Protein 3WQL (pdb70)

Structure (mmCIF, N/CA/C/O backbone):
data_3WQL
#
_entry.id   3WQL
#
_cell.length_a   208.420
_cell.length_b   56.525
_cell.length_c   114.435
_cell.angle_alpha   90.00
_cell.angle_beta   90.28
_cell.angle_gamma   90.00
#
_symmetry.space_group_name_H-M   'C 1 2 1'
#
loop_
_entity.id
_entity.type
_entity.pdbx_description
1 polymer 'Diterpene synthase'
2 non-polymer 'MAGNESIUM ION'
3 water water
#
loop_
_atom_site.group_PDB
_atom_site.id
_atom_site.type_symbol
_atom_site.label_atom_id
_atom_site.label_alt_id
_atom_site.label_comp_id
_atom_site.label_asym_id
_atom_site.label_entity_id
_atom_site.label_seq_id
_atom_site.pdbx_PDB_ins_code
_atom_site.Cartn_x
_atom_site.Cartn_y
_atom_site.Cartn_z
_atom_site.occupancy
_atom_site.B_iso_or_equiv
_atom_site.auth_seq_id
_atom_site.auth_comp_id
_atom_site.auth_asym_id
_atom_site.auth_atom_id
_atom_site.pdbx_PDB_model_num
ATOM 1 N N . ASN A 1 2 ? 141.990 27.572 50.245 1.00 57.47 2 ASN A N 1
ATOM 2 C CA . ASN A 1 2 ? 141.399 27.509 48.878 1.00 57.07 2 ASN A CA 1
ATOM 3 C C . ASN A 1 2 ? 140.969 26.103 48.483 1.00 56.66 2 ASN A C 1
ATOM 4 O O . ASN A 1 2 ? 140.718 25.817 47.310 1.00 57.53 2 ASN A O 1
ATOM 9 N N . LEU A 1 3 ? 140.906 25.228 49.482 1.00 54.80 3 LEU A N 1
ATOM 10 C CA . LEU A 1 3 ? 140.460 23.852 49.311 1.00 51.53 3 LEU A CA 1
ATOM 11 C C . LEU A 1 3 ? 139.416 23.680 50.395 1.00 48.67 3 LEU A C 1
ATOM 12 O O . LEU A 1 3 ? 139.734 23.329 51.532 1.00 48.76 3 LEU A O 1
ATOM 17 N N . VAL A 1 4 ? 138.169 23.953 50.040 1.00 44.96 4 VAL A N 1
ATOM 18 C CA . VAL A 1 4 ? 137.075 23.850 50.988 1.00 40.49 4 VAL A CA 1
ATOM 19 C C . VAL A 1 4 ? 135.994 22.915 50.472 1.00 36.55 4 VAL A C 1
ATOM 20 O O . VAL A 1 4 ? 135.568 23.023 49.327 1.00 36.31 4 VAL A O 1
ATOM 24 N N . SER A 1 5 ? 135.566 21.985 51.315 1.00 33.24 5 SER A N 1
ATOM 25 C CA . SER A 1 5 ? 134.504 21.063 50.937 1.00 31.03 5 SER A CA 1
ATOM 26 C C . SER A 1 5 ? 133.207 21.857 51.042 1.00 29.51 5 SER A C 1
ATOM 27 O O . SER A 1 5 ? 133.202 22.975 51.563 1.00 27.29 5 SER A O 1
ATOM 30 N N . GLU A 1 6 ? 132.108 21.292 50.559 1.00 28.44 6 GLU A N 1
ATOM 31 C CA . GLU A 1 6 ? 130.840 22.001 50.637 1.00 28.92 6 GLU A CA 1
ATOM 32 C C . GLU A 1 6 ? 130.400 22.178 52.089 1.00 27.77 6 GLU A C 1
ATOM 33 O O . GLU A 1 6 ? 129.909 23.241 52.467 1.00 28.51 6 GLU A O 1
ATOM 39 N N . LYS A 1 7 ? 130.577 21.132 52.894 1.00 27.83 7 LYS A N 1
ATOM 40 C CA . LYS A 1 7 ? 130.202 21.160 54.310 1.00 28.01 7 LYS A CA 1
ATOM 41 C C . LYS A 1 7 ? 130.936 22.281 55.053 1.00 26.13 7 LYS A C 1
ATOM 42 O O . LYS A 1 7 ? 130.364 22.946 55.911 1.00 26.20 7 LYS A O 1
ATOM 48 N N . GLU A 1 8 ? 132.209 22.477 54.722 1.00 25.61 8 GLU A N 1
ATOM 49 C CA . GLU A 1 8 ? 133.005 23.522 55.353 1.00 24.53 8 GLU A CA 1
ATOM 50 C C . GLU A 1 8 ? 132.489 24.889 54.932 1.00 22.82 8 GLU A C 1
ATOM 51 O O . GLU A 1 8 ? 132.274 25.766 55.768 1.00 22.30 8 GLU A O 1
ATOM 57 N N . PHE A 1 9 ? 132.284 25.060 53.631 1.00 20.73 9 PHE A N 1
ATOM 58 C CA . PHE A 1 9 ? 131.781 26.315 53.102 1.00 19.10 9 PHE A CA 1
ATOM 59 C C . PHE A 1 9 ? 130.487 26.693 53.820 1.00 17.33 9 PHE A C 1
ATOM 60 O O . PHE A 1 9 ? 130.315 27.834 54.219 1.00 14.84 9 PHE A O 1
ATOM 68 N N . LEU A 1 10 ? 129.588 25.725 53.984 1.00 19.98 10 LEU A N 1
ATOM 69 C CA . LEU A 1 10 ? 128.306 25.955 54.650 1.00 23.61 10 LEU A CA 1
ATOM 70 C C . LEU A 1 10 ? 128.456 26.371 56.109 1.00 25.78 10 LEU A C 1
ATOM 71 O O . LEU A 1 10 ? 127.552 26.984 56.682 1.00 27.69 10 LEU A O 1
ATOM 76 N N . ASP A 1 11 ? 129.592 26.038 56.712 1.00 26.19 11 ASP A N 1
ATOM 77 C CA . ASP A 1 11 ? 129.825 26.385 58.104 1.00 25.54 11 ASP A CA 1
ATOM 78 C C . ASP A 1 11 ? 130.632 27.653 58.330 1.00 24.54 11 ASP A C 1
ATOM 79 O O . ASP A 1 11 ? 130.803 28.082 59.471 1.00 24.08 11 ASP A O 1
ATOM 84 N N . LEU A 1 12 ? 131.134 28.254 57.256 1.00 22.94 12 LEU A N 1
ATOM 85 C CA . LEU A 1 12 ? 131.917 29.478 57.385 1.00 22.80 12 LEU A CA 1
ATOM 86 C C . LEU A 1 12 ? 131.082 30.652 57.886 1.00 23.20 12 LEU A C 1
ATOM 87 O O . LEU A 1 12 ? 129.871 30.708 57.672 1.00 22.26 12 LEU A O 1
ATOM 92 N N . PRO A 1 13 ? 131.721 31.602 58.582 1.00 23.85 13 PRO A N 1
ATOM 93 C CA . PRO A 1 13 ? 130.974 32.761 59.075 1.00 23.60 13 PRO A CA 1
ATOM 94 C C . PRO A 1 13 ? 130.631 33.576 57.834 1.00 24.00 13 PRO A C 1
ATOM 95 O O . PRO A 1 13 ? 131.393 33.575 56.868 1.00 24.54 13 PRO A O 1
ATOM 99 N N . LEU A 1 14 ? 129.501 34.270 57.847 1.00 23.32 14 LEU A N 1
ATOM 100 C CA . LEU A 1 14 ? 129.120 35.051 56.685 1.00 22.90 14 LEU A CA 1
ATOM 101 C C . LEU A 1 14 ? 130.248 35.945 56.177 1.00 22.53 14 LEU A C 1
ATOM 102 O O . LEU A 1 14 ? 130.485 36.015 54.970 1.00 20.49 14 LEU A O 1
ATOM 107 N N . VAL A 1 15 ? 130.943 36.625 57.087 1.00 20.54 15 VAL A N 1
ATOM 108 C CA . VAL A 1 15 ? 132.025 37.520 56.681 1.00 21.29 15 VAL A CA 1
ATOM 109 C C . VAL A 1 15 ? 133.085 36.816 55.841 1.00 21.60 15 VAL A C 1
ATOM 110 O O . VAL A 1 15 ? 133.607 37.394 54.889 1.00 20.50 15 VAL A O 1
ATOM 114 N N . SER A 1 16 ? 133.393 35.569 56.182 1.00 21.45 16 SER A N 1
ATOM 115 C CA . SER A 1 16 ? 134.380 34.799 55.431 1.00 22.58 16 SER A CA 1
ATOM 116 C C . SER A 1 16 ? 133.849 34.452 54.033 1.00 23.07 16 SER A C 1
ATOM 117 O O . SER A 1 16 ? 134.606 34.441 53.061 1.00 20.10 16 SER A O 1
ATOM 120 N N . VAL A 1 17 ? 132.548 34.176 53.937 1.00 22.88 17 VAL A N 1
ATOM 121 C CA . VAL A 1 17 ? 131.932 33.840 52.655 1.00 22.39 17 VAL A CA 1
ATOM 122 C C . VAL A 1 17 ? 131.935 35.056 51.746 1.00 22.08 17 VAL A C 1
ATOM 123 O O . VAL A 1 17 ? 132.272 34.962 50.567 1.00 21.78 17 VAL A O 1
ATOM 127 N N . ALA A 1 18 ? 131.559 36.201 52.296 1.00 22.76 18 ALA A N 1
ATOM 128 C CA . ALA A 1 18 ? 131.528 37.431 51.516 1.00 24.22 18 ALA A CA 1
ATOM 129 C C . ALA A 1 18 ? 132.929 37.784 50.992 1.00 25.61 18 ALA A C 1
ATOM 130 O O . ALA A 1 18 ? 133.063 38.384 49.923 1.00 25.69 18 ALA A O 1
ATOM 132 N N . GLU A 1 19 ? 133.970 37.417 51.735 1.00 25.33 19 GLU A N 1
ATOM 133 C CA . GLU A 1 19 ? 135.330 37.710 51.290 1.00 27.48 19 GLU A CA 1
ATOM 134 C C . GLU A 1 19 ? 135.748 36.779 50.149 1.00 24.10 19 GLU A C 1
ATOM 135 O O . GLU A 1 19 ? 136.556 37.143 49.306 1.00 22.73 19 GLU A O 1
ATOM 141 N N . ILE A 1 20 ? 135.193 35.577 50.120 1.00 22.77 20 ILE A N 1
ATOM 142 C CA . ILE A 1 20 ? 135.522 34.639 49.059 1.00 21.14 20 ILE A CA 1
ATOM 143 C C . ILE A 1 20 ? 134.807 35.049 47.776 1.00 22.10 20 ILE A C 1
ATOM 144 O O . ILE A 1 20 ? 135.387 35.004 46.690 1.00 22.30 20 ILE A O 1
ATOM 149 N N . VAL A 1 21 ? 133.549 35.458 47.914 1.00 20.53 21 VAL A N 1
ATOM 150 C CA . VAL A 1 21 ? 132.747 35.881 46.777 1.00 18.44 21 VAL A CA 1
ATOM 151 C C . VAL A 1 21 ? 133.344 37.117 46.114 1.00 19.68 21 VAL A C 1
ATOM 152 O O . VAL A 1 21 ? 133.432 37.191 44.888 1.00 18.91 21 VAL A O 1
ATOM 156 N N . ARG A 1 22 ? 133.755 38.091 46.918 1.00 21.80 22 ARG A N 1
ATOM 157 C CA . ARG A 1 22 ? 134.328 39.312 46.362 1.00 23.18 22 ARG A CA 1
ATOM 158 C C . ARG A 1 22 ? 135.629 39.046 45.608 1.00 23.70 22 ARG A C 1
ATOM 159 O O . ARG A 1 22 ? 136.032 39.829 44.747 1.00 23.17 22 ARG A O 1
ATOM 167 N N . CYS A 1 23 ? 136.261 37.920 45.918 1.00 24.00 23 CYS A N 1
ATOM 168 C CA . CYS A 1 23 ? 137.511 37.528 45.282 1.00 25.14 23 CYS A CA 1
ATOM 169 C C . CYS A 1 23 ? 137.329 36.598 44.079 1.00 24.60 23 CYS A C 1
ATOM 170 O O . CYS A 1 23 ? 138.020 36.739 43.079 1.00 24.08 23 CYS A O 1
ATOM 173 N N . ARG A 1 24 ? 136.393 35.657 44.167 1.00 24.95 24 ARG A N 1
ATOM 174 C CA . ARG A 1 24 ? 136.194 34.701 43.084 1.00 24.92 24 ARG A CA 1
ATOM 175 C C . ARG A 1 24 ? 134.863 34.762 42.348 1.00 23.06 24 ARG A C 1
ATOM 176 O O . ARG A 1 24 ? 134.595 33.936 41.478 1.00 25.27 24 ARG A O 1
ATOM 184 N N . GLY A 1 25 ? 134.033 35.739 42.682 1.00 22.34 25 GLY A N 1
ATOM 185 C CA . GLY A 1 25 ? 132.745 35.862 42.026 1.00 18.44 25 GLY A CA 1
ATOM 186 C C . GLY A 1 25 ? 131.714 35.016 42.740 1.00 18.58 25 GLY A C 1
ATOM 187 O O . GLY A 1 25 ? 132.053 34.322 43.696 1.00 19.22 25 GLY A O 1
ATOM 188 N N . PRO A 1 26 ? 130.449 35.033 42.294 1.00 17.25 26 PRO A N 1
ATOM 189 C CA . PRO A 1 26 ? 129.969 35.812 41.147 1.00 17.09 26 PRO A CA 1
ATOM 190 C C . PRO A 1 26 ? 129.949 37.311 41.414 1.00 18.92 26 PRO A C 1
ATOM 191 O O . PRO A 1 26 ? 129.650 37.749 42.525 1.00 21.40 26 PRO A O 1
ATOM 195 N N . LYS A 1 27 ? 130.278 38.102 40.402 1.00 19.47 27 LYS A N 1
ATOM 196 C CA . LYS A 1 27 ? 130.249 39.550 40.564 1.00 19.76 27 LYS A CA 1
ATOM 197 C C . LYS A 1 27 ? 128.902 40.040 40.033 1.00 18.99 27 LYS A C 1
ATOM 198 O O . LYS A 1 27 ? 128.315 40.988 40.558 1.00 20.89 27 LYS A O 1
ATOM 204 N N . VAL A 1 28 ? 128.426 39.388 38.979 1.00 15.87 28 VAL A N 1
ATOM 205 C CA . VAL A 1 28 ? 127.146 39.731 38.378 1.00 15.22 28 VAL A CA 1
ATOM 206 C C . VAL A 1 28 ? 126.232 38.504 38.460 1.00 16.00 28 VAL A C 1
ATOM 207 O O . VAL A 1 28 ? 126.535 37.452 37.900 1.00 14.65 28 VAL A O 1
ATOM 211 N N . SER A 1 29 ? 125.122 38.641 39.174 1.00 14.51 29 SER A N 1
ATOM 212 C CA . SER A 1 29 ? 124.179 37.543 39.318 1.00 15.50 29 SER A CA 1
ATOM 213 C C . SER A 1 29 ? 122.810 37.966 38.819 1.00 13.84 29 SER A C 1
ATOM 214 O O . SER A 1 29 ? 122.364 39.077 39.100 1.00 16.94 29 SER A O 1
ATOM 217 N N . VAL A 1 30 ? 122.145 37.089 38.078 1.00 12.08 30 VAL A N 1
ATOM 218 C CA . VAL A 1 30 ? 120.809 37.382 37.570 1.00 10.82 30 VAL A CA 1
ATOM 219 C C . VAL A 1 30 ? 119.856 36.519 38.389 1.00 11.03 30 VAL A C 1
ATOM 220 O O . VAL A 1 30 ? 120.045 35.312 38.493 1.00 10.43 30 VAL A O 1
ATOM 224 N N . PHE A 1 31 ? 118.837 37.123 38.980 1.00 12.08 31 PHE A N 1
ATOM 225 C CA . PHE A 1 31 ? 117.914 36.341 39.801 1.00 13.78 31 PHE A CA 1
ATOM 226 C C . PHE A 1 31 ? 116.485 36.866 39.714 1.00 13.79 31 PHE A C 1
ATOM 227 O O . PHE A 1 31 ? 116.094 37.798 40.417 1.00 14.98 31 PHE A O 1
ATOM 235 N N . PRO A 1 32 ? 115.693 36.291 38.811 1.00 14.37 32 PRO A N 1
ATOM 236 C CA . PRO A 1 32 ? 114.306 36.742 38.690 1.00 15.27 32 PRO A CA 1
ATOM 237 C C . PRO A 1 32 ? 113.541 36.033 39.793 1.00 14.14 32 PRO A C 1
ATOM 238 O O . PRO A 1 32 ? 113.783 34.860 40.040 1.00 13.24 32 PRO A O 1
ATOM 242 N N . PHE A 1 33 ? 112.659 36.741 40.484 1.00 15.14 33 PHE A N 1
ATOM 243 C CA . PHE A 1 33 ? 111.882 36.102 41.542 1.00 16.60 33 PHE A CA 1
ATOM 244 C C . PHE A 1 33 ? 110.665 35.483 40.879 1.00 17.07 33 PHE A C 1
ATOM 245 O O . PHE A 1 33 ? 109.700 36.168 40.535 1.00 18.58 33 PHE A O 1
ATOM 253 N N . ASP A 1 34 ? 110.739 34.172 40.700 1.00 17.20 34 ASP A N 1
ATOM 254 C CA . ASP A 1 34 ? 109.712 33.416 40.008 1.00 20.15 34 ASP A CA 1
ATOM 255 C C . ASP A 1 34 ? 108.810 32.562 40.901 1.00 20.55 34 ASP A C 1
ATOM 256 O O . ASP A 1 34 ? 109.153 32.252 42.040 1.00 20.70 34 ASP A O 1
ATOM 261 N N . GLY A 1 35 ? 107.662 32.173 40.350 1.00 21.26 35 GLY A N 1
ATOM 262 C CA . GLY A 1 35 ? 106.711 31.341 41.065 1.00 20.62 35 GLY A CA 1
ATOM 263 C C . GLY A 1 35 ? 106.123 31.963 42.314 1.00 20.91 35 GLY A C 1
ATOM 264 O O . GLY A 1 35 ? 105.695 31.240 43.208 1.00 21.12 35 GLY A O 1
ATOM 265 N N . THR A 1 36 ? 106.081 33.293 42.375 1.00 20.95 36 THR A N 1
ATOM 266 C CA . THR A 1 36 ? 105.553 33.979 43.546 1.00 23.01 36 THR A CA 1
ATOM 267 C C . THR A 1 36 ? 104.048 33.777 43.757 1.00 23.87 36 THR A C 1
ATOM 268 O O . THR A 1 36 ? 103.587 33.728 44.898 1.00 23.28 36 THR A O 1
ATOM 272 N N . ARG A 1 37 ? 103.277 33.659 42.680 1.00 23.32 37 ARG A N 1
ATOM 273 C CA . ARG A 1 37 ? 101.843 33.439 42.840 1.00 26.21 37 ARG A CA 1
ATOM 274 C C . ARG A 1 37 ? 101.585 32.052 43.456 1.00 25.79 37 ARG A C 1
ATOM 275 O O . ARG A 1 37 ? 100.646 31.867 44.238 1.00 23.56 37 ARG A O 1
ATOM 283 N N . ARG A 1 38 ? 102.420 31.080 43.100 1.00 22.92 38 ARG A N 1
ATOM 284 C CA . ARG A 1 38 ? 102.290 29.741 43.658 1.00 22.85 38 ARG A CA 1
ATOM 285 C C . ARG A 1 38 ? 102.724 29.835 45.122 1.00 21.65 38 ARG A C 1
ATOM 286 O O . ARG A 1 38 ? 102.123 29.232 46.010 1.00 20.92 38 ARG A O 1
ATOM 294 N N . TRP A 1 39 ? 103.779 30.600 45.361 1.00 19.26 39 TRP A N 1
ATOM 295 C CA . TRP A 1 39 ? 104.284 30.787 46.710 1.00 19.89 39 TRP A CA 1
ATOM 296 C C . TRP A 1 39 ? 103.217 31.474 47.573 1.00 19.83 39 TRP A C 1
ATOM 297 O O . TRP A 1 39 ? 102.958 31.056 48.694 1.00 19.96 39 TRP A O 1
ATOM 308 N N . PHE A 1 40 ? 102.610 32.531 47.047 1.00 20.58 40 PHE A N 1
ATOM 309 C CA . PHE A 1 40 ? 101.580 33.264 47.786 1.00 22.89 40 PHE A CA 1
ATOM 310 C C . PHE A 1 40 ? 100.428 32.352 48.219 1.00 23.91 40 PHE A C 1
ATOM 311 O O . PHE A 1 40 ? 99.992 32.395 49.373 1.00 23.83 40 PHE A O 1
ATOM 319 N N . HIS A 1 41 ? 99.947 31.528 47.290 1.00 23.67 41 HIS A N 1
ATOM 320 C CA . HIS A 1 41 ? 98.846 30.607 47.554 1.00 25.26 41 HIS A CA 1
ATOM 321 C C . HIS A 1 41 ? 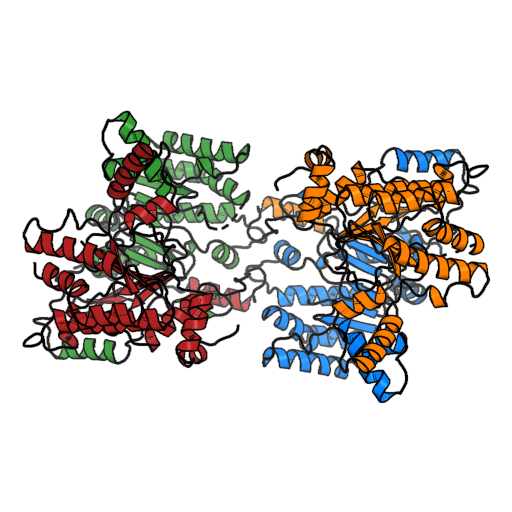99.191 29.571 48.625 1.00 25.94 41 HIS A C 1
ATOM 322 O O . HIS A 1 41 ? 98.313 29.120 49.365 1.00 26.31 41 HIS A O 1
ATOM 329 N N . LEU A 1 42 ? 100.463 29.194 48.713 1.00 23.80 42 LEU A N 1
ATOM 330 C CA . LEU A 1 42 ? 100.882 28.192 49.689 1.00 24.94 42 LEU A CA 1
ATOM 331 C C . LEU A 1 42 ? 101.314 28.728 51.048 1.00 24.19 42 LEU A C 1
ATOM 332 O O . LEU A 1 42 ? 101.048 28.099 52.067 1.00 25.41 42 LEU A O 1
ATOM 337 N N . GLU A 1 43 ? 101.968 29.883 51.072 1.00 23.31 43 GLU A N 1
ATOM 338 C CA . GLU A 1 43 ? 102.459 30.430 52.328 1.00 23.56 43 GLU A CA 1
ATOM 339 C C . GLU A 1 43 ? 101.684 31.585 52.936 1.00 24.75 43 GLU A C 1
ATOM 340 O O . GLU A 1 43 ? 101.998 32.007 54.040 1.00 25.81 43 GLU A O 1
ATOM 346 N N . CYS A 1 44 ? 100.686 32.105 52.235 1.00 26.32 44 CYS A N 1
ATOM 347 C CA . CYS A 1 44 ? 99.915 33.224 52.773 1.00 28.85 44 CYS A CA 1
ATOM 348 C C . CYS A 1 44 ? 98.417 32.945 52.757 1.00 29.88 44 CYS A C 1
ATOM 349 O O . CYS A 1 44 ? 97.963 31.979 52.154 1.00 30.74 44 CYS A O 1
ATOM 352 N N . ASN A 1 45 ? 97.659 33.805 53.426 1.00 31.53 45 ASN A N 1
ATOM 353 C CA . ASN A 1 45 ? 96.205 33.688 53.482 1.00 34.85 45 ASN A CA 1
ATOM 354 C C . ASN A 1 45 ? 95.669 34.630 52.401 1.00 37.12 45 ASN A C 1
ATOM 355 O O . ASN A 1 45 ? 95.404 35.801 52.668 1.00 36.41 45 ASN A O 1
ATOM 360 N N . PRO A 1 46 ? 95.502 34.122 51.165 1.00 39.61 46 PRO A N 1
ATOM 361 C CA . PRO A 1 46 ? 95.007 34.907 50.027 1.00 40.87 46 PRO A CA 1
ATOM 362 C C . PRO A 1 46 ? 93.791 35.752 50.371 1.00 41.09 46 PRO A C 1
ATOM 363 O O . PRO A 1 46 ? 93.507 36.756 49.722 1.00 40.51 46 PRO A O 1
ATOM 367 N N . GLN A 1 47 ? 93.086 35.334 51.411 1.00 42.19 47 GLN A N 1
ATOM 368 C CA . GLN A 1 47 ? 91.883 36.017 51.849 1.00 42.99 47 GLN A CA 1
ATOM 369 C C . GLN A 1 47 ? 92.135 37.389 52.466 1.00 42.69 47 GLN A C 1
ATOM 370 O O . GLN A 1 47 ? 91.361 38.320 52.243 1.00 43.13 47 GLN A O 1
ATOM 376 N N . TYR A 1 48 ? 93.214 37.517 53.231 1.00 43.44 48 TYR A N 1
ATOM 377 C CA . TYR A 1 48 ? 93.509 38.778 53.906 1.00 44.97 48 TYR A CA 1
ATOM 378 C C . TYR A 1 48 ? 94.903 39.393 53.754 1.00 45.09 48 TYR A C 1
ATOM 379 O O . TYR A 1 48 ? 95.073 40.588 54.001 1.00 45.71 48 TYR A O 1
ATOM 388 N N . ASP A 1 49 ? 95.901 38.599 53.375 1.00 44.21 49 ASP A N 1
ATOM 389 C CA . ASP A 1 49 ? 97.250 39.133 53.200 1.00 42.19 49 ASP A CA 1
ATOM 390 C C . ASP A 1 49 ? 97.366 39.802 51.839 1.00 42.20 49 ASP A C 1
ATOM 391 O O . ASP A 1 49 ? 96.792 39.328 50.858 1.00 43.21 49 ASP A O 1
ATOM 396 N N . ASP A 1 50 ? 98.109 40.901 51.773 1.00 40.83 50 ASP A N 1
ATOM 397 C CA . ASP A 1 50 ? 98.275 41.604 50.510 1.00 39.24 50 ASP A CA 1
ATOM 398 C C . ASP A 1 50 ? 99.395 40.977 49.684 1.00 38.04 50 ASP A C 1
ATOM 399 O O . ASP A 1 50 ? 100.505 40.768 50.174 1.00 36.76 50 ASP A O 1
ATOM 404 N N . TYR A 1 51 ? 99.091 40.688 48.424 1.00 35.97 51 TYR A N 1
ATOM 405 C CA . TYR A 1 51 ? 100.041 40.068 47.517 1.00 34.25 51 TYR A CA 1
ATOM 406 C C . TYR A 1 51 ? 101.285 40.931 47.300 1.00 33.31 51 TYR A C 1
ATOM 407 O O . TYR A 1 51 ? 102.416 40.467 47.453 1.00 31.63 51 TYR A O 1
ATOM 416 N N . GLN A 1 52 ? 101.062 42.189 46.941 1.00 32.02 52 GLN A N 1
ATOM 417 C CA . GLN A 1 52 ? 102.142 43.132 46.692 1.00 31.70 52 GLN A CA 1
ATOM 418 C C . GLN A 1 52 ? 103.128 43.235 47.853 1.00 29.92 52 GLN A C 1
ATOM 419 O O . GLN A 1 52 ? 104.333 43.053 47.671 1.00 28.30 52 GLN A O 1
ATOM 425 N N . GLN A 1 53 ? 102.606 43.546 49.037 1.00 27.98 53 GLN A N 1
ATOM 426 C CA . GLN A 1 53 ? 103.421 43.693 50.241 1.00 27.93 53 GLN A CA 1
ATOM 427 C C . GLN A 1 53 ? 104.163 42.421 50.610 1.00 26.24 53 GLN A C 1
ATOM 428 O O . GLN A 1 53 ? 105.371 42.439 50.854 1.00 26.21 53 GLN A O 1
ATOM 434 N N . ALA A 1 54 ? 103.425 41.319 50.660 1.00 23.93 54 ALA A N 1
ATOM 435 C CA . ALA A 1 54 ? 103.997 40.028 50.996 1.00 21.23 54 ALA A CA 1
ATOM 436 C C . ALA A 1 54 ? 105.190 39.756 50.088 1.00 20.46 54 ALA A C 1
ATOM 437 O O . ALA A 1 54 ? 106.251 39.353 50.550 1.00 20.42 54 ALA A O 1
ATOM 439 N N . ALA A 1 55 ? 105.007 39.998 48.794 1.00 19.14 55 ALA A N 1
ATOM 440 C CA . ALA A 1 55 ? 106.057 39.768 47.814 1.00 20.74 55 ALA A CA 1
ATOM 441 C C . ALA A 1 55 ? 107.240 40.733 47.985 1.00 21.29 55 ALA A C 1
ATOM 442 O O . ALA A 1 55 ? 108.396 40.316 47.930 1.00 20.69 55 ALA A O 1
ATOM 444 N N . LEU A 1 56 ? 106.948 42.011 48.200 1.00 21.11 56 LEU A N 1
ATOM 445 C CA . LEU A 1 56 ? 107.996 43.013 48.370 1.00 22.25 56 LEU A CA 1
ATOM 446 C C . LEU A 1 56 ? 108.912 42.676 49.544 1.00 23.37 56 LEU A C 1
ATOM 447 O O . LEU A 1 56 ? 110.136 42.827 49.457 1.00 23.12 56 LEU A O 1
ATOM 452 N N . ARG A 1 57 ? 108.315 42.232 50.644 1.00 23.23 57 ARG A N 1
ATOM 453 C CA . ARG A 1 57 ? 109.079 41.865 51.830 1.00 23.70 57 ARG A CA 1
ATOM 454 C C . ARG A 1 57 ? 110.068 40.761 51.489 1.00 21.83 57 ARG A C 1
ATOM 455 O O . ARG A 1 57 ? 111.231 40.830 51.869 1.00 22.25 57 ARG A O 1
ATOM 463 N N . GLN A 1 58 ? 109.597 39.736 50.785 1.00 20.36 58 GLN A N 1
ATOM 464 C CA . GLN A 1 58 ? 110.452 38.622 50.402 1.00 19.81 58 GLN A CA 1
ATOM 465 C C . GLN A 1 58 ? 111.540 39.086 49.436 1.00 20.20 58 GLN A C 1
ATOM 466 O O . GLN A 1 58 ? 112.683 38.659 49.536 1.00 20.13 58 GLN A O 1
ATOM 472 N N . SER A 1 59 ? 111.182 39.959 48.501 1.00 20.36 59 SER A N 1
ATOM 473 C CA . SER A 1 59 ? 112.153 40.472 47.541 1.00 22.85 59 SER A CA 1
ATOM 474 C C . SER A 1 59 ? 113.276 41.186 48.274 1.00 22.57 59 SER A C 1
ATOM 475 O O . SER A 1 59 ? 114.454 40.987 47.968 1.00 22.81 59 SER A O 1
ATOM 478 N N . ILE A 1 60 ? 112.905 42.025 49.237 1.00 22.30 60 ILE A N 1
ATOM 479 C CA . ILE A 1 60 ? 113.895 42.756 50.007 1.00 22.36 60 ILE A CA 1
ATOM 480 C C . ILE A 1 60 ? 114.767 41.753 50.737 1.00 21.82 60 ILE A C 1
ATOM 481 O O . ILE A 1 60 ? 115.992 41.854 50.710 1.00 23.05 60 ILE A O 1
ATOM 486 N N . ARG A 1 61 ? 114.131 40.772 51.368 1.00 21.10 61 ARG A N 1
ATOM 487 C CA . ARG A 1 61 ? 114.842 39.733 52.113 1.00 21.68 61 ARG A CA 1
ATOM 488 C C . ARG A 1 61 ? 115.916 39.020 51.279 1.00 21.61 61 ARG A C 1
ATOM 489 O O . ARG A 1 61 ? 117.025 38.772 51.759 1.00 20.46 61 ARG A O 1
ATOM 497 N N . ILE A 1 62 ? 115.584 38.682 50.036 1.00 20.58 62 ILE A N 1
ATOM 498 C CA . ILE A 1 62 ? 116.533 37.985 49.177 1.00 20.84 62 ILE A CA 1
ATOM 499 C C . ILE A 1 62 ? 117.649 38.908 48.688 1.00 20.48 62 ILE A C 1
ATOM 500 O O . ILE A 1 62 ? 118.824 38.552 48.779 1.00 20.72 62 ILE A O 1
ATOM 505 N N . LEU A 1 63 ? 117.293 40.086 48.179 1.00 18.83 63 LEU A N 1
ATOM 506 C CA . LEU A 1 63 ? 118.308 41.031 47.717 1.00 20.10 63 LEU A CA 1
ATOM 507 C C . LEU A 1 63 ? 119.336 41.267 48.836 1.00 21.22 63 LEU A C 1
ATOM 508 O O . LEU A 1 63 ? 120.542 41.343 48.586 1.00 19.80 63 LEU A O 1
ATOM 513 N N . LYS A 1 64 ? 118.844 41.372 50.067 1.00 20.04 64 LYS A N 1
ATOM 514 C CA . LYS A 1 64 ? 119.692 41.591 51.227 1.00 20.63 64 LYS A CA 1
ATOM 515 C C . LYS A 1 64 ? 120.687 40.452 51.369 1.00 20.21 64 LYS A C 1
ATOM 516 O O . LYS A 1 64 ? 121.874 40.664 51.608 1.00 18.34 64 LYS A O 1
ATOM 522 N N . MET A 1 65 ? 120.183 39.238 51.213 1.00 20.30 65 MET A N 1
ATOM 523 C CA . MET A 1 65 ? 120.999 38.038 51.311 1.00 21.70 65 MET A CA 1
ATOM 524 C C . MET A 1 65 ? 122.082 38.030 50.226 1.00 21.02 65 MET A C 1
ATOM 525 O O . MET A 1 65 ? 123.252 37.765 50.506 1.00 21.45 65 MET A O 1
ATOM 530 N N . LEU A 1 66 ? 121.684 38.325 48.992 1.00 18.37 66 LEU A N 1
ATOM 531 C CA . LEU A 1 66 ? 122.607 38.346 47.862 1.00 17.55 66 LEU A CA 1
ATOM 532 C C . LEU A 1 66 ? 123.743 39.349 48.068 1.00 17.94 66 LEU A C 1
ATOM 533 O O . LEU A 1 66 ? 124.924 39.009 47.925 1.00 15.92 66 LEU A O 1
ATOM 538 N N . PHE A 1 67 ? 123.375 40.579 48.413 1.00 16.36 67 PHE A N 1
ATOM 539 C CA . PHE A 1 67 ? 124.344 41.639 48.633 1.00 17.25 67 PHE A CA 1
ATOM 540 C C . PHE A 1 67 ? 125.243 41.465 49.864 1.00 19.97 67 PHE A C 1
ATOM 541 O O . PHE A 1 67 ? 126.377 41.942 49.869 1.00 20.70 67 PHE A O 1
ATOM 549 N N . GLU A 1 68 ? 124.741 40.814 50.908 1.00 18.72 68 GLU A N 1
ATOM 550 C CA . GLU A 1 68 ? 125.547 40.613 52.105 1.00 20.87 68 GLU A CA 1
ATOM 551 C C . GLU A 1 68 ? 126.517 39.469 51.903 1.00 20.56 68 GLU A C 1
ATOM 552 O O . GLU A 1 68 ? 127.511 39.363 52.618 1.00 20.48 68 GLU A O 1
ATOM 558 N N . HIS A 1 69 ? 126.222 38.607 50.932 1.00 20.35 69 HIS A N 1
ATOM 559 C CA . HIS A 1 69 ? 127.094 37.476 50.642 1.00 18.60 69 HIS A CA 1
ATOM 560 C C . HIS A 1 69 ? 128.272 37.836 49.739 1.00 18.17 69 HIS A C 1
ATOM 561 O O . HIS A 1 69 ? 129.062 36.974 49.366 1.00 18.94 69 HIS A O 1
ATOM 568 N N . GLY A 1 70 ? 128.383 39.113 49.394 1.00 18.38 70 GLY A N 1
ATOM 569 C CA . GLY A 1 70 ? 129.493 39.557 48.573 1.00 20.55 70 GLY A CA 1
ATOM 570 C C . GLY A 1 70 ? 129.197 39.901 47.128 1.00 20.62 70 GLY A C 1
ATOM 571 O O . GLY A 1 70 ? 130.047 40.490 46.460 1.00 19.89 70 GLY A O 1
ATOM 572 N N . ILE A 1 71 ? 128.008 39.552 46.644 1.00 19.53 71 ILE A N 1
ATOM 573 C CA . ILE A 1 71 ? 127.645 39.824 45.255 1.00 19.48 71 ILE A CA 1
ATOM 574 C C . ILE A 1 71 ? 127.491 41.312 44.968 1.00 19.74 71 ILE A C 1
ATOM 575 O O . ILE A 1 71 ? 126.642 41.988 45.544 1.00 20.27 71 ILE A O 1
ATOM 580 N N . GLU A 1 72 ? 128.318 41.814 44.058 1.00 21.31 72 GLU A N 1
ATOM 581 C CA . GLU A 1 72 ? 128.293 43.225 43.704 1.00 21.53 72 GLU A CA 1
ATOM 582 C C . GLU A 1 72 ? 127.068 43.641 42.893 1.00 20.70 72 GLU A C 1
ATOM 583 O O . GLU A 1 72 ? 126.344 44.556 43.288 1.00 19.21 72 GLU A O 1
ATOM 589 N N . THR A 1 73 ? 126.837 42.983 41.759 1.00 19.46 73 THR A N 1
ATOM 590 C CA . THR A 1 73 ? 125.693 43.335 40.928 1.00 17.65 73 THR A CA 1
ATOM 591 C C . THR A 1 73 ? 124.650 42.241 40.849 1.00 17.79 73 THR A C 1
ATOM 592 O O . THR A 1 73 ? 124.974 41.073 40.655 1.00 16.31 73 THR A O 1
ATOM 596 N N . VAL A 1 74 ? 123.391 42.631 41.002 1.00 18.00 74 VAL A N 1
ATOM 597 C CA . VAL A 1 74 ? 122.285 41.692 40.880 1.00 15.69 74 VAL A CA 1
ATOM 598 C C . VAL A 1 74 ? 121.358 42.236 39.804 1.00 15.16 74 VAL A C 1
ATOM 599 O O . VAL A 1 74 ? 120.980 43.398 39.846 1.00 15.58 74 VAL A O 1
ATOM 603 N N . ILE A 1 75 ? 121.025 41.399 38.826 1.00 16.38 75 ILE A N 1
ATOM 604 C CA . ILE A 1 75 ? 120.129 41.790 37.746 1.00 16.22 75 ILE A CA 1
ATOM 605 C C . ILE A 1 75 ? 118.821 41.070 38.049 1.00 17.86 75 ILE A C 1
ATOM 606 O O . ILE A 1 75 ? 118.806 39.843 38.178 1.00 18.19 75 ILE A O 1
ATOM 611 N N . SER A 1 76 ? 117.723 41.808 38.172 1.00 17.01 76 SER A N 1
ATOM 612 C CA . SER A 1 76 ? 116.467 41.141 38.479 1.00 16.87 76 SER A CA 1
ATOM 613 C C . SER A 1 76 ? 115.316 41.540 37.583 1.00 15.23 76 SER A C 1
ATOM 614 O O . SER A 1 76 ? 114.754 42.622 37.718 1.00 12.97 76 SER A O 1
ATOM 617 N N . PRO A 1 77 ? 114.970 40.667 36.632 1.00 16.07 77 PRO A N 1
ATOM 618 C CA . PRO A 1 77 ? 113.871 40.919 35.703 1.00 17.83 77 PRO A CA 1
ATOM 619 C C . PRO A 1 77 ? 112.612 40.945 36.558 1.00 20.61 77 PRO A C 1
ATOM 620 O O . PRO A 1 77 ? 112.365 40.006 37.314 1.00 21.06 77 PRO A O 1
ATOM 624 N N . ILE A 1 78 ? 111.833 42.015 36.476 1.00 23.25 78 ILE A N 1
ATOM 625 C CA . ILE A 1 78 ? 110.613 42.078 37.272 1.00 27.83 78 ILE A CA 1
ATOM 626 C C . ILE A 1 78 ? 109.362 41.994 36.406 1.00 28.88 78 ILE A C 1
ATOM 627 O O . ILE A 1 78 ? 108.314 41.566 36.876 1.00 30.33 78 ILE A O 1
ATOM 632 N N . PHE A 1 79 ? 109.465 42.396 35.143 1.00 31.61 79 PHE A N 1
ATOM 633 C CA . PHE A 1 79 ? 108.314 42.320 34.256 1.00 35.67 79 PHE A CA 1
ATOM 634 C C . PHE A 1 79 ? 108.673 42.186 32.783 1.00 37.22 79 PHE A C 1
ATOM 635 O O . PHE A 1 79 ? 109.693 42.699 32.327 1.00 37.24 79 PHE A O 1
ATOM 643 N N . SER A 1 80 ? 107.802 41.493 32.053 1.00 39.04 80 SER A N 1
ATOM 644 C CA . SER A 1 80 ? 107.940 41.258 30.619 1.00 41.49 80 SER A CA 1
ATOM 645 C C . SER A 1 80 ? 106.666 40.598 30.118 1.00 41.37 80 SER A C 1
ATOM 646 O O . SER A 1 80 ? 105.949 39.971 30.898 1.00 42.23 80 SER A O 1
ATOM 649 N N . ILE A 1 91 ? 97.663 44.103 34.982 1.00 72.81 91 ILE A N 1
ATOM 650 C CA . ILE A 1 91 ? 98.694 44.995 34.465 1.00 72.69 91 ILE A CA 1
ATOM 651 C C . ILE A 1 91 ? 98.802 46.225 35.355 1.00 72.34 91 ILE A C 1
ATOM 652 O O . ILE A 1 91 ? 99.886 46.783 35.533 1.00 72.92 91 ILE A O 1
ATOM 657 N N . VAL A 1 92 ? 97.670 46.648 35.908 1.00 71.25 92 VAL A N 1
ATOM 658 C CA . VAL A 1 92 ? 97.649 47.805 36.791 1.00 69.81 92 VAL A CA 1
ATOM 659 C C . VAL A 1 92 ? 98.384 47.433 38.071 1.00 68.52 92 VAL A C 1
ATOM 660 O O . VAL A 1 92 ? 99.100 48.253 38.645 1.00 68.39 92 VAL A O 1
ATOM 664 N N . GLN A 1 93 ? 98.209 46.186 38.505 1.00 67.71 93 GLN A N 1
ATOM 665 C CA . GLN A 1 93 ? 98.862 45.699 39.714 1.00 66.80 93 GLN A CA 1
ATOM 666 C C . GLN A 1 93 ? 100.340 45.504 39.424 1.00 65.54 93 GLN A C 1
ATOM 667 O O . GLN A 1 93 ? 101.171 45.513 40.333 1.00 64.97 93 GLN A O 1
ATOM 673 N N . ALA A 1 94 ? 100.660 45.313 38.149 1.00 64.03 94 ALA A N 1
ATOM 674 C CA . ALA A 1 94 ? 102.043 45.145 37.741 1.00 62.33 94 ALA A CA 1
ATOM 675 C C . ALA A 1 94 ? 102.736 46.473 38.020 1.00 61.58 94 ALA A C 1
ATOM 676 O O . ALA A 1 94 ? 103.897 46.508 38.430 1.00 61.42 94 ALA A O 1
ATOM 678 N N . LEU A 1 95 ? 102.006 47.565 37.805 1.00 60.13 95 LEU A N 1
ATOM 679 C CA . LEU A 1 95 ? 102.539 48.899 38.041 1.00 59.49 95 LEU A CA 1
ATOM 680 C C . LEU A 1 95 ? 102.631 49.183 39.534 1.00 58.95 95 LEU A C 1
ATOM 681 O O . LEU A 1 95 ? 103.559 49.847 39.990 1.00 58.86 95 LEU A O 1
ATOM 686 N N . GLU A 1 96 ? 101.663 48.678 40.294 1.00 58.63 96 GLU A N 1
ATOM 687 C CA . GLU A 1 96 ? 101.661 48.873 41.740 1.00 58.14 96 GLU A CA 1
ATOM 688 C C . GLU A 1 96 ? 102.919 48.253 42.338 1.00 56.36 96 GLU A C 1
ATOM 689 O O . GLU A 1 96 ? 103.485 48.777 43.297 1.00 56.26 96 GLU A O 1
ATOM 695 N N . GLY A 1 97 ? 103.347 47.132 41.763 1.00 54.51 97 GLY A N 1
ATOM 696 C CA . GLY A 1 97 ? 104.539 46.454 42.238 1.00 51.26 97 GLY A CA 1
ATOM 697 C C . GLY A 1 97 ? 105.781 47.235 41.861 1.00 49.81 97 GLY A C 1
ATOM 698 O O . GLY A 1 97 ? 106.734 47.319 42.637 1.00 49.78 97 GLY A O 1
ATOM 699 N N . MET A 1 98 ? 105.770 47.806 40.661 1.00 47.84 98 MET A N 1
ATOM 700 C CA . MET A 1 98 ? 106.893 48.600 40.176 1.00 46.17 98 MET A CA 1
ATOM 701 C C . MET A 1 98 ? 107.012 49.834 41.041 1.00 45.34 98 MET A C 1
ATOM 702 O O . MET A 1 98 ? 108.102 50.214 41.469 1.00 46.53 98 MET A O 1
ATOM 707 N N . ALA A 1 99 ? 105.867 50.460 41.278 1.00 43.85 99 ALA A N 1
ATOM 708 C CA . ALA A 1 99 ? 105.785 51.666 42.079 1.00 42.38 99 ALA A CA 1
ATOM 709 C C . ALA A 1 99 ? 106.477 51.494 43.422 1.00 40.70 99 ALA A C 1
ATOM 710 O O . ALA A 1 99 ? 107.229 52.364 43.857 1.00 40.26 99 ALA A O 1
ATOM 712 N N . LEU A 1 100 ? 106.220 50.365 44.073 1.00 39.54 100 LEU A N 1
ATOM 713 C CA . LEU A 1 100 ? 106.805 50.084 45.377 1.00 39.08 100 LEU A CA 1
ATOM 714 C C . LEU A 1 100 ? 108.330 50.047 45.340 1.00 39.11 100 LEU A C 1
ATOM 715 O O . LEU A 1 100 ? 108.986 50.382 46.325 1.00 37.69 100 LEU A O 1
ATOM 720 N N . LEU A 1 101 ? 108.892 49.645 44.204 1.00 39.51 101 LEU A N 1
ATOM 721 C CA . LEU A 1 101 ? 110.342 49.561 44.062 1.00 40.17 101 LEU A CA 1
ATOM 722 C C . LEU A 1 101 ? 111.031 50.909 44.205 1.00 40.47 101 LEU A C 1
ATOM 723 O O . LEU A 1 101 ? 112.175 50.982 44.648 1.00 40.05 101 LEU A O 1
ATOM 728 N N . ALA A 1 102 ? 110.334 51.974 43.829 1.00 41.33 102 ALA A N 1
ATOM 729 C CA . ALA A 1 102 ? 110.903 53.312 43.903 1.00 42.68 102 ALA A CA 1
ATOM 730 C C . ALA A 1 102 ? 110.124 54.239 44.826 1.00 42.86 102 ALA A C 1
ATOM 731 O O . ALA A 1 102 ? 110.305 55.455 44.778 1.00 43.44 102 ALA A O 1
ATOM 733 N N . ASN A 1 103 ? 109.270 53.674 45.672 1.00 43.20 103 ASN A N 1
ATOM 734 C CA . ASN A 1 103 ? 108.466 54.492 46.573 1.00 43.52 103 ASN A CA 1
ATOM 735 C C . ASN A 1 103 ? 108.308 53.928 47.973 1.00 42.37 103 ASN A C 1
ATOM 736 O O . ASN A 1 103 ? 108.238 54.676 48.942 1.00 42.41 103 ASN A O 1
ATOM 741 N N . ASP A 1 104 ? 108.241 52.609 48.086 1.00 42.38 104 ASP A N 1
ATOM 742 C CA . ASP A 1 104 ? 108.061 52.008 49.393 1.00 41.24 104 ASP A CA 1
ATOM 743 C C . ASP A 1 104 ? 109.158 52.366 50.384 1.00 41.43 104 ASP A C 1
ATOM 744 O O . ASP A 1 104 ? 110.350 52.184 50.133 1.00 42.13 104 ASP A O 1
ATOM 749 N N . GLU A 1 105 ? 108.714 52.885 51.519 1.00 41.67 105 GLU A N 1
ATOM 750 C CA . GLU A 1 105 ? 109.563 53.323 52.617 1.00 41.60 105 GLU A CA 1
ATOM 751 C C . GLU A 1 105 ? 110.647 52.341 53.052 1.00 40.42 105 GLU A C 1
ATOM 752 O O . GLU A 1 105 ? 111.784 52.740 53.304 1.00 39.51 105 GLU A O 1
ATOM 758 N N . GLU A 1 106 ? 110.310 51.061 53.144 1.00 39.41 106 GLU A N 1
ATOM 759 C CA . GLU A 1 106 ? 111.297 50.084 53.577 1.00 40.11 106 GLU A CA 1
ATOM 760 C C . GLU A 1 106 ? 112.325 49.695 52.515 1.00 38.22 106 GLU A C 1
ATOM 761 O O . GLU A 1 106 ? 113.489 49.475 52.839 1.00 37.44 106 GLU A O 1
ATOM 767 N N . ILE A 1 107 ? 111.924 49.624 51.250 1.00 36.47 107 ILE A N 1
ATOM 768 C CA . ILE A 1 107 ? 112.898 49.265 50.229 1.00 36.41 107 ILE A CA 1
ATOM 769 C C . ILE A 1 107 ? 113.863 50.430 50.000 1.00 35.38 107 ILE A C 1
ATOM 770 O O . ILE A 1 107 ? 115.042 50.216 49.719 1.00 36.33 107 ILE A O 1
ATOM 775 N N . LEU A 1 108 ? 113.364 51.658 50.130 1.00 33.58 108 LEU A N 1
ATOM 776 C CA . LEU A 1 108 ? 114.195 52.847 49.958 1.00 32.37 108 LEU A CA 1
ATOM 777 C C . LEU A 1 108 ? 115.261 52.873 51.045 1.00 31.84 108 LEU A C 1
ATOM 778 O O . LEU A 1 108 ? 116.417 53.221 50.799 1.00 31.31 108 LEU A O 1
ATOM 783 N N . SER A 1 109 ? 114.853 52.503 52.253 1.00 29.92 109 SER A N 1
ATOM 784 C CA . SER A 1 109 ? 115.765 52.447 53.383 1.00 29.27 109 SER A CA 1
ATOM 785 C C . SER A 1 109 ? 116.792 51.361 53.082 1.00 28.71 109 SER A C 1
ATOM 786 O O . SER A 1 109 ? 117.945 51.437 53.501 1.00 30.16 109 SER A O 1
ATOM 789 N N . PHE A 1 110 ? 116.358 50.342 52.350 1.00 27.44 110 PHE A N 1
ATOM 790 C CA . PHE A 1 110 ? 117.232 49.246 51.974 1.00 26.79 110 PHE A CA 1
ATOM 791 C C . PHE A 1 110 ? 118.344 49.739 51.045 1.00 26.08 110 PHE A C 1
ATOM 792 O O . PHE A 1 110 ? 119.523 49.524 51.319 1.00 26.59 110 PHE A O 1
ATOM 800 N N . TYR A 1 111 ? 117.967 50.405 49.957 1.00 25.86 111 TYR A N 1
ATOM 801 C CA . TYR A 1 111 ? 118.944 50.915 48.998 1.00 26.64 111 TYR A CA 1
ATOM 802 C C . TYR A 1 111 ? 119.983 51.776 49.695 1.00 29.00 111 TYR A C 1
ATOM 803 O O . TYR A 1 111 ? 121.162 51.759 49.333 1.00 29.51 111 TYR A O 1
ATOM 812 N N . LYS A 1 112 ? 119.537 52.540 50.687 1.00 29.95 112 LYS A N 1
ATOM 813 C CA . LYS A 1 112 ? 120.425 53.425 51.430 1.00 31.27 112 LYS A CA 1
ATOM 814 C C . LYS A 1 112 ? 121.291 52.643 52.413 1.00 30.61 112 LYS A C 1
ATOM 815 O O . LYS A 1 112 ? 122.512 52.780 52.425 1.00 28.98 112 LYS A O 1
ATOM 821 N N . GLU A 1 113 ? 120.654 51.812 53.224 1.00 31.24 113 GLU A N 1
ATOM 822 C CA . GLU A 1 113 ? 121.359 51.009 54.215 1.00 34.14 113 GLU A CA 1
ATOM 823 C C . GLU A 1 113 ? 122.494 50.171 53.613 1.00 34.33 113 GLU A C 1
ATOM 824 O O . GLU A 1 113 ? 123.605 50.143 54.146 1.00 34.33 113 GLU A O 1
ATOM 830 N N . HIS A 1 114 ? 122.212 49.489 52.505 1.00 32.11 114 HIS A N 1
ATOM 831 C CA . HIS A 1 114 ? 123.204 48.638 51.860 1.00 32.34 114 HIS A CA 1
ATOM 832 C C . HIS A 1 114 ? 123.934 49.314 50.698 1.00 31.64 114 HIS A C 1
ATOM 833 O O . HIS A 1 114 ? 124.685 48.674 49.964 1.00 32.02 114 HIS A O 1
ATOM 840 N N . GLU A 1 115 ? 123.713 50.614 50.554 1.00 31.24 115 GLU A N 1
ATOM 841 C CA . GLU A 1 115 ? 124.334 51.415 49.504 1.00 30.85 115 GLU A CA 1
ATOM 842 C C . GLU A 1 115 ? 124.225 50.819 48.109 1.00 29.53 115 GLU A C 1
ATOM 843 O O . GLU A 1 115 ? 125.228 50.515 47.447 1.00 26.62 115 GLU A O 1
ATOM 849 N N . VAL A 1 116 ? 122.980 50.687 47.669 1.00 27.49 116 VAL A N 1
ATOM 850 C CA . VAL A 1 116 ? 122.661 50.141 46.367 1.00 25.97 116 VAL A CA 1
ATOM 851 C C . VAL A 1 116 ? 122.337 51.244 45.372 1.00 25.36 116 VAL A C 1
ATOM 852 O O . VAL A 1 116 ? 121.595 52.175 45.678 1.00 26.21 116 VAL A O 1
ATOM 856 N N . HIS A 1 117 ? 122.916 51.147 44.183 1.00 25.51 117 HIS A N 1
ATOM 857 C CA . HIS A 1 117 ? 122.634 52.103 43.124 1.00 23.54 117 HIS A CA 1
ATOM 858 C C . HIS A 1 117 ? 121.637 51.330 42.259 1.00 21.67 117 HIS A C 1
ATOM 859 O O . HIS A 1 117 ? 121.943 50.243 41.777 1.00 19.00 1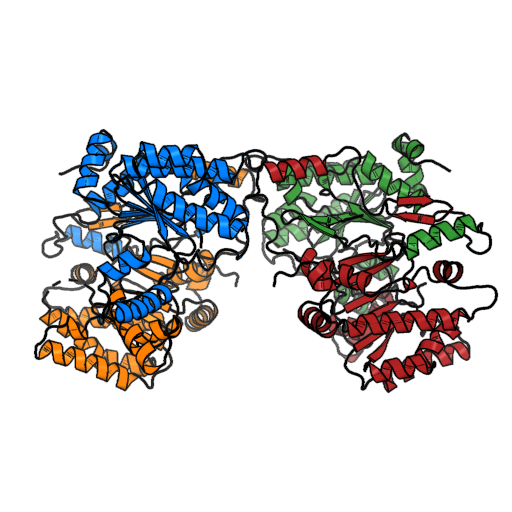17 HIS A O 1
ATOM 866 N N . VAL A 1 118 ? 120.442 51.879 42.082 1.00 21.16 118 VAL A N 1
ATOM 867 C CA . VAL A 1 118 ? 119.411 51.212 41.303 1.00 19.53 118 VAL A CA 1
ATOM 868 C C . VAL A 1 118 ? 119.274 51.766 39.890 1.00 20.25 118 VAL A C 1
ATOM 869 O O . VAL A 1 118 ? 119.190 52.982 39.691 1.00 20.66 118 VAL A O 1
ATOM 873 N N . LEU A 1 119 ? 119.264 50.858 38.918 1.00 16.74 119 LEU A N 1
ATOM 874 C CA . LEU A 1 119 ? 119.121 51.203 37.507 1.00 16.48 119 LEU A CA 1
ATOM 875 C C . LEU A 1 119 ? 118.008 50.327 36.917 1.00 16.04 119 LEU A C 1
ATOM 876 O O . LEU A 1 119 ? 117.704 49.253 37.434 1.00 14.79 119 LEU A O 1
ATOM 881 N N . PHE A 1 120 ? 117.410 50.793 35.832 1.00 14.58 120 PHE A N 1
ATOM 882 C CA . PHE A 1 120 ? 116.338 50.064 35.180 1.00 17.03 120 PHE A CA 1
ATOM 883 C C . PHE A 1 120 ? 116.724 49.866 33.724 1.00 18.01 120 PHE A C 1
ATOM 884 O O . PHE A 1 120 ? 117.342 50.742 33.114 1.00 20.03 120 PHE A O 1
ATOM 892 N N . TYR A 1 121 ? 116.389 48.712 33.168 1.00 15.27 121 TYR A N 1
ATOM 893 C CA . TYR A 1 121 ? 116.698 48.465 31.770 1.00 15.05 121 TYR A CA 1
ATOM 894 C C . TYR A 1 121 ? 115.482 47.868 31.078 1.00 15.44 121 TYR A C 1
ATOM 895 O O . TYR A 1 121 ? 114.542 47.418 31.732 1.00 14.02 121 TYR A O 1
ATOM 904 N N . GLY A 1 122 ? 115.503 47.872 29.751 1.00 16.79 122 GLY A N 1
ATOM 905 C CA . GLY A 1 122 ? 114.390 47.325 29.004 1.00 21.28 122 GLY A CA 1
ATOM 906 C C . GLY A 1 122 ? 113.680 48.419 28.239 1.00 23.90 122 GLY A C 1
ATOM 907 O O . GLY A 1 122 ? 114.104 49.577 28.276 1.00 25.50 122 GLY A O 1
ATOM 908 N N . ASP A 1 123 ? 112.595 48.067 27.558 1.00 24.87 123 ASP A N 1
ATOM 909 C CA . ASP A 1 123 ? 111.850 49.044 26.775 1.00 27.10 123 ASP A CA 1
ATOM 910 C C . ASP A 1 123 ? 110.586 49.549 27.448 1.00 26.75 123 ASP A C 1
ATOM 911 O O . ASP A 1 123 ? 109.563 49.766 26.791 1.00 25.17 123 ASP A O 1
ATOM 916 N N . TYR A 1 124 ? 110.662 49.754 28.757 1.00 27.41 124 TYR A N 1
ATOM 917 C CA . TYR A 1 124 ? 109.512 50.233 29.515 1.00 29.17 124 TYR A CA 1
ATOM 918 C C . TYR A 1 124 ? 109.089 51.650 29.123 1.00 31.12 124 TYR A C 1
ATOM 919 O O . TYR A 1 124 ? 107.897 51.948 29.070 1.00 30.14 124 TYR A O 1
ATOM 928 N N . LYS A 1 125 ? 110.068 52.513 28.855 1.00 34.24 125 LYS A N 1
ATOM 929 C CA . LYS A 1 125 ? 109.797 53.905 28.472 1.00 38.85 125 LYS A CA 1
ATOM 930 C C . LYS A 1 125 ? 108.933 54.016 27.222 1.00 40.11 125 LYS A C 1
ATOM 931 O O . LYS A 1 125 ? 108.398 55.081 26.920 1.00 40.90 125 LYS A O 1
ATOM 937 N N . LYS A 1 126 ? 108.791 52.911 26.502 1.00 41.51 126 LYS A N 1
ATOM 938 C CA . LYS A 1 126 ? 107.993 52.902 25.287 1.00 42.75 126 LYS A CA 1
ATOM 939 C C . LYS A 1 126 ? 106.894 51.841 25.300 1.00 43.78 126 LYS A C 1
ATOM 940 O O . LYS A 1 126 ? 106.028 51.831 24.427 1.00 44.36 126 LYS A O 1
ATOM 946 N N . ARG A 1 127 ? 106.923 50.959 26.293 1.00 44.17 127 ARG A N 1
ATOM 947 C CA . ARG A 1 127 ? 105.932 49.895 26.390 1.00 45.64 127 ARG A CA 1
ATOM 948 C C . ARG A 1 127 ? 104.890 50.112 27.473 1.00 46.48 127 ARG A C 1
ATOM 949 O O . ARG A 1 127 ? 103.753 49.655 27.343 1.00 46.36 127 ARG A O 1
ATOM 957 N N . LEU A 1 128 ? 105.270 50.798 28.546 1.00 47.90 128 LEU A N 1
ATOM 958 C CA . LEU A 1 128 ? 104.329 51.056 29.629 1.00 49.27 128 LEU A CA 1
ATOM 959 C C . LEU A 1 128 ? 103.132 51.821 29.085 1.00 51.02 128 LEU A C 1
ATOM 960 O O . LEU A 1 128 ? 103.234 52.509 28.068 1.00 51.07 128 LEU A O 1
ATOM 965 N N . PRO A 1 129 ? 101.974 51.703 29.752 1.00 53.15 129 PRO A N 1
ATOM 966 C CA . PRO A 1 129 ? 100.767 52.403 29.301 1.00 54.49 129 PRO A CA 1
ATOM 967 C C . PRO A 1 129 ? 100.983 53.908 29.201 1.00 55.42 129 PRO A C 1
ATOM 968 O O . PRO A 1 129 ? 101.503 54.539 30.124 1.00 56.03 129 PRO A O 1
ATOM 972 N N . SER A 1 130 ? 100.583 54.475 28.070 1.00 56.48 130 SER A N 1
ATOM 973 C CA . SER A 1 130 ? 100.729 55.905 27.835 1.00 57.87 130 SER A CA 1
ATOM 974 C C . SER A 1 130 ? 99.721 56.699 28.668 1.00 58.93 130 SER A C 1
ATOM 975 O O . SER A 1 130 ? 99.012 57.558 28.143 1.00 58.90 130 SER A O 1
ATOM 978 N N . THR A 1 131 ? 99.664 56.408 29.966 1.00 59.67 131 THR A N 1
ATOM 979 C CA . THR A 1 131 ? 98.741 57.092 30.865 1.00 60.56 131 THR A CA 1
ATOM 980 C C . THR A 1 131 ? 99.485 57.892 31.927 1.00 61.24 131 THR A C 1
ATOM 981 O O . THR A 1 131 ? 100.681 58.162 31.796 1.00 60.96 131 THR A O 1
ATOM 985 N N . ALA A 1 132 ? 98.763 58.273 32.978 1.00 61.87 132 ALA A N 1
ATOM 986 C CA . ALA A 1 132 ? 99.345 59.033 34.078 1.00 62.44 132 ALA A CA 1
ATOM 987 C C . ALA A 1 132 ? 100.116 58.072 34.974 1.00 62.86 132 ALA A C 1
ATOM 988 O O . ALA A 1 132 ? 101.325 58.211 35.158 1.00 62.94 132 ALA A O 1
ATOM 990 N N . GLN A 1 133 ? 99.398 57.095 35.524 1.00 62.94 133 GLN A N 1
ATOM 991 C CA . GLN A 1 133 ? 99.990 56.086 36.393 1.00 62.47 133 GLN A CA 1
ATOM 992 C C . GLN A 1 133 ? 101.245 55.517 35.742 1.00 62.13 133 GLN A C 1
ATOM 993 O O . GLN A 1 133 ? 102.245 55.248 36.415 1.00 61.38 133 GLN A O 1
ATOM 999 N N . GLY A 1 134 ? 101.179 55.339 34.425 1.00 61.04 134 GLY A N 1
ATOM 1000 C CA . GLY A 1 134 ? 102.309 54.808 33.688 1.00 59.65 134 GLY A CA 1
ATOM 1001 C C . GLY A 1 134 ? 103.431 55.819 33.584 1.00 58.37 134 GLY A C 1
ATOM 1002 O O . GLY A 1 134 ? 104.600 55.485 33.777 1.00 59.14 134 GLY A O 1
ATOM 1003 N N . ALA A 1 135 ? 103.076 57.062 33.275 1.00 56.63 135 ALA A N 1
ATOM 1004 C CA . ALA A 1 135 ? 104.061 58.127 33.152 1.00 53.40 135 ALA A CA 1
ATOM 1005 C C . ALA A 1 135 ? 104.714 58.348 34.510 1.00 51.73 135 ALA A C 1
ATOM 1006 O O . ALA A 1 135 ? 105.878 58.742 34.603 1.00 50.42 135 ALA A O 1
ATOM 1008 N N . ALA A 1 136 ? 103.952 58.087 35.565 1.00 49.62 136 ALA A N 1
ATOM 1009 C CA . ALA A 1 136 ? 104.449 58.245 36.923 1.00 47.99 136 ALA A CA 1
ATOM 1010 C C . ALA A 1 136 ? 105.575 57.247 37.170 1.00 46.54 136 ALA A C 1
ATOM 1011 O O . ALA A 1 136 ? 106.662 57.620 37.614 1.00 47.40 136 ALA A O 1
ATOM 1013 N N . VAL A 1 137 ? 105.307 55.977 36.875 1.00 44.11 137 VAL A N 1
ATOM 1014 C CA . VAL A 1 137 ? 106.293 54.917 37.061 1.00 40.59 137 VAL A CA 1
ATOM 1015 C C . VAL A 1 137 ? 107.623 55.290 36.422 1.00 39.46 137 VAL A C 1
ATOM 1016 O O . VAL A 1 137 ? 108.675 55.194 37.059 1.00 36.88 137 VAL A O 1
ATOM 1020 N N . VAL A 1 138 ? 107.565 55.721 35.165 1.00 38.86 138 VAL A N 1
ATOM 1021 C CA . VAL A 1 138 ? 108.757 56.116 34.422 1.00 39.91 138 VAL A CA 1
ATOM 1022 C C . VAL A 1 138 ? 109.553 57.179 35.172 1.00 39.89 138 VAL A C 1
ATOM 1023 O O . VAL A 1 138 ? 110.774 57.079 35.311 1.00 40.00 138 VAL A O 1
ATOM 1027 N N . LYS A 1 139 ? 108.854 58.203 35.648 1.00 39.87 139 LYS A N 1
ATOM 1028 C CA . LYS A 1 139 ? 109.490 59.290 36.378 1.00 38.79 139 LYS A CA 1
ATOM 1029 C C . LYS A 1 139 ? 110.087 58.762 37.682 1.00 37.35 139 LYS A C 1
ATOM 1030 O O . LYS A 1 139 ? 111.170 59.184 38.092 1.00 36.49 139 LYS A O 1
ATOM 1036 N N . SER A 1 140 ? 109.376 57.838 38.325 1.00 35.68 140 SER A N 1
ATOM 1037 C CA . SER A 1 140 ? 109.841 57.235 39.573 1.00 35.87 140 SER A CA 1
ATOM 1038 C C . SER A 1 140 ? 111.156 56.494 39.338 1.00 34.56 140 SER A C 1
ATOM 1039 O O . SER A 1 140 ? 112.097 56.590 40.130 1.00 35.29 140 SER A O 1
ATOM 1042 N N . PHE A 1 141 ? 111.213 55.748 38.243 1.00 32.96 141 PHE A N 1
ATOM 1043 C CA . PHE A 1 141 ? 112.412 55.001 37.903 1.00 32.99 141 PHE A CA 1
ATOM 1044 C C . PHE A 1 141 ? 113.579 55.956 37.708 1.00 32.86 141 PHE A C 1
ATOM 1045 O O . PHE A 1 141 ? 114.654 55.763 38.276 1.00 30.79 141 PHE A O 1
ATOM 1053 N N . ASP A 1 142 ? 113.361 56.992 36.906 1.00 34.19 142 ASP A N 1
ATOM 1054 C CA . ASP A 1 142 ? 114.405 57.973 36.638 1.00 36.05 142 ASP A CA 1
ATOM 1055 C C . ASP A 1 142 ? 114.857 58.664 37.919 1.00 35.53 142 ASP A C 1
ATOM 1056 O O . ASP A 1 142 ? 116.050 58.896 38.121 1.00 36.10 142 ASP A O 1
ATOM 1061 N N . ASP A 1 143 ? 113.909 58.985 38.791 1.00 34.06 143 ASP A N 1
ATOM 1062 C CA . ASP A 1 143 ? 114.256 59.643 40.040 1.00 33.29 143 ASP A CA 1
ATOM 1063 C C . ASP A 1 143 ? 114.998 58.721 41.012 1.00 31.04 143 ASP A C 1
ATOM 1064 O O . ASP A 1 143 ? 115.913 59.166 41.709 1.00 29.34 143 ASP A O 1
ATOM 1069 N N . LEU A 1 144 ? 114.617 57.445 41.062 1.00 28.54 144 LEU A N 1
ATOM 1070 C CA . LEU A 1 144 ? 115.275 56.498 41.968 1.00 26.94 144 LEU A CA 1
ATOM 1071 C C . LEU A 1 144 ? 116.735 56.262 41.591 1.00 26.63 144 LEU A C 1
ATOM 1072 O O . LEU A 1 144 ? 117.583 56.056 42.458 1.00 26.66 144 LEU A O 1
ATOM 1077 N N . THR A 1 145 ? 117.016 56.270 40.293 1.00 26.39 145 THR A N 1
ATOM 1078 C CA . THR A 1 145 ? 118.371 56.075 39.804 1.00 27.19 145 THR A CA 1
ATOM 1079 C C . THR A 1 145 ? 119.216 57.277 40.198 1.00 28.41 145 THR A C 1
ATOM 1080 O O . THR A 1 145 ? 120.397 57.143 40.517 1.00 28.55 145 THR A O 1
ATOM 1084 N N . ILE A 1 146 ? 118.596 58.451 40.171 1.00 29.15 146 ILE A N 1
ATOM 1085 C CA . ILE A 1 146 ? 119.271 59.689 40.537 1.00 30.27 146 ILE A CA 1
ATOM 1086 C C . ILE A 1 146 ? 119.500 59.752 42.041 1.00 30.46 146 ILE A C 1
ATOM 1087 O O . ILE A 1 146 ? 120.604 60.040 42.494 1.00 31.72 146 ILE A O 1
ATOM 1092 N N . SER A 1 147 ? 118.457 59.462 42.812 1.00 31.22 147 SER A N 1
ATOM 1093 C CA . SER A 1 147 ? 118.548 59.506 44.268 1.00 31.40 147 SER A CA 1
ATOM 1094 C C . SER A 1 147 ? 119.499 58.490 44.907 1.00 30.78 147 SER A C 1
ATOM 1095 O O . SER A 1 147 ? 119.887 58.661 46.062 1.00 31.01 147 SER A O 1
ATOM 1098 N N . THR A 1 148 ? 119.883 57.441 44.181 1.00 28.89 148 THR A N 1
ATOM 1099 C CA . THR A 1 148 ? 120.812 56.457 44.745 1.00 28.03 148 THR A CA 1
ATOM 1100 C C . THR A 1 148 ? 122.155 56.444 44.012 1.00 29.26 148 THR A C 1
ATOM 1101 O O . THR A 1 148 ? 122.966 55.539 44.208 1.00 29.11 148 THR A O 1
ATOM 1105 N N . SER A 1 149 ? 122.396 57.460 43.187 1.00 30.28 149 SER A N 1
ATOM 1106 C CA . SER A 1 149 ? 123.629 57.536 42.406 1.00 31.89 149 SER A CA 1
ATOM 1107 C C . SER A 1 149 ? 124.906 57.763 43.201 1.00 32.51 149 SER A C 1
ATOM 1108 O O . SER A 1 149 ? 126.002 57.688 42.641 1.00 31.53 149 SER A O 1
ATOM 1111 N N . SER A 1 150 ? 124.777 58.043 44.496 1.00 34.08 150 SER A N 1
ATOM 1112 C CA . SER A 1 150 ? 125.955 58.259 45.339 1.00 34.05 150 SER A CA 1
ATOM 1113 C C . SER A 1 150 ? 126.380 56.935 45.969 1.00 32.98 150 SER A C 1
ATOM 1114 O O . SER A 1 150 ? 127.517 56.782 46.415 1.00 33.66 150 SER A O 1
ATOM 1117 N N . ASN A 1 151 ? 125.459 55.978 45.998 1.00 31.94 151 ASN A N 1
ATOM 1118 C CA . ASN A 1 151 ? 125.749 54.664 46.552 1.00 31.38 151 ASN A CA 1
ATOM 1119 C C . ASN A 1 151 ? 126.606 53.932 45.538 1.00 30.82 151 ASN A C 1
ATOM 1120 O O . ASN A 1 151 ? 126.321 53.966 44.344 1.00 31.56 151 ASN A O 1
ATOM 1125 N N . THR A 1 152 ? 127.655 53.270 46.011 1.00 30.47 152 THR A N 1
ATOM 1126 C CA . THR A 1 152 ? 128.565 52.580 45.110 1.00 31.62 152 THR A CA 1
ATOM 1127 C C . THR A 1 152 ? 129.071 51.242 45.629 1.00 31.34 152 THR A C 1
ATOM 1128 O O . THR A 1 152 ? 130.116 50.760 45.191 1.00 31.39 152 THR A O 1
ATOM 1132 N N . GLU A 1 153 ? 128.335 50.636 46.550 1.00 29.84 153 GLU A N 1
ATOM 1133 C CA . GLU A 1 153 ? 128.743 49.358 47.116 1.00 27.98 153 GLU A CA 1
ATOM 1134 C C . GLU A 1 153 ? 128.134 48.204 46.317 1.00 26.58 153 GLU A C 1
ATOM 1135 O O . GLU A 1 153 ? 128.768 47.170 46.108 1.00 26.21 153 GLU A O 1
ATOM 1141 N N . HIS A 1 154 ? 126.899 48.390 45.865 1.00 24.09 154 HIS A N 1
ATOM 1142 C CA . HIS A 1 154 ? 126.210 47.360 45.107 1.00 22.24 154 HIS A CA 1
ATOM 1143 C C . HIS A 1 154 ? 125.400 47.955 43.972 1.00 21.48 154 HIS A C 1
ATOM 1144 O O . HIS A 1 154 ? 125.074 49.146 43.983 1.00 23.14 154 HIS A O 1
ATOM 1151 N N . ARG A 1 155 ? 125.084 47.124 42.988 1.00 19.00 155 ARG A N 1
ATOM 1152 C CA . ARG A 1 155 ? 124.279 47.561 41.859 1.00 19.04 155 ARG A CA 1
ATOM 1153 C C . ARG A 1 155 ? 123.068 46.643 41.737 1.00 17.42 155 ARG A C 1
ATOM 1154 O O . ARG A 1 155 ? 123.175 45.431 41.903 1.00 17.74 155 ARG A O 1
ATOM 1162 N N . LEU A 1 156 ? 121.916 47.237 41.458 1.00 18.33 156 LEU A N 1
ATOM 1163 C CA . LEU A 1 156 ? 120.674 46.495 41.302 1.00 16.92 156 LEU A CA 1
ATOM 1164 C C . LEU A 1 156 ? 120.031 46.950 39.998 1.00 15.96 156 LEU A C 1
ATOM 1165 O O . LEU A 1 156 ? 119.612 48.094 39.876 1.00 16.48 156 LEU A O 1
ATOM 1170 N N . CYS A 1 157 ? 119.980 46.062 39.011 1.00 15.82 157 CYS A N 1
ATOM 1171 C CA . CYS A 1 157 ? 119.384 46.411 37.727 1.00 14.79 157 CYS A CA 1
ATOM 1172 C C . CYS A 1 157 ? 118.038 45.718 37.583 1.00 14.97 157 CYS A C 1
ATOM 1173 O O . CYS A 1 157 ? 117.968 44.487 37.545 1.00 14.74 157 CYS A O 1
ATOM 1176 N N . PHE A 1 158 ? 116.971 46.509 37.519 1.00 12.94 158 PHE A N 1
ATOM 1177 C CA . PHE A 1 158 ? 115.625 45.958 37.375 1.00 14.54 158 PHE A CA 1
ATOM 1178 C C . PHE A 1 158 ? 115.207 45.926 35.918 1.00 12.32 158 PHE A C 1
ATOM 1179 O O . PHE A 1 158 ? 115.189 46.953 35.251 1.00 13.32 158 PHE A O 1
ATOM 1187 N N . GLY A 1 159 ? 114.855 44.745 35.434 1.00 12.74 159 GLY A N 1
ATOM 1188 C CA . GLY A 1 159 ? 114.437 44.615 34.054 1.00 14.16 159 GLY A CA 1
ATOM 1189 C C . GLY A 1 159 ? 112.939 44.731 33.874 1.00 13.51 159 GLY A C 1
ATOM 1190 O O . GLY A 1 159 ? 112.169 43.975 34.469 1.00 12.66 159 GLY A O 1
ATOM 1191 N N . VAL A 1 160 ? 112.526 45.691 33.054 1.00 13.94 160 VAL A N 1
ATOM 1192 C CA . VAL A 1 160 ? 111.112 45.909 32.767 1.00 14.55 160 VAL A CA 1
ATOM 1193 C C . VAL A 1 160 ? 111.027 45.940 31.246 1.00 14.52 160 VAL A C 1
ATOM 1194 O O . VAL A 1 160 ? 111.492 46.884 30.612 1.00 16.38 160 VAL A O 1
ATOM 1198 N N . PHE A 1 161 ? 110.434 44.908 30.662 1.00 17.22 161 PHE A N 1
ATOM 1199 C CA . PHE A 1 161 ? 110.362 44.802 29.212 1.00 18.78 161 PHE A CA 1
ATOM 1200 C C . PHE A 1 161 ? 111.804 44.688 28.712 1.00 18.93 161 PHE A C 1
ATOM 1201 O O . PHE A 1 161 ? 112.142 45.182 27.645 1.00 20.70 161 PHE A O 1
ATOM 1209 N N . GLY A 1 162 ? 112.658 44.041 29.500 1.00 19.90 162 GLY A N 1
ATOM 1210 C CA . GLY A 1 162 ? 114.044 43.880 29.098 1.00 22.08 162 GLY A CA 1
ATOM 1211 C C . GLY A 1 162 ? 114.352 42.513 28.518 1.00 22.81 162 GLY A C 1
ATOM 1212 O O . GLY A 1 162 ? 115.356 41.908 28.880 1.00 23.49 162 GLY A O 1
ATOM 1213 N N . ASN A 1 163 ? 113.513 42.038 27.598 1.00 23.71 163 ASN A N 1
ATOM 1214 C CA . ASN A 1 163 ? 113.695 40.715 26.998 1.00 24.55 163 ASN A CA 1
ATOM 1215 C C . ASN A 1 163 ? 114.563 40.629 25.749 1.00 26.65 163 ASN A C 1
ATOM 1216 O O . ASN A 1 163 ? 115.435 39.765 25.679 1.00 29.95 163 ASN A O 1
ATOM 1221 N N . ASP A 1 164 ? 114.337 41.503 24.769 1.00 28.15 164 ASP A N 1
ATOM 1222 C CA . ASP A 1 164 ? 115.123 41.468 23.533 1.00 28.68 164 ASP A CA 1
ATOM 1223 C C . ASP A 1 164 ? 115.669 42.831 23.106 1.00 27.45 164 ASP A C 1
ATOM 1224 O O . ASP A 1 164 ? 114.931 43.691 22.620 1.00 28.02 164 ASP A O 1
ATOM 1229 N N . ALA A 1 165 ? 116.979 43.000 23.243 1.00 24.17 165 ALA A N 1
ATOM 1230 C CA . ALA A 1 165 ? 117.634 44.258 22.912 1.00 22.69 165 ALA A CA 1
ATOM 1231 C C . ALA A 1 165 ? 118.010 44.496 21.444 1.00 20.65 165 ALA A C 1
ATOM 1232 O O . ALA A 1 165 ? 118.659 45.495 21.142 1.00 22.09 165 ALA A O 1
ATOM 1234 N N . ALA A 1 166 ? 117.596 43.622 20.533 1.00 17.43 166 ALA A N 1
ATOM 1235 C CA . ALA A 1 166 ? 117.977 43.774 19.125 1.00 16.72 166 ALA A CA 1
ATOM 1236 C C . ALA A 1 166 ? 117.760 45.159 18.509 1.00 17.70 166 ALA A C 1
ATOM 1237 O O . ALA A 1 166 ? 118.715 45.788 18.044 1.00 16.29 166 ALA A O 1
ATOM 1239 N N . GLU A 1 167 ? 116.521 45.639 18.503 1.00 16.18 167 GLU A N 1
ATOM 1240 C CA . GLU A 1 167 ? 116.241 46.943 17.923 1.00 19.96 167 GLU A CA 1
ATOM 1241 C C . GLU A 1 167 ? 116.801 48.090 18.764 1.00 19.54 167 GLU A C 1
ATOM 1242 O O . GLU A 1 167 ? 117.164 49.137 18.236 1.00 19.77 167 GLU A O 1
ATOM 1248 N N . SER A 1 168 ? 116.874 47.895 20.071 1.00 17.36 168 SER A N 1
ATOM 1249 C CA . SER A 1 168 ? 117.415 48.928 20.943 1.00 18.18 168 SER A CA 1
ATOM 1250 C C . SER A 1 168 ? 118.879 49.200 20.548 1.00 17.42 168 SER A C 1
ATOM 1251 O O . SER A 1 168 ? 119.292 50.357 20.380 1.00 16.14 168 SER A O 1
ATOM 1254 N N . VAL A 1 169 ? 119.647 48.121 20.383 1.00 14.18 169 VAL A N 1
ATOM 1255 C CA . VAL A 1 169 ? 121.051 48.203 19.996 1.00 14.20 169 VAL A CA 1
ATOM 1256 C C . VAL A 1 169 ? 121.216 48.816 18.605 1.00 15.12 169 VAL A C 1
ATOM 1257 O O . VAL A 1 169 ? 122.132 49.619 18.378 1.00 14.78 169 VAL A O 1
ATOM 1261 N N . ALA A 1 170 ? 120.338 48.445 17.674 1.00 13.40 170 ALA A N 1
ATOM 1262 C CA . ALA A 1 170 ? 120.428 48.984 16.319 1.00 16.01 170 ALA A CA 1
ATOM 1263 C C . ALA A 1 170 ? 120.271 50.511 16.330 1.00 17.94 170 ALA A C 1
ATOM 1264 O O . ALA A 1 170 ? 121.137 51.244 15.826 1.00 15.34 170 ALA A O 1
ATOM 1266 N N . GLN A 1 171 ? 119.180 50.987 16.926 1.00 17.93 171 GLN A N 1
ATOM 1267 C CA . GLN A 1 171 ? 118.921 52.422 16.979 1.00 22.47 171 GLN A CA 1
ATOM 1268 C C . GLN A 1 171 ? 119.985 53.180 17.776 1.00 21.58 171 GLN A C 1
ATOM 1269 O O . GLN A 1 171 ? 120.348 54.306 17.431 1.00 22.35 171 GLN A O 1
ATOM 1275 N N . PHE A 1 172 ? 120.495 52.553 18.831 1.00 20.12 172 PHE A N 1
ATOM 1276 C CA . PHE A 1 172 ? 121.537 53.158 19.655 1.00 17.52 172 PHE A CA 1
ATOM 1277 C C . PHE A 1 172 ? 122.827 53.292 18.847 1.00 17.45 172 PHE A C 1
ATOM 1278 O O . PHE A 1 172 ? 123.553 54.275 18.966 1.00 17.78 172 PHE A O 1
ATOM 1286 N N . SER A 1 173 ? 123.115 52.279 18.038 1.00 17.54 173 SER A N 1
ATOM 1287 C CA . SER A 1 173 ? 124.325 52.270 17.232 1.00 16.58 173 SER A CA 1
ATOM 1288 C C . SER A 1 173 ? 124.274 53.294 16.103 1.00 17.17 173 SER A C 1
ATOM 1289 O O . SER A 1 173 ? 125.268 53.955 15.811 1.00 15.91 173 SER A O 1
ATOM 1292 N N . ILE A 1 174 ? 123.110 53.421 15.480 1.00 17.53 174 ILE A N 1
ATOM 1293 C CA . ILE A 1 174 ? 122.922 54.367 14.392 1.00 18.31 174 ILE A CA 1
ATOM 1294 C C . ILE A 1 174 ? 123.050 55.798 14.916 1.00 19.69 174 ILE A C 1
ATOM 1295 O O . ILE A 1 174 ? 123.657 56.653 14.266 1.00 19.22 174 ILE A O 1
ATOM 1300 N N . SER A 1 175 ? 122.483 56.058 16.094 1.00 19.61 175 SER A N 1
ATOM 1301 C CA . SER A 1 175 ? 122.565 57.393 16.675 1.00 18.67 175 SER A CA 1
ATOM 1302 C C . SER A 1 175 ? 124.006 57.640 17.078 1.00 18.79 175 SER A C 1
ATOM 1303 O O . SER A 1 175 ? 124.566 58.705 16.818 1.00 19.31 175 SER A O 1
ATOM 1306 N N . TRP A 1 176 ? 124.614 56.640 17.704 1.00 17.81 176 TRP A N 1
ATOM 1307 C CA . TRP A 1 176 ? 125.993 56.766 18.144 1.00 17.41 176 TRP A CA 1
ATOM 1308 C C . TRP A 1 176 ? 126.945 57.088 16.997 1.00 19.26 176 TRP A C 1
ATOM 1309 O O . TRP A 1 176 ? 127.861 57.898 17.156 1.00 19.95 176 TRP A O 1
ATOM 1320 N N . ASN A 1 177 ? 126.744 56.450 15.847 1.00 19.74 177 ASN A N 1
ATOM 1321 C CA . ASN A 1 177 ? 127.614 56.699 14.707 1.00 20.86 177 ASN A CA 1
ATOM 1322 C C . ASN A 1 177 ? 127.452 58.138 14.232 1.00 21.53 177 ASN A C 1
ATOM 1323 O O . ASN A 1 177 ? 128.392 58.742 13.730 1.00 21.78 177 ASN A O 1
ATOM 1328 N N . GLU A 1 178 ? 126.254 58.686 14.403 1.00 22.53 178 GLU A N 1
ATOM 1329 C CA . GLU A 1 178 ? 125.984 60.054 13.996 1.00 23.13 178 GLU A CA 1
ATOM 1330 C C . GLU A 1 178 ? 126.649 61.049 14.947 1.00 21.18 178 GLU A C 1
ATOM 1331 O O . GLU A 1 178 ? 127.153 62.079 14.521 1.00 20.14 178 GLU A O 1
ATOM 1337 N N . THR A 1 179 ? 126.665 60.728 16.235 1.00 20.59 179 THR A N 1
ATOM 1338 C CA . THR A 1 179 ? 127.257 61.618 17.223 1.00 18.31 179 THR A CA 1
ATOM 1339 C C . THR A 1 179 ? 128.750 61.393 17.417 1.00 18.83 179 THR A C 1
ATOM 1340 O O . THR A 1 179 ? 129.391 62.126 18.170 1.00 19.65 179 THR A O 1
ATOM 1344 N N . HIS A 1 180 ? 129.308 60.392 16.741 1.00 17.43 180 HIS A N 1
ATOM 1345 C CA . HIS A 1 180 ? 130.738 60.092 16.873 1.00 19.06 180 HIS A CA 1
ATOM 1346 C C . HIS A 1 180 ? 131.491 59.871 15.562 1.00 20.46 180 HIS A C 1
ATOM 1347 O O . HIS A 1 180 ? 132.706 60.046 15.510 1.00 22.16 180 HIS A O 1
ATOM 1354 N N . GLY A 1 181 ? 130.781 59.468 14.514 1.00 21.09 181 GLY A N 1
ATOM 1355 C CA . GLY A 1 181 ? 131.439 59.203 13.247 1.00 21.81 181 GLY A CA 1
ATOM 1356 C C . GLY A 1 181 ? 132.058 57.811 13.263 1.00 24.12 181 GLY A C 1
ATOM 1357 O O . GLY A 1 181 ? 132.776 57.418 12.338 1.00 22.17 181 GLY A O 1
ATOM 1358 N N . LYS A 1 182 ? 131.778 57.061 14.326 1.00 24.23 182 LYS A N 1
ATOM 1359 C CA . LYS A 1 182 ? 132.290 55.699 14.481 1.00 24.01 182 LYS A CA 1
ATOM 1360 C C . LYS A 1 182 ? 131.219 54.818 15.105 1.00 22.40 182 LYS A C 1
ATOM 1361 O O . LYS A 1 182 ? 130.298 55.313 15.752 1.00 21.11 182 LYS A O 1
ATOM 1367 N N . PRO A 1 183 ? 131.322 53.495 14.908 1.00 21.55 183 PRO A N 1
ATOM 1368 C CA . PRO A 1 183 ? 130.322 52.615 15.512 1.00 19.28 183 PRO A CA 1
ATOM 1369 C C . PRO A 1 183 ? 130.760 52.442 16.967 1.00 17.66 183 PRO A C 1
ATOM 1370 O O . PRO A 1 183 ? 131.948 52.558 17.277 1.00 16.98 183 PRO A O 1
ATOM 1374 N N . PRO A 1 184 ? 129.809 52.210 17.886 1.00 16.90 184 PRO A N 1
ATOM 1375 C CA . PRO A 1 184 ? 130.161 52.030 19.300 1.00 15.41 184 PRO A CA 1
ATOM 1376 C C . PRO A 1 184 ? 130.780 50.652 19.584 1.00 15.89 184 PRO A C 1
ATOM 1377 O O . PRO A 1 184 ? 130.511 49.687 18.864 1.00 14.94 184 PRO A O 1
ATOM 1381 N N . THR A 1 185 ? 131.609 50.569 20.626 1.00 14.66 185 THR A N 1
ATOM 1382 C CA . THR A 1 185 ? 132.250 49.310 21.018 1.00 15.37 185 THR A CA 1
ATOM 1383 C C . THR A 1 185 ? 131.250 48.493 21.832 1.00 16.33 185 THR A C 1
ATOM 1384 O O . THR A 1 185 ? 130.173 48.985 22.182 1.00 16.27 185 THR A O 1
ATOM 1388 N N . ARG A 1 186 ? 131.591 47.250 22.144 1.00 16.28 186 ARG A N 1
ATOM 1389 C CA . ARG A 1 186 ? 130.664 46.446 22.926 1.00 16.77 186 ARG A CA 1
ATOM 1390 C C . ARG A 1 186 ? 130.422 47.126 24.268 1.00 15.24 186 ARG A C 1
ATOM 1391 O O . ARG A 1 186 ? 129.287 47.227 24.721 1.00 13.63 186 ARG A O 1
ATOM 1399 N N . ARG A 1 187 ? 131.498 47.597 24.890 1.00 13.56 187 ARG A N 1
ATOM 1400 C CA . ARG A 1 187 ? 131.412 48.272 26.171 1.00 14.50 187 ARG A CA 1
ATOM 1401 C C . ARG A 1 187 ? 130.442 49.464 26.102 1.00 13.62 187 ARG A C 1
ATOM 1402 O O . ARG A 1 187 ? 129.625 49.657 27.001 1.00 12.96 187 ARG A O 1
ATOM 1410 N N . GLU A 1 188 ? 130.519 50.244 25.026 1.00 11.47 188 GLU A N 1
ATOM 1411 C CA . GLU A 1 188 ? 129.647 51.402 24.862 1.00 13.09 188 GLU A CA 1
ATOM 1412 C C . GLU A 1 188 ? 128.185 50.999 24.674 1.00 13.28 188 GLU A C 1
ATOM 1413 O O . GLU A 1 188 ? 127.275 51.708 25.096 1.00 11.53 188 GLU A O 1
ATOM 1419 N N . ILE A 1 189 ? 127.968 49.848 24.044 1.00 14.94 189 ILE A N 1
ATOM 1420 C CA . ILE A 1 189 ? 126.621 49.338 23.807 1.00 11.52 189 ILE A CA 1
ATOM 1421 C C . ILE A 1 189 ? 126.033 48.863 25.140 1.00 11.68 189 ILE A C 1
ATOM 1422 O O . ILE A 1 189 ? 124.886 49.151 25.455 1.00 11.29 189 ILE A O 1
ATOM 1427 N N . ILE A 1 190 ? 126.835 48.166 25.938 1.00 12.45 190 ILE A N 1
ATOM 1428 C CA . ILE A 1 190 ? 126.373 47.695 27.242 1.00 13.91 190 ILE A CA 1
ATOM 1429 C C . ILE A 1 190 ? 126.004 48.899 28.115 1.00 15.71 190 ILE A C 1
ATOM 1430 O O . ILE A 1 190 ? 124.924 48.941 28.716 1.00 15.26 190 ILE A O 1
ATOM 1435 N N . GLU A 1 191 ? 126.909 49.871 28.189 1.00 13.89 191 GLU A N 1
ATOM 1436 C CA . GLU A 1 191 ? 126.662 51.066 28.985 1.00 16.27 191 GLU A CA 1
ATOM 1437 C C . GLU A 1 191 ? 125.362 51.713 28.529 1.00 16.41 191 GLU A C 1
ATOM 1438 O O . GLU A 1 191 ? 124.566 52.167 29.346 1.00 15.89 191 GLU A O 1
ATOM 1444 N N . GLY A 1 192 ? 125.148 51.726 27.216 1.00 15.70 192 GLY A N 1
ATOM 1445 C CA . GLY A 1 192 ? 123.950 52.323 26.665 1.00 16.51 192 GLY A CA 1
ATOM 1446 C C . GLY A 1 192 ? 122.663 51.611 27.029 1.00 17.76 192 GLY A C 1
ATOM 1447 O O . GLY A 1 192 ? 121.673 52.263 27.334 1.00 18.82 192 GLY A O 1
ATOM 1448 N N . TYR A 1 193 ? 122.663 50.280 27.001 1.00 18.02 193 TYR A N 1
ATOM 1449 C CA . TYR A 1 193 ? 121.455 49.524 27.323 1.00 16.43 193 TYR A CA 1
ATOM 1450 C C . TYR A 1 193 ? 121.135 49.473 28.817 1.00 15.66 193 TYR A C 1
ATOM 1451 O O . TYR A 1 193 ? 119.974 49.640 29.205 1.00 13.59 193 TYR A O 1
ATOM 1460 N N . TYR A 1 194 ? 122.155 49.244 29.644 1.00 14.11 194 TYR A N 1
ATOM 1461 C CA . TYR A 1 194 ? 121.975 49.159 31.094 1.00 16.63 194 TYR A CA 1
ATOM 1462 C C . TYR A 1 194 ? 122.205 50.466 31.848 1.00 20.25 194 TYR A C 1
ATOM 1463 O O . TYR A 1 194 ? 121.931 50.544 33.048 1.00 22.24 194 TYR A O 1
ATOM 1472 N N . GLY A 1 195 ? 122.710 51.487 31.162 1.00 20.79 195 GLY A N 1
ATOM 1473 C CA . GLY A 1 195 ? 122.937 52.759 31.829 1.00 22.34 195 GLY A CA 1
ATOM 1474 C C . GLY A 1 195 ? 124.364 52.917 32.303 1.00 23.77 195 GLY A C 1
ATOM 1475 O O . GLY A 1 195 ? 124.910 54.017 32.267 1.00 27.71 195 GLY A O 1
ATOM 1476 N N . GLU A 1 196 ? 124.953 51.817 32.770 1.00 23.31 196 GLU A N 1
ATOM 1477 C CA . GLU A 1 196 ? 126.344 51.781 33.234 1.00 20.84 196 GLU A CA 1
ATOM 1478 C C . GLU A 1 196 ? 126.914 50.477 32.697 1.00 18.28 196 GLU A C 1
ATOM 1479 O O . GLU A 1 196 ? 126.163 49.546 32.438 1.00 17.72 196 GLU A O 1
ATOM 1485 N N . TYR A 1 197 ? 128.229 50.396 32.539 1.00 17.26 197 TYR A N 1
ATOM 1486 C CA . TYR A 1 197 ? 128.819 49.166 32.042 1.00 17.66 197 TYR A CA 1
ATOM 1487 C C . TYR A 1 197 ? 128.645 48.095 33.092 1.00 18.04 197 TYR A C 1
ATOM 1488 O O . TYR A 1 197 ? 128.863 48.347 34.275 1.00 21.58 197 TYR A O 1
ATOM 1497 N N . VAL A 1 198 ? 128.260 46.901 32.655 1.00 15.82 198 VAL A N 1
ATOM 1498 C CA . VAL A 1 198 ? 128.072 45.762 33.547 1.00 13.85 198 VAL A CA 1
ATOM 1499 C C . VAL A 1 198 ? 128.777 44.564 32.913 1.00 14.73 198 VAL A C 1
ATOM 1500 O O . VAL A 1 198 ? 128.653 44.341 31.707 1.00 13.93 198 VAL A O 1
ATOM 1504 N N . ASP A 1 199 ? 129.514 43.794 33.710 1.00 13.36 199 ASP A N 1
ATOM 1505 C CA . ASP A 1 199 ? 130.197 42.614 33.177 1.00 16.87 199 ASP A CA 1
ATOM 1506 C C . ASP A 1 199 ? 129.190 41.503 32.869 1.00 16.87 199 ASP A C 1
ATOM 1507 O O . ASP A 1 199 ? 128.031 41.593 33.263 1.00 15.17 199 ASP A O 1
ATOM 1512 N N . LYS A 1 200 ? 129.628 40.465 32.158 1.00 17.55 200 LYS A N 1
ATOM 1513 C CA . LYS A 1 200 ? 128.742 39.355 31.817 1.00 17.37 200 LYS A CA 1
ATOM 1514 C C . LYS A 1 200 ? 128.295 38.639 33.077 1.00 16.47 200 LYS A C 1
ATOM 1515 O O . LYS A 1 200 ? 129.025 38.589 34.064 1.00 14.70 200 LYS A O 1
ATOM 1521 N N . ALA A 1 201 ? 127.083 38.100 33.049 1.00 15.75 201 ALA A N 1
ATOM 1522 C CA . ALA A 1 201 ? 126.554 37.390 34.207 1.00 15.52 201 ALA A CA 1
ATOM 1523 C C . ALA A 1 201 ? 127.379 36.147 34.511 1.00 15.54 201 ALA A C 1
ATOM 1524 O O . ALA A 1 201 ? 127.763 35.408 33.603 1.00 15.12 201 ALA A O 1
ATOM 1526 N N . ASP A 1 202 ? 127.648 35.918 35.791 1.00 15.30 202 ASP A N 1
ATOM 1527 C CA . ASP A 1 202 ? 128.402 34.744 36.203 1.00 14.76 202 ASP A CA 1
ATOM 1528 C C . ASP A 1 202 ? 127.470 33.607 36.560 1.00 13.90 202 ASP A C 1
ATOM 1529 O O . ASP A 1 202 ? 127.861 32.441 36.525 1.00 11.30 202 ASP A O 1
ATOM 1534 N N . MET A 1 203 ? 126.237 33.950 36.915 1.00 13.43 203 MET A N 1
ATOM 1535 C CA . MET A 1 203 ? 125.248 32.939 37.234 1.00 14.88 203 MET A CA 1
ATOM 1536 C C . MET A 1 203 ? 123.830 33.435 37.052 1.00 13.97 203 MET A C 1
ATOM 1537 O O . MET A 1 203 ? 123.535 34.624 37.163 1.00 15.01 203 MET A O 1
ATOM 1542 N N . PHE A 1 204 ? 122.951 32.500 36.748 1.00 12.38 204 PHE A N 1
ATOM 1543 C CA . PHE A 1 204 ? 121.549 32.808 36.587 1.00 10.66 204 PHE A CA 1
ATOM 1544 C C . PHE A 1 204 ? 120.811 31.803 37.461 1.00 9.89 204 PHE A C 1
ATOM 1545 O O . PHE A 1 204 ? 120.985 30.587 37.316 1.00 7.98 204 PHE A O 1
ATOM 1553 N N . ILE A 1 205 ? 120.010 32.307 38.384 1.00 8.54 205 ILE A N 1
ATOM 1554 C CA . ILE A 1 205 ? 119.267 31.421 39.264 1.00 11.11 205 ILE A CA 1
ATOM 1555 C C . ILE A 1 205 ? 117.834 31.353 38.786 1.00 10.04 205 ILE A C 1
ATOM 1556 O O . ILE A 1 205 ? 117.091 32.319 38.932 1.00 9.39 205 ILE A O 1
ATOM 1561 N N . GLY A 1 206 ? 117.455 30.209 38.219 1.00 12.06 206 GLY A N 1
ATOM 1562 C CA . GLY A 1 206 ? 116.100 30.038 37.710 1.00 13.11 206 GLY A CA 1
ATOM 1563 C C . GLY A 1 206 ? 115.136 29.288 38.618 1.00 13.77 206 GLY A C 1
ATOM 1564 O O . GLY A 1 206 ? 115.427 29.047 39.794 1.00 11.54 206 GLY A O 1
ATOM 1565 N N . PHE A 1 207 ? 113.991 28.903 38.054 1.00 12.40 207 PHE A N 1
ATOM 1566 C CA . PHE A 1 207 ? 112.943 28.203 38.790 1.00 15.17 207 PHE A CA 1
ATOM 1567 C C . PHE A 1 207 ? 112.144 27.248 37.902 1.00 14.88 207 PHE A C 1
ATOM 1568 O O . PHE A 1 207 ? 111.811 27.587 36.773 1.00 16.61 207 PHE A O 1
ATOM 1576 N N . GLY A 1 208 ? 111.828 26.066 38.429 1.00 15.02 208 GLY A N 1
ATOM 1577 C CA . GLY A 1 208 ? 111.047 25.088 37.686 1.00 12.41 208 GLY A CA 1
ATOM 1578 C C . GLY A 1 208 ? 111.584 24.698 36.320 1.00 14.13 208 GLY A C 1
ATOM 1579 O O . GLY A 1 208 ? 112.747 24.312 36.183 1.00 14.16 208 GLY A O 1
ATOM 1580 N N . ARG A 1 209 ? 110.723 24.775 35.307 1.00 13.14 209 ARG A N 1
ATOM 1581 C CA . ARG A 1 209 ? 111.100 24.432 33.941 1.00 13.93 209 ARG A CA 1
ATOM 1582 C C . ARG A 1 209 ? 112.367 25.191 33.562 1.00 12.25 209 ARG A C 1
ATOM 1583 O O . ARG A 1 209 ? 112.407 26.410 33.636 1.00 9.28 209 ARG A O 1
ATOM 1591 N N . PHE A 1 210 ? 113.403 24.464 33.158 1.00 13.30 210 PHE A N 1
ATOM 1592 C CA . PHE A 1 210 ? 114.673 25.092 32.815 1.00 11.12 210 PHE A CA 1
ATOM 1593 C C . PHE A 1 210 ? 114.550 26.107 31.687 1.00 10.36 210 PHE A C 1
ATOM 1594 O O . PHE A 1 210 ? 114.286 25.751 30.547 1.00 11.48 210 PHE A O 1
ATOM 1602 N N . SER A 1 211 ? 114.742 27.378 32.022 1.00 10.68 211 SER A N 1
ATOM 1603 C CA . SER A 1 211 ? 114.683 28.447 31.038 1.00 11.83 211 SER A CA 1
ATOM 1604 C C . SER A 1 211 ? 115.355 29.665 31.643 1.00 12.13 211 SER A C 1
ATOM 1605 O O . SER A 1 211 ? 115.499 29.772 32.865 1.00 11.08 211 SER A O 1
ATOM 1608 N N . THR A 1 212 ? 115.769 30.585 30.786 1.00 11.05 212 THR A N 1
ATOM 1609 C CA . THR A 1 212 ? 116.428 31.788 31.244 1.00 9.52 212 THR A CA 1
ATOM 1610 C C . THR A 1 212 ? 115.891 32.936 30.420 1.00 11.88 212 THR A C 1
ATOM 1611 O O . THR A 1 212 ? 115.321 32.726 29.333 1.00 11.03 212 THR A O 1
ATOM 1615 N N . PHE A 1 213 ? 116.070 34.150 30.923 1.00 9.75 213 PHE A N 1
ATOM 1616 C CA . PHE A 1 213 ? 115.534 35.291 30.214 1.00 10.92 213 PHE A CA 1
ATOM 1617 C C . PHE A 1 213 ? 115.878 36.630 30.823 1.00 11.50 213 PHE A C 1
ATOM 1618 O O . PHE A 1 213 ? 116.335 36.727 31.960 1.00 11.37 213 PHE A O 1
ATOM 1626 N N . ASP A 1 214 ? 115.643 37.662 30.022 1.00 13.69 214 ASP A N 1
ATOM 1627 C CA . ASP A 1 214 ? 115.815 39.053 30.406 1.00 13.24 214 ASP A CA 1
ATOM 1628 C C . ASP A 1 214 ? 117.133 39.612 30.923 1.00 12.24 214 ASP A C 1
ATOM 1629 O O . ASP A 1 214 ? 117.142 40.341 31.909 1.00 12.79 214 ASP A O 1
ATOM 1634 N N . PHE A 1 215 ? 118.245 39.253 30.291 1.00 12.87 215 PHE A N 1
ATOM 1635 C CA . PHE A 1 215 ? 119.531 39.853 30.647 1.00 14.72 215 PHE A CA 1
ATOM 1636 C C . PHE A 1 215 ? 120.343 39.876 29.371 1.00 15.69 215 PHE A C 1
ATOM 1637 O O . PHE A 1 215 ? 121.420 39.282 29.263 1.00 14.44 215 PHE A O 1
ATOM 1645 N N . PRO A 1 216 ? 119.822 40.617 28.377 1.00 16.18 216 PRO A N 1
ATOM 1646 C CA . PRO A 1 216 ? 120.403 40.792 27.049 1.00 14.55 216 PRO A CA 1
ATOM 1647 C C . PRO A 1 216 ? 121.854 41.231 27.086 1.00 13.51 216 PRO A C 1
ATOM 1648 O O . PRO A 1 216 ? 122.246 42.045 27.935 1.00 10.32 216 PRO A O 1
ATOM 1652 N N . LEU A 1 217 ? 122.636 40.663 26.168 1.00 11.73 217 LEU A N 1
ATOM 1653 C CA . LEU A 1 217 ? 124.042 41.001 25.996 1.00 13.62 217 LEU A CA 1
ATOM 1654 C C . LEU A 1 217 ? 124.994 40.545 27.090 1.00 14.32 217 LEU A C 1
ATOM 1655 O O . LEU A 1 217 ? 126.212 40.660 26.941 1.00 15.79 217 LEU A O 1
ATOM 1660 N N . LEU A 1 218 ? 124.462 40.023 28.184 1.00 13.43 218 LEU A N 1
ATOM 1661 C CA . LEU A 1 218 ? 125.329 39.630 29.276 1.00 11.95 218 LEU A CA 1
ATOM 1662 C C . LEU A 1 218 ? 125.460 38.131 29.521 1.00 13.70 218 LEU A C 1
ATOM 1663 O O . LEU A 1 218 ? 126.119 37.716 30.469 1.00 15.05 218 LEU A O 1
ATOM 1668 N N . SER A 1 219 ? 124.850 37.316 28.670 1.00 13.17 219 SER A N 1
ATOM 1669 C CA . SER A 1 219 ? 124.962 35.870 28.837 1.00 15.52 219 SER A CA 1
ATOM 1670 C C . SER A 1 219 ? 126.227 35.360 28.177 1.00 14.21 219 SER A C 1
ATOM 1671 O O . SER A 1 219 ? 126.675 35.889 27.169 1.00 18.04 219 SER A O 1
ATOM 1674 N N . SER A 1 220 ? 126.789 34.312 28.749 1.00 15.02 220 SER A N 1
ATOM 1675 C CA . SER A 1 220 ? 128.007 33.722 28.231 1.00 14.74 220 SER A CA 1
ATOM 1676 C C . SER A 1 220 ? 128.039 32.241 28.577 1.00 14.27 220 SER A C 1
ATOM 1677 O O . SER A 1 220 ? 127.265 31.772 29.410 1.00 11.65 220 SER A O 1
ATOM 1680 N N . GLY A 1 221 ? 128.938 31.512 27.928 1.00 14.19 221 GLY A N 1
ATOM 1681 C CA . GLY A 1 221 ? 129.065 30.097 28.204 1.00 17.87 221 GLY A CA 1
ATOM 1682 C C . GLY A 1 221 ? 129.592 29.899 29.615 1.00 17.72 221 GLY A C 1
ATOM 1683 O O . GLY A 1 221 ? 129.513 28.802 30.156 1.00 17.68 221 GLY A O 1
ATOM 1684 N N . LYS A 1 222 ? 130.123 30.967 30.209 1.00 16.71 222 LYS A N 1
ATOM 1685 C CA . LYS A 1 222 ? 130.650 30.907 31.566 1.00 17.22 222 LYS A CA 1
ATOM 1686 C C . LYS A 1 222 ? 129.609 31.323 32.607 1.00 16.69 222 LYS A C 1
ATOM 1687 O O . LYS A 1 222 ? 129.917 31.442 33.790 1.00 18.27 222 LYS A O 1
ATOM 1693 N N . THR A 1 223 ? 128.376 31.557 32.169 1.00 13.93 223 THR A N 1
ATOM 1694 C CA . THR A 1 223 ? 127.305 31.911 33.103 1.00 12.37 223 THR A CA 1
ATOM 1695 C C . THR A 1 223 ? 126.751 30.611 33.712 1.00 13.10 223 THR A C 1
ATOM 1696 O O . THR A 1 223 ? 126.136 29.807 33.010 1.00 14.61 223 THR A O 1
ATOM 1700 N N . SER A 1 224 ? 126.997 30.399 35.001 1.00 11.63 224 SER A N 1
ATOM 1701 C CA . SER A 1 224 ? 126.507 29.217 35.708 1.00 11.33 224 SER A CA 1
ATOM 1702 C C . SER A 1 224 ? 124.982 29.258 35.813 1.00 10.82 224 SER A C 1
ATOM 1703 O O . SER A 1 224 ? 124.420 30.207 36.344 1.00 12.77 224 SER A O 1
ATOM 1706 N N . LEU A 1 225 ? 124.313 28.223 35.319 1.00 12.23 225 LEU A N 1
ATOM 1707 C CA . LEU A 1 225 ? 122.859 28.174 35.376 1.00 11.59 225 LEU A CA 1
ATOM 1708 C C . LEU A 1 225 ? 122.359 27.245 36.480 1.00 11.37 225 LEU A C 1
ATOM 1709 O O . LEU A 1 225 ? 122.875 26.136 36.658 1.00 14.18 225 LEU A O 1
ATOM 1714 N N . TYR A 1 226 ? 121.353 27.709 37.218 1.00 11.38 226 TYR A N 1
ATOM 1715 C CA . TYR A 1 226 ? 120.741 26.936 38.306 1.00 10.66 226 TYR A CA 1
ATOM 1716 C C . TYR A 1 226 ? 119.221 27.056 38.189 1.00 11.93 226 TYR A C 1
ATOM 1717 O O . TYR A 1 226 ? 118.699 28.055 37.673 1.00 11.92 226 TYR A O 1
ATOM 1726 N N . PHE A 1 227 ? 118.511 26.052 38.688 1.00 10.77 227 PHE A N 1
ATOM 1727 C CA . PHE A 1 227 ? 117.053 26.056 38.626 1.00 12.80 227 PHE A CA 1
ATOM 1728 C C . PHE A 1 227 ? 116.478 25.442 39.901 1.00 12.32 227 PHE A C 1
ATOM 1729 O O . PHE A 1 227 ? 116.553 24.233 40.095 1.00 12.81 227 PHE A O 1
ATOM 1737 N N . THR A 1 228 ? 115.912 26.272 40.769 1.00 13.23 228 THR A N 1
ATOM 1738 C CA . THR A 1 228 ? 115.348 25.760 42.010 1.00 16.25 228 THR A CA 1
ATOM 1739 C C . THR A 1 228 ? 114.026 25.067 41.732 1.00 17.80 228 THR A C 1
ATOM 1740 O O . THR A 1 228 ? 113.336 25.387 40.757 1.00 19.01 228 THR A O 1
ATOM 1744 N N . VAL A 1 229 ? 113.682 24.115 42.592 1.00 17.24 229 VAL A N 1
ATOM 1745 C CA . VAL A 1 229 ? 112.435 23.375 42.460 1.00 16.62 229 VAL A CA 1
ATOM 1746 C C . VAL A 1 229 ? 111.288 24.231 42.979 1.00 15.09 229 VAL A C 1
ATOM 1747 O O . VAL A 1 229 ? 110.264 24.397 42.324 1.00 15.65 229 VAL A O 1
ATOM 1751 N N . ALA A 1 230 ? 111.483 24.787 44.163 1.00 15.25 230 ALA A N 1
ATOM 1752 C CA . ALA A 1 230 ? 110.468 25.607 44.809 1.00 14.46 230 ALA A CA 1
ATOM 1753 C C . ALA A 1 230 ? 110.569 27.069 44.410 1.00 15.03 230 ALA A C 1
ATOM 1754 O O . ALA A 1 230 ? 111.645 27.545 44.047 1.00 15.06 230 ALA A O 1
ATOM 1756 N N . PRO A 1 231 ? 109.439 27.795 44.462 1.00 12.74 231 PRO A N 1
ATOM 1757 C CA . PRO A 1 231 ? 109.394 29.216 44.123 1.00 11.90 231 PRO A CA 1
ATOM 1758 C C . PRO A 1 231 ? 110.563 29.957 44.773 1.00 12.97 231 PRO A C 1
ATOM 1759 O O . PRO A 1 231 ? 111.031 29.581 45.848 1.00 12.92 231 PRO A O 1
ATOM 1763 N N . SER A 1 232 ? 111.019 31.013 44.112 1.00 13.67 232 SER A N 1
ATOM 1764 C CA . SER A 1 232 ? 112.137 31.828 44.581 1.00 16.33 232 SER A CA 1
ATOM 1765 C C . SER A 1 232 ? 112.105 32.192 46.067 1.00 17.26 232 SER A C 1
ATOM 1766 O O . SER A 1 232 ? 113.126 32.108 46.751 1.00 16.64 232 SER A O 1
ATOM 1769 N N . TYR A 1 233 ? 110.934 32.591 46.560 1.00 16.75 233 TYR A N 1
ATOM 1770 C CA . TYR A 1 233 ? 110.792 33.021 47.947 1.00 18.24 233 TYR A CA 1
ATOM 1771 C C . TYR A 1 233 ? 110.976 31.982 49.043 1.00 19.39 233 TYR A C 1
ATOM 1772 O O . TYR A 1 233 ? 110.863 32.297 50.224 1.00 20.57 233 TYR A O 1
ATOM 1781 N N . TYR A 1 234 ? 111.261 30.749 48.658 1.00 20.37 234 TYR A N 1
ATOM 1782 C CA . TYR A 1 234 ? 111.501 29.695 49.635 1.00 20.84 234 TYR A CA 1
ATOM 1783 C C . TYR A 1 234 ? 113.001 29.597 49.846 1.00 20.46 234 TYR A C 1
ATOM 1784 O O . TYR A 1 234 ? 113.466 28.833 50.687 1.00 22.39 234 TYR A O 1
ATOM 1793 N N . MET A 1 235 ? 113.759 30.371 49.078 1.00 20.64 235 MET A N 1
ATOM 1794 C CA . MET A 1 235 ? 115.211 30.323 49.181 1.00 23.59 235 MET A CA 1
ATOM 1795 C C . MET A 1 235 ? 115.736 30.564 50.589 1.00 21.73 235 MET A C 1
ATOM 1796 O O . MET A 1 235 ? 115.294 31.475 51.286 1.00 21.28 235 MET A O 1
ATOM 1801 N N . THR A 1 236 ? 116.683 29.734 51.002 1.00 19.60 236 THR A N 1
ATOM 1802 C CA . THR A 1 236 ? 117.273 29.884 52.322 1.00 20.42 236 THR A CA 1
ATOM 1803 C C . THR A 1 236 ? 118.764 30.163 52.177 1.00 21.03 236 THR A C 1
ATOM 1804 O O . THR A 1 236 ? 119.338 30.005 51.099 1.00 18.75 236 THR A O 1
ATOM 1808 N N . GLU A 1 237 ? 119.384 30.571 53.274 1.00 20.88 237 GLU A N 1
ATOM 1809 C CA . GLU A 1 237 ? 120.800 30.874 53.273 1.00 23.56 237 GLU A CA 1
ATOM 1810 C C . GLU A 1 237 ? 121.572 29.649 52.792 1.00 24.14 237 GLU A C 1
ATOM 1811 O O . GLU A 1 237 ? 122.538 29.775 52.036 1.00 24.90 237 GLU A O 1
ATOM 1817 N N . THR A 1 238 ? 121.128 28.466 53.216 1.00 22.99 238 THR A N 1
ATOM 1818 C CA . THR A 1 238 ? 121.771 27.217 52.827 1.00 23.98 238 THR A CA 1
ATOM 1819 C C . THR A 1 238 ? 121.675 27.000 51.317 1.00 23.71 238 THR A C 1
ATOM 1820 O O . THR A 1 238 ? 122.645 26.598 50.668 1.00 23.82 238 THR A O 1
ATOM 1824 N N . THR A 1 239 ? 120.500 27.262 50.760 1.00 22.25 239 THR A N 1
ATOM 1825 C CA . THR A 1 239 ? 120.294 27.090 49.331 1.00 20.77 239 THR A CA 1
ATOM 1826 C C . THR A 1 239 ? 121.251 27.985 48.556 1.00 19.62 239 THR A C 1
ATOM 1827 O O . THR A 1 239 ? 121.917 27.537 47.620 1.00 18.12 239 THR A O 1
ATOM 1831 N N . LEU A 1 240 ? 121.311 29.254 48.950 1.00 17.41 240 LEU A N 1
ATOM 1832 C CA . LEU A 1 240 ? 122.185 30.210 48.298 1.00 17.32 240 LEU A CA 1
ATOM 1833 C C . LEU A 1 240 ? 123.647 29.786 48.396 1.00 17.36 240 LEU A C 1
ATOM 1834 O O . LEU A 1 240 ? 124.382 29.863 47.414 1.00 18.13 240 LEU A O 1
ATOM 1839 N N . ARG A 1 241 ? 124.079 29.344 49.572 1.00 16.58 241 ARG A N 1
ATOM 1840 C CA . ARG A 1 241 ? 125.468 28.926 49.717 1.00 17.34 241 ARG A CA 1
ATOM 1841 C C . ARG A 1 241 ? 125.801 27.720 48.857 1.00 17.29 241 ARG A C 1
ATOM 1842 O O . ARG A 1 241 ? 126.930 27.592 48.380 1.00 17.90 241 ARG A O 1
ATOM 1850 N N . ARG A 1 242 ? 124.833 26.831 48.654 1.00 15.85 242 ARG A N 1
ATOM 1851 C CA . ARG A 1 242 ? 125.100 25.654 47.833 1.00 15.67 242 ARG A CA 1
ATOM 1852 C C . ARG A 1 242 ? 125.292 26.058 46.378 1.00 14.09 242 ARG A C 1
ATOM 1853 O O . ARG A 1 242 ? 126.051 25.423 45.648 1.00 16.10 242 ARG A O 1
ATOM 1861 N N . ILE A 1 243 ? 124.616 27.120 45.961 1.00 12.67 243 ILE A N 1
ATOM 1862 C CA . ILE A 1 243 ? 124.748 27.599 44.590 1.00 14.57 243 ILE A CA 1
ATOM 1863 C C . ILE A 1 243 ? 126.121 28.246 44.409 1.00 15.38 243 ILE A C 1
ATOM 1864 O O . ILE A 1 243 ? 126.829 27.965 43.442 1.00 16.32 243 ILE A O 1
ATOM 1869 N N . LEU A 1 244 ? 126.489 29.102 45.356 1.00 16.05 244 LEU A N 1
ATOM 1870 C CA . LEU A 1 244 ? 127.770 29.790 45.335 1.00 16.26 244 LEU A CA 1
ATOM 1871 C C . LEU A 1 244 ? 128.911 28.787 45.370 1.00 16.60 244 LEU A C 1
ATOM 1872 O O . LEU A 1 244 ? 129.865 28.904 44.605 1.00 17.71 244 LEU A O 1
ATOM 1877 N N . TYR A 1 245 ? 128.812 27.799 46.256 1.00 18.24 245 TYR A N 1
ATOM 1878 C CA . TYR A 1 245 ? 129.857 26.786 46.365 1.00 16.58 245 TYR A CA 1
ATOM 1879 C C . TYR A 1 245 ? 130.093 26.089 45.032 1.00 17.76 245 TYR A C 1
ATOM 1880 O O . TYR A 1 245 ? 131.234 25.976 44.560 1.00 17.73 245 TYR A O 1
ATOM 1889 N N . ASP A 1 246 ? 129.010 25.605 44.439 1.00 14.90 246 ASP A N 1
ATOM 1890 C CA . ASP A 1 246 ? 129.095 24.932 43.154 1.00 13.09 246 ASP A CA 1
ATOM 1891 C C . ASP A 1 246 ? 129.763 25.856 42.136 1.00 11.55 246 ASP A C 1
ATOM 1892 O O . ASP A 1 246 ? 130.674 25.460 41.424 1.00 11.05 246 ASP A O 1
ATOM 1897 N N . HIS A 1 247 ? 129.295 27.093 42.074 1.00 12.47 247 HIS A N 1
ATOM 1898 C CA . HIS A 1 247 ? 129.833 28.047 41.120 1.00 14.57 247 HIS A CA 1
ATOM 1899 C C . HIS A 1 247 ? 131.326 28.326 41.273 1.00 15.70 247 HIS A C 1
ATOM 1900 O O . HIS A 1 247 ? 132.089 28.254 40.308 1.00 12.76 247 HIS A O 1
ATOM 1907 N N . ILE A 1 248 ? 131.717 28.641 42.503 1.00 16.02 248 ILE A N 1
ATOM 1908 C CA . ILE A 1 248 ? 133.081 28.986 42.845 1.00 17.48 248 ILE A CA 1
ATOM 1909 C C . ILE A 1 248 ? 134.079 27.850 42.807 1.00 17.39 248 ILE A C 1
ATOM 1910 O O . ILE A 1 248 ? 135.145 27.996 42.235 1.00 18.18 248 ILE A O 1
ATOM 1915 N N . TYR A 1 249 ? 133.724 26.715 43.393 1.00 18.73 249 TYR A N 1
ATOM 1916 C CA . TYR A 1 249 ? 134.634 25.580 43.477 1.00 18.74 249 TYR A CA 1
ATOM 1917 C C . TYR A 1 249 ? 134.456 24.416 42.502 1.00 18.79 249 TYR A C 1
ATOM 1918 O O . TYR A 1 249 ? 135.427 23.734 42.158 1.00 18.11 249 TYR A O 1
ATOM 1927 N N . LEU A 1 250 ? 133.231 24.181 42.054 1.00 19.31 250 LEU A N 1
ATOM 1928 C CA . LEU A 1 250 ? 132.978 23.051 41.166 1.00 19.11 250 LEU A CA 1
ATOM 1929 C C . LEU A 1 250 ? 132.840 23.332 39.671 1.00 20.00 250 LEU A C 1
ATOM 1930 O O . LEU A 1 250 ? 133.303 22.538 38.857 1.00 21.29 250 LEU A O 1
ATOM 1935 N N . ARG A 1 251 ? 132.211 24.443 39.297 1.00 19.93 251 ARG A N 1
ATOM 1936 C CA . ARG A 1 251 ? 132.028 24.748 37.880 1.00 23.49 251 ARG A CA 1
ATOM 1937 C C . ARG A 1 251 ? 133.325 24.921 37.092 1.00 27.21 251 ARG A C 1
ATOM 1938 O O . ARG A 1 251 ? 133.341 24.765 35.871 1.00 28.67 251 ARG A O 1
ATOM 1946 N N . HIS A 1 252 ? 134.412 25.241 37.782 1.00 31.03 252 HIS A N 1
ATOM 1947 C CA . HIS A 1 252 ? 135.693 25.422 37.111 1.00 36.26 252 HIS A CA 1
ATOM 1948 C C . HIS A 1 252 ? 136.781 24.709 37.896 1.00 37.88 252 HIS A C 1
ATOM 1949 O O . HIS A 1 252 ? 137.898 25.201 38.053 1.00 38.38 252 HIS A O 1
ATOM 1956 N N . PHE A 1 253 ? 136.422 23.530 38.383 1.00 40.14 253 PHE A N 1
ATOM 1957 C CA . PHE A 1 253 ? 137.313 22.696 39.164 1.00 44.18 253 PHE A CA 1
ATOM 1958 C C . PHE A 1 253 ? 138.595 22.354 38.408 1.00 47.22 253 PHE A C 1
ATOM 1959 O O . PHE A 1 253 ? 138.610 22.268 37.176 1.00 47.48 253 PHE A O 1
ATOM 1967 N N . ARG A 1 254 ? 139.673 22.178 39.162 1.00 50.10 254 ARG A N 1
ATOM 1968 C CA . ARG A 1 254 ? 140.968 21.819 38.601 1.00 53.34 254 ARG A CA 1
ATOM 1969 C C . ARG A 1 254 ? 141.742 20.997 39.625 1.00 54.05 254 ARG A C 1
ATOM 1970 O O . ARG A 1 254 ? 141.549 21.155 40.833 1.00 54.14 254 ARG A O 1
ATOM 1978 N N . PRO A 1 255 ? 142.631 20.105 39.157 1.00 54.70 255 PRO A N 1
ATOM 1979 C CA . PRO A 1 255 ? 142.943 19.839 37.747 1.00 54.60 255 PRO A CA 1
ATOM 1980 C C . PRO A 1 255 ? 141.776 19.378 36.870 1.00 54.96 255 PRO A C 1
ATOM 1981 O O . PRO A 1 255 ? 140.873 18.668 37.323 1.00 53.19 255 PRO A O 1
ATOM 1985 N N . LYS A 1 256 ? 141.818 19.802 35.609 1.00 55.97 256 LYS A N 1
ATOM 1986 C CA . LYS A 1 256 ? 140.812 19.454 34.612 1.00 56.67 256 LYS A CA 1
ATOM 1987 C C . LYS A 1 256 ? 140.991 17.962 34.312 1.00 57.48 256 LYS A C 1
ATOM 1988 O O . LYS A 1 256 ? 142.104 17.438 34.391 1.00 57.70 256 LYS A O 1
ATOM 1994 N N . PRO A 1 257 ? 139.899 17.256 33.973 1.00 58.13 257 PRO A N 1
ATOM 1995 C CA . PRO A 1 257 ? 139.962 15.821 33.670 1.00 58.28 257 PRO A CA 1
ATOM 1996 C C . PRO A 1 257 ? 141.095 15.384 32.738 1.00 57.97 257 PRO A C 1
ATOM 1997 O O . PRO A 1 257 ? 141.408 16.054 31.754 1.00 57.36 257 PRO A O 1
ATOM 2001 N N . ASP A 1 258 ? 141.706 14.252 33.070 1.00 58.45 258 ASP A N 1
ATOM 2002 C CA . ASP A 1 258 ? 142.785 13.687 32.270 1.00 59.69 258 ASP A CA 1
ATOM 2003 C C . ASP A 1 258 ? 142.456 12.225 32.008 1.00 59.53 258 ASP A C 1
ATOM 2004 O O . ASP A 1 258 ? 142.982 11.326 32.667 1.00 58.85 258 ASP A O 1
ATOM 2009 N N . TYR A 1 259 ? 141.567 11.996 31.049 1.00 59.35 259 TYR A N 1
ATOM 2010 C CA . TYR A 1 259 ? 141.169 10.644 30.699 1.00 58.65 259 TYR A CA 1
ATOM 2011 C C . TYR A 1 259 ? 142.420 9.974 30.158 1.00 60.39 259 TYR A C 1
ATOM 2012 O O . TYR A 1 259 ? 142.649 8.781 30.366 1.00 59.44 259 TYR A O 1
ATOM 2021 N N . SER A 1 260 ? 143.231 10.780 29.477 1.00 62.97 260 SER A N 1
ATOM 2022 C CA . SER A 1 260 ? 144.476 10.335 28.864 1.00 65.54 260 SER A CA 1
ATOM 2023 C C . SER A 1 260 ? 145.377 9.581 29.836 1.00 66.65 260 SER A C 1
ATOM 2024 O O . SER A 1 260 ? 146.330 8.920 29.421 1.00 67.46 260 SER A O 1
ATOM 2027 N N . ALA A 1 261 ? 145.075 9.676 31.126 1.00 67.62 261 ALA A N 1
ATOM 2028 C CA . ALA A 1 261 ? 145.877 9.000 32.137 1.00 68.00 261 ALA A CA 1
ATOM 2029 C C . ALA A 1 261 ? 145.034 8.390 33.251 1.00 68.10 261 ALA A C 1
ATOM 2030 O O . ALA A 1 261 ? 145.551 8.080 34.322 1.00 68.53 261 ALA A O 1
ATOM 2032 N N . MET A 1 262 ? 143.737 8.221 33.005 1.00 68.19 262 MET A N 1
ATOM 2033 C CA . MET A 1 262 ? 142.854 7.635 34.011 1.00 67.25 262 MET A CA 1
ATOM 2034 C C . MET A 1 262 ? 143.018 6.121 34.076 1.00 66.76 262 MET A C 1
ATOM 2035 O O . MET A 1 262 ? 143.564 5.504 33.161 1.00 66.06 262 MET A O 1
ATOM 2040 N N . SER A 1 263 ? 142.546 5.530 35.168 1.00 66.82 263 SER A N 1
ATOM 2041 C CA . SER A 1 263 ? 142.633 4.088 35.363 1.00 66.86 263 SER A CA 1
ATOM 2042 C C . SER A 1 263 ? 141.630 3.353 34.484 1.00 67.25 263 SER A C 1
ATOM 2043 O O . SER A 1 263 ? 140.524 3.841 34.247 1.00 67.87 263 SER A O 1
ATOM 2046 N N . ALA A 1 264 ? 142.020 2.176 34.008 1.00 66.97 264 ALA A N 1
ATOM 2047 C CA . ALA A 1 264 ? 141.154 1.370 33.156 1.00 67.33 264 ALA A CA 1
ATOM 2048 C C . ALA A 1 264 ? 139.850 1.038 33.870 1.00 67.46 264 ALA A C 1
ATOM 2049 O O . ALA A 1 264 ? 138.800 0.906 33.240 1.00 67.81 264 ALA A O 1
ATOM 2051 N N . ASP A 1 265 ? 139.926 0.900 35.190 1.00 67.10 265 ASP A N 1
ATOM 2052 C CA . ASP A 1 265 ? 138.755 0.585 35.995 1.00 66.30 265 ASP A CA 1
ATOM 2053 C C . ASP A 1 265 ? 137.794 1.768 35.982 1.00 64.73 265 ASP A C 1
ATOM 2054 O O . ASP A 1 265 ? 136.579 1.599 35.852 1.00 64.47 265 ASP A O 1
ATOM 2059 N N . GLN A 1 266 ? 138.351 2.967 36.117 1.00 62.43 266 GLN A N 1
ATOM 2060 C CA . GLN A 1 266 ? 137.553 4.183 36.127 1.00 60.26 266 GLN A CA 1
ATOM 2061 C C . GLN A 1 266 ? 136.880 4.415 34.778 1.00 58.02 266 GLN A C 1
ATOM 2062 O O . GLN A 1 266 ? 135.748 4.896 34.716 1.00 57.65 266 GLN A O 1
ATOM 2068 N N . LEU A 1 267 ? 137.580 4.068 33.702 1.00 55.32 267 LEU A N 1
ATOM 2069 C CA . LEU A 1 267 ? 137.039 4.243 32.361 1.00 52.58 267 LEU A CA 1
ATOM 2070 C C . LEU A 1 267 ? 135.796 3.384 32.160 1.00 50.81 267 LEU A C 1
ATOM 2071 O O . LEU A 1 267 ? 134.832 3.818 31.528 1.00 49.89 267 LEU A O 1
ATOM 2076 N N . ASN A 1 268 ? 135.815 2.170 32.700 1.00 48.76 268 ASN A N 1
ATOM 2077 C CA . ASN A 1 268 ? 134.670 1.277 32.575 1.00 47.52 268 ASN A CA 1
ATOM 2078 C C . ASN A 1 268 ? 133.511 1.771 33.438 1.00 45.57 268 ASN A C 1
ATOM 2079 O O . ASN A 1 268 ? 132.360 1.393 33.224 1.00 46.57 268 ASN A O 1
ATOM 2084 N N . VAL A 1 269 ? 133.826 2.618 34.411 1.00 43.40 269 VAL A N 1
ATOM 2085 C CA . VAL A 1 269 ? 132.821 3.185 35.297 1.00 40.91 269 VAL A CA 1
ATOM 2086 C C . VAL A 1 269 ? 132.039 4.267 34.559 1.00 38.54 269 VAL A C 1
ATOM 2087 O O . VAL A 1 269 ? 130.810 4.203 34.465 1.00 36.01 269 VAL A O 1
ATOM 2091 N N . LEU A 1 270 ? 132.761 5.261 34.044 1.00 35.79 270 LEU A N 1
ATOM 2092 C CA . LEU A 1 270 ? 132.145 6.349 33.285 1.00 34.00 270 LEU A CA 1
ATOM 2093 C C . LEU A 1 270 ? 131.426 5.732 32.100 1.00 31.61 270 LEU A C 1
ATOM 2094 O O . LEU A 1 270 ? 130.302 6.098 31.764 1.00 30.48 270 LEU A O 1
ATOM 2099 N N . ARG A 1 271 ? 132.103 4.779 31.479 1.00 30.66 271 ARG A N 1
ATOM 2100 C CA . ARG A 1 271 ? 131.589 4.068 30.326 1.00 30.40 271 ARG A CA 1
ATOM 2101 C C . ARG A 1 271 ? 130.223 3.433 30.608 1.00 30.50 271 ARG A C 1
ATOM 2102 O O . ARG A 1 271 ? 129.258 3.673 29.883 1.00 28.68 271 ARG A O 1
ATOM 2110 N N . ASN A 1 272 ? 130.135 2.627 31.662 1.00 30.61 272 ASN A N 1
ATOM 2111 C CA . ASN A 1 272 ? 128.870 1.975 31.977 1.00 30.91 272 ASN A CA 1
ATOM 2112 C C . ASN A 1 272 ? 127.805 2.985 32.367 1.00 30.18 272 ASN A C 1
ATOM 2113 O O . ASN A 1 272 ? 126.641 2.832 31.998 1.00 28.77 272 ASN A O 1
ATOM 2118 N N . ARG A 1 273 ? 128.203 4.009 33.115 1.00 28.54 273 ARG A N 1
ATOM 2119 C CA . ARG A 1 273 ? 127.270 5.052 33.520 1.00 29.46 273 ARG A CA 1
ATOM 2120 C C . ARG A 1 273 ? 126.600 5.620 32.270 1.00 27.97 273 ARG A C 1
ATOM 2121 O O . ARG A 1 273 ? 125.375 5.635 32.167 1.00 29.75 273 ARG A O 1
ATOM 2129 N N . TYR A 1 274 ? 127.408 6.063 31.311 1.00 26.92 274 TYR A N 1
ATOM 2130 C CA . TYR A 1 274 ? 126.880 6.643 30.079 1.00 27.19 274 TYR A CA 1
ATOM 2131 C C . TYR A 1 274 ? 126.172 5.657 29.145 1.00 28.95 274 TYR A C 1
ATOM 2132 O O . TYR A 1 274 ? 125.265 6.044 28.405 1.00 27.56 274 TYR A O 1
ATOM 2141 N N . ARG A 1 275 ? 126.586 4.393 29.161 1.00 30.81 275 ARG A N 1
ATOM 2142 C CA . ARG A 1 275 ? 125.972 3.406 28.275 1.00 32.85 275 ARG A CA 1
ATOM 2143 C C . ARG A 1 275 ? 124.720 2.777 28.873 1.00 34.85 275 ARG A C 1
ATOM 2144 O O . ARG A 1 275 ? 123.774 2.472 28.146 1.00 33.08 275 ARG A O 1
ATOM 2152 N N . ALA A 1 276 ? 124.709 2.614 30.195 1.00 38.00 276 ALA A N 1
ATOM 2153 C CA . ALA A 1 276 ? 123.566 2.032 30.895 1.00 42.11 276 ALA A CA 1
ATOM 2154 C C . ALA A 1 276 ? 122.414 3.027 30.909 1.00 44.44 276 ALA A C 1
ATOM 2155 O O . ALA A 1 276 ? 121.278 2.681 30.590 1.00 45.89 276 ALA A O 1
ATOM 2157 N N . GLN A 1 277 ? 122.707 4.264 31.294 1.00 46.15 277 GLN A N 1
ATOM 2158 C CA . GLN A 1 277 ? 121.689 5.310 31.310 1.00 48.28 277 GLN A CA 1
ATOM 2159 C C . GLN A 1 277 ? 121.951 6.211 30.109 1.00 48.16 277 GLN A C 1
ATOM 2160 O O . GLN A 1 277 ? 122.480 7.312 30.249 1.00 48.50 277 GLN A O 1
ATOM 2166 N N . PRO A 1 278 ? 121.585 5.750 28.906 1.00 47.83 278 PRO A N 1
ATOM 2167 C CA . PRO A 1 278 ? 121.819 6.572 27.719 1.00 47.35 278 PRO A CA 1
ATOM 2168 C C . PRO A 1 278 ? 120.958 7.827 27.682 1.00 46.11 278 PRO A C 1
ATOM 2169 O O . PRO A 1 278 ? 121.392 8.860 27.170 1.00 48.72 278 PRO A O 1
ATOM 2173 N N . ASP A 1 279 ? 119.750 7.746 28.237 1.00 42.31 279 ASP A N 1
ATOM 2174 C CA . ASP A 1 279 ? 118.842 8.887 28.199 1.00 38.91 279 ASP A CA 1
ATOM 2175 C C . ASP A 1 279 ? 118.550 9.665 29.477 1.00 34.36 279 ASP A C 1
ATOM 2176 O O . ASP A 1 279 ? 117.403 10.024 29.735 1.00 34.79 279 ASP A O 1
ATOM 2181 N N . ARG A 1 280 ? 119.578 9.934 30.272 1.00 28.95 280 ARG A N 1
ATOM 2182 C CA . ARG A 1 280 ? 119.389 10.726 31.482 1.00 24.88 280 ARG A CA 1
ATOM 2183 C C . ARG A 1 280 ? 119.602 12.184 31.033 1.00 21.92 280 ARG A C 1
ATOM 2184 O O . ARG A 1 280 ? 120.714 12.574 30.653 1.00 19.37 280 ARG A O 1
ATOM 2192 N N . VAL A 1 281 ? 118.534 12.977 31.066 1.00 17.01 281 VAL A N 1
ATOM 2193 C CA . VAL A 1 281 ? 118.600 14.364 30.632 1.00 15.07 281 VAL A CA 1
ATOM 2194 C C . VAL A 1 281 ? 117.945 15.303 31.634 1.00 15.14 281 VAL A C 1
ATOM 2195 O O . VAL A 1 281 ? 116.724 15.285 31.802 1.00 14.83 281 VAL A O 1
ATOM 2199 N N . PHE A 1 282 ? 118.748 16.122 32.303 1.00 12.65 282 PHE A N 1
ATOM 2200 C CA . PHE A 1 282 ? 118.195 17.072 33.256 1.00 15.37 282 PHE A CA 1
ATOM 2201 C C . PHE A 1 282 ? 117.479 18.116 32.413 1.00 15.91 282 PHE A C 1
ATOM 2202 O O . PHE A 1 282 ? 118.081 18.704 31.504 1.00 13.87 282 PHE A O 1
ATOM 2210 N N . GLY A 1 283 ? 116.196 18.322 32.712 1.00 14.54 283 GLY A N 1
ATOM 2211 C CA . GLY A 1 283 ? 115.381 19.253 31.954 1.00 13.02 283 GLY A CA 1
ATOM 2212 C C . GLY A 1 283 ? 114.164 18.493 31.448 1.00 15.07 283 GLY A C 1
ATOM 2213 O O . GLY A 1 283 ? 113.122 19.079 31.130 1.00 13.71 283 GLY A O 1
ATOM 2214 N N . VAL A 1 284 ? 114.302 17.174 31.335 1.00 13.52 284 VAL A N 1
ATOM 2215 C CA . VAL A 1 284 ? 113.177 16.356 30.910 1.00 15.08 284 VAL A CA 1
ATOM 2216 C C . VAL A 1 284 ? 112.452 16.038 32.209 1.00 16.38 284 VAL A C 1
ATOM 2217 O O . VAL A 1 284 ? 112.999 15.355 33.070 1.00 15.43 284 VAL A O 1
ATOM 2221 N N . GLY A 1 285 ? 111.233 16.535 32.366 1.00 16.22 285 GLY A N 1
ATOM 2222 C CA . GLY A 1 285 ? 110.529 16.266 33.608 1.00 20.59 285 GLY A CA 1
ATOM 2223 C C . GLY A 1 285 ? 109.230 15.498 33.492 1.00 21.47 285 GLY A C 1
ATOM 2224 O O . GLY A 1 285 ? 109.035 14.700 32.576 1.00 20.21 285 GLY A O 1
ATOM 2225 N N . CYS A 1 286 ? 108.349 15.736 34.457 1.00 25.46 286 CYS A N 1
ATOM 2226 C CA . CYS A 1 286 ? 107.032 15.114 34.494 1.00 29.20 286 CYS A CA 1
ATOM 2227 C C . CYS A 1 286 ? 106.063 16.101 35.132 1.00 29.09 286 CYS A C 1
ATOM 2228 O O . CYS A 1 286 ? 106.456 16.940 35.954 1.00 27.12 286 CYS A O 1
ATOM 2231 N N . VAL A 1 287 ? 104.797 16.012 34.742 1.00 29.68 287 VAL A N 1
ATOM 2232 C CA . VAL A 1 287 ? 103.784 16.906 35.281 1.00 31.04 287 VAL A CA 1
ATOM 2233 C C . VAL A 1 287 ? 102.871 16.153 36.229 1.00 33.18 287 VAL A C 1
ATOM 2234 O O . VAL A 1 287 ? 102.205 15.201 35.835 1.00 35.17 287 VAL A O 1
ATOM 2238 N N . HIS A 1 288 ? 102.857 16.573 37.486 1.00 33.76 288 HIS A N 1
ATOM 2239 C CA . HIS A 1 288 ? 102.004 15.946 38.478 1.00 35.09 288 HIS A CA 1
ATOM 2240 C C . HIS A 1 288 ? 100.956 16.954 38.924 1.00 35.03 288 HIS A C 1
ATOM 2241 O O . HIS A 1 288 ? 101.285 18.012 39.466 1.00 34.91 288 HIS A O 1
ATOM 2248 N N . ASP A 1 289 ? 99.693 16.628 38.675 1.00 34.35 289 ASP A N 1
ATOM 2249 C CA . ASP A 1 289 ? 98.593 17.506 39.038 1.00 34.38 289 ASP A CA 1
ATOM 2250 C C . ASP A 1 289 ? 98.807 18.889 38.430 1.00 32.84 289 ASP A C 1
ATOM 2251 O O . ASP A 1 289 ? 98.716 19.908 39.117 1.00 32.24 289 ASP A O 1
ATOM 2256 N N . GLY A 1 290 ? 99.106 18.915 37.136 1.00 31.13 290 GLY A N 1
ATOM 2257 C CA . GLY A 1 290 ? 99.320 20.174 36.446 1.00 29.88 290 GLY A CA 1
ATOM 2258 C C . GLY A 1 290 ? 100.605 20.923 36.768 1.00 29.28 290 GLY A C 1
ATOM 2259 O O . GLY A 1 290 ? 100.839 21.999 36.223 1.00 29.74 290 GLY A O 1
ATOM 2260 N N . ILE A 1 291 ? 101.444 20.371 37.641 1.00 28.35 291 ILE A N 1
ATOM 2261 C CA . ILE A 1 291 ? 102.694 21.032 37.999 1.00 26.44 291 ILE A CA 1
ATOM 2262 C C . ILE A 1 291 ? 103.892 20.290 37.420 1.00 24.91 291 ILE A C 1
ATOM 2263 O O . ILE A 1 291 ? 104.033 19.091 37.618 1.00 22.46 291 ILE A O 1
ATOM 2268 N N . TRP A 1 292 ? 104.756 21.015 36.715 1.00 24.35 292 TRP A N 1
ATOM 2269 C CA . TRP A 1 292 ? 105.948 20.424 36.112 1.00 22.05 292 TRP A CA 1
ATOM 2270 C C . TRP A 1 292 ? 107.069 20.287 37.139 1.00 20.82 292 TRP A C 1
ATOM 2271 O O . TRP A 1 292 ? 107.393 21.250 37.828 1.00 22.99 292 TRP A O 1
ATOM 2282 N N . PHE A 1 293 ? 107.642 19.088 37.246 1.00 20.71 293 PHE A N 1
ATOM 2283 C CA . PHE A 1 293 ? 108.753 18.820 38.162 1.00 21.46 293 PHE A CA 1
ATOM 2284 C C . PHE A 1 293 ? 109.913 18.242 37.367 1.00 22.64 293 PHE A C 1
ATOM 2285 O O . PHE A 1 293 ? 109.710 17.388 36.502 1.00 21.38 293 PHE A O 1
ATOM 2293 N N . ALA A 1 294 ? 111.125 18.685 37.680 1.00 22.12 294 ALA A N 1
ATOM 2294 C CA . ALA A 1 294 ? 112.308 18.184 37.001 1.00 23.92 294 ALA A CA 1
ATOM 2295 C C . ALA A 1 294 ? 112.688 16.832 37.594 1.00 24.94 294 ALA A C 1
ATOM 2296 O O . ALA A 1 294 ? 112.356 16.587 38.772 1.00 24.82 294 ALA A O 1
ATOM 2298 N N . ASN B 1 2 ? 96.168 16.830 21.853 1.00 65.01 2 ASN B N 1
ATOM 2299 C CA . ASN B 1 2 ? 96.967 15.659 21.393 1.00 64.90 2 ASN B CA 1
ATOM 2300 C C . ASN B 1 2 ? 97.353 14.791 22.590 1.00 64.20 2 ASN B C 1
ATOM 2301 O O . ASN B 1 2 ? 98.531 14.559 22.858 1.00 64.99 2 ASN B O 1
ATOM 2306 N N . LEU B 1 3 ? 96.341 14.319 23.309 1.00 62.86 3 LEU B N 1
ATOM 2307 C CA . LEU B 1 3 ? 96.538 13.472 24.480 1.00 60.75 3 LEU B CA 1
ATOM 2308 C C . LEU B 1 3 ? 97.431 12.279 24.138 1.00 58.92 3 LEU B C 1
ATOM 2309 O O . LEU B 1 3 ? 96.970 11.297 23.553 1.00 58.96 3 LEU B O 1
ATOM 2314 N N . VAL B 1 4 ? 98.710 12.373 24.499 1.00 55.89 4 VAL B N 1
ATOM 2315 C CA . VAL B 1 4 ? 99.669 11.305 24.226 1.00 52.67 4 VAL B CA 1
ATOM 2316 C C . VAL B 1 4 ? 100.637 11.082 25.385 1.00 50.23 4 VAL B C 1
ATOM 2317 O O . VAL B 1 4 ? 101.125 12.034 25.994 1.00 49.84 4 VAL B O 1
ATOM 2321 N N . SER B 1 5 ? 100.916 9.814 25.675 1.00 46.48 5 SER B N 1
ATOM 2322 C CA . SER B 1 5 ? 101.823 9.453 26.756 1.00 43.70 5 SER B CA 1
ATOM 2323 C C . SER B 1 5 ? 103.242 9.312 26.216 1.00 41.42 5 SER B C 1
ATOM 2324 O O . SER B 1 5 ? 103.437 9.007 25.044 1.00 41.55 5 SER B O 1
ATOM 2327 N N . GLU B 1 6 ? 104.231 9.529 27.073 1.00 39.84 6 GLU B N 1
ATOM 2328 C CA . GLU B 1 6 ? 105.621 9.423 26.653 1.00 39.65 6 GLU B CA 1
ATOM 2329 C C . GLU B 1 6 ? 105.864 8.125 25.885 1.00 38.38 6 GLU B C 1
ATOM 2330 O O . GLU B 1 6 ? 106.299 8.151 24.733 1.00 36.80 6 GLU B O 1
ATOM 2336 N N . LYS B 1 7 ? 105.577 6.994 26.526 1.00 38.77 7 LYS B N 1
ATOM 2337 C CA . LYS B 1 7 ? 105.765 5.687 25.904 1.00 38.05 7 LYS B CA 1
ATOM 2338 C C . LYS B 1 7 ? 105.128 5.623 24.524 1.00 37.09 7 LYS B C 1
ATOM 2339 O O . LYS B 1 7 ? 105.723 5.099 23.581 1.00 37.17 7 LYS B O 1
ATOM 2345 N N . GLU B 1 8 ? 103.917 6.154 24.405 1.00 35.80 8 GLU B N 1
ATOM 2346 C CA . GLU B 1 8 ? 103.222 6.155 23.125 1.00 36.38 8 GLU B CA 1
ATOM 2347 C C . GLU B 1 8 ? 103.980 7.008 22.111 1.00 34.85 8 GLU B C 1
ATOM 2348 O O . GLU B 1 8 ? 104.197 6.593 20.971 1.00 35.16 8 GLU B O 1
ATOM 2354 N N . PHE B 1 9 ? 104.376 8.206 22.530 1.00 33.37 9 PHE B N 1
ATOM 2355 C CA . PHE B 1 9 ? 105.125 9.108 21.662 1.00 31.22 9 PHE B CA 1
ATOM 2356 C C . PHE B 1 9 ? 106.368 8.375 21.158 1.00 30.28 9 PHE B C 1
ATOM 2357 O O . PHE B 1 9 ? 106.704 8.442 19.982 1.00 29.62 9 PHE B O 1
ATOM 2365 N N . LEU B 1 10 ? 107.039 7.665 22.061 1.00 32.24 10 LEU B N 1
ATOM 2366 C CA . LEU B 1 10 ? 108.248 6.918 21.722 1.00 33.58 10 LEU B CA 1
ATOM 2367 C C . LEU B 1 10 ? 108.004 5.767 20.747 1.00 33.85 10 LEU B C 1
ATOM 2368 O O . LEU B 1 10 ? 108.877 5.437 19.946 1.00 33.45 10 LEU B O 1
ATOM 2373 N N . ASP B 1 11 ? 106.825 5.156 20.817 1.00 35.03 11 ASP B N 1
ATOM 2374 C CA . ASP B 1 11 ? 106.499 4.040 19.937 1.00 36.98 11 ASP B CA 1
ATOM 2375 C C . ASP B 1 11 ? 105.974 4.480 18.575 1.00 36.68 11 ASP B C 1
ATOM 2376 O O . ASP B 1 11 ? 105.905 3.680 17.641 1.00 36.09 11 ASP B O 1
ATOM 2381 N N . LEU B 1 12 ? 105.606 5.751 18.461 1.00 35.56 12 LEU B N 1
ATOM 2382 C CA . LEU B 1 12 ? 105.106 6.284 17.199 1.00 34.19 12 LEU B CA 1
ATOM 2383 C C . LEU B 1 12 ? 106.146 6.212 16.088 1.00 33.90 12 LEU B C 1
ATOM 2384 O O . LEU B 1 12 ? 107.343 6.347 16.331 1.00 33.30 12 LEU B O 1
ATOM 2389 N N . PRO B 1 13 ? 105.698 5.978 14.845 1.00 34.86 13 PRO B N 1
ATOM 2390 C CA . PRO B 1 13 ? 106.623 5.904 13.710 1.00 34.46 13 PRO B CA 1
ATOM 2391 C C . PRO B 1 13 ? 107.244 7.283 13.429 1.00 33.24 13 PRO B C 1
ATOM 2392 O O . PRO B 1 13 ? 106.601 8.312 13.617 1.00 34.18 13 PRO B O 1
ATOM 2396 N N . LEU B 1 14 ? 108.495 7.283 12.985 1.00 33.23 14 LEU B N 1
ATOM 2397 C CA . LEU B 1 14 ? 109.253 8.497 12.693 1.00 34.27 14 LEU B CA 1
ATOM 2398 C C . LEU B 1 14 ? 108.497 9.584 11.943 1.00 34.93 14 LEU B C 1
ATOM 2399 O O . LEU B 1 14 ? 108.515 10.753 12.343 1.00 36.45 14 LEU B O 1
ATOM 2404 N N . VAL B 1 15 ? 107.838 9.199 10.855 1.00 34.09 15 VAL B N 1
ATOM 2405 C CA . VAL B 1 15 ? 107.094 10.141 10.034 1.00 31.85 15 VAL B CA 1
ATOM 2406 C C . VAL B 1 15 ? 105.919 10.783 10.773 1.00 32.50 15 VAL B C 1
ATOM 2407 O O . VAL B 1 15 ? 105.452 11.861 10.392 1.00 33.13 15 VAL B O 1
ATOM 2411 N N . SER B 1 16 ? 105.442 10.126 11.826 1.00 31.35 16 SER B N 1
ATOM 2412 C CA . SER B 1 16 ? 104.338 10.662 12.615 1.00 31.35 16 SER B CA 1
ATOM 2413 C C . SER B 1 16 ? 104.873 11.688 13.602 1.00 30.21 16 SER B C 1
ATOM 2414 O O . SER B 1 16 ? 104.182 12.643 13.947 1.00 28.23 16 SER B O 1
ATOM 2417 N N . VAL B 1 17 ? 106.103 11.475 14.066 1.00 30.26 17 VAL B N 1
ATOM 2418 C CA . VAL B 1 17 ? 106.739 12.401 15.001 1.00 27.38 17 VAL B CA 1
ATOM 2419 C C . VAL B 1 17 ? 107.070 13.687 14.253 1.00 26.54 17 VAL B C 1
ATOM 2420 O O . VAL B 1 17 ? 106.801 14.785 14.735 1.00 25.50 17 VAL B O 1
ATOM 2424 N N . ALA B 1 18 ? 107.651 13.537 13.068 1.00 26.30 18 ALA B N 1
ATOM 2425 C CA . ALA B 1 18 ? 108.023 14.681 12.241 1.00 27.23 18 ALA B CA 1
ATOM 2426 C C . ALA B 1 18 ? 106.806 15.567 12.027 1.00 27.93 18 ALA B C 1
ATOM 2427 O O . ALA B 1 18 ? 106.888 16.793 12.087 1.00 26.77 18 ALA B O 1
ATOM 2429 N N . GLU B 1 19 ? 105.675 14.919 11.783 1.00 29.33 19 GLU B N 1
ATOM 2430 C CA . GLU B 1 19 ? 104.409 15.596 11.545 1.00 30.16 19 GLU B CA 1
ATOM 2431 C C . GLU B 1 19 ? 103.976 16.406 12.758 1.00 28.82 19 GLU B C 1
ATOM 2432 O O . GLU B 1 19 ? 103.560 17.554 12.632 1.00 26.14 19 GLU B O 1
ATOM 2438 N N . ILE B 1 20 ? 104.055 15.796 13.934 1.00 27.72 20 ILE B N 1
ATOM 2439 C CA . ILE B 1 20 ? 103.687 16.498 15.152 1.00 28.85 20 ILE B CA 1
ATOM 2440 C C . ILE B 1 20 ? 104.647 17.673 15.349 1.00 28.24 20 ILE B C 1
ATOM 2441 O O . ILE B 1 20 ? 104.225 18.799 15.611 1.00 28.49 20 ILE B O 1
ATOM 2446 N N . VAL B 1 21 ? 105.941 17.390 15.212 1.00 28.01 21 VAL B N 1
ATOM 2447 C CA . VAL B 1 21 ? 106.991 18.389 15.371 1.00 28.11 21 VAL B CA 1
ATOM 2448 C C . VAL B 1 21 ? 106.811 19.588 14.445 1.00 28.60 21 VAL B C 1
ATOM 2449 O O . VAL B 1 21 ? 107.038 20.727 14.850 1.00 27.13 21 VAL B O 1
ATOM 2453 N N . ARG B 1 22 ? 106.405 19.333 13.203 1.00 29.13 22 ARG B N 1
ATOM 2454 C CA . ARG B 1 22 ? 106.203 20.414 12.246 1.00 31.17 22 ARG B CA 1
ATOM 2455 C C . ARG B 1 22 ? 104.963 21.224 12.602 1.00 31.57 22 ARG B C 1
ATOM 2456 O O . ARG B 1 22 ? 104.769 22.333 12.104 1.00 31.33 22 ARG B O 1
ATOM 2464 N N . CYS B 1 23 ? 104.129 20.676 13.475 1.00 31.19 23 CYS B N 1
ATOM 2465 C CA . CYS B 1 23 ? 102.926 21.380 13.880 1.00 32.89 23 CYS B CA 1
ATOM 2466 C C . CYS B 1 23 ? 103.086 22.065 15.239 1.00 32.62 23 CYS B C 1
ATOM 2467 O O . CYS B 1 23 ? 102.624 23.188 15.433 1.00 33.67 23 CYS B O 1
ATOM 2470 N N . ARG B 1 24 ? 103.763 21.404 16.169 1.00 30.92 24 ARG B N 1
ATOM 2471 C CA . ARG B 1 24 ? 103.925 21.955 17.510 1.00 31.51 24 ARG B CA 1
ATOM 2472 C C . ARG B 1 24 ? 105.347 22.424 17.833 1.00 30.26 24 ARG B C 1
ATOM 2473 O O . ARG B 1 24 ? 105.595 22.955 18.915 1.00 29.46 24 ARG B O 1
ATOM 2481 N N . GLY B 1 25 ? 106.277 22.231 16.905 1.00 27.75 25 GLY B N 1
ATOM 2482 C CA . GLY B 1 25 ? 107.652 22.619 17.165 1.00 25.42 25 GLY B CA 1
ATOM 2483 C C . GLY B 1 25 ? 108.344 21.475 17.886 1.00 25.35 25 GLY B C 1
ATOM 2484 O O . GLY B 1 25 ? 107.706 20.454 18.154 1.00 23.47 25 GLY B O 1
ATOM 2485 N N . PRO B 1 26 ? 109.638 21.597 18.222 1.00 25.63 26 PRO B N 1
ATOM 2486 C CA . PRO B 1 26 ? 110.505 22.750 17.967 1.00 24.64 26 PRO B CA 1
ATOM 2487 C C . PRO B 1 26 ? 110.817 23.009 16.493 1.00 25.04 26 PRO B C 1
ATOM 2488 O O . PRO B 1 26 ? 111.101 22.091 15.716 1.00 26.67 26 PRO B O 1
ATOM 2492 N N . LYS B 1 27 ? 110.750 24.281 16.129 1.00 21.97 27 LYS B N 1
ATOM 2493 C CA . LYS B 1 27 ? 111.019 24.750 14.779 1.00 20.30 27 LYS B CA 1
ATOM 2494 C C . LYS B 1 27 ? 112.518 25.049 14.661 1.00 18.59 27 LYS B C 1
ATOM 2495 O O . LYS B 1 27 ? 113.122 24.859 13.603 1.00 19.55 27 LYS B O 1
ATOM 2501 N N . VAL B 1 28 ? 113.099 25.514 15.765 1.00 15.85 28 VAL B N 1
ATOM 2502 C CA . VAL B 1 28 ? 114.509 25.873 15.838 1.00 13.68 28 VAL B CA 1
ATOM 2503 C C . VAL B 1 28 ? 115.162 25.257 17.077 1.00 14.30 28 VAL B C 1
ATOM 2504 O O . VAL B 1 28 ? 114.770 25.555 18.205 1.00 15.51 28 VAL B O 1
ATOM 2508 N N . SER B 1 29 ? 116.155 24.397 16.871 1.00 12.38 29 SER B N 1
ATOM 2509 C CA . SER B 1 29 ? 116.843 23.752 17.982 1.00 13.14 29 SER B CA 1
ATOM 2510 C C . SER B 1 29 ? 118.349 24.037 17.959 1.00 12.44 29 SER B C 1
ATOM 2511 O O . SER B 1 29 ? 119.006 23.902 16.926 1.00 11.08 29 SER B O 1
ATOM 2514 N N . VAL B 1 30 ? 118.894 24.422 19.105 1.00 11.08 30 VAL B N 1
ATOM 2515 C CA . VAL B 1 30 ? 120.321 24.697 19.208 1.00 8.88 30 VAL B CA 1
ATOM 2516 C C . VAL B 1 30 ? 120.907 23.450 19.841 1.00 10.47 30 VAL B C 1
ATOM 2517 O O . VAL B 1 30 ? 120.425 22.987 20.880 1.00 12.02 30 VAL B O 1
ATOM 2521 N N . PHE B 1 31 ? 121.937 22.889 19.223 1.00 10.39 31 PHE B N 1
ATOM 2522 C CA . PHE B 1 31 ? 122.514 21.667 19.754 1.00 9.60 31 PHE B CA 1
ATOM 2523 C C . PHE B 1 31 ? 124.014 21.569 19.521 1.00 11.91 31 PHE B C 1
ATOM 2524 O O . PHE B 1 31 ? 124.464 21.050 18.499 1.00 11.56 31 PHE B O 1
ATOM 2532 N N . PRO B 1 32 ? 124.812 22.092 20.467 1.00 13.33 32 PRO B N 1
ATOM 2533 C CA . PRO B 1 32 ? 126.270 22.025 20.334 1.00 13.70 32 PRO B CA 1
ATOM 2534 C C . PRO B 1 32 ? 126.718 20.607 20.686 1.00 13.85 32 PRO B C 1
ATOM 2535 O O . PRO B 1 32 ? 126.293 20.052 21.701 1.00 15.83 32 PRO B O 1
ATOM 2539 N N . PHE B 1 33 ? 127.545 20.009 19.838 1.00 13.20 33 PHE B N 1
ATOM 2540 C CA . PHE B 1 33 ? 128.040 18.665 20.102 1.00 13.35 33 PHE B CA 1
ATOM 2541 C C . PHE B 1 33 ? 129.183 18.860 21.071 1.00 13.89 33 PHE B C 1
ATOM 2542 O O . PHE B 1 33 ? 130.267 19.294 20.700 1.00 14.80 33 PHE B O 1
ATOM 2550 N N . ASP B 1 34 ? 128.919 18.517 22.323 1.00 13.47 34 ASP B N 1
ATOM 2551 C CA . ASP B 1 34 ? 129.857 18.730 23.408 1.00 14.43 34 ASP B CA 1
ATOM 2552 C C . ASP B 1 34 ? 130.342 17.447 24.082 1.00 13.50 34 ASP B C 1
ATOM 2553 O O . ASP B 1 34 ? 129.731 16.389 23.954 1.00 13.65 34 ASP B O 1
ATOM 2558 N N . GLY B 1 35 ? 131.451 17.572 24.808 1.00 14.07 35 GLY B N 1
ATOM 2559 C CA . GLY B 1 35 ? 132.040 16.452 25.511 1.00 12.68 35 GLY B CA 1
ATOM 2560 C C . GLY B 1 35 ? 132.670 15.434 24.590 1.00 14.10 35 GLY B C 1
ATOM 2561 O O . GLY B 1 35 ? 132.937 14.311 25.010 1.00 12.38 35 GLY B O 1
ATOM 2562 N N . THR B 1 36 ? 132.917 15.821 23.340 1.00 15.40 36 THR B N 1
ATOM 2563 C CA . THR B 1 36 ? 133.506 14.906 22.363 1.00 17.38 36 THR B CA 1
ATOM 2564 C C . THR B 1 36 ? 134.843 14.299 22.800 1.00 17.14 36 THR B C 1
ATOM 2565 O O . THR B 1 36 ? 135.136 13.151 22.473 1.00 15.87 36 THR B O 1
ATOM 2569 N N . ARG B 1 37 ? 135.651 15.061 23.532 1.00 17.88 37 ARG B N 1
ATOM 2570 C CA . ARG B 1 37 ? 136.944 14.556 24.012 1.00 21.52 37 ARG B CA 1
ATOM 2571 C C . ARG B 1 37 ? 136.777 13.373 24.967 1.00 20.45 37 ARG B C 1
ATOM 2572 O O . ARG B 1 37 ? 137.491 12.372 24.862 1.00 19.48 37 ARG B O 1
ATOM 2580 N N . ARG B 1 38 ? 135.843 13.501 25.906 1.00 18.34 38 ARG B N 1
ATOM 2581 C CA . ARG B 1 38 ? 135.574 12.438 26.869 1.00 17.13 38 ARG B CA 1
ATOM 2582 C C . ARG B 1 38 ? 135.014 11.253 26.086 1.00 16.27 38 ARG B C 1
ATOM 2583 O O . ARG B 1 38 ? 135.442 10.113 26.268 1.00 16.01 38 ARG B O 1
ATOM 2591 N N . TRP B 1 39 ? 134.064 11.539 25.200 1.00 16.17 39 TRP B N 1
ATOM 2592 C CA . TRP B 1 39 ? 133.440 10.512 24.366 1.00 14.33 39 TRP B CA 1
ATOM 2593 C C . TRP B 1 39 ? 134.477 9.677 23.599 1.00 14.93 39 TRP B C 1
ATOM 2594 O O . TRP B 1 39 ? 134.412 8.442 23.578 1.00 13.07 39 TRP B O 1
ATOM 2605 N N . PHE B 1 40 ? 135.424 10.358 22.960 1.00 14.68 40 PHE B N 1
ATOM 2606 C CA . PHE B 1 40 ? 136.462 9.695 22.173 1.00 16.49 40 PHE B CA 1
ATOM 2607 C C . PHE B 1 40 ? 137.272 8.689 22.994 1.00 17.80 40 PHE B C 1
ATOM 2608 O O . PHE B 1 40 ? 137.519 7.564 22.555 1.00 18.55 40 PHE B O 1
ATOM 2616 N N . HIS B 1 41 ? 137.680 9.103 24.186 1.00 16.82 41 HIS B N 1
ATOM 2617 C CA . HIS B 1 41 ? 138.471 8.260 25.071 1.00 19.62 41 HIS B CA 1
ATOM 2618 C C . HIS B 1 41 ? 137.727 7.055 25.626 1.00 20.05 41 HIS B C 1
ATOM 2619 O O . HIS B 1 41 ? 138.345 6.040 25.951 1.00 21.81 41 HIS B O 1
ATOM 2626 N N . LEU B 1 42 ? 136.403 7.163 25.728 1.00 20.10 42 LEU B N 1
ATOM 2627 C CA . LEU B 1 42 ? 135.584 6.081 26.265 1.00 18.14 42 LEU B CA 1
ATOM 2628 C C . LEU B 1 42 ? 135.008 5.164 25.204 1.00 18.47 42 LEU B C 1
ATOM 2629 O O . LEU B 1 42 ? 134.969 3.952 25.389 1.00 16.93 42 LEU B O 1
ATOM 2634 N N . GLU B 1 43 ? 134.555 5.737 24.093 1.00 19.11 43 GLU B N 1
ATOM 2635 C CA . GLU B 1 43 ? 133.939 4.933 23.049 1.00 19.34 43 GLU B CA 1
ATOM 2636 C C . GLU B 1 43 ? 134.802 4.628 21.838 1.00 21.00 43 GLU B C 1
ATOM 2637 O O . GLU B 1 43 ? 134.386 3.880 20.959 1.00 21.08 43 GLU B O 1
ATOM 2643 N N . CYS B 1 44 ? 135.999 5.199 21.783 1.00 23.62 44 CYS B N 1
ATOM 2644 C CA . CYS B 1 44 ? 136.897 4.950 20.660 1.00 26.32 44 CYS B CA 1
ATOM 2645 C C . CYS B 1 44 ? 138.257 4.527 21.170 1.00 28.48 44 CYS B C 1
ATOM 2646 O O . CYS B 1 44 ? 138.507 4.521 22.372 1.00 28.71 44 CYS B O 1
ATOM 2649 N N . ASN B 1 45 ? 139.139 4.187 20.241 1.00 32.36 45 ASN B N 1
ATOM 2650 C CA . ASN B 1 45 ? 140.491 3.793 20.591 1.00 36.54 45 ASN B CA 1
ATOM 2651 C C . ASN B 1 45 ? 141.413 4.946 20.206 1.00 37.43 45 ASN B C 1
ATOM 2652 O O . ASN B 1 45 ? 141.878 5.028 19.073 1.00 36.57 45 ASN B O 1
ATOM 2657 N N . PRO B 1 46 ? 141.678 5.864 21.145 1.00 40.31 46 PRO B N 1
ATOM 2658 C CA . PRO B 1 46 ? 142.552 7.001 20.847 1.00 42.37 46 PRO B CA 1
ATOM 2659 C C . PRO B 1 46 ? 143.962 6.633 20.375 1.00 44.76 46 PRO B C 1
ATOM 2660 O O . PRO B 1 46 ? 144.729 7.503 19.970 1.00 44.06 46 PRO B O 1
ATOM 2664 N N . GLN B 1 47 ? 144.304 5.348 20.416 1.00 46.50 47 GLN B N 1
ATOM 2665 C CA . GLN B 1 47 ? 145.626 4.931 19.968 1.00 48.93 47 GLN B CA 1
ATOM 2666 C C . GLN B 1 47 ? 145.695 4.927 18.442 1.00 49.13 47 GLN B C 1
ATOM 2667 O O . GLN B 1 47 ? 146.676 5.395 17.858 1.00 49.94 47 GLN B O 1
ATOM 2673 N N . TYR B 1 48 ? 144.649 4.416 17.797 1.00 48.29 48 TYR B N 1
ATOM 2674 C CA . TYR B 1 48 ? 144.640 4.331 16.341 1.00 48.19 48 TYR B CA 1
ATOM 2675 C C . TYR B 1 48 ? 143.568 5.146 15.631 1.00 46.25 48 TYR B C 1
ATOM 2676 O O . TYR B 1 48 ? 143.825 5.736 14.584 1.00 47.66 48 TYR B O 1
ATOM 2685 N N . ASP B 1 49 ? 142.368 5.169 16.199 1.00 43.62 49 ASP B N 1
ATOM 2686 C CA . ASP B 1 49 ? 141.235 5.869 15.606 1.00 40.51 49 ASP B CA 1
ATOM 2687 C C . ASP B 1 49 ? 141.446 7.319 15.179 1.00 38.50 49 ASP B C 1
ATOM 2688 O O . ASP B 1 49 ? 142.213 8.067 15.783 1.00 37.71 49 ASP B O 1
ATOM 2693 N N . ASP B 1 50 ? 140.736 7.699 14.121 1.00 36.27 50 ASP B N 1
ATOM 2694 C CA . ASP B 1 50 ? 140.792 9.042 13.569 1.00 33.63 50 ASP B CA 1
ATOM 2695 C C . ASP B 1 50 ? 139.741 9.901 14.266 1.00 31.58 50 ASP B C 1
ATOM 2696 O O . ASP B 1 50 ? 138.545 9.792 13.982 1.00 29.25 50 ASP B O 1
ATOM 2701 N N . TYR B 1 51 ? 140.202 10.747 15.181 1.00 30.08 51 TYR B N 1
ATOM 2702 C CA . TYR B 1 51 ? 139.344 11.645 15.947 1.00 28.21 51 TYR B CA 1
ATOM 2703 C C . TYR B 1 51 ? 138.392 12.429 15.040 1.00 27.14 51 TYR B C 1
ATOM 2704 O O . TYR B 1 51 ? 137.177 12.429 15.246 1.00 21.96 51 TYR B O 1
ATOM 2713 N N . GLN B 1 52 ? 138.967 13.090 14.036 1.00 27.51 52 GLN B N 1
ATOM 2714 C CA . GLN B 1 52 ? 138.222 13.905 13.079 1.00 27.60 52 GLN B CA 1
ATOM 2715 C C . GLN B 1 52 ? 137.063 13.148 12.446 1.00 26.87 52 GLN B C 1
ATOM 2716 O O . GLN B 1 52 ? 135.910 13.587 12.494 1.00 25.83 52 GLN B O 1
ATOM 2722 N N . GLN B 1 53 ? 137.381 12.015 11.832 1.00 24.52 53 GLN B N 1
ATOM 2723 C CA . GLN B 1 53 ? 136.370 11.201 11.181 1.00 24.28 53 GLN B CA 1
ATOM 2724 C C . GLN B 1 53 ? 135.384 10.592 12.179 1.00 22.16 53 GLN B C 1
ATOM 2725 O O . GLN B 1 53 ? 134.183 10.524 11.905 1.00 21.28 53 GLN B O 1
ATOM 2731 N N . ALA B 1 54 ? 135.888 10.159 13.333 1.00 18.98 54 ALA B N 1
ATOM 2732 C CA . ALA B 1 54 ? 135.032 9.568 14.355 1.00 17.92 54 ALA B CA 1
ATOM 2733 C C . ALA B 1 54 ? 133.964 10.584 14.720 1.00 16.88 54 ALA B C 1
ATOM 2734 O O . ALA B 1 54 ? 132.775 10.273 14.751 1.00 16.36 54 ALA B O 1
ATOM 2736 N N . ALA B 1 55 ? 134.406 11.811 14.975 1.00 17.85 55 ALA B N 1
ATOM 2737 C CA . ALA B 1 55 ? 133.509 12.895 15.336 1.00 16.47 55 ALA B CA 1
ATOM 2738 C C . ALA B 1 55 ? 132.552 13.212 14.196 1.00 16.21 55 ALA B C 1
ATOM 2739 O O . ALA B 1 55 ? 131.347 13.316 14.399 1.00 17.57 55 ALA B O 1
ATOM 2741 N N . LEU B 1 56 ? 133.095 13.362 12.992 1.00 17.18 56 LEU B N 1
ATOM 2742 C CA . LEU B 1 56 ? 132.284 13.694 11.830 1.00 15.58 56 LEU B CA 1
ATOM 2743 C C . LEU B 1 56 ? 131.116 12.737 11.654 1.00 16.76 56 LEU B C 1
ATOM 2744 O O . LEU B 1 56 ? 129.976 13.162 11.418 1.00 16.87 56 LEU B O 1
ATOM 2749 N N . ARG B 1 57 ? 131.405 11.445 11.778 1.00 16.22 57 ARG B N 1
ATOM 2750 C CA . ARG B 1 57 ? 130.390 10.423 11.626 1.00 15.98 57 ARG B CA 1
ATOM 2751 C C . ARG B 1 57 ? 129.242 10.639 12.599 1.00 14.57 57 ARG B C 1
ATOM 2752 O O . ARG B 1 57 ? 128.079 10.600 12.201 1.00 12.92 57 ARG B O 1
ATOM 2760 N N . GLN B 1 58 ? 129.562 10.873 13.870 1.00 12.44 58 GLN B N 1
ATOM 2761 C CA . GLN B 1 58 ? 128.516 11.086 14.868 1.00 13.93 58 GLN B CA 1
ATOM 2762 C C . GLN B 1 58 ? 127.733 12.369 14.610 1.00 13.57 58 GLN B C 1
ATOM 2763 O O . GLN B 1 58 ? 126.523 12.407 14.808 1.00 10.74 58 GLN B O 1
ATOM 2769 N N . SER B 1 59 ? 128.430 13.410 14.156 1.00 13.83 59 SER B N 1
ATOM 2770 C CA . SER B 1 59 ? 127.783 14.683 13.848 1.00 14.29 59 SER B CA 1
ATOM 2771 C C . SER B 1 59 ? 126.719 14.476 12.782 1.00 12.75 59 SER B C 1
ATOM 2772 O O . SER B 1 59 ? 125.620 15.014 12.875 1.00 14.16 59 SER B O 1
ATOM 2775 N N . ILE B 1 60 ? 127.058 13.705 11.756 1.00 13.57 60 ILE B N 1
ATOM 2776 C CA . ILE B 1 60 ? 126.122 13.442 10.665 1.00 14.65 60 ILE B CA 1
ATOM 2777 C C . ILE B 1 60 ? 124.934 12.643 11.177 1.00 13.75 60 ILE B C 1
ATOM 2778 O O . ILE B 1 60 ? 123.784 13.000 10.923 1.00 14.69 60 ILE B O 1
ATOM 2783 N N . ARG B 1 61 ? 125.216 11.578 11.920 1.00 13.93 61 ARG B N 1
ATOM 2784 C CA . ARG B 1 61 ? 124.157 10.743 12.482 1.00 14.00 61 ARG B CA 1
ATOM 2785 C C . ARG B 1 61 ? 123.141 11.567 13.267 1.00 13.74 61 ARG B C 1
ATOM 2786 O O . ARG B 1 61 ? 121.928 11.439 13.076 1.00 13.55 61 ARG B O 1
ATOM 2794 N N . ILE B 1 62 ? 123.639 12.417 14.157 1.00 14.84 62 ILE B N 1
ATOM 2795 C CA . ILE B 1 62 ? 122.757 13.238 14.979 1.00 14.23 62 ILE B CA 1
ATOM 2796 C C . ILE B 1 62 ? 122.024 14.318 14.190 1.00 14.53 62 ILE B C 1
ATOM 2797 O O . ILE B 1 62 ? 120.828 14.535 14.392 1.00 13.59 62 ILE B O 1
ATOM 2802 N N . LEU B 1 63 ? 122.728 14.986 13.282 1.00 13.99 63 LEU B N 1
ATOM 2803 C CA . LEU B 1 63 ? 122.085 16.019 12.479 1.00 16.06 63 LEU B CA 1
ATOM 2804 C C . LEU B 1 63 ? 120.976 15.392 11.647 1.00 16.99 63 LEU B C 1
ATOM 2805 O O . LEU B 1 63 ? 119.931 16.005 11.431 1.00 19.03 63 LEU B O 1
ATOM 2810 N N . LYS B 1 64 ? 121.208 14.167 11.177 1.00 17.78 64 LYS B N 1
ATOM 2811 C CA . LYS B 1 64 ? 120.217 13.472 10.372 1.00 17.26 64 LYS B CA 1
ATOM 2812 C C . LYS B 1 64 ? 118.994 13.202 11.234 1.00 17.85 64 LYS B C 1
ATOM 2813 O O . LYS B 1 64 ? 117.860 13.479 10.834 1.00 16.92 64 LYS B O 1
ATOM 2819 N N . MET B 1 65 ? 119.236 12.670 12.429 1.00 19.67 65 MET B N 1
ATOM 2820 C CA . MET B 1 65 ? 118.167 12.353 13.374 1.00 19.72 65 MET B CA 1
ATOM 2821 C C . MET B 1 65 ? 117.279 13.551 13.706 1.00 18.59 65 MET B C 1
ATOM 2822 O O . MET B 1 65 ? 116.052 13.430 13.747 1.00 17.09 65 MET B O 1
ATOM 2827 N N . LEU B 1 66 ? 117.893 14.705 13.952 1.00 16.43 66 LEU B N 1
ATOM 2828 C CA . LEU B 1 66 ? 117.126 15.899 14.288 1.00 14.95 66 LEU B CA 1
ATOM 2829 C C . LEU B 1 66 ? 116.212 16.274 13.131 1.00 16.14 66 LEU B C 1
ATOM 2830 O O . LEU B 1 66 ? 115.017 16.531 13.324 1.00 14.82 66 LEU B O 1
ATOM 2835 N N . PHE B 1 67 ? 116.773 16.286 11.924 1.00 15.32 67 PHE B N 1
ATOM 2836 C CA . PHE B 1 67 ? 116.003 16.645 10.736 1.00 16.63 67 PHE B CA 1
ATOM 2837 C C . PHE B 1 67 ? 114.894 15.654 10.371 1.00 17.20 67 PHE B C 1
ATOM 2838 O O . PHE B 1 67 ? 113.807 16.063 9.958 1.00 17.37 67 PHE B O 1
ATOM 2846 N N . GLU B 1 68 ? 115.154 14.360 10.524 1.00 16.75 68 GLU B N 1
ATOM 2847 C CA . GLU B 1 68 ? 114.131 13.370 10.212 1.00 19.37 68 GLU B CA 1
ATOM 2848 C C . GLU B 1 68 ? 113.003 13.413 11.240 1.00 19.11 68 GLU B C 1
ATOM 2849 O O . GLU B 1 68 ? 111.928 12.861 11.015 1.00 20.97 68 GLU B O 1
ATOM 2855 N N . HIS B 1 69 ? 113.245 14.061 12.375 1.00 18.08 69 HIS B N 1
ATOM 2856 C CA . HIS B 1 69 ? 112.205 14.166 13.387 1.00 17.77 69 HIS B CA 1
ATOM 2857 C C . HIS B 1 69 ? 111.348 15.411 13.185 1.00 17.54 69 HIS B C 1
ATOM 2858 O O . HIS B 1 69 ? 110.520 15.745 14.027 1.00 15.21 69 HIS B O 1
ATOM 2865 N N . GLY B 1 70 ? 111.549 16.092 12.056 1.00 18.09 70 GLY B N 1
ATOM 2866 C CA . GLY B 1 70 ? 110.755 17.271 11.748 1.00 18.86 70 GLY B CA 1
ATOM 2867 C C . GLY B 1 70 ? 111.339 18.638 12.069 1.00 19.31 70 GLY B C 1
ATOM 2868 O O . GLY B 1 70 ? 110.749 19.652 11.706 1.00 20.39 70 GLY B O 1
ATOM 2869 N N . ILE B 1 71 ? 112.483 18.683 12.746 1.00 19.35 71 ILE B N 1
ATOM 2870 C CA . ILE B 1 71 ? 113.105 19.963 13.094 1.00 17.14 71 ILE B CA 1
ATOM 2871 C C . ILE B 1 71 ? 113.626 20.691 11.850 1.00 17.82 71 ILE B C 1
ATOM 2872 O O . ILE B 1 71 ? 114.520 20.205 11.151 1.00 18.15 71 ILE B O 1
ATOM 2877 N N . GLU B 1 72 ? 113.047 21.856 11.582 1.00 16.22 72 GLU B N 1
ATOM 2878 C CA . GLU B 1 72 ? 113.407 22.679 10.429 1.00 18.32 72 GLU B CA 1
ATOM 2879 C C . GLU B 1 72 ? 114.811 23.275 10.490 1.00 16.83 72 GLU B C 1
ATOM 2880 O O . GLU B 1 72 ? 115.611 23.089 9.576 1.00 15.32 72 GLU B O 1
ATOM 2886 N N . THR B 1 73 ? 115.107 24.010 11.558 1.00 16.46 73 THR B N 1
ATOM 2887 C CA . THR B 1 73 ? 116.427 24.622 11.688 1.00 13.90 73 THR B CA 1
ATOM 2888 C C . THR B 1 73 ? 117.209 24.114 12.888 1.00 14.53 73 THR B C 1
ATOM 2889 O O . THR B 1 73 ? 116.707 24.106 14.011 1.00 13.55 73 THR B O 1
ATOM 2893 N N . VAL B 1 74 ? 118.436 23.670 12.642 1.00 11.92 74 VAL B N 1
ATOM 2894 C CA . VAL B 1 74 ? 119.299 23.233 13.724 1.00 11.61 74 VAL B CA 1
ATOM 2895 C C . VAL B 1 74 ? 120.461 24.227 13.797 1.00 10.89 74 VAL B C 1
ATOM 2896 O O . VAL B 1 74 ? 121.080 24.545 12.784 1.00 9.13 74 VAL B O 1
ATOM 2900 N N . ILE B 1 75 ? 120.729 24.739 14.989 1.00 10.29 75 ILE B N 1
ATOM 2901 C CA . ILE B 1 75 ? 121.825 25.673 15.181 1.00 11.24 75 ILE B CA 1
ATOM 2902 C C . ILE B 1 75 ? 122.896 24.908 15.925 1.00 13.62 75 ILE B C 1
ATOM 2903 O O . ILE B 1 75 ? 122.630 24.322 16.980 1.00 13.61 75 ILE B O 1
ATOM 2908 N N . SER B 1 76 ? 124.107 24.903 15.387 1.00 11.39 76 SER B N 1
ATOM 2909 C CA . SER B 1 76 ? 125.155 24.151 16.038 1.00 12.87 76 SER B CA 1
ATOM 2910 C C . SER B 1 76 ? 126.488 24.877 16.158 1.00 13.71 76 SER B C 1
ATOM 2911 O O . SER B 1 76 ? 127.221 25.006 15.186 1.00 15.39 76 SER B O 1
ATOM 2914 N N . PRO B 1 77 ? 126.804 25.382 17.358 1.00 13.52 77 PRO B N 1
ATOM 2915 C CA . PRO B 1 77 ? 128.072 26.086 17.582 1.00 15.14 77 PRO B CA 1
ATOM 2916 C C . PRO B 1 77 ? 129.196 25.062 17.423 1.00 15.17 77 PRO B C 1
ATOM 2917 O O . PRO B 1 77 ? 129.202 24.061 18.130 1.00 16.70 77 PRO B O 1
ATOM 2921 N N . ILE B 1 78 ? 130.134 25.279 16.506 1.00 17.45 78 ILE B N 1
ATOM 2922 C CA . ILE B 1 78 ? 131.211 24.302 16.353 1.00 20.93 78 ILE B CA 1
ATOM 2923 C C . ILE B 1 78 ? 132.534 24.780 16.924 1.00 20.14 78 ILE B C 1
ATOM 2924 O O . ILE B 1 78 ? 133.399 23.975 17.255 1.00 22.60 78 ILE B O 1
ATOM 2929 N N . PHE B 1 79 ? 132.714 26.089 17.023 1.00 23.44 79 PHE B N 1
ATOM 2930 C CA . PHE B 1 79 ? 133.932 26.609 17.628 1.00 23.06 79 PHE B CA 1
ATOM 2931 C C . PHE B 1 79 ? 133.635 27.861 18.418 1.00 22.36 79 PHE B C 1
ATOM 2932 O O . PHE B 1 79 ? 133.247 28.884 17.858 1.00 22.49 79 PHE B O 1
ATOM 2940 N N . SER B 1 80 ? 133.829 27.768 19.729 1.00 25.41 80 SER B N 1
ATOM 2941 C CA . SER B 1 80 ? 133.578 28.884 20.629 1.00 28.59 80 SER B CA 1
ATOM 2942 C C . SER B 1 80 ? 134.877 29.411 21.236 1.00 30.16 80 SER B C 1
ATOM 2943 O O . SER B 1 80 ? 134.984 30.596 21.569 1.00 33.25 80 SER B O 1
ATOM 2946 N N . TYR B 1 90 ? 146.762 22.306 17.516 1.00 61.08 90 TYR B N 1
ATOM 2947 C CA . TYR B 1 90 ? 145.516 22.679 18.176 1.00 60.96 90 TYR B CA 1
ATOM 2948 C C . TYR B 1 90 ? 144.494 23.256 17.194 1.00 59.91 90 TYR B C 1
ATOM 2949 O O . TYR B 1 90 ? 143.509 22.594 16.859 1.00 59.74 90 TYR B O 1
ATOM 2958 N N . ILE B 1 91 ? 144.726 24.481 16.727 1.00 57.99 91 ILE B N 1
ATOM 2959 C CA . ILE B 1 91 ? 143.793 25.107 15.798 1.00 55.73 91 ILE B CA 1
ATOM 2960 C C . ILE B 1 91 ? 143.906 24.519 14.400 1.00 54.17 91 ILE B C 1
ATOM 2961 O O . ILE B 1 91 ? 142.933 24.517 13.652 1.00 54.09 91 ILE B O 1
ATOM 2966 N N . VAL B 1 92 ? 145.092 24.033 14.043 1.00 52.66 92 VAL B N 1
ATOM 2967 C CA . VAL B 1 92 ? 145.282 23.410 12.734 1.00 51.68 92 VAL B CA 1
ATOM 2968 C C . VAL B 1 92 ? 144.227 22.309 12.646 1.00 50.79 92 VAL B C 1
ATOM 2969 O O . VAL B 1 92 ? 143.513 22.188 11.650 1.00 49.87 92 VAL B O 1
ATOM 2973 N N . GLN B 1 93 ? 144.135 21.520 13.714 1.00 49.76 93 GLN B N 1
ATOM 2974 C CA . GLN B 1 93 ? 143.168 20.434 13.802 1.00 47.84 93 GLN B CA 1
ATOM 2975 C C . GLN B 1 93 ? 141.759 20.973 14.050 1.00 45.23 93 GLN B C 1
ATOM 2976 O O . GLN B 1 93 ? 140.768 20.262 13.842 1.00 45.80 93 GLN B O 1
ATOM 2982 N N . ALA B 1 94 ? 141.670 22.220 14.509 1.00 40.44 94 ALA B N 1
ATOM 2983 C CA . ALA B 1 94 ? 140.372 22.843 14.749 1.00 36.98 94 ALA B CA 1
ATOM 2984 C C . ALA B 1 94 ? 139.859 23.317 13.395 1.00 33.86 94 ALA B C 1
ATOM 2985 O O . ALA B 1 94 ? 138.660 23.281 13.119 1.00 33.93 94 ALA B O 1
ATOM 2987 N N . LEU B 1 95 ? 140.793 23.752 12.555 1.00 30.00 95 LEU B N 1
ATOM 2988 C CA . LEU B 1 95 ? 140.488 24.225 11.211 1.00 27.31 95 LEU B CA 1
ATOM 2989 C C . LEU B 1 95 ? 140.213 23.042 10.272 1.00 26.62 95 LEU B C 1
ATOM 2990 O O . LEU B 1 95 ? 139.388 23.142 9.357 1.00 23.88 95 LEU B O 1
ATOM 2995 N N . GLU B 1 96 ? 140.898 21.923 10.500 1.00 24.80 96 GLU B N 1
ATOM 2996 C CA . GLU B 1 96 ? 140.690 20.745 9.660 1.00 26.13 96 GLU B CA 1
ATOM 2997 C C . GLU B 1 96 ? 139.298 20.178 9.891 1.00 22.69 96 GLU B C 1
ATOM 2998 O O . GLU B 1 96 ? 138.678 19.652 8.973 1.00 21.98 96 GLU B O 1
ATOM 3004 N N . GLY B 1 97 ? 138.816 20.291 11.125 1.00 20.90 97 GLY B N 1
ATOM 3005 C CA . GLY B 1 97 ? 137.488 19.813 11.453 1.00 19.98 97 GLY B CA 1
ATOM 3006 C C . GLY B 1 97 ? 136.427 20.665 10.775 1.00 19.84 97 GLY B C 1
ATOM 3007 O O . GLY B 1 97 ? 135.431 20.142 10.277 1.00 20.65 97 GLY B O 1
ATOM 3008 N N . MET B 1 98 ? 136.638 21.980 10.757 1.00 19.73 98 MET B N 1
ATOM 3009 C CA . MET B 1 98 ? 135.697 22.905 10.125 1.00 19.76 98 MET B CA 1
ATOM 3010 C C . MET B 1 98 ? 135.637 22.627 8.634 1.00 18.66 98 MET B C 1
ATOM 3011 O O . MET B 1 98 ? 134.552 22.553 8.046 1.00 19.20 98 MET B O 1
ATOM 3016 N N . ALA B 1 99 ? 136.811 22.480 8.028 1.00 17.33 99 ALA B N 1
ATOM 3017 C CA . ALA B 1 99 ? 136.906 22.210 6.596 1.00 19.12 99 ALA B CA 1
ATOM 3018 C C . ALA B 1 99 ? 136.144 20.949 6.212 1.00 19.37 99 ALA B C 1
ATOM 3019 O O . ALA B 1 99 ? 135.516 20.901 5.158 1.00 20.11 99 ALA B O 1
ATOM 3021 N N . LEU B 1 100 ? 136.204 19.922 7.056 1.00 20.40 100 LEU B N 1
ATOM 3022 C CA . LEU B 1 100 ? 135.486 18.685 6.770 1.00 21.14 100 LEU B CA 1
ATOM 3023 C C . LEU B 1 100 ? 133.986 18.948 6.619 1.00 21.62 100 LEU B C 1
ATOM 3024 O O . LEU B 1 100 ? 133.298 18.253 5.870 1.00 20.64 100 LEU B O 1
ATOM 3029 N N . LEU B 1 101 ? 133.477 19.954 7.324 1.00 21.77 101 LEU B N 1
ATOM 3030 C CA . LEU B 1 101 ? 132.048 20.258 7.259 1.00 23.18 101 LEU B CA 1
ATOM 3031 C C . LEU B 1 101 ? 131.623 20.804 5.905 1.00 22.62 101 LEU B C 1
ATOM 3032 O O . LEU B 1 101 ? 130.432 20.855 5.589 1.00 20.78 101 LEU B O 1
ATOM 3037 N N . ALA B 1 102 ? 132.595 21.197 5.094 1.00 23.34 102 ALA B N 1
ATOM 3038 C CA . ALA B 1 102 ? 132.276 21.736 3.780 1.00 26.30 102 ALA B CA 1
ATOM 3039 C C . ALA B 1 102 ? 132.913 20.949 2.643 1.00 27.28 102 ALA B C 1
ATOM 3040 O O . ALA B 1 102 ? 132.616 21.197 1.474 1.00 28.81 102 ALA B O 1
ATOM 3042 N N . ASN B 1 103 ? 133.771 19.992 2.980 1.00 27.50 103 ASN B N 1
ATOM 3043 C CA . ASN B 1 103 ? 134.471 19.219 1.962 1.00 28.44 103 ASN B CA 1
ATOM 3044 C C . ASN B 1 103 ? 134.294 17.707 2.026 1.00 28.92 103 ASN B C 1
ATOM 3045 O O . ASN B 1 103 ? 134.508 17.012 1.033 1.00 30.05 103 ASN B O 1
ATOM 3050 N N . ASP B 1 104 ? 133.913 17.188 3.186 1.00 28.66 104 ASP B N 1
ATOM 3051 C CA . ASP B 1 104 ? 133.728 15.752 3.308 1.00 28.54 104 ASP B CA 1
ATOM 3052 C C . ASP B 1 104 ? 132.606 15.291 2.373 1.00 27.89 104 ASP B C 1
ATOM 3053 O O . ASP B 1 104 ? 131.522 15.875 2.344 1.00 26.71 104 ASP B O 1
ATOM 3058 N N . GLU B 1 105 ? 132.879 14.240 1.604 1.00 28.26 105 GLU B N 1
ATOM 3059 C CA . GLU B 1 105 ? 131.912 13.727 0.642 1.00 28.98 105 GLU B CA 1
ATOM 3060 C C . GLU B 1 105 ? 130.669 13.126 1.282 1.00 27.98 105 GLU B C 1
ATOM 3061 O O . GLU B 1 105 ? 129.572 13.262 0.744 1.00 27.36 105 GLU B O 1
ATOM 3067 N N . GLU B 1 106 ? 130.828 12.472 2.431 1.00 27.87 106 GLU B N 1
ATOM 3068 C CA . GLU B 1 106 ? 129.683 11.874 3.105 1.00 28.17 106 GLU B CA 1
ATOM 3069 C C . GLU B 1 106 ? 128.728 12.961 3.616 1.00 26.95 106 GLU B C 1
ATOM 3070 O O . GLU B 1 106 ? 127.514 12.863 3.435 1.00 25.56 106 GLU B O 1
ATOM 3076 N N . ILE B 1 107 ? 129.265 14.018 4.221 1.00 24.84 107 ILE B N 1
ATOM 3077 C CA . ILE B 1 107 ? 128.399 15.082 4.725 1.00 22.37 107 ILE B CA 1
ATOM 3078 C C . ILE B 1 107 ? 127.763 15.870 3.571 1.00 21.18 107 ILE B C 1
ATOM 3079 O O . ILE B 1 107 ? 126.588 16.227 3.624 1.00 19.08 107 ILE B O 1
ATOM 3084 N N . LEU B 1 108 ? 128.529 16.126 2.516 1.00 22.09 108 LEU B N 1
ATOM 3085 C CA . LEU B 1 108 ? 127.983 16.830 1.359 1.00 22.12 108 LEU B CA 1
ATOM 3086 C C . LEU B 1 108 ? 126.814 16.024 0.767 1.00 23.60 108 LEU B C 1
ATOM 3087 O O . LEU B 1 108 ? 125.819 16.594 0.304 1.00 22.80 108 LEU B O 1
ATOM 3092 N N . SER B 1 109 ? 126.933 14.696 0.781 1.00 24.28 109 SER B N 1
ATOM 3093 C CA . SER B 1 109 ? 125.863 13.839 0.264 1.00 25.15 109 SER B CA 1
ATOM 3094 C C . SER B 1 109 ? 124.662 14.005 1.187 1.00 24.15 109 SER B C 1
ATOM 3095 O O . SER B 1 109 ? 123.514 14.073 0.739 1.00 24.20 109 SER B O 1
ATOM 3098 N N . PHE B 1 110 ? 124.942 14.066 2.485 1.00 22.09 110 PHE B N 1
ATOM 3099 C CA . PHE B 1 110 ? 123.907 14.258 3.483 1.00 21.49 110 PHE B CA 1
ATOM 3100 C C . PHE B 1 110 ? 123.171 15.578 3.236 1.00 20.78 110 PHE B C 1
ATOM 3101 O O . PHE B 1 110 ? 121.943 15.607 3.265 1.00 21.21 110 PHE B O 1
ATOM 3109 N N . TYR B 1 111 ? 123.903 16.667 2.992 1.00 19.49 111 TYR B N 1
ATOM 3110 C CA . TYR B 1 111 ? 123.238 17.951 2.740 1.00 21.95 111 TYR B CA 1
ATOM 3111 C C . TYR B 1 111 ? 122.292 17.833 1.544 1.00 22.64 111 TYR B C 1
ATOM 3112 O O . TYR B 1 111 ? 121.152 18.294 1.593 1.00 22.48 111 TYR B O 1
ATOM 3121 N N . LYS B 1 112 ? 122.782 17.220 0.471 1.00 25.31 112 LYS B N 1
ATOM 3122 C CA . LYS B 1 112 ? 122.005 17.028 -0.753 1.00 26.74 112 LYS B CA 1
ATOM 3123 C C . LYS B 1 112 ? 120.779 16.143 -0.536 1.00 27.63 112 LYS B C 1
ATOM 3124 O O . LYS B 1 112 ? 119.657 16.534 -0.865 1.00 27.86 112 LYS B O 1
ATOM 3130 N N . GLU B 1 113 ? 120.999 14.952 0.017 1.00 29.05 113 GLU B N 1
ATOM 3131 C CA . GLU B 1 113 ? 119.924 13.999 0.280 1.00 30.72 113 GLU B CA 1
ATOM 3132 C C . GLU B 1 113 ? 118.795 14.576 1.144 1.00 30.95 113 GLU B C 1
ATOM 3133 O O . GLU B 1 113 ? 117.611 14.389 0.839 1.00 30.85 113 GLU B O 1
ATOM 3139 N N . HIS B 1 114 ? 119.156 15.277 2.216 1.00 29.29 114 HIS B N 1
ATOM 3140 C CA . HIS B 1 114 ? 118.155 15.857 3.107 1.00 28.26 114 HIS B CA 1
ATOM 3141 C C . HIS B 1 114 ? 117.765 17.284 2.755 1.00 28.14 114 HIS B C 1
ATOM 3142 O O . HIS B 1 114 ? 116.968 17.904 3.458 1.00 28.61 114 HIS B O 1
ATOM 3149 N N . GLU B 1 115 ? 118.320 17.791 1.656 1.00 27.22 115 GLU B N 1
ATOM 3150 C CA . GLU B 1 115 ? 118.029 19.142 1.181 1.00 26.95 115 GLU B CA 1
ATOM 3151 C C . GLU B 1 115 ? 118.184 20.152 2.308 1.00 24.78 115 GLU B C 1
ATOM 3152 O O . GLU B 1 115 ? 117.221 20.797 2.738 1.00 22.36 115 GLU B O 1
ATOM 3158 N N . VAL B 1 116 ? 119.430 20.281 2.754 1.00 22.10 116 VAL B N 1
ATOM 3159 C CA . VAL B 1 116 ? 119.814 21.166 3.840 1.00 20.42 116 VAL B CA 1
ATOM 3160 C C . VAL B 1 116 ? 120.580 22.389 3.339 1.00 19.25 116 VAL B C 1
ATOM 3161 O O . VAL B 1 116 ? 121.568 22.261 2.612 1.00 17.39 116 VAL B O 1
ATOM 3165 N N . HIS B 1 117 ? 120.129 23.575 3.732 1.00 17.55 117 HIS B N 1
ATOM 3166 C CA . HIS B 1 117 ? 120.829 24.793 3.347 1.00 15.61 117 HIS B CA 1
ATOM 3167 C C . HIS B 1 117 ? 121.752 25.118 4.519 1.00 14.54 117 HIS B C 1
ATOM 3168 O O . HIS B 1 117 ? 121.288 25.381 5.623 1.00 14.67 117 HIS B O 1
ATOM 3175 N N . VAL B 1 118 ? 123.056 25.083 4.270 1.00 13.20 118 VAL B N 1
ATOM 3176 C CA . VAL B 1 118 ? 124.054 25.335 5.293 1.00 13.16 118 VAL B CA 1
ATOM 3177 C C . VAL B 1 118 ? 124.572 26.779 5.336 1.00 15.27 118 VAL B C 1
ATOM 3178 O O . VAL B 1 118 ? 125.087 27.302 4.346 1.00 14.78 118 VAL B O 1
ATOM 3182 N N . LEU B 1 119 ? 124.426 27.408 6.501 1.00 14.20 119 LEU B N 1
ATOM 3183 C CA . LEU B 1 119 ? 124.864 28.781 6.727 1.00 14.26 119 LEU B CA 1
ATOM 3184 C C . LEU B 1 119 ? 125.867 28.801 7.881 1.00 16.15 119 LEU B C 1
ATOM 3185 O O . LEU B 1 119 ? 125.906 27.877 8.699 1.00 15.88 119 LEU B O 1
ATOM 3190 N N . PHE B 1 120 ? 126.671 29.858 7.948 1.00 15.02 120 PHE B N 1
ATOM 3191 C CA . PHE B 1 120 ? 127.654 30.014 9.012 1.00 16.01 120 PHE B CA 1
ATOM 3192 C C . PHE B 1 120 ? 127.420 31.372 9.663 1.00 15.12 120 PHE B C 1
ATOM 3193 O O . PHE B 1 120 ? 127.008 32.311 8.996 1.00 17.24 120 PHE B O 1
ATOM 3201 N N . TYR B 1 121 ? 127.650 31.471 10.967 1.00 13.80 121 TYR B N 1
ATOM 3202 C CA . TYR B 1 121 ? 127.463 32.736 11.663 1.00 10.44 121 TYR B CA 1
ATOM 3203 C C . TYR B 1 121 ? 128.595 32.895 12.646 1.00 11.03 121 TYR B C 1
ATOM 3204 O O . TYR B 1 121 ? 129.217 31.918 13.048 1.00 10.09 121 TYR B O 1
ATOM 3213 N N . GLY B 1 122 ? 128.876 34.129 13.032 1.00 11.94 122 GLY B N 1
ATOM 3214 C CA . GLY B 1 122 ? 129.957 34.344 13.971 1.00 15.72 122 GLY B CA 1
ATOM 3215 C C . GLY B 1 122 ? 130.995 35.303 13.427 1.00 18.57 122 GLY B C 1
ATOM 3216 O O . GLY B 1 122 ? 130.897 35.761 12.288 1.00 22.32 122 GLY B O 1
ATOM 3217 N N . ASP B 1 123 ? 132.001 35.589 14.245 1.00 18.22 123 ASP B N 1
ATOM 3218 C CA . ASP B 1 123 ? 133.068 36.516 13.890 1.00 18.79 123 ASP B CA 1
ATOM 3219 C C . ASP B 1 123 ? 134.266 35.795 13.277 1.00 19.21 123 ASP B C 1
ATOM 3220 O O . ASP B 1 123 ? 135.408 36.231 13.451 1.00 18.47 123 ASP B O 1
ATOM 3225 N N . TYR B 1 124 ? 134.009 34.702 12.560 1.00 17.26 124 TYR B N 1
ATOM 3226 C CA . TYR B 1 124 ? 135.082 33.914 11.959 1.00 17.39 124 TYR B CA 1
ATOM 3227 C C . TYR B 1 124 ? 135.892 34.570 10.832 1.00 18.14 124 TYR B C 1
ATOM 3228 O O . TYR B 1 124 ? 137.079 34.277 10.679 1.00 17.38 124 TYR B O 1
ATOM 3237 N N . LYS B 1 125 ? 135.273 35.438 10.037 1.00 19.27 125 LYS B N 1
ATOM 3238 C CA . LYS B 1 125 ? 136.018 36.073 8.955 1.00 22.76 125 LYS B CA 1
ATOM 3239 C C . LYS B 1 125 ? 137.194 36.863 9.511 1.00 24.22 125 LYS B C 1
ATOM 3240 O O . LYS B 1 125 ? 138.248 36.953 8.879 1.00 23.82 125 LYS B O 1
ATOM 3246 N N . LYS B 1 126 ? 137.016 37.408 10.711 1.00 25.97 126 LYS B N 1
ATOM 3247 C CA . LYS B 1 126 ? 138.065 38.178 11.361 1.00 28.22 126 LYS B CA 1
ATOM 3248 C C . LYS B 1 126 ? 138.941 37.347 12.289 1.00 29.19 126 LYS B C 1
ATOM 3249 O O . LYS B 1 126 ? 140.173 37.426 12.229 1.00 30.73 126 LYS B O 1
ATOM 3255 N N . ARG B 1 127 ? 138.304 36.547 13.143 1.00 28.30 127 ARG B N 1
ATOM 3256 C CA . ARG B 1 127 ? 139.016 35.739 14.125 1.00 26.37 127 ARG B CA 1
ATOM 3257 C C . ARG B 1 127 ? 139.804 34.535 13.612 1.00 25.84 127 ARG B C 1
ATOM 3258 O O . ARG B 1 127 ? 140.759 34.112 14.267 1.00 24.20 127 ARG B O 1
ATOM 3266 N N . LEU B 1 128 ? 139.423 33.964 12.470 1.00 22.99 128 LEU B N 1
ATOM 3267 C CA . LEU B 1 128 ? 140.182 32.818 11.975 1.00 22.39 128 LEU B CA 1
ATOM 3268 C C . LEU B 1 128 ? 141.589 33.297 11.607 1.00 22.85 128 LEU B C 1
ATOM 3269 O O . LEU B 1 128 ? 141.778 34.452 11.222 1.00 22.47 128 LEU B O 1
ATOM 3274 N N . PRO B 1 129 ? 142.601 32.419 11.736 1.00 23.33 129 PRO B N 1
ATOM 3275 C CA . PRO B 1 129 ? 143.977 32.813 11.411 1.00 23.16 129 PRO B CA 1
ATOM 3276 C C . PRO B 1 129 ? 144.130 33.358 9.996 1.00 24.92 129 PRO B C 1
ATOM 3277 O O . PRO B 1 129 ? 143.541 32.840 9.047 1.00 23.00 129 PRO B O 1
ATOM 3281 N N . SER B 1 130 ? 144.915 34.418 9.858 1.00 27.12 130 SER B N 1
ATOM 3282 C CA . SER B 1 130 ? 145.157 34.984 8.543 1.00 29.85 130 SER B CA 1
ATOM 3283 C C . SER B 1 130 ? 146.298 34.176 7.931 1.00 29.95 130 SER B C 1
ATOM 3284 O O . SER B 1 130 ? 147.432 34.640 7.849 1.00 31.45 130 SER B O 1
ATOM 3287 N N . THR B 1 131 ? 145.981 32.948 7.531 1.00 29.00 131 THR B N 1
ATOM 3288 C CA . THR B 1 131 ? 146.942 32.039 6.917 1.00 27.66 131 THR B CA 1
ATOM 3289 C C . THR B 1 131 ? 146.275 31.339 5.733 1.00 28.09 131 THR B C 1
ATOM 3290 O O . THR B 1 131 ? 145.092 31.557 5.449 1.00 26.01 131 THR B O 1
ATOM 3294 N N . ALA B 1 132 ? 147.034 30.491 5.048 1.00 27.91 132 ALA B N 1
ATOM 3295 C CA . ALA B 1 132 ? 146.497 29.767 3.907 1.00 28.56 132 ALA B CA 1
ATOM 3296 C C . ALA B 1 132 ? 145.368 28.852 4.368 1.00 28.40 132 ALA B C 1
ATOM 3297 O O . ALA B 1 132 ? 144.336 28.747 3.709 1.00 29.85 132 ALA B O 1
ATOM 3299 N N . GLN B 1 133 ? 145.573 28.194 5.505 1.00 28.52 133 GLN B N 1
ATOM 3300 C CA . GLN B 1 133 ? 144.581 27.279 6.062 1.00 28.49 133 GLN B CA 1
ATOM 3301 C C . GLN B 1 133 ? 143.333 28.045 6.503 1.00 26.46 133 GLN B C 1
ATOM 3302 O O . GLN B 1 133 ? 142.207 27.628 6.239 1.00 26.66 133 GLN B O 1
ATOM 3308 N N . GLY B 1 134 ? 143.545 29.164 7.183 1.00 24.96 134 GLY B N 1
ATOM 3309 C CA . GLY B 1 134 ? 142.430 29.961 7.656 1.00 23.10 134 GLY B CA 1
ATOM 3310 C C . GLY B 1 134 ? 141.608 30.520 6.515 1.00 22.66 134 GLY B C 1
ATOM 3311 O O . GLY B 1 134 ? 140.376 30.470 6.540 1.00 21.91 134 GLY B O 1
ATOM 3312 N N . ALA B 1 135 ? 142.294 31.048 5.506 1.00 22.58 135 ALA B N 1
ATOM 3313 C CA . ALA B 1 135 ? 141.632 31.633 4.343 1.00 21.66 135 ALA B CA 1
ATOM 3314 C C . ALA B 1 135 ? 140.818 30.612 3.554 1.00 20.99 135 ALA B C 1
ATOM 3315 O O . ALA B 1 135 ? 139.762 30.936 3.007 1.00 20.66 135 ALA B O 1
ATOM 3317 N N . ALA B 1 136 ? 141.310 29.381 3.489 1.00 21.02 136 ALA B N 1
ATOM 3318 C CA . ALA B 1 136 ? 140.608 28.335 2.758 1.00 21.52 136 ALA B CA 1
ATOM 3319 C C . ALA B 1 136 ? 139.301 27.982 3.460 1.00 22.67 136 ALA B C 1
ATOM 3320 O O . ALA B 1 136 ? 138.270 27.812 2.808 1.00 23.06 136 ALA B O 1
ATOM 3322 N N . VAL B 1 137 ? 139.345 27.879 4.789 1.00 22.34 137 VAL B N 1
ATOM 3323 C CA . VAL B 1 137 ? 138.149 27.552 5.567 1.00 21.60 137 VAL B CA 1
ATOM 3324 C C . VAL B 1 137 ? 137.062 28.593 5.334 1.00 20.74 137 VAL B C 1
ATOM 3325 O O . VAL B 1 137 ? 135.911 28.256 5.058 1.00 23.21 137 VAL B O 1
ATOM 3329 N N . VAL B 1 138 ? 137.436 29.861 5.442 1.00 22.26 138 VAL B N 1
ATOM 3330 C CA . VAL B 1 138 ? 136.498 30.955 5.228 1.00 21.22 138 VAL B CA 1
ATOM 3331 C C . VAL B 1 138 ? 135.889 30.856 3.836 1.00 21.45 138 VAL B C 1
ATOM 3332 O O . VAL B 1 138 ? 134.676 31.004 3.669 1.00 21.06 138 VAL B O 1
ATOM 3336 N N . LYS B 1 139 ? 136.735 30.600 2.840 1.00 21.71 139 LYS B N 1
ATOM 3337 C CA . LYS B 1 139 ? 136.278 30.467 1.455 1.00 22.18 139 LYS B CA 1
ATOM 3338 C C . LYS B 1 139 ? 135.387 29.228 1.292 1.00 20.35 139 LYS B C 1
ATOM 3339 O O . LYS B 1 139 ? 134.431 29.232 0.517 1.00 17.59 139 LYS B O 1
ATOM 3345 N N . SER B 1 140 ? 135.718 28.164 2.014 1.00 20.15 140 SER B N 1
ATOM 3346 C CA . SER B 1 140 ? 134.932 26.941 1.951 1.00 19.24 140 SER B CA 1
ATOM 3347 C C . SER B 1 140 ? 133.527 27.223 2.481 1.00 19.10 140 SER B C 1
ATOM 3348 O O . SER B 1 140 ? 132.538 26.784 1.891 1.00 17.63 140 SER B O 1
ATOM 3351 N N . PHE B 1 141 ? 133.446 27.964 3.586 1.00 17.52 141 PHE B N 1
ATOM 3352 C CA . PHE B 1 141 ? 132.157 28.300 4.185 1.00 17.92 141 PHE B CA 1
ATOM 3353 C C . PHE B 1 141 ? 131.261 29.001 3.170 1.00 19.60 141 PHE B C 1
ATOM 3354 O O . PHE B 1 141 ? 130.140 28.559 2.910 1.00 19.86 141 PHE B O 1
ATOM 3362 N N . ASP B 1 142 ? 131.759 30.100 2.603 1.00 20.87 142 ASP B N 1
ATOM 3363 C CA . ASP B 1 142 ? 131.006 30.860 1.611 1.00 23.93 142 ASP B CA 1
ATOM 3364 C C . ASP B 1 142 ? 130.557 29.997 0.438 1.00 21.88 142 ASP B C 1
ATOM 3365 O O . ASP B 1 142 ? 129.417 30.104 -0.007 1.00 20.78 142 ASP B O 1
ATOM 3370 N N . ASP B 1 143 ? 131.447 29.146 -0.068 1.00 20.98 143 ASP B N 1
ATOM 3371 C CA . ASP B 1 143 ? 131.092 28.294 -1.198 1.00 22.92 143 ASP B CA 1
ATOM 3372 C C . ASP B 1 143 ? 130.010 27.262 -0.860 1.00 22.23 143 ASP B C 1
ATOM 3373 O O . ASP B 1 143 ? 129.177 26.931 -1.706 1.00 22.62 143 ASP B O 1
ATOM 3378 N N . LEU B 1 144 ? 130.013 26.766 0.374 1.00 21.11 144 LEU B N 1
ATOM 3379 C CA . LEU B 1 144 ? 129.031 25.768 0.787 1.00 19.68 144 LEU B CA 1
ATOM 3380 C C . LEU B 1 144 ? 127.649 26.392 0.898 1.00 18.65 144 LEU B C 1
ATOM 3381 O O . LEU B 1 144 ? 126.657 25.793 0.495 1.00 17.87 144 LEU B O 1
ATOM 3386 N N . THR B 1 145 ? 127.585 27.596 1.456 1.00 18.04 145 THR B N 1
ATOM 3387 C CA . THR B 1 145 ? 126.311 28.290 1.604 1.00 19.18 145 THR B CA 1
ATOM 3388 C C . THR B 1 145 ? 125.739 28.523 0.213 1.00 19.57 145 THR B C 1
ATOM 3389 O O . THR B 1 145 ? 124.537 28.402 -0.007 1.00 19.07 145 THR B O 1
ATOM 3393 N N . ILE B 1 146 ? 126.617 28.847 -0.728 1.00 19.96 146 ILE B N 1
ATOM 3394 C CA . ILE B 1 146 ? 126.202 29.083 -2.098 1.00 21.39 146 ILE B CA 1
ATOM 3395 C C . ILE B 1 146 ? 125.754 27.803 -2.800 1.00 21.92 146 ILE B C 1
ATOM 3396 O O . ILE B 1 146 ? 124.694 27.778 -3.420 1.00 22.41 146 ILE B O 1
ATOM 3401 N N . SER B 1 147 ? 126.542 26.737 -2.691 1.00 21.91 147 SER B N 1
ATOM 3402 C CA . SER B 1 147 ? 126.194 25.479 -3.355 1.00 22.56 147 SER B CA 1
ATOM 3403 C C . SER B 1 147 ? 124.986 24.743 -2.771 1.00 22.60 147 SER B C 1
ATOM 3404 O O . SER B 1 147 ? 124.358 23.931 -3.453 1.00 22.03 147 SER B O 1
ATOM 3407 N N . THR B 1 148 ? 124.655 25.012 -1.515 1.00 21.27 148 THR B N 1
ATOM 3408 C CA . THR B 1 148 ? 123.512 24.348 -0.899 1.00 21.80 148 THR B CA 1
ATOM 3409 C C . THR B 1 148 ? 122.302 25.281 -0.847 1.00 22.20 148 THR B C 1
ATOM 3410 O O . THR B 1 148 ? 121.258 24.926 -0.302 1.00 21.50 148 THR B O 1
ATOM 3414 N N . SER B 1 149 ? 122.451 26.471 -1.428 1.00 23.71 149 SER B N 1
ATOM 3415 C CA . SER B 1 149 ? 121.390 27.482 -1.435 1.00 26.27 149 SER B CA 1
ATOM 3416 C C . SER B 1 149 ? 120.105 27.042 -2.126 1.00 26.74 149 SER B C 1
ATOM 3417 O O . SER B 1 149 ? 119.044 27.604 -1.882 1.00 28.48 149 SER B O 1
ATOM 3420 N N . SER B 1 150 ? 120.197 26.046 -2.994 1.00 28.15 150 SER B N 1
ATOM 3421 C CA . SER B 1 150 ? 119.012 25.560 -3.681 1.00 30.60 150 SER B CA 1
ATOM 3422 C C . SER B 1 150 ? 118.190 24.642 -2.767 1.00 29.90 150 SER B C 1
ATOM 3423 O O . SER B 1 150 ? 117.027 24.352 -3.058 1.00 30.28 150 SER B O 1
ATOM 3426 N N . ASN B 1 151 ? 118.792 24.192 -1.666 1.00 27.85 151 ASN B N 1
ATOM 3427 C CA . ASN B 1 151 ? 118.097 23.317 -0.721 1.00 27.70 151 ASN B CA 1
ATOM 3428 C C . ASN B 1 151 ? 117.117 24.112 0.142 1.00 28.26 151 ASN B C 1
ATOM 3429 O O . ASN B 1 151 ? 117.447 25.179 0.660 1.00 29.90 151 ASN B O 1
ATOM 3434 N N . THR B 1 152 ? 115.908 23.590 0.304 1.00 26.91 152 THR B N 1
ATOM 3435 C CA . THR B 1 152 ? 114.903 24.306 1.070 1.00 27.78 152 THR B CA 1
ATOM 3436 C C . THR B 1 152 ? 114.162 23.486 2.123 1.00 26.27 152 THR B C 1
ATOM 3437 O O . THR B 1 152 ? 113.250 23.995 2.767 1.00 25.75 152 THR B O 1
ATOM 3441 N N . GLU B 1 153 ? 114.541 22.227 2.304 1.00 25.97 153 GLU B N 1
ATOM 3442 C CA . GLU B 1 153 ? 113.863 21.404 3.300 1.00 28.15 153 GLU B CA 1
ATOM 3443 C C . GLU B 1 153 ? 114.285 21.748 4.725 1.00 25.46 153 GLU B C 1
ATOM 3444 O O . GLU B 1 153 ? 113.444 21.905 5.598 1.00 26.12 153 GLU B O 1
ATOM 3450 N N . HIS B 1 154 ? 115.585 21.880 4.957 1.00 23.74 154 HIS B N 1
ATOM 3451 C CA . HIS B 1 154 ? 116.077 22.199 6.293 1.00 21.79 154 HIS B CA 1
ATOM 3452 C C . HIS B 1 154 ? 117.145 23.277 6.295 1.00 19.90 154 HIS B C 1
ATOM 3453 O O . HIS B 1 154 ? 117.718 23.604 5.258 1.00 21.18 154 HIS B O 1
ATOM 3460 N N . ARG B 1 155 ? 117.401 23.837 7.471 1.00 18.55 155 ARG B N 1
ATOM 3461 C CA . ARG B 1 155 ? 118.422 24.865 7.607 1.00 16.32 155 ARG B CA 1
ATOM 3462 C C . ARG B 1 155 ? 119.415 24.425 8.677 1.00 15.77 155 ARG B C 1
ATOM 3463 O O . ARG B 1 155 ? 119.030 23.910 9.724 1.00 16.09 155 ARG B O 1
ATOM 3471 N N . LEU B 1 156 ? 120.697 24.610 8.399 1.00 14.87 156 LEU B N 1
ATOM 3472 C CA . LEU B 1 156 ? 121.731 24.248 9.353 1.00 14.49 156 LEU B CA 1
ATOM 3473 C C . LEU B 1 156 ? 122.689 25.431 9.538 1.00 14.06 156 LEU B C 1
ATOM 3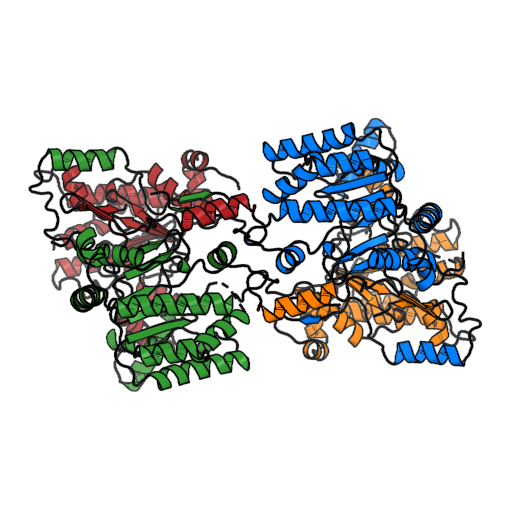474 O O . LEU B 1 156 ? 123.340 25.861 8.587 1.00 14.70 156 LEU B O 1
ATOM 3479 N N . CYS B 1 157 ? 122.761 25.960 10.756 1.00 12.48 157 CYS B N 1
ATOM 3480 C CA . CYS B 1 157 ? 123.638 27.090 11.043 1.00 14.39 157 CYS B CA 1
ATOM 3481 C C . CYS B 1 157 ? 124.772 26.689 11.966 1.00 13.90 157 CYS B C 1
ATOM 3482 O O . CYS B 1 157 ? 124.531 26.327 13.118 1.00 17.11 157 CYS B O 1
ATOM 3485 N N . PHE B 1 158 ? 126.003 26.764 11.461 1.00 10.63 158 PHE B N 1
ATOM 3486 C CA . PHE B 1 158 ? 127.187 26.427 12.245 1.00 10.32 158 PHE B CA 1
ATOM 3487 C C . PHE B 1 158 ? 127.791 27.695 12.823 1.00 11.19 158 PHE B C 1
ATOM 3488 O O . PHE B 1 158 ? 128.089 28.645 12.093 1.00 9.76 158 PHE B O 1
ATOM 3496 N N . GLY B 1 159 ? 127.981 27.706 14.137 1.00 10.96 159 GLY B N 1
ATOM 3497 C CA . GLY B 1 159 ? 128.557 28.873 14.766 1.00 10.23 159 GLY B CA 1
ATOM 3498 C C . GLY B 1 159 ? 130.052 28.755 14.948 1.00 11.74 159 GLY B C 1
ATOM 3499 O O . GLY B 1 159 ? 130.546 27.800 15.550 1.00 12.12 159 GLY B O 1
ATOM 3500 N N . VAL B 1 160 ? 130.772 29.733 14.415 1.00 11.58 160 VAL B N 1
ATOM 3501 C CA . VAL B 1 160 ? 132.225 29.790 14.529 1.00 11.39 160 VAL B CA 1
ATOM 3502 C C . VAL B 1 160 ? 132.469 31.193 15.074 1.00 12.15 160 VAL B C 1
ATOM 3503 O O . VAL B 1 160 ? 132.323 32.180 14.346 1.00 7.10 160 VAL B O 1
ATOM 3507 N N . PHE B 1 161 ? 132.822 31.274 16.356 1.00 13.83 161 PHE B N 1
ATOM 3508 C CA . PHE B 1 161 ? 133.030 32.560 17.016 1.00 15.06 161 PHE B CA 1
ATOM 3509 C C . PHE B 1 161 ? 131.702 33.291 16.999 1.00 13.65 161 PHE B C 1
ATOM 3510 O O . PHE B 1 161 ? 131.656 34.487 16.737 1.00 14.61 161 PHE B O 1
ATOM 3518 N N . GLY B 1 162 ? 130.616 32.569 17.259 1.00 15.72 162 GLY B N 1
ATOM 3519 C CA . GLY B 1 162 ? 129.303 33.198 17.265 1.00 15.98 162 GLY B CA 1
ATOM 3520 C C . GLY B 1 162 ? 128.748 33.354 18.668 1.00 17.60 162 GLY B C 1
ATOM 3521 O O . GLY B 1 162 ? 127.687 32.816 18.982 1.00 15.93 162 GLY B O 1
ATOM 3522 N N . ASN B 1 163 ? 129.451 34.108 19.512 1.00 20.17 163 ASN B N 1
ATOM 3523 C CA . ASN B 1 163 ? 129.018 34.306 20.891 1.00 22.80 163 ASN B CA 1
ATOM 3524 C C . ASN B 1 163 ? 128.599 35.716 21.283 1.00 26.14 163 ASN B C 1
ATOM 3525 O O . ASN B 1 163 ? 127.699 35.885 22.109 1.00 30.41 163 ASN B O 1
ATOM 3530 N N . ASP B 1 164 ? 129.243 36.725 20.706 1.00 25.48 164 ASP B N 1
ATOM 3531 C CA . ASP B 1 164 ? 128.957 38.120 21.052 1.00 26.64 164 ASP B CA 1
ATOM 3532 C C . ASP B 1 164 ? 128.623 38.953 19.810 1.00 25.50 164 ASP B C 1
ATOM 3533 O O . ASP B 1 164 ? 129.513 39.553 19.204 1.00 24.50 164 ASP B O 1
ATOM 3538 N N . ALA B 1 165 ? 127.343 39.015 19.458 1.00 21.60 165 ALA B N 1
ATOM 3539 C CA . ALA B 1 165 ? 126.908 39.732 18.264 1.00 19.75 165 ALA B CA 1
ATOM 3540 C C . ALA B 1 165 ? 126.738 41.247 18.368 1.00 18.37 165 ALA B C 1
ATOM 3541 O O . ALA B 1 165 ? 126.473 41.901 17.356 1.00 18.75 165 ALA B O 1
ATOM 3543 N N . ALA B 1 166 ? 126.896 41.806 19.566 1.00 16.15 166 ALA B N 1
ATOM 3544 C CA . ALA B 1 166 ? 126.706 43.248 19.770 1.00 16.33 166 ALA B CA 1
ATOM 3545 C C . ALA B 1 166 ? 127.342 44.152 18.717 1.00 13.97 166 ALA B C 1
ATOM 3546 O O . ALA B 1 166 ? 126.647 44.908 18.050 1.00 14.22 166 ALA B O 1
ATOM 3548 N N . GLU B 1 167 ? 128.658 44.080 18.579 1.00 12.48 167 GLU B N 1
ATOM 3549 C CA . GLU B 1 167 ? 129.363 44.916 17.622 1.00 13.85 167 GLU B CA 1
ATOM 3550 C C . GLU B 1 167 ? 128.989 44.622 16.179 1.00 15.17 167 GLU B C 1
ATOM 3551 O O . GLU B 1 167 ? 128.984 45.522 15.340 1.00 14.62 167 GLU B O 1
ATOM 3557 N N . SER B 1 168 ? 128.652 43.370 15.891 1.00 15.45 168 SER B N 1
ATOM 3558 C CA . SER B 1 168 ? 128.256 43.008 14.543 1.00 15.03 168 SER B CA 1
ATOM 3559 C C . SER B 1 168 ? 126.906 43.648 14.219 1.00 14.88 168 SER B C 1
ATOM 3560 O O . SER B 1 168 ? 126.694 44.127 13.105 1.00 14.46 168 SER B O 1
ATOM 3563 N N . VAL B 1 169 ? 125.993 43.644 15.188 1.00 13.14 169 VAL B N 1
ATOM 3564 C CA . VAL B 1 169 ? 124.676 44.247 14.988 1.00 13.00 169 VAL B CA 1
ATOM 3565 C C . VAL B 1 169 ? 124.793 45.770 14.873 1.00 12.46 169 VAL B C 1
ATOM 3566 O O . VAL B 1 169 ? 124.047 46.406 14.134 1.00 12.05 169 VAL B O 1
ATOM 3570 N N . ALA B 1 170 ? 125.720 46.359 15.615 1.00 11.43 170 ALA B N 1
ATOM 3571 C CA . ALA B 1 170 ? 125.900 47.812 15.560 1.00 12.88 170 ALA B CA 1
ATOM 3572 C C . ALA B 1 170 ? 126.329 48.236 14.142 1.00 15.32 170 ALA B C 1
ATOM 3573 O O . ALA B 1 170 ? 125.721 49.110 13.520 1.00 17.45 170 ALA B O 1
ATOM 3575 N N . GLN B 1 171 ? 127.369 47.594 13.630 1.00 15.02 171 GLN B N 1
ATOM 3576 C CA . GLN B 1 171 ? 127.878 47.902 12.306 1.00 18.59 171 GLN B CA 1
ATOM 3577 C C . GLN B 1 171 ? 126.869 47.591 11.203 1.00 17.83 171 GLN B C 1
ATOM 3578 O O . GLN B 1 171 ? 126.655 48.406 10.306 1.00 16.48 171 GLN B O 1
ATOM 3584 N N . PHE B 1 172 ? 126.249 46.417 11.270 1.00 15.91 172 PHE B N 1
ATOM 3585 C CA . PHE B 1 172 ? 125.240 46.047 10.288 1.00 14.78 172 PHE B CA 1
ATOM 3586 C C . PHE B 1 172 ? 124.176 47.148 10.237 1.00 15.61 172 PHE B C 1
ATOM 3587 O O . PHE B 1 172 ? 123.789 47.604 9.165 1.00 15.69 172 PHE B O 1
ATOM 3595 N N . SER B 1 173 ? 123.713 47.563 11.413 1.00 16.05 173 SER B N 1
ATOM 3596 C CA . SER B 1 173 ? 122.675 48.580 11.536 1.00 16.90 173 SER B CA 1
ATOM 3597 C C . SER B 1 173 ? 123.051 49.934 10.946 1.00 18.25 173 SER B C 1
ATOM 3598 O O . SER B 1 173 ? 122.239 50.583 10.291 1.00 17.93 173 SER B O 1
ATOM 3601 N N . ILE B 1 174 ? 124.276 50.370 11.194 1.00 19.49 174 ILE B N 1
ATOM 3602 C CA . ILE B 1 174 ? 124.731 51.639 10.663 1.00 21.02 174 ILE B CA 1
ATOM 3603 C C . ILE B 1 174 ? 124.699 51.601 9.128 1.00 23.68 174 ILE B C 1
ATOM 3604 O O . ILE B 1 174 ? 124.136 52.494 8.494 1.00 23.41 174 ILE B O 1
ATOM 3609 N N . SER B 1 175 ? 125.274 50.560 8.530 1.00 24.66 175 SER B N 1
ATOM 3610 C CA . SER B 1 175 ? 125.269 50.449 7.072 1.00 24.81 175 SER B CA 1
ATOM 3611 C C . SER B 1 175 ? 123.836 50.392 6.558 1.00 24.96 175 SER B C 1
ATOM 3612 O O . SER B 1 175 ? 123.465 51.108 5.629 1.00 24.64 175 SER B O 1
ATOM 3615 N N . TRP B 1 176 ? 123.028 49.536 7.171 1.00 24.15 176 TRP B N 1
ATOM 3616 C CA . TRP B 1 176 ? 121.642 49.391 6.756 1.00 23.31 176 TRP B CA 1
ATOM 3617 C C . TRP B 1 176 ? 120.916 50.728 6.676 1.00 22.81 176 TRP B C 1
ATOM 3618 O O . TRP B 1 176 ? 120.316 51.050 5.654 1.00 23.80 176 TRP B O 1
ATOM 3629 N N . ASN B 1 177 ? 120.965 51.494 7.758 1.00 24.08 177 ASN B N 1
ATOM 3630 C CA . ASN B 1 177 ? 120.311 52.797 7.815 1.00 25.87 177 ASN B CA 1
ATOM 3631 C C . ASN B 1 177 ? 120.826 53.739 6.725 1.00 28.42 177 ASN B C 1
ATOM 3632 O O . ASN B 1 177 ? 120.071 54.531 6.158 1.00 27.56 177 ASN B O 1
ATOM 3637 N N . GLU B 1 178 ? 122.119 53.638 6.438 1.00 30.14 178 GLU B N 1
ATOM 3638 C CA . GLU B 1 178 ? 122.757 54.465 5.428 1.00 32.80 178 GLU B CA 1
ATOM 3639 C C . GLU B 1 178 ? 122.180 54.188 4.036 1.00 33.53 178 GLU B C 1
ATOM 3640 O O . GLU B 1 178 ? 121.887 55.117 3.279 1.00 32.06 178 GLU B O 1
ATOM 3646 N N . THR B 1 179 ? 122.005 52.910 3.708 1.00 32.96 179 THR B N 1
ATOM 3647 C CA . THR B 1 179 ? 121.489 52.529 2.399 1.00 32.88 179 THR B CA 1
ATOM 3648 C C . THR B 1 179 ? 119.966 52.427 2.327 1.00 33.51 179 THR B C 1
ATOM 3649 O O . THR B 1 179 ? 119.413 52.252 1.241 1.00 34.85 179 THR B O 1
ATOM 3653 N N . HIS B 1 180 ? 119.282 52.531 3.462 1.00 33.19 180 HIS B N 1
ATOM 3654 C CA . HIS B 1 180 ? 117.822 52.435 3.456 1.00 32.11 180 HIS B CA 1
ATOM 3655 C C . HIS B 1 180 ? 117.133 53.663 4.029 1.00 31.87 180 HIS B C 1
ATOM 3656 O O . HIS B 1 180 ? 115.930 53.843 3.841 1.00 32.10 180 HIS B O 1
ATOM 3663 N N . GLY B 1 181 ? 117.888 54.494 4.740 1.00 31.44 181 GLY B N 1
ATOM 3664 C CA . GLY B 1 181 ? 117.312 55.690 5.328 1.00 31.85 181 GLY B CA 1
ATOM 3665 C C . GLY B 1 181 ? 116.501 55.432 6.586 1.00 32.55 181 GLY B C 1
ATOM 3666 O O . GLY B 1 181 ? 115.701 56.273 7.003 1.00 33.58 181 GLY B O 1
ATOM 3667 N N . LYS B 1 182 ? 116.696 54.267 7.194 1.00 32.20 182 LYS B N 1
ATOM 3668 C CA . LYS B 1 182 ? 115.978 53.914 8.416 1.00 31.53 182 LYS B CA 1
ATOM 3669 C C . LYS B 1 182 ? 116.586 52.671 9.061 1.00 29.60 182 LYS B C 1
ATOM 3670 O O . LYS B 1 182 ? 117.282 51.901 8.404 1.00 29.19 182 LYS B O 1
ATOM 3676 N N . PRO B 1 183 ? 116.336 52.466 10.365 1.00 28.08 183 PRO B N 1
ATOM 3677 C CA . PRO B 1 183 ? 116.881 51.304 11.069 1.00 25.31 183 PRO B CA 1
ATOM 3678 C C . PRO B 1 183 ? 116.235 49.985 10.653 1.00 23.98 183 PRO B C 1
ATOM 3679 O O . PRO B 1 183 ? 115.046 49.923 10.313 1.00 22.26 183 PRO B O 1
ATOM 3683 N N . PRO B 1 184 ? 117.021 48.906 10.674 1.00 22.03 184 PRO B N 1
ATOM 3684 C CA . PRO B 1 184 ? 116.499 47.593 10.294 1.00 20.59 184 PRO B CA 1
ATOM 3685 C C . PRO B 1 184 ? 115.602 47.075 11.406 1.00 19.74 184 PRO B C 1
ATOM 3686 O O . PRO B 1 184 ? 115.818 47.401 12.572 1.00 19.96 184 PRO B O 1
ATOM 3690 N N . THR B 1 185 ? 114.601 46.275 11.050 1.00 19.11 185 THR B N 1
ATOM 3691 C CA . THR B 1 185 ? 113.709 45.696 12.051 1.00 18.43 185 THR B CA 1
ATOM 3692 C C . THR B 1 185 ? 114.469 44.532 12.701 1.00 17.29 185 THR B C 1
ATOM 3693 O O . THR B 1 185 ? 115.571 44.184 12.269 1.00 14.32 185 THR B O 1
ATOM 3697 N N . ARG B 1 186 ? 113.889 43.943 13.742 1.00 17.03 186 ARG B N 1
ATOM 3698 C CA . ARG B 1 186 ? 114.530 42.820 14.410 1.00 18.40 186 ARG B CA 1
ATOM 3699 C C . ARG B 1 186 ? 114.711 41.692 13.392 1.00 19.05 186 ARG B C 1
ATOM 3700 O O . ARG B 1 186 ? 115.737 41.003 13.383 1.00 18.92 186 ARG B O 1
ATOM 3708 N N . ARG B 1 187 ? 113.710 41.521 12.530 1.00 19.29 187 ARG B N 1
ATOM 3709 C CA . ARG B 1 187 ? 113.745 40.485 11.503 1.00 21.13 187 ARG B CA 1
ATOM 3710 C C . ARG B 1 187 ? 114.945 40.652 10.574 1.00 20.33 187 ARG B C 1
ATOM 3711 O O . ARG B 1 187 ? 115.639 39.686 10.249 1.00 18.02 187 ARG B O 1
ATOM 3719 N N . GLU B 1 188 ? 115.184 41.888 10.149 1.00 17.99 188 GLU B N 1
ATOM 3720 C CA . GLU B 1 188 ? 116.292 42.183 9.256 1.00 17.03 188 GLU B CA 1
ATOM 3721 C C . GLU B 1 188 ? 117.642 42.010 9.953 1.00 15.22 188 GLU B C 1
ATOM 3722 O O . GLU B 1 188 ? 118.614 41.592 9.330 1.00 14.70 188 GLU B O 1
ATOM 3728 N N . ILE B 1 189 ? 117.698 42.326 11.245 1.00 14.99 189 ILE B N 1
ATOM 3729 C CA . ILE B 1 189 ? 118.930 42.177 12.016 1.00 13.02 189 ILE B CA 1
ATOM 3730 C C . ILE B 1 189 ? 119.314 40.689 12.119 1.00 14.59 189 ILE B C 1
ATOM 3731 O O . ILE B 1 189 ? 120.481 40.323 11.943 1.00 14.74 189 ILE B O 1
ATOM 3736 N N . ILE B 1 190 ? 118.331 39.836 12.387 1.00 14.31 190 ILE B N 1
ATOM 3737 C CA . ILE B 1 190 ? 118.570 38.395 12.500 1.00 15.64 190 ILE B CA 1
ATOM 3738 C C . ILE B 1 190 ? 119.117 37.862 11.176 1.00 16.57 190 ILE B C 1
ATOM 3739 O O . ILE B 1 190 ? 120.095 37.110 11.139 1.00 16.52 190 ILE B O 1
ATOM 3744 N N . GLU B 1 191 ? 118.470 38.264 10.090 1.00 18.18 191 GLU B N 1
ATOM 3745 C CA . GLU B 1 191 ? 118.865 37.864 8.747 1.00 19.68 191 GLU B CA 1
ATOM 3746 C C . GLU B 1 191 ? 120.273 38.372 8.441 1.00 19.77 191 GLU B C 1
ATOM 3747 O O . GLU B 1 191 ? 121.054 37.701 7.770 1.00 21.08 191 GLU B O 1
ATOM 3753 N N . GLY B 1 192 ? 120.595 39.560 8.939 1.00 18.45 192 GLY B N 1
ATOM 3754 C CA . GLY B 1 192 ? 121.912 40.108 8.688 1.00 17.47 192 GLY B CA 1
ATOM 3755 C C . GLY B 1 192 ? 123.023 39.316 9.352 1.00 16.79 192 GLY B C 1
ATOM 3756 O O . GLY B 1 192 ? 124.110 39.170 8.792 1.00 16.20 192 GLY B O 1
ATOM 3757 N N . TYR B 1 193 ? 122.749 38.793 10.541 1.00 15.39 193 TYR B N 1
ATOM 3758 C CA . TYR B 1 193 ? 123.741 38.034 11.294 1.00 15.42 193 TYR B CA 1
ATOM 3759 C C . TYR B 1 193 ? 123.862 36.548 10.920 1.00 14.28 193 TYR B C 1
ATOM 3760 O O . TYR B 1 193 ? 124.974 36.009 10.852 1.00 12.02 193 TYR B O 1
ATOM 3769 N N . TYR B 1 194 ? 122.727 35.893 10.684 1.00 14.76 194 TYR B N 1
ATOM 3770 C CA . TYR B 1 194 ? 122.712 34.466 10.343 1.00 18.06 194 TYR B CA 1
ATOM 3771 C C . TYR B 1 194 ? 122.648 34.182 8.839 1.00 18.24 194 TYR B C 1
ATOM 3772 O O . TYR B 1 194 ? 122.844 33.044 8.402 1.00 16.46 194 TYR B O 1
ATOM 3781 N N . GLY B 1 195 ? 122.376 35.212 8.050 1.00 18.92 195 GLY B N 1
ATOM 3782 C CA . GLY B 1 195 ? 122.275 35.017 6.615 1.00 21.78 195 GLY B CA 1
ATOM 3783 C C . GLY B 1 195 ? 120.823 34.908 6.170 1.00 22.60 195 GLY B C 1
ATOM 3784 O O . GLY B 1 195 ? 120.479 35.279 5.051 1.00 25.04 195 GLY B O 1
ATOM 3785 N N . GLU B 1 196 ? 119.965 34.398 7.046 1.00 22.16 196 GLU B N 1
ATOM 3786 C CA . GLU B 1 196 ? 118.547 34.253 6.735 1.00 22.08 196 GLU B CA 1
ATOM 3787 C C . GLU B 1 196 ? 117.752 34.420 8.012 1.00 20.81 196 GLU B C 1
ATOM 3788 O O . GLU B 1 196 ? 118.252 34.127 9.099 1.00 20.24 196 GLU B O 1
ATOM 3794 N N . TYR B 1 197 ? 116.511 34.875 7.894 1.00 18.47 197 TYR B N 1
ATOM 3795 C CA . TYR B 1 197 ? 115.715 35.043 9.090 1.00 18.82 197 TYR B CA 1
ATOM 3796 C C . TYR B 1 197 ? 115.519 33.696 9.783 1.00 17.32 197 TYR B C 1
ATOM 3797 O O . TYR B 1 197 ? 115.268 32.687 9.132 1.00 16.46 197 TYR B O 1
ATOM 3806 N N . VAL B 1 198 ? 115.670 33.686 11.103 1.00 16.14 198 VAL B N 1
ATOM 3807 C CA . VAL B 1 198 ? 115.474 32.473 11.885 1.00 16.35 198 VAL B CA 1
ATOM 3808 C C . VAL B 1 198 ? 114.697 32.863 13.125 1.00 18.67 198 VAL B C 1
ATOM 3809 O O . VAL B 1 198 ? 114.973 33.899 13.738 1.00 18.87 198 VAL B O 1
ATOM 3813 N N . ASP B 1 199 ? 113.718 32.046 13.491 1.00 18.30 199 ASP B N 1
ATOM 3814 C CA . ASP B 1 199 ? 112.929 32.324 14.679 1.00 20.38 199 ASP B CA 1
ATOM 3815 C C . ASP B 1 199 ? 113.723 32.048 15.949 1.00 20.62 199 ASP B C 1
ATOM 3816 O O . ASP B 1 199 ? 114.805 31.456 15.895 1.00 18.84 199 ASP B O 1
ATOM 3821 N N . LYS B 1 200 ? 113.184 32.492 17.082 1.00 20.42 200 LYS B N 1
ATOM 3822 C CA . LYS B 1 200 ? 113.829 32.284 18.375 1.00 20.10 200 LYS B CA 1
ATOM 3823 C C . LYS B 1 200 ? 113.905 30.786 18.652 1.00 17.77 200 LYS B C 1
ATOM 3824 O O . LYS B 1 200 ? 112.986 30.040 18.336 1.00 18.44 200 LYS B O 1
ATOM 3830 N N . ALA B 1 201 ? 115.010 30.352 19.237 1.00 16.33 201 ALA B N 1
ATOM 3831 C CA . ALA B 1 201 ? 115.193 28.949 19.559 1.00 13.99 201 ALA B CA 1
ATOM 3832 C C . ALA B 1 201 ? 114.052 28.421 20.438 1.00 14.39 201 ALA B C 1
ATOM 3833 O O . ALA B 1 201 ? 113.635 29.078 21.398 1.00 10.64 201 ALA B O 1
ATOM 3835 N N . ASP B 1 202 ? 113.532 27.245 20.096 1.00 13.09 202 ASP B N 1
ATOM 3836 C CA . ASP B 1 202 ? 112.475 26.640 20.899 1.00 13.60 202 ASP B CA 1
ATOM 3837 C C . ASP B 1 202 ? 113.127 25.777 21.967 1.00 12.67 202 ASP B C 1
ATOM 3838 O O . ASP B 1 202 ? 112.522 25.490 22.997 1.00 12.81 202 ASP B O 1
ATOM 3843 N N . MET B 1 203 ? 114.361 25.354 21.709 1.00 8.45 203 MET B N 1
ATOM 3844 C CA . MET B 1 203 ? 115.094 24.567 22.686 1.00 11.46 203 MET B CA 1
ATOM 3845 C C . MET B 1 203 ? 116.603 24.590 22.467 1.00 12.09 203 MET B C 1
ATOM 3846 O O . MET B 1 203 ? 117.095 24.935 21.390 1.00 11.13 203 MET B O 1
ATOM 3851 N N . PHE B 1 204 ? 117.326 24.233 23.520 1.00 12.36 204 PHE B N 1
ATOM 3852 C CA . PHE B 1 204 ? 118.775 24.168 23.495 1.00 11.33 204 PHE B CA 1
ATOM 3853 C C . PHE B 1 204 ? 119.133 22.929 24.279 1.00 11.28 204 PHE B C 1
ATOM 3854 O O . PHE B 1 204 ? 118.751 22.781 25.444 1.00 12.36 204 PHE B O 1
ATOM 3862 N N . ILE B 1 205 ? 119.851 22.026 23.631 1.00 9.87 205 ILE B N 1
ATOM 3863 C CA . ILE B 1 205 ? 120.258 20.800 24.279 1.00 9.77 205 ILE B CA 1
ATOM 3864 C C . ILE B 1 205 ? 121.726 20.901 24.657 1.00 10.06 205 ILE B C 1
ATOM 3865 O O . ILE B 1 205 ? 122.590 20.824 23.792 1.00 10.56 205 ILE B O 1
ATOM 3870 N N . GLY B 1 206 ? 121.992 21.074 25.953 1.00 10.21 206 GLY B N 1
ATOM 3871 C CA . GLY B 1 206 ? 123.355 21.198 26.447 1.00 8.28 206 GLY B CA 1
ATOM 3872 C C . GLY B 1 206 ? 123.953 19.903 26.977 1.00 10.82 206 GLY B C 1
ATOM 3873 O O . GLY B 1 206 ? 123.412 18.822 26.770 1.00 9.26 206 GLY B O 1
ATOM 3874 N N . PHE B 1 207 ? 125.069 20.029 27.687 1.00 11.88 207 PHE B N 1
ATOM 3875 C CA . PHE B 1 207 ? 125.785 18.883 28.238 1.00 13.08 207 PHE B CA 1
ATOM 3876 C C . PHE B 1 207 ? 126.462 19.226 29.561 1.00 12.30 207 PHE B C 1
ATOM 3877 O O . PHE B 1 207 ? 126.911 20.339 29.743 1.00 14.59 207 PHE B O 1
ATOM 3885 N N . GLY B 1 208 ? 126.541 18.258 30.471 1.00 14.11 208 GLY B N 1
ATOM 3886 C CA . GLY B 1 208 ? 127.185 18.480 31.756 1.00 12.70 208 GLY B CA 1
ATOM 3887 C C . GLY B 1 208 ? 126.764 19.716 32.538 1.00 12.13 208 GLY B C 1
ATOM 3888 O O . GLY B 1 208 ? 125.574 19.920 32.831 1.00 11.20 208 GLY B O 1
ATOM 3889 N N . ARG B 1 209 ? 127.755 20.527 32.900 1.00 10.24 209 ARG B N 1
ATOM 3890 C CA . ARG B 1 209 ? 127.529 21.757 33.659 1.00 13.39 209 ARG B CA 1
ATOM 3891 C C . ARG B 1 209 ? 126.458 22.599 32.985 1.00 12.42 209 ARG B C 1
ATOM 3892 O O . ARG B 1 209 ? 126.561 22.893 31.804 1.00 14.22 209 ARG B O 1
ATOM 3900 N N . PHE B 1 210 ? 125.431 22.991 33.732 1.00 9.51 210 PHE B N 1
ATOM 3901 C CA . PHE B 1 210 ? 124.352 23.768 33.141 1.00 10.03 210 PHE B CA 1
ATOM 3902 C C . PHE B 1 210 ? 124.813 25.136 32.639 1.00 10.84 210 PHE B C 1
ATOM 3903 O O . PHE B 1 210 ? 125.137 26.019 33.434 1.00 10.69 210 PHE B O 1
ATOM 3911 N N . SER B 1 211 ? 124.825 25.303 31.318 1.00 10.17 211 SER B N 1
ATOM 3912 C CA . SER B 1 211 ? 125.205 26.572 30.688 1.00 10.53 211 SER B CA 1
ATOM 3913 C C . SER B 1 211 ? 124.839 26.500 29.212 1.00 8.10 211 SER B C 1
ATOM 3914 O O . SER B 1 211 ? 124.795 25.421 28.641 1.00 7.83 211 SER B O 1
ATOM 3917 N N . THR B 1 212 ? 124.563 27.649 28.605 1.00 9.25 212 THR B N 1
ATOM 3918 C CA . THR B 1 212 ? 124.207 27.710 27.188 1.00 10.03 212 THR B CA 1
ATOM 3919 C C . THR B 1 212 ? 125.080 28.766 26.534 1.00 9.59 212 THR B C 1
ATOM 3920 O O . THR B 1 212 ? 125.598 29.658 27.207 1.00 7.41 212 THR B O 1
ATOM 3924 N N . PHE B 1 213 ? 125.220 28.688 25.219 1.00 7.66 213 PHE B N 1
ATOM 3925 C CA . PHE B 1 213 ? 126.081 29.634 24.536 1.00 10.05 213 PHE B CA 1
ATOM 3926 C C . PHE B 1 213 ? 125.906 29.624 23.039 1.00 11.36 213 PHE B C 1
ATOM 3927 O O . PHE B 1 213 ? 125.389 28.673 22.456 1.00 10.25 213 PHE B O 1
ATOM 3935 N N . ASP B 1 214 ? 126.365 30.707 22.434 1.00 11.38 214 ASP B N 1
ATOM 3936 C CA . ASP B 1 214 ? 126.390 30.867 20.994 1.00 13.02 214 ASP B CA 1
ATOM 3937 C C . ASP B 1 214 ? 125.150 30.771 20.113 1.00 12.33 214 ASP B C 1
ATOM 3938 O O . ASP B 1 214 ? 125.177 30.115 19.082 1.00 13.36 214 ASP B O 1
ATOM 3943 N N . PHE B 1 215 ? 124.059 31.399 20.532 1.00 11.63 215 PHE B N 1
ATOM 3944 C CA . PHE B 1 215 ? 122.877 31.510 19.683 1.00 9.92 215 PHE B CA 1
ATOM 3945 C C . PHE B 1 215 ? 122.336 32.898 19.979 1.00 11.09 215 PHE B C 1
ATOM 3946 O O . PHE B 1 215 ? 121.206 33.082 20.404 1.00 13.41 215 PHE B O 1
ATOM 3954 N N . PRO B 1 216 ? 123.188 33.911 19.761 1.00 11.97 216 PRO B N 1
ATOM 3955 C CA . PRO B 1 216 ? 122.852 35.316 19.992 1.00 12.40 216 PRO B CA 1
ATOM 3956 C C . PRO B 1 216 ? 121.598 35.780 19.269 1.00 11.61 216 PRO B C 1
ATOM 3957 O O . PRO B 1 216 ? 121.343 35.401 18.127 1.00 12.01 216 PRO B O 1
ATOM 3961 N N . LEU B 1 217 ? 120.816 36.593 19.962 1.00 12.21 217 LEU B N 1
ATOM 3962 C CA . LEU B 1 217 ? 119.593 37.158 19.418 1.00 15.14 217 LEU B CA 1
ATOM 3963 C C . LEU B 1 217 ? 118.446 36.161 19.309 1.00 15.95 217 LEU B C 1
ATOM 3964 O O . LEU B 1 217 ? 117.304 36.567 19.101 1.00 17.03 217 LEU B O 1
ATOM 3969 N N . LEU B 1 218 ? 118.741 34.870 19.462 1.00 15.83 218 LEU B N 1
ATOM 3970 C CA . LEU B 1 218 ? 117.715 33.836 19.345 1.00 15.41 218 LEU B CA 1
ATOM 3971 C C . LEU B 1 218 ? 117.199 33.219 20.650 1.00 16.41 218 LEU B C 1
ATOM 3972 O O . LEU B 1 218 ? 116.369 32.310 20.623 1.00 18.12 218 LEU B O 1
ATOM 3977 N N . SER B 1 219 ? 117.660 33.712 21.791 1.00 15.59 219 SER B N 1
ATOM 3978 C CA . SER B 1 219 ? 117.201 33.167 23.066 1.00 14.52 219 SER B CA 1
ATOM 3979 C C . SER B 1 219 ? 115.990 33.906 23.650 1.00 16.89 219 SER B C 1
ATOM 3980 O O . SER B 1 219 ? 115.877 35.127 23.556 1.00 15.51 219 SER B O 1
ATOM 3983 N N . SER B 1 220 ? 115.081 33.161 24.263 1.00 18.33 220 SER B N 1
ATOM 3984 C CA . SER B 1 220 ? 113.919 33.781 24.883 1.00 19.20 220 SER B CA 1
ATOM 3985 C C . SER B 1 220 ? 113.499 32.947 26.083 1.00 16.57 220 SER B C 1
ATOM 3986 O O . SER B 1 220 ? 113.991 31.829 26.276 1.00 12.42 220 SER B O 1
ATOM 3989 N N . GLY B 1 221 ? 112.592 33.500 26.883 1.00 16.27 221 GLY B N 1
ATOM 3990 C CA . GLY B 1 221 ? 112.097 32.785 28.043 1.00 15.54 221 GLY B CA 1
ATOM 3991 C C . GLY B 1 221 ? 111.398 31.517 27.582 1.00 16.23 221 GLY B C 1
ATOM 3992 O O . GLY B 1 221 ? 111.184 30.599 28.367 1.00 14.75 221 GLY B O 1
ATOM 3993 N N . LYS B 1 222 ? 111.053 31.456 26.298 1.00 17.11 222 LYS B N 1
ATOM 3994 C CA . LYS B 1 222 ? 110.374 30.280 25.760 1.00 19.74 222 LYS B CA 1
ATOM 3995 C C . LYS B 1 222 ? 111.306 29.187 25.248 1.00 19.28 222 LYS B C 1
ATOM 3996 O O . LYS B 1 222 ? 110.849 28.149 24.766 1.00 19.00 222 LYS B O 1
ATOM 4002 N N . THR B 1 223 ? 112.610 29.406 25.341 1.00 16.35 223 THR B N 1
ATOM 4003 C CA . THR B 1 223 ? 113.541 28.392 24.882 1.00 12.89 223 THR B CA 1
ATOM 4004 C C . THR B 1 223 ? 113.690 27.318 25.964 1.00 12.61 223 THR B C 1
ATOM 4005 O O . THR B 1 223 ? 114.196 27.597 27.057 1.00 10.04 223 THR B O 1
ATOM 4009 N N . SER B 1 224 ? 113.232 26.104 25.660 1.00 9.40 224 SER B N 1
ATOM 4010 C CA . SER B 1 224 ? 113.318 24.969 26.588 1.00 10.25 224 SER B CA 1
ATOM 4011 C C . SER B 1 224 ? 114.770 24.533 26.716 1.00 8.56 224 SER B C 1
ATOM 4012 O O . SER B 1 224 ? 115.416 24.246 25.714 1.00 6.81 224 SER B O 1
ATOM 4015 N N . LEU B 1 225 ? 115.267 24.457 27.946 1.00 8.47 225 LEU B N 1
ATOM 4016 C CA . LEU B 1 225 ? 116.658 24.079 28.185 1.00 8.31 225 LEU B CA 1
ATOM 4017 C C . LEU B 1 225 ? 116.814 22.671 28.747 1.00 9.82 225 LEU B C 1
ATOM 4018 O O . LEU B 1 225 ? 116.144 22.307 29.718 1.00 9.96 225 LEU B O 1
ATOM 4023 N N . TYR B 1 226 ? 117.723 21.902 28.145 1.00 8.51 226 TYR B N 1
ATOM 4024 C CA . TYR B 1 226 ? 118.006 20.527 28.546 1.00 8.42 226 TYR B CA 1
ATOM 4025 C C . TYR B 1 226 ? 119.513 20.324 28.683 1.00 10.97 226 TYR B C 1
ATOM 4026 O O . TYR B 1 226 ? 120.303 20.925 27.954 1.00 11.23 226 TYR B O 1
ATOM 4035 N N . PHE B 1 227 ? 119.916 19.477 29.618 1.00 9.55 227 PHE B N 1
ATOM 4036 C CA . PHE B 1 227 ? 121.331 19.213 29.810 1.00 11.61 227 PHE B CA 1
ATOM 4037 C C . PHE B 1 227 ? 121.560 17.715 29.971 1.00 11.28 227 PHE B C 1
ATOM 4038 O O . PHE B 1 227 ? 121.202 17.124 30.989 1.00 13.21 227 PHE B O 1
ATOM 4046 N N . THR B 1 228 ? 122.141 17.101 28.951 1.00 10.31 228 THR B N 1
ATOM 4047 C CA . THR B 1 228 ? 122.409 15.673 28.996 1.00 12.26 228 THR B CA 1
ATOM 4048 C C . THR B 1 228 ? 123.546 15.413 29.958 1.00 12.41 228 THR B C 1
ATOM 4049 O O . THR B 1 228 ? 124.391 16.274 30.168 1.00 12.60 228 THR B O 1
ATOM 4053 N N . VAL B 1 229 ? 123.555 14.219 30.544 1.00 13.73 229 VAL B N 1
ATOM 4054 C CA . VAL B 1 229 ? 124.609 13.826 31.465 1.00 12.96 229 VAL B CA 1
ATOM 4055 C C . VAL B 1 229 ? 125.792 13.332 30.644 1.00 13.52 229 VAL B C 1
ATOM 4056 O O . VAL B 1 229 ? 126.932 13.714 30.887 1.00 15.47 229 VAL B O 1
ATOM 4060 N N . ALA B 1 230 ? 125.505 12.481 29.665 1.00 12.25 230 ALA B N 1
ATOM 4061 C CA . ALA B 1 230 ? 126.537 11.923 28.797 1.00 13.48 230 ALA B CA 1
ATOM 4062 C C . ALA B 1 230 ? 126.838 12.855 27.637 1.00 13.58 230 ALA B C 1
ATOM 4063 O O . ALA B 1 230 ? 125.979 13.639 27.231 1.00 12.14 230 ALA B O 1
ATOM 4065 N N . PRO B 1 231 ? 128.077 12.791 27.104 1.00 13.89 231 PRO B N 1
ATOM 4066 C CA . PRO B 1 231 ? 128.490 13.624 25.975 1.00 11.10 231 PRO B CA 1
ATOM 4067 C C . PRO B 1 231 ? 127.447 13.522 24.882 1.00 12.30 231 PRO B C 1
ATOM 4068 O O . PRO B 1 231 ? 126.724 12.527 24.785 1.00 11.71 231 PRO B O 1
ATOM 4072 N N . SER B 1 232 ? 127.389 14.547 24.049 1.00 11.46 232 SER B N 1
ATOM 4073 C CA . SER B 1 232 ? 126.412 14.608 22.981 1.00 12.85 232 SER B CA 1
ATOM 4074 C C . SER B 1 232 ? 126.366 13.411 22.051 1.00 13.78 232 SER B C 1
ATOM 4075 O O . SER B 1 232 ? 125.285 12.991 21.641 1.00 14.15 232 SER B O 1
ATOM 4078 N N . TYR B 1 233 ? 127.522 12.844 21.730 1.00 13.46 233 TYR B N 1
ATOM 4079 C CA . TYR B 1 233 ? 127.541 11.722 20.809 1.00 14.43 233 TYR B CA 1
ATOM 4080 C C . TYR B 1 233 ? 126.896 10.426 21.286 1.00 15.72 233 TYR B C 1
ATOM 4081 O O . TYR B 1 233 ? 126.727 9.502 20.490 1.00 14.92 233 TYR B O 1
ATOM 4090 N N . TYR B 1 234 ? 126.522 10.359 22.563 1.00 15.05 234 TYR B N 1
ATOM 4091 C CA . TYR B 1 234 ? 125.832 9.177 23.098 1.00 15.29 234 TYR B CA 1
ATOM 4092 C C . TYR B 1 234 ? 124.339 9.290 22.758 1.00 16.39 234 TYR B C 1
ATOM 4093 O O . TYR B 1 234 ? 123.589 8.321 22.849 1.00 17.99 234 TYR B O 1
ATOM 4102 N N . MET B 1 235 ? 123.918 10.486 22.368 1.00 16.86 235 MET B N 1
ATOM 4103 C CA . MET B 1 235 ? 122.519 10.750 22.019 1.00 19.14 235 MET B CA 1
ATOM 4104 C C . MET B 1 235 ? 121.892 9.665 21.122 1.00 17.77 235 MET B C 1
ATOM 4105 O O . MET B 1 235 ? 122.437 9.320 20.073 1.00 17.11 235 MET B O 1
ATOM 4110 N N . THR B 1 236 ? 120.753 9.123 21.541 1.00 17.23 236 THR B N 1
ATOM 4111 C CA . THR B 1 236 ? 120.053 8.111 20.745 1.00 18.66 236 THR B CA 1
ATOM 4112 C C . THR B 1 236 ? 118.682 8.671 20.385 1.00 17.24 236 THR B C 1
ATOM 4113 O O . THR B 1 236 ? 118.278 9.709 20.903 1.00 15.20 236 THR B O 1
ATOM 4117 N N . GLU B 1 237 ? 117.968 7.986 19.499 1.00 19.01 237 GLU B N 1
ATOM 4118 C CA . GLU B 1 237 ? 116.629 8.417 19.094 1.00 19.67 237 GLU B CA 1
ATOM 4119 C C . GLU B 1 237 ? 115.682 8.494 20.291 1.00 18.14 237 GLU B C 1
ATOM 4120 O O . GLU B 1 237 ? 114.900 9.430 20.412 1.00 18.61 237 GLU B O 1
ATOM 4126 N N . THR B 1 238 ? 115.749 7.503 21.171 1.00 19.05 238 THR B N 1
ATOM 4127 C CA . THR B 1 238 ? 114.894 7.476 22.359 1.00 20.56 238 THR B CA 1
ATOM 4128 C C . THR B 1 238 ? 115.098 8.726 23.212 1.00 19.83 238 THR B C 1
ATOM 4129 O O . THR B 1 238 ? 114.130 9.340 23.665 1.00 21.63 238 THR B O 1
ATOM 4133 N N . THR B 1 239 ? 116.357 9.096 23.432 1.00 17.82 239 THR B N 1
ATOM 4134 C CA . THR B 1 239 ? 116.685 10.274 24.228 1.00 17.20 239 THR B CA 1
ATOM 4135 C C . THR B 1 239 ? 116.126 11.536 23.586 1.00 17.15 239 THR B C 1
ATOM 4136 O O . THR B 1 239 ? 115.550 12.380 24.271 1.00 17.22 239 THR B O 1
ATOM 4140 N N . LEU B 1 240 ? 116.295 11.671 22.272 1.00 15.49 240 LEU B N 1
ATOM 4141 C CA . LEU B 1 240 ? 115.782 12.853 21.587 1.00 18.48 240 LEU B CA 1
ATOM 4142 C C . LEU B 1 240 ? 114.258 12.913 21.691 1.00 18.42 240 LEU B C 1
ATOM 4143 O O . LEU B 1 240 ? 113.689 13.989 21.841 1.00 17.03 240 LEU B O 1
ATOM 4148 N N . ARG B 1 241 ? 113.598 11.758 21.633 1.00 17.79 241 ARG B N 1
ATOM 4149 C CA . ARG B 1 241 ? 112.142 11.747 21.720 1.00 18.85 241 ARG B CA 1
ATOM 4150 C C . ARG B 1 241 ? 111.638 12.082 23.114 1.00 17.59 241 ARG B C 1
ATOM 4151 O O . ARG B 1 241 ? 110.547 12.635 23.263 1.00 18.96 241 ARG B O 1
ATOM 4159 N N . ARG B 1 242 ? 112.426 11.753 24.133 1.00 15.08 242 ARG B N 1
ATOM 4160 C CA . ARG B 1 242 ? 112.038 12.074 25.500 1.00 15.92 242 ARG B CA 1
ATOM 4161 C C . ARG B 1 242 ? 112.157 13.592 25.659 1.00 15.66 242 ARG B C 1
ATOM 4162 O O . ARG B 1 242 ? 111.302 14.233 26.269 1.00 16.70 242 ARG B O 1
ATOM 4170 N N . ILE B 1 243 ? 113.212 14.172 25.100 1.00 13.08 243 ILE B N 1
ATOM 4171 C CA . ILE B 1 243 ? 113.377 15.621 25.173 1.00 14.06 243 ILE B CA 1
ATOM 4172 C C . ILE B 1 243 ? 112.217 16.283 24.408 1.00 13.96 243 ILE B C 1
ATOM 4173 O O . ILE B 1 243 ? 111.570 17.203 24.921 1.00 12.76 243 ILE B O 1
ATOM 4178 N N . LEU B 1 244 ? 111.967 15.810 23.185 1.00 12.79 244 LEU B N 1
ATOM 4179 C CA . LEU B 1 244 ? 110.888 16.346 22.354 1.00 15.00 244 LEU B CA 1
ATOM 4180 C C . LEU B 1 244 ? 109.535 16.277 23.072 1.00 14.36 244 LEU B C 1
ATOM 4181 O O . LEU B 1 244 ? 108.795 17.260 23.103 1.00 16.29 244 LEU B O 1
ATOM 4186 N N . TYR B 1 245 ? 109.221 15.129 23.665 1.00 16.50 245 TYR B N 1
ATOM 4187 C CA . TYR B 1 245 ? 107.955 14.967 24.386 1.00 16.11 245 TYR B CA 1
ATOM 4188 C C . TYR B 1 245 ? 107.804 16.006 25.507 1.00 16.23 245 TYR B C 1
ATOM 4189 O O . TYR B 1 245 ? 106.736 16.619 25.675 1.00 13.81 245 TYR B O 1
ATOM 4198 N N . ASP B 1 246 ? 108.878 16.214 26.264 1.00 15.99 246 ASP B N 1
ATOM 4199 C CA . ASP B 1 246 ? 108.861 17.184 27.356 1.00 16.27 246 ASP B CA 1
ATOM 4200 C C . ASP B 1 246 ? 108.568 18.581 26.819 1.00 17.29 246 ASP B C 1
ATOM 4201 O O . ASP B 1 246 ? 107.780 19.331 27.397 1.00 15.91 246 ASP B O 1
ATOM 4206 N N . HIS B 1 247 ? 109.221 18.931 25.713 1.00 16.83 247 HIS B N 1
ATOM 4207 C CA . HIS B 1 247 ? 109.037 20.244 25.103 1.00 17.92 247 HIS B CA 1
ATOM 4208 C C . HIS B 1 247 ? 107.614 20.444 24.587 1.00 18.37 247 HIS B C 1
ATOM 4209 O O . HIS B 1 247 ? 106.966 21.447 24.877 1.00 19.06 247 HIS B O 1
ATOM 4216 N N . ILE B 1 248 ? 107.138 19.474 23.823 1.00 18.42 248 ILE B N 1
ATOM 4217 C CA . ILE B 1 248 ? 105.815 19.534 23.227 1.00 19.76 248 ILE B CA 1
ATOM 4218 C C . ILE B 1 248 ? 104.635 19.391 24.194 1.00 20.61 248 ILE B C 1
ATOM 4219 O O . ILE B 1 248 ? 103.730 20.217 24.190 1.00 22.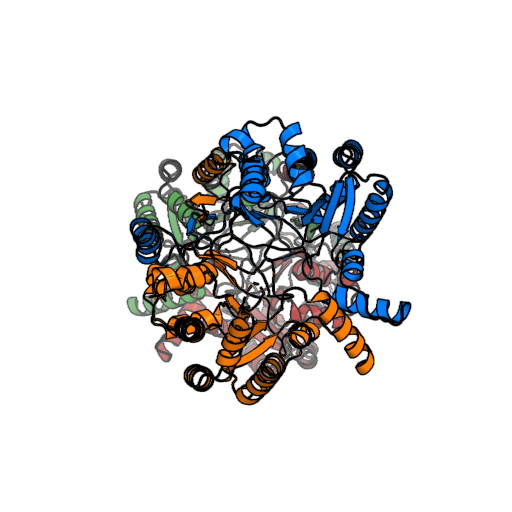38 248 ILE B O 1
ATOM 4224 N N . TYR B 1 249 ? 104.659 18.364 25.035 1.00 22.37 249 TYR B N 1
ATOM 4225 C CA . TYR B 1 249 ? 103.545 18.094 25.946 1.00 23.38 249 TYR B CA 1
ATOM 4226 C C . TYR B 1 249 ? 103.634 18.559 27.392 1.00 25.90 249 TYR B C 1
ATOM 4227 O O . TYR B 1 249 ? 102.602 18.703 28.048 1.00 26.44 249 TYR B O 1
ATOM 4236 N N . LEU B 1 250 ? 104.843 18.802 27.891 1.00 26.45 250 LEU B N 1
ATOM 4237 C CA . LEU B 1 250 ? 105.010 19.188 29.288 1.00 26.01 250 LEU B CA 1
ATOM 4238 C C . LEU B 1 250 ? 105.398 20.645 29.566 1.00 27.68 250 LEU B C 1
ATOM 4239 O O . LEU B 1 250 ? 104.878 21.248 30.501 1.00 28.90 250 LEU B O 1
ATOM 4244 N N . ARG B 1 251 ? 106.300 21.213 28.767 1.00 29.72 251 ARG B N 1
ATOM 4245 C CA . ARG B 1 251 ? 106.731 22.596 28.964 1.00 30.93 251 ARG B CA 1
ATOM 4246 C C . ARG B 1 251 ? 105.561 23.582 28.963 1.00 34.98 251 ARG B C 1
ATOM 4247 O O . ARG B 1 251 ? 105.579 24.596 29.660 1.00 34.26 251 ARG B O 1
ATOM 4255 N N . HIS B 1 252 ? 104.548 23.301 28.165 1.00 39.55 252 HIS B N 1
ATOM 4256 C CA . HIS B 1 252 ? 103.373 24.146 28.172 1.00 46.78 252 HIS B CA 1
ATOM 4257 C C . HIS B 1 252 ? 102.160 23.240 28.234 1.00 49.42 252 HIS B C 1
ATOM 4258 O O . HIS B 1 252 ? 101.375 23.129 27.290 1.00 49.36 252 HIS B O 1
ATOM 4265 N N . PHE B 1 253 ? 102.055 22.571 29.380 1.00 52.34 253 PHE B N 1
ATOM 4266 C CA . PHE B 1 253 ? 100.974 21.646 29.673 1.00 56.23 253 PHE B CA 1
ATOM 4267 C C . PHE B 1 253 ? 99.725 22.459 29.962 1.00 58.63 253 PHE B C 1
ATOM 4268 O O . PHE B 1 253 ? 99.773 23.465 30.673 1.00 58.46 253 PHE B O 1
ATOM 4276 N N . ARG B 1 254 ? 98.612 22.021 29.389 1.00 61.83 254 ARG B N 1
ATOM 4277 C CA . ARG B 1 254 ? 97.336 22.689 29.575 1.00 65.53 254 ARG B CA 1
ATOM 4278 C C . ARG B 1 254 ? 96.352 21.625 30.061 1.00 66.91 254 ARG B C 1
ATOM 4279 O O . ARG B 1 254 ? 96.411 20.475 29.624 1.00 67.39 254 ARG B O 1
ATOM 4287 N N . PRO B 1 255 ? 95.434 21.992 30.969 1.00 67.88 255 PRO B N 1
ATOM 4288 C CA . PRO B 1 255 ? 95.239 23.313 31.575 1.00 68.25 255 PRO B CA 1
ATOM 4289 C C . PRO B 1 255 ? 96.389 23.795 32.451 1.00 68.34 255 PRO B C 1
ATOM 4290 O O . PRO B 1 255 ? 97.008 23.012 33.174 1.00 68.85 255 PRO B O 1
ATOM 4294 N N . LYS B 1 256 ? 96.662 25.095 32.379 1.00 67.79 256 LYS B N 1
ATOM 4295 C CA . LYS B 1 256 ? 97.713 25.713 33.174 1.00 67.87 256 LYS B CA 1
ATOM 4296 C C . LYS B 1 256 ? 97.262 25.613 34.636 1.00 68.20 256 LYS B C 1
ATOM 4297 O O . LYS B 1 256 ? 96.062 25.620 34.921 1.00 68.57 256 LYS B O 1
ATOM 4303 N N . PRO B 1 257 ? 98.213 25.508 35.579 1.00 68.23 257 PRO B N 1
ATOM 4304 C CA . PRO B 1 257 ? 97.866 25.401 37.001 1.00 67.95 257 PRO B CA 1
ATOM 4305 C C . PRO B 1 257 ? 96.973 26.516 37.548 1.00 67.59 257 PRO B C 1
ATOM 4306 O O . PRO B 1 257 ? 97.178 27.696 37.255 1.00 68.15 257 PRO B O 1
ATOM 4310 N N . ASP B 1 258 ? 95.979 26.125 38.340 1.00 66.69 258 ASP B N 1
ATOM 4311 C CA . ASP B 1 258 ? 95.066 27.072 38.974 1.00 65.40 258 ASP B CA 1
ATOM 4312 C C . ASP B 1 258 ? 94.943 26.673 40.437 1.00 63.60 258 ASP B C 1
ATOM 4313 O O . ASP B 1 258 ? 93.931 26.110 40.855 1.00 63.72 258 ASP B O 1
ATOM 4318 N N . TYR B 1 259 ? 95.990 26.962 41.201 1.00 61.10 259 TYR B N 1
ATOM 4319 C CA . TYR B 1 259 ? 96.049 26.638 42.620 1.00 59.27 259 TYR B CA 1
ATOM 4320 C C . TYR B 1 259 ? 94.726 26.930 43.310 1.00 59.24 259 TYR B C 1
ATOM 4321 O O . TYR B 1 259 ? 94.292 26.184 44.188 1.00 59.26 259 TYR B O 1
ATOM 4330 N N . SER B 1 260 ? 94.090 28.019 42.893 1.00 59.32 260 SER B N 1
ATOM 4331 C CA . SER B 1 260 ? 92.812 28.450 43.447 1.00 59.02 260 SER B CA 1
ATOM 4332 C C . SER B 1 260 ? 91.815 27.299 43.523 1.00 58.08 260 SER B C 1
ATOM 4333 O O . SER B 1 260 ? 90.887 27.327 44.325 1.00 58.30 260 SER B O 1
ATOM 4336 N N . ALA B 1 261 ? 92.012 26.290 42.682 1.00 57.28 261 ALA B N 1
ATOM 4337 C CA . ALA B 1 261 ? 91.122 25.141 42.652 1.00 56.33 261 ALA B CA 1
ATOM 4338 C C . ALA B 1 261 ? 91.899 23.830 42.643 1.00 56.30 261 ALA B C 1
ATOM 4339 O O . ALA B 1 261 ? 91.741 23.004 41.741 1.00 56.97 261 ALA B O 1
ATOM 4341 N N . MET B 1 262 ? 92.748 23.654 43.649 1.00 55.10 262 MET B N 1
ATOM 4342 C CA . MET B 1 262 ? 93.543 22.440 43.796 1.00 52.77 262 MET B CA 1
ATOM 4343 C C . MET B 1 262 ? 93.088 21.829 45.116 1.00 50.22 262 MET B C 1
ATOM 4344 O O . MET B 1 262 ? 92.657 22.552 46.012 1.00 50.60 262 MET B O 1
ATOM 4349 N N . SER B 1 263 ? 93.166 20.509 45.243 1.00 47.68 263 SER B N 1
ATOM 4350 C CA . SER B 1 263 ? 92.734 19.859 46.476 1.00 44.48 263 SER B CA 1
ATOM 4351 C C . SER B 1 263 ? 93.575 20.329 47.659 1.00 43.50 263 SER B C 1
ATOM 4352 O O . SER B 1 263 ? 94.784 20.532 47.537 1.00 42.57 263 SER B O 1
ATOM 4355 N N . ALA B 1 264 ? 92.933 20.499 48.808 1.00 40.86 264 ALA B N 1
ATOM 4356 C CA . ALA B 1 264 ? 93.644 20.938 49.997 1.00 38.13 264 ALA B CA 1
ATOM 4357 C C . ALA B 1 264 ? 94.761 19.952 50.322 1.00 36.21 264 ALA B C 1
ATOM 4358 O O . ALA B 1 264 ? 95.793 20.339 50.868 1.00 35.31 264 ALA B O 1
ATOM 4360 N N . ASP B 1 265 ? 94.560 18.680 49.983 1.00 35.68 265 ASP B N 1
ATOM 4361 C CA . ASP B 1 265 ? 95.577 17.662 50.255 1.00 36.78 265 ASP B CA 1
ATOM 4362 C C . ASP B 1 265 ? 96.766 17.806 49.311 1.00 35.79 265 ASP B C 1
ATOM 4363 O O . ASP B 1 265 ? 97.916 17.624 49.711 1.00 34.64 265 ASP B O 1
ATOM 4368 N N . GLN B 1 266 ? 96.482 18.128 48.056 1.00 34.70 266 GLN B N 1
ATOM 4369 C CA . GLN B 1 266 ? 97.529 18.306 47.064 1.00 34.99 266 GLN B CA 1
ATOM 4370 C C . GLN B 1 266 ? 98.348 19.553 47.367 1.00 33.56 266 GLN B C 1
ATOM 4371 O O . GLN B 1 266 ? 99.562 19.567 47.172 1.00 33.91 266 GLN B O 1
ATOM 4377 N N . LEU B 1 267 ? 97.682 20.599 47.841 1.00 30.30 267 LEU B N 1
ATOM 4378 C CA . LEU B 1 267 ? 98.375 21.832 48.170 1.00 28.56 267 LEU B CA 1
ATOM 4379 C C . LEU B 1 267 ? 99.315 21.587 49.342 1.00 28.40 267 LEU B C 1
ATOM 4380 O O . LEU B 1 267 ? 100.459 22.042 49.340 1.00 27.00 267 LEU B O 1
ATOM 4385 N N . ASN B 1 268 ? 98.833 20.845 50.331 1.00 28.62 268 ASN B N 1
ATOM 4386 C CA . ASN B 1 268 ? 99.625 20.561 51.520 1.00 29.87 268 ASN B CA 1
ATOM 4387 C C . ASN B 1 268 ? 100.894 19.772 51.219 1.00 29.53 268 ASN B C 1
ATOM 4388 O O . ASN B 1 268 ? 101.952 20.068 51.765 1.00 29.65 268 ASN B O 1
ATOM 4393 N N . VAL B 1 269 ? 100.791 18.764 50.361 1.00 30.21 269 VAL B N 1
ATOM 4394 C CA . VAL B 1 269 ? 101.958 17.963 50.022 1.00 32.32 269 VAL B CA 1
ATOM 4395 C C . VAL B 1 269 ? 102.955 18.869 49.306 1.00 32.19 269 VAL B C 1
ATOM 4396 O O . VAL B 1 269 ? 104.144 18.891 49.628 1.00 32.14 269 VAL B O 1
ATOM 4400 N N . LEU B 1 270 ? 102.446 19.637 48.351 1.00 31.64 270 LEU B N 1
ATOM 4401 C CA . LEU B 1 270 ? 103.262 20.559 47.578 1.00 30.71 270 LEU B CA 1
ATOM 4402 C C . LEU B 1 270 ? 104.020 21.474 48.539 1.00 30.24 270 LEU B C 1
ATOM 4403 O O . LEU B 1 270 ? 105.246 21.576 48.485 1.00 28.91 270 LEU B O 1
ATOM 4408 N N . ARG B 1 271 ? 103.276 22.122 49.429 1.00 29.27 271 ARG B N 1
ATOM 4409 C CA . ARG B 1 271 ? 103.851 23.031 50.410 1.00 29.21 271 ARG B CA 1
ATOM 4410 C C . ARG B 1 271 ? 104.914 22.364 51.278 1.00 31.25 271 ARG B C 1
ATOM 4411 O O . ARG B 1 271 ? 105.977 22.944 51.520 1.00 31.26 271 ARG B O 1
ATOM 4419 N N . ASN B 1 272 ? 104.634 21.147 51.742 1.00 31.87 272 ASN B N 1
ATOM 4420 C CA . ASN B 1 272 ? 105.580 20.430 52.588 1.00 34.14 272 ASN B CA 1
ATOM 4421 C C . ASN B 1 272 ? 106.849 20.098 51.815 1.00 34.04 272 ASN B C 1
ATOM 4422 O O . ASN B 1 272 ? 107.955 20.171 52.350 1.00 33.11 272 ASN B O 1
ATOM 4427 N N . ARG B 1 273 ? 106.681 19.736 50.549 1.00 33.41 273 ARG B N 1
ATOM 4428 C CA . ARG B 1 273 ? 107.813 19.409 49.697 1.00 33.01 273 ARG B CA 1
ATOM 4429 C C . ARG B 1 273 ? 108.789 20.579 49.587 1.00 32.50 273 ARG B C 1
ATOM 4430 O O . ARG B 1 273 ? 109.998 20.402 49.746 1.00 33.66 273 ARG B O 1
ATOM 4438 N N . TYR B 1 274 ? 108.262 21.771 49.318 1.00 30.90 274 TYR B N 1
ATOM 4439 C CA . TYR B 1 274 ? 109.091 22.965 49.180 1.00 30.54 274 TYR B CA 1
ATOM 4440 C C . TYR B 1 274 ? 109.757 23.371 50.484 1.00 31.95 274 TYR B C 1
ATOM 4441 O O . TYR B 1 274 ? 110.932 23.729 50.505 1.00 31.95 274 TYR B O 1
ATOM 4450 N N . ARG B 1 275 ? 109.000 23.319 51.573 1.00 33.78 275 ARG B N 1
ATOM 4451 C CA . ARG B 1 275 ? 109.519 23.715 52.876 1.00 34.35 275 ARG B CA 1
ATOM 4452 C C . ARG B 1 275 ? 110.552 22.749 53.440 1.00 34.95 275 ARG B C 1
ATOM 4453 O O . ARG B 1 275 ? 111.403 23.140 54.239 1.00 34.24 275 ARG B O 1
ATOM 4461 N N . ALA B 1 276 ? 110.494 21.494 53.008 1.00 36.15 276 ALA B N 1
ATOM 4462 C CA . ALA B 1 276 ? 111.431 20.484 53.487 1.00 37.52 276 ALA B CA 1
ATOM 4463 C C . ALA B 1 276 ? 112.738 20.488 52.694 1.00 38.60 276 ALA B C 1
ATOM 4464 O O . ALA B 1 276 ? 113.818 20.301 53.254 1.00 38.79 276 ALA B O 1
ATOM 4466 N N . GLN B 1 277 ? 112.634 20.717 51.391 1.00 40.29 277 GLN B N 1
ATOM 4467 C CA . GLN B 1 277 ? 113.803 20.729 50.522 1.00 42.42 277 GLN B CA 1
ATOM 4468 C C . GLN B 1 277 ? 114.006 22.082 49.850 1.00 41.92 277 GLN B C 1
ATOM 4469 O O . GLN B 1 277 ? 114.155 22.160 48.632 1.00 41.47 277 GLN B O 1
ATOM 4475 N N . PRO B 1 278 ? 114.041 23.165 50.642 1.00 42.42 278 PRO B N 1
ATOM 4476 C CA . PRO B 1 278 ? 114.225 24.511 50.096 1.00 42.82 278 PRO B CA 1
ATOM 4477 C C . PRO B 1 278 ? 115.581 24.713 49.423 1.00 42.94 278 PRO B C 1
ATOM 4478 O O . PRO B 1 278 ? 115.801 25.728 48.759 1.00 41.54 278 PRO B O 1
ATOM 4482 N N . ASP B 1 279 ? 116.481 23.746 49.592 1.00 42.28 279 ASP B N 1
ATOM 4483 C CA . ASP B 1 279 ? 117.813 23.843 49.006 1.00 42.55 279 ASP B CA 1
ATOM 4484 C C . ASP B 1 279 ? 118.056 22.804 47.914 1.00 40.52 279 ASP B C 1
ATOM 4485 O O . ASP B 1 279 ? 119.197 22.410 47.668 1.00 40.08 279 ASP B O 1
ATOM 4490 N N . ARG B 1 280 ? 116.982 22.351 47.273 1.00 36.95 280 ARG B N 1
ATOM 4491 C CA . ARG B 1 280 ? 117.104 21.380 46.197 1.00 32.99 280 ARG B CA 1
ATOM 4492 C C . ARG B 1 280 ? 117.182 22.202 44.916 1.00 29.88 280 ARG B C 1
ATOM 4493 O O . ARG B 1 280 ? 116.174 22.748 44.455 1.00 27.51 280 ARG B O 1
ATOM 4501 N N . VAL B 1 281 ? 118.382 22.293 44.349 1.00 25.51 281 VAL B N 1
ATOM 4502 C CA . VAL B 1 281 ? 118.590 23.082 43.142 1.00 21.42 281 VAL B CA 1
ATOM 4503 C C . VAL B 1 281 ? 119.306 22.326 42.027 1.00 20.10 281 VAL B C 1
ATOM 4504 O O . VAL B 1 281 ? 120.455 21.894 42.187 1.00 19.87 281 VAL B O 1
ATOM 4508 N N . PHE B 1 282 ? 118.624 22.170 40.898 1.00 16.78 282 PHE B N 1
ATOM 4509 C CA . PHE B 1 282 ? 119.210 21.510 39.741 1.00 14.77 282 PHE B CA 1
ATOM 4510 C C . PHE B 1 282 ? 120.254 22.475 39.193 1.00 13.43 282 PHE B C 1
ATOM 4511 O O . PHE B 1 282 ? 119.966 23.644 38.958 1.00 14.21 282 PHE B O 1
ATOM 4519 N N . GLY B 1 283 ? 121.472 21.983 39.009 1.00 14.62 283 GLY B N 1
ATOM 4520 C CA . GLY B 1 283 ? 122.555 22.834 38.555 1.00 12.89 283 GLY B CA 1
ATOM 4521 C C . GLY B 1 283 ? 123.658 22.735 39.596 1.00 14.84 283 GLY B C 1
ATOM 4522 O O . GLY B 1 283 ? 124.831 22.987 39.311 1.00 13.91 283 GLY B O 1
ATOM 4523 N N . VAL B 1 284 ? 123.278 22.382 40.823 1.00 14.66 284 VAL B N 1
ATOM 4524 C CA . VAL B 1 284 ? 124.259 22.201 41.885 1.00 15.94 284 VAL B CA 1
ATOM 4525 C C . VAL B 1 284 ? 124.727 20.761 41.732 1.00 17.67 284 VAL B C 1
ATOM 4526 O O . VAL B 1 284 ? 123.933 19.828 41.858 1.00 19.68 284 VAL B O 1
ATOM 4530 N N . GLY B 1 285 ? 126.008 20.573 41.440 1.00 19.23 285 GLY B N 1
ATOM 4531 C CA . GLY B 1 285 ? 126.512 19.222 41.264 1.00 21.47 285 GLY B CA 1
ATOM 4532 C C . GLY B 1 285 ? 127.615 18.861 42.236 1.00 22.81 285 GLY B C 1
ATOM 4533 O O . GLY B 1 285 ? 127.776 19.507 43.270 1.00 23.51 285 GLY B O 1
ATOM 4534 N N . CYS B 1 286 ? 128.351 17.804 41.915 1.00 22.77 286 CYS B N 1
ATOM 4535 C CA . CYS B 1 286 ? 129.467 17.354 42.736 1.00 26.21 286 CYS B CA 1
ATOM 4536 C C . CYS B 1 286 ? 130.545 16.877 41.775 1.00 25.93 286 CYS B C 1
ATOM 4537 O O . CYS B 1 286 ? 130.238 16.433 40.673 1.00 26.50 286 CYS B O 1
ATOM 4540 N N . VAL B 1 287 ? 131.805 16.969 42.182 1.00 26.56 287 VAL B N 1
ATOM 4541 C CA . VAL B 1 287 ? 132.900 16.537 41.321 1.00 27.57 287 VAL B CA 1
ATOM 4542 C C . VAL B 1 287 ? 133.515 15.208 41.759 1.00 29.95 287 VAL B C 1
ATOM 4543 O O . VAL B 1 287 ? 133.836 15.009 42.930 1.00 30.64 287 VAL B O 1
ATOM 4547 N N . HIS B 1 288 ? 133.660 14.297 40.801 1.00 33.13 288 HIS B N 1
ATOM 4548 C CA . HIS B 1 288 ? 134.249 12.986 41.043 1.00 35.15 288 HIS B CA 1
ATOM 4549 C C . HIS B 1 288 ? 135.401 12.825 40.056 1.00 36.38 288 HIS B C 1
ATOM 4550 O O . HIS B 1 288 ? 135.187 12.874 38.845 1.00 35.73 288 HIS B O 1
ATOM 4557 N N . ASP B 1 289 ? 136.615 12.640 40.571 1.00 37.23 289 ASP B N 1
ATOM 4558 C CA . ASP B 1 289 ? 137.797 12.478 39.723 1.00 37.15 289 ASP B CA 1
ATOM 4559 C C . ASP B 1 289 ? 137.877 13.590 38.694 1.00 35.80 289 ASP B C 1
ATOM 4560 O O . ASP B 1 289 ? 138.142 13.334 37.523 1.00 37.55 289 ASP B O 1
ATOM 4565 N N . GLY B 1 290 ? 137.638 14.823 39.124 1.00 33.21 290 GLY B N 1
ATOM 4566 C CA . GLY B 1 290 ? 137.695 15.938 38.198 1.00 30.53 290 GLY B CA 1
ATOM 4567 C C . GLY B 1 290 ? 136.472 16.101 37.307 1.00 28.89 290 GLY B C 1
ATOM 4568 O O . GLY B 1 290 ? 136.349 17.113 36.623 1.00 29.50 290 GLY B O 1
ATOM 4569 N N . ILE B 1 291 ? 135.566 15.125 37.299 1.00 25.35 291 ILE B N 1
ATOM 4570 C CA . ILE B 1 291 ? 134.374 15.238 36.464 1.00 23.82 291 ILE B CA 1
ATOM 4571 C C . ILE B 1 291 ? 133.148 15.735 37.235 1.00 21.40 291 ILE B C 1
ATOM 4572 O O . ILE B 1 291 ? 132.765 15.166 38.259 1.00 19.61 291 ILE B O 1
ATOM 4577 N N . TRP B 1 292 ? 132.538 16.796 36.715 1.00 18.79 292 TRP B N 1
ATOM 4578 C CA . TRP B 1 292 ? 131.347 17.403 37.305 1.00 16.25 292 TRP B CA 1
ATOM 4579 C C . TRP B 1 292 ? 130.107 16.584 36.944 1.00 15.67 292 TRP B C 1
ATOM 4580 O O . TRP B 1 292 ? 129.911 16.229 35.784 1.00 15.19 292 TRP B O 1
ATOM 4591 N N . PHE B 1 293 ? 129.280 16.287 37.942 1.00 16.63 293 PHE B N 1
ATOM 4592 C CA . PHE B 1 293 ? 128.045 15.524 37.749 1.00 18.23 293 PHE B CA 1
ATOM 4593 C C . PHE B 1 293 ? 126.891 16.278 38.387 1.00 18.48 293 PHE B C 1
ATOM 4594 O O . PHE B 1 293 ? 126.997 16.687 39.536 1.00 18.54 293 PHE B O 1
ATOM 4602 N N . ALA B 1 294 ? 125.795 16.455 37.657 1.00 20.92 294 ALA B N 1
ATOM 4603 C CA . ALA B 1 294 ? 124.623 17.132 38.207 1.00 25.36 294 ALA B CA 1
ATOM 4604 C C . ALA B 1 294 ? 124.073 16.205 39.295 1.00 28.47 294 ALA B C 1
ATOM 4605 O O . ALA B 1 294 ? 123.912 14.999 39.069 1.00 27.20 294 ALA B O 1
ATOM 4607 N N . GLU B 1 295 ? 123.790 16.761 40.470 1.00 32.95 295 GLU B N 1
ATOM 4608 C CA . GLU B 1 295 ? 123.304 15.959 41.594 1.00 38.37 295 GLU B CA 1
ATOM 4609 C C . GLU B 1 295 ? 122.160 15.007 41.282 1.00 40.79 295 GLU B C 1
ATOM 4610 O O . GLU B 1 295 ? 122.319 13.793 41.406 1.00 42.32 295 GLU B O 1
ATOM 4616 N N . GLY B 1 296 ? 121.016 15.556 40.877 1.00 42.94 296 GLY B N 1
ATOM 4617 C CA . GLY B 1 296 ? 119.851 14.736 40.572 1.00 47.16 296 GLY B CA 1
ATOM 4618 C C . GLY B 1 296 ? 120.079 13.468 39.764 1.00 48.97 296 GLY B C 1
ATOM 4619 O O . GLY B 1 296 ? 121.227 13.204 39.358 1.00 51.02 296 GLY B O 1
ATOM 4621 N N . LEU C 1 3 ? 47.549 40.355 48.271 1.00 51.94 3 LEU C N 1
ATOM 4622 C CA . LEU C 1 3 ? 47.370 41.310 49.405 1.00 50.92 3 LEU C CA 1
ATOM 4623 C C . LEU C 1 3 ? 48.245 40.914 50.584 1.00 50.62 3 LEU C C 1
ATOM 4624 O O . LEU C 1 3 ? 47.773 40.805 51.716 1.00 51.74 3 LEU C O 1
ATOM 4629 N N . VAL C 1 4 ? 49.523 40.694 50.303 1.00 49.22 4 VAL C N 1
ATOM 4630 C CA . VAL C 1 4 ? 50.492 40.319 51.321 1.00 46.93 4 VAL C CA 1
ATOM 4631 C C . VAL C 1 4 ? 51.760 41.105 51.035 1.00 45.14 4 VAL C C 1
ATOM 4632 O O . VAL C 1 4 ? 52.421 40.873 50.029 1.00 45.20 4 VAL C O 1
ATOM 4636 N N . SER C 1 5 ? 52.091 42.042 51.913 1.00 43.26 5 SER C N 1
ATOM 4637 C CA . SER C 1 5 ? 53.281 42.861 51.733 1.00 41.57 5 SER C CA 1
ATOM 4638 C C . SER C 1 5 ? 54.523 41.987 51.793 1.00 39.86 5 SER C C 1
ATOM 4639 O O . SER C 1 5 ? 54.485 40.883 52.331 1.00 38.58 5 SER C O 1
ATOM 4642 N N . GLU C 1 6 ? 55.623 42.488 51.241 1.00 39.82 6 GLU C N 1
ATOM 4643 C CA . GLU C 1 6 ? 56.881 41.757 51.268 1.00 40.12 6 GLU C CA 1
ATOM 4644 C C . GLU C 1 6 ? 57.246 41.498 52.728 1.00 40.37 6 GLU C C 1
ATOM 4645 O O . GLU C 1 6 ? 57.714 40.413 53.082 1.00 41.10 6 GLU C O 1
ATOM 4651 N N . LYS C 1 7 ? 57.025 42.506 53.569 1.00 40.32 7 LYS C N 1
ATOM 4652 C CA . LYS C 1 7 ? 57.319 42.406 54.996 1.00 40.51 7 LYS C CA 1
ATOM 4653 C C . LYS C 1 7 ? 56.556 41.233 55.599 1.00 39.35 7 LYS C C 1
ATOM 4654 O O . LYS C 1 7 ? 57.146 40.368 56.246 1.00 40.29 7 LYS C O 1
ATOM 4660 N N . GLU C 1 8 ? 55.243 41.201 55.379 1.00 38.15 8 GLU C N 1
ATOM 4661 C CA . GLU C 1 8 ? 54.417 40.116 55.892 1.00 35.75 8 GLU C CA 1
ATOM 4662 C C . GLU C 1 8 ? 55.000 38.784 55.436 1.00 33.87 8 GLU C C 1
ATOM 4663 O O . GLU C 1 8 ? 55.209 37.874 56.237 1.00 33.77 8 GLU C O 1
ATOM 4669 N N . PHE C 1 9 ? 55.275 38.684 54.141 1.00 30.72 9 PHE C N 1
ATOM 4670 C CA . PHE C 1 9 ? 55.827 37.462 53.568 1.00 29.21 9 PHE C CA 1
ATOM 4671 C C . PHE C 1 9 ? 57.140 37.069 54.229 1.00 29.51 9 PHE C C 1
ATOM 4672 O O . PHE C 1 9 ? 57.371 35.897 54.505 1.00 28.20 9 PHE C O 1
ATOM 4680 N N . LEU C 1 10 ? 58.002 38.050 54.478 1.00 32.24 10 LEU C N 1
ATOM 4681 C CA . LEU C 1 10 ? 59.296 37.777 55.096 1.00 36.00 10 LEU C CA 1
ATOM 4682 C C . LEU C 1 10 ? 59.202 37.281 56.537 1.00 38.25 10 LEU C C 1
ATOM 4683 O O . LEU C 1 10 ? 60.093 36.580 57.018 1.00 39.08 10 LEU C O 1
ATOM 4688 N N . ASP C 1 11 ? 58.122 37.635 57.223 1.00 40.49 11 ASP C N 1
ATOM 4689 C CA . ASP C 1 11 ? 57.947 37.214 58.608 1.00 42.13 11 ASP C CA 1
ATOM 4690 C C . ASP C 1 11 ? 57.203 35.893 58.759 1.00 40.38 11 ASP C C 1
ATOM 4691 O O . ASP C 1 11 ? 57.206 35.293 59.833 1.00 41.23 11 ASP C O 1
ATOM 4696 N N . LEU C 1 12 ? 56.575 35.435 57.683 1.00 39.07 12 LEU C N 1
ATOM 4697 C CA . LEU C 1 12 ? 55.837 34.176 57.716 1.00 37.04 12 LEU C CA 1
ATOM 4698 C C . LEU C 1 12 ? 56.722 33.003 58.105 1.00 36.25 12 LEU C C 1
ATOM 4699 O O . LEU C 1 12 ? 57.930 33.017 57.876 1.00 36.32 12 LEU C O 1
ATOM 4704 N N . PRO C 1 13 ? 56.125 31.971 58.720 1.00 35.79 13 PRO C N 1
ATOM 4705 C CA . PRO C 1 13 ? 56.882 30.786 59.123 1.00 34.51 13 PRO C CA 1
ATOM 4706 C C . PRO C 1 13 ? 57.190 29.944 57.884 1.00 34.62 13 PRO C C 1
ATOM 4707 O O . PRO C 1 13 ? 56.395 29.891 56.946 1.00 34.25 13 PRO C O 1
ATOM 4711 N N . LEU C 1 14 ? 58.344 29.290 57.883 1.00 35.35 14 LEU C N 1
ATOM 4712 C CA . LEU C 1 14 ? 58.764 28.470 56.752 1.00 35.86 14 LEU C CA 1
ATOM 4713 C C . LEU C 1 14 ? 57.661 27.596 56.150 1.00 35.65 14 LEU C C 1
ATOM 4714 O O . LEU C 1 14 ? 57.452 27.604 54.939 1.00 35.08 14 LEU C O 1
ATOM 4719 N N . VAL C 1 15 ? 56.965 26.839 56.995 1.00 36.63 15 VAL C N 1
ATOM 4720 C CA . VAL C 1 15 ? 55.895 25.955 56.535 1.00 36.08 15 VAL C CA 1
ATOM 4721 C C . VAL C 1 15 ? 54.774 26.685 55.798 1.00 34.14 15 VAL C C 1
ATOM 4722 O O . VAL C 1 15 ? 54.165 26.122 54.894 1.00 33.30 15 VAL C O 1
ATOM 4726 N N . SER C 1 16 ? 54.496 27.926 56.185 1.00 32.84 16 SER C N 1
ATOM 4727 C CA . SER C 1 16 ? 53.453 28.702 55.519 1.00 32.21 16 SER C CA 1
ATOM 4728 C C . SER C 1 16 ? 53.949 29.181 54.160 1.00 31.03 16 SER C C 1
ATOM 4729 O O . SER C 1 16 ? 53.191 29.224 53.188 1.00 28.93 16 SER C O 1
ATOM 4732 N N . VAL C 1 17 ? 55.226 29.546 54.092 1.00 30.10 17 VAL C N 1
ATOM 4733 C CA . VAL C 1 17 ? 55.798 30.009 52.835 1.00 27.25 17 VAL C CA 1
ATOM 4734 C C . VAL C 1 17 ? 55.794 28.853 51.848 1.00 25.65 17 VAL C C 1
ATOM 4735 O O . VAL C 1 17 ? 55.492 29.034 50.672 1.00 24.56 17 VAL C O 1
ATOM 4739 N N . ALA C 1 18 ? 56.114 27.661 52.333 1.00 24.26 18 ALA C N 1
ATOM 4740 C CA . ALA C 1 18 ? 56.128 26.492 51.471 1.00 24.60 18 ALA C CA 1
ATOM 4741 C C . ALA C 1 18 ? 54.710 26.182 50.983 1.00 25.18 18 ALA C C 1
ATOM 4742 O O . ALA C 1 18 ? 54.523 25.707 49.867 1.00 26.45 18 ALA C O 1
ATOM 4744 N N . GLU C 1 19 ? 53.710 26.454 51.813 1.00 26.39 19 GLU C N 1
ATOM 4745 C CA . GLU C 1 19 ? 52.335 26.191 51.413 1.00 28.99 19 GLU C CA 1
ATOM 4746 C C . GLU C 1 19 ? 51.939 27.113 50.259 1.00 27.47 19 GLU C C 1
ATOM 4747 O O . GLU C 1 19 ? 51.307 26.678 49.302 1.00 27.82 19 GLU C O 1
ATOM 4753 N N . ILE C 1 20 ? 52.325 28.381 50.338 1.00 27.37 20 ILE C N 1
ATOM 4754 C CA . ILE C 1 20 ? 52.010 29.332 49.272 1.00 27.78 20 ILE C CA 1
ATOM 4755 C C . ILE C 1 20 ? 52.717 28.944 47.963 1.00 27.63 20 ILE C C 1
ATOM 4756 O O . ILE C 1 20 ? 52.114 28.974 46.885 1.00 27.85 20 ILE C O 1
ATOM 4761 N N . VAL C 1 21 ? 53.994 28.585 48.070 1.00 26.27 21 VAL C N 1
ATOM 4762 C CA . VAL C 1 21 ? 54.798 28.186 46.918 1.00 25.91 21 VAL C CA 1
ATOM 4763 C C . VAL C 1 21 ? 54.218 26.948 46.247 1.00 27.53 21 VAL C C 1
ATOM 4764 O O . VAL C 1 21 ? 54.088 26.900 45.023 1.00 26.20 21 VAL C O 1
ATOM 4768 N N . ARG C 1 22 ? 53.873 25.943 47.046 1.00 28.88 22 ARG C N 1
ATOM 4769 C CA . ARG C 1 22 ? 53.305 24.718 46.494 1.00 32.47 22 ARG C CA 1
ATOM 4770 C C . ARG C 1 22 ? 51.978 24.986 45.799 1.00 32.75 22 ARG C C 1
ATOM 4771 O O . ARG C 1 22 ? 51.482 24.141 45.059 1.00 34.63 22 ARG C O 1
ATOM 4779 N N . CYS C 1 23 ? 51.405 26.160 46.037 1.00 33.12 23 CYS C N 1
ATOM 4780 C CA . CYS C 1 23 ? 50.133 26.508 45.419 1.00 35.33 23 CYS C CA 1
ATOM 4781 C C . CYS C 1 23 ? 50.250 27.455 44.225 1.00 34.14 23 CYS C C 1
ATOM 4782 O O . CYS C 1 23 ? 49.568 27.269 43.224 1.00 35.42 23 CYS C O 1
ATOM 4785 N N . ARG C 1 24 ? 51.112 28.462 44.324 1.00 33.54 24 ARG C N 1
ATOM 4786 C CA . ARG C 1 24 ? 51.267 29.426 43.239 1.00 31.48 24 ARG C CA 1
ATOM 4787 C C . ARG C 1 24 ? 52.613 29.374 42.515 1.00 28.83 24 ARG C C 1
ATOM 4788 O O . ARG C 1 24 ? 52.849 30.146 41.587 1.00 30.23 24 ARG C O 1
ATOM 4796 N N . GLY C 1 25 ? 53.481 28.454 42.925 1.00 26.59 25 GLY C N 1
ATOM 4797 C CA . GLY C 1 25 ? 54.788 28.329 42.298 1.00 23.29 25 GLY C CA 1
ATOM 4798 C C . GLY C 1 25 ? 55.816 29.231 42.961 1.00 23.47 25 GLY C C 1
ATOM 4799 O O . GLY C 1 25 ? 55.493 29.918 43.931 1.00 25.70 25 GLY C O 1
ATOM 4800 N N . PRO C 1 26 ? 57.063 29.267 42.469 1.00 21.07 26 PRO C N 1
ATOM 4801 C CA . PRO C 1 26 ? 57.590 28.519 41.326 1.00 20.25 26 PRO C CA 1
ATOM 4802 C C . PRO C 1 26 ? 57.609 27.005 41.549 1.00 21.56 26 PRO C C 1
ATOM 4803 O O . PRO C 1 26 ? 58.092 26.515 42.572 1.00 23.27 26 PRO C O 1
ATOM 4807 N N . LYS C 1 27 ? 57.074 26.273 40.584 1.00 20.34 27 LYS C N 1
ATOM 4808 C CA . LYS C 1 27 ? 57.038 24.824 40.645 1.00 20.54 27 LYS C CA 1
ATOM 4809 C C . LYS C 1 27 ? 58.386 24.306 40.134 1.00 20.90 27 LYS C C 1
ATOM 4810 O O . LYS C 1 27 ? 58.933 23.321 40.653 1.00 22.36 27 LYS C O 1
ATOM 4816 N N . VAL C 1 28 ? 58.923 24.981 39.119 1.00 16.04 28 VAL C N 1
ATOM 4817 C CA . VAL C 1 28 ? 60.212 24.609 38.542 1.00 15.16 28 VAL C CA 1
ATOM 4818 C C . VAL C 1 28 ? 61.153 25.822 38.590 1.00 16.04 28 VAL C C 1
ATOM 4819 O O . VAL C 1 28 ? 60.851 26.873 38.029 1.00 11.41 28 VAL C O 1
ATOM 4823 N N . SER C 1 29 ? 62.287 25.679 39.267 1.00 16.43 29 SER C N 1
ATOM 4824 C CA . SER C 1 29 ? 63.241 26.782 39.360 1.00 17.56 29 SER C CA 1
ATOM 4825 C C . SER C 1 29 ? 64.623 26.362 38.868 1.00 16.46 29 SER C C 1
ATOM 4826 O O . SER C 1 29 ? 65.077 25.255 39.156 1.00 16.63 29 SER C O 1
ATOM 4829 N N . VAL C 1 30 ? 65.291 27.247 38.133 1.00 14.93 30 VAL C N 1
ATOM 4830 C CA . VAL C 1 30 ? 66.629 26.955 37.635 1.00 13.21 30 VAL C CA 1
ATOM 4831 C C . VAL C 1 30 ? 67.606 27.818 38.415 1.00 13.56 30 VAL C C 1
ATOM 4832 O O . VAL C 1 30 ? 67.446 29.038 38.497 1.00 13.07 30 VAL C O 1
ATOM 4836 N N . PHE C 1 31 ? 68.626 27.181 38.983 1.00 14.49 31 PHE C N 1
ATOM 4837 C CA . PHE C 1 31 ? 69.596 27.901 39.789 1.00 13.65 31 PHE C CA 1
ATOM 4838 C C . PHE C 1 31 ? 71.018 27.365 39.632 1.00 14.70 31 PHE C C 1
ATOM 4839 O O . PHE C 1 31 ? 71.430 26.426 40.321 1.00 15.34 31 PHE C O 1
ATOM 4847 N N . PRO C 1 32 ? 71.777 27.933 38.689 1.00 13.37 32 PRO C N 1
ATOM 4848 C CA . PRO C 1 32 ? 73.153 27.462 38.514 1.00 14.88 32 PRO C CA 1
ATOM 4849 C C . PRO C 1 32 ? 73.986 28.175 39.585 1.00 16.35 32 PRO C C 1
ATOM 4850 O O . PRO C 1 32 ? 73.812 29.372 39.805 1.00 16.22 32 PRO C O 1
ATOM 4854 N N . PHE C 1 33 ? 74.860 27.453 40.275 1.00 15.85 33 PHE C N 1
ATOM 4855 C CA . PHE C 1 33 ? 75.672 28.096 41.297 1.00 18.96 33 PHE C CA 1
ATOM 4856 C C . PHE C 1 33 ? 76.887 28.695 40.613 1.00 18.52 33 PHE C C 1
ATOM 4857 O O . PHE C 1 33 ? 77.804 27.989 40.201 1.00 19.58 33 PHE C O 1
ATOM 4865 N N . ASP C 1 34 ? 76.866 30.016 40.493 1.00 18.48 34 ASP C N 1
ATOM 4866 C CA . ASP C 1 34 ? 77.906 30.757 39.800 1.00 19.98 34 ASP C CA 1
ATOM 4867 C C . ASP C 1 34 ? 78.762 31.632 40.711 1.00 17.04 34 ASP C C 1
ATOM 4868 O O . ASP C 1 34 ? 78.388 31.910 41.843 1.00 16.39 34 ASP C O 1
ATOM 4873 N N . GLY C 1 35 ? 79.901 32.083 40.186 1.00 18.12 35 GLY C N 1
ATOM 4874 C CA . GLY C 1 35 ? 80.809 32.932 40.941 1.00 14.37 35 GLY C CA 1
ATOM 4875 C C . GLY C 1 35 ? 81.449 32.249 42.138 1.00 14.28 35 GLY C C 1
ATOM 4876 O O . GLY C 1 35 ? 81.948 32.912 43.036 1.00 15.88 35 GLY C O 1
ATOM 4877 N N . THR C 1 36 ? 81.462 30.924 42.148 1.00 15.95 36 THR C N 1
ATOM 4878 C CA . THR C 1 36 ? 82.031 30.197 43.275 1.00 18.96 36 THR C CA 1
ATOM 4879 C C . THR C 1 36 ? 83.540 30.366 43.497 1.00 18.82 36 THR C C 1
ATOM 4880 O O . THR C 1 36 ? 84.007 30.272 44.627 1.00 19.79 36 THR C O 1
ATOM 4884 N N . ARG C 1 37 ? 84.310 30.610 42.445 1.00 19.64 37 ARG C N 1
ATOM 4885 C CA . ARG C 1 37 ? 85.746 30.787 42.634 1.00 20.49 37 ARG C CA 1
ATOM 4886 C C . ARG C 1 37 ? 85.999 32.144 43.275 1.00 19.73 37 ARG C C 1
ATOM 4887 O O . ARG C 1 37 ? 86.926 32.312 44.068 1.00 19.82 37 ARG C O 1
ATOM 4895 N N . ARG C 1 38 ? 85.156 33.108 42.935 1.00 17.48 38 ARG C N 1
ATOM 4896 C CA . ARG C 1 38 ? 85.265 34.440 43.494 1.00 17.11 38 ARG C CA 1
ATOM 4897 C C . ARG C 1 38 ? 84.863 34.346 44.970 1.00 17.75 38 ARG C C 1
ATOM 4898 O O . ARG C 1 38 ? 85.526 34.907 45.845 1.00 15.93 38 ARG C O 1
ATOM 4906 N N . TRP C 1 39 ? 83.781 33.618 45.239 1.00 17.57 39 TRP C N 1
ATOM 4907 C CA . TRP C 1 39 ? 83.289 33.434 46.605 1.00 16.38 39 TRP C CA 1
ATOM 4908 C C . TRP C 1 39 ? 84.330 32.744 47.498 1.00 16.97 39 TRP C C 1
ATOM 4909 O O . TRP C 1 39 ? 84.500 33.109 48.654 1.00 17.04 39 TRP C O 1
ATOM 4920 N N . PHE C 1 40 ? 85.002 31.735 46.954 1.00 17.61 40 PHE C N 1
ATOM 4921 C CA . PHE C 1 40 ? 86.016 30.973 47.686 1.00 19.38 40 PHE C CA 1
ATOM 4922 C C . PHE C 1 40 ? 87.229 31.827 48.078 1.00 19.54 40 PHE C C 1
ATOM 4923 O O . PHE C 1 40 ? 87.793 31.644 49.151 1.00 20.56 40 PHE C O 1
ATOM 4931 N N . HIS C 1 41 ? 87.628 32.756 47.214 1.00 19.35 41 HIS C N 1
ATOM 4932 C CA . HIS C 1 41 ? 88.777 33.616 47.502 1.00 19.46 41 HIS C CA 1
ATOM 4933 C C . HIS C 1 41 ? 88.447 34.714 48.496 1.00 18.91 41 HIS C C 1
ATOM 4934 O O . HIS C 1 41 ? 89.340 35.315 49.090 1.00 19.97 41 HIS C O 1
ATOM 4941 N N . LEU C 1 42 ? 87.160 34.981 48.675 1.00 18.61 42 LEU C N 1
ATOM 4942 C CA . LEU C 1 42 ? 86.748 36.025 49.592 1.00 17.00 42 LEU C CA 1
ATOM 4943 C C . LEU C 1 42 ? 86.273 35.478 50.928 1.00 16.89 42 LEU C C 1
ATOM 4944 O O . LEU C 1 42 ? 86.462 36.115 51.962 1.00 14.65 42 LEU C O 1
ATOM 4949 N N . GLU C 1 43 ? 85.675 34.290 50.907 1.00 16.12 43 GLU C N 1
ATOM 4950 C CA . GLU C 1 43 ? 85.114 33.712 52.128 1.00 18.31 43 GLU C CA 1
ATOM 4951 C C . GLU C 1 43 ? 85.856 32.553 52.765 1.00 18.91 43 GLU C C 1
ATOM 4952 O O . GLU C 1 43 ? 85.516 32.136 53.869 1.00 21.62 43 GLU C O 1
ATOM 4958 N N . CYS C 1 44 ? 86.851 32.014 52.080 1.00 19.84 44 CYS C N 1
ATOM 4959 C CA . CYS C 1 44 ? 87.603 30.901 52.640 1.00 21.34 44 CYS C CA 1
ATOM 4960 C C . CYS C 1 44 ? 89.089 31.237 52.599 1.00 21.83 44 CYS C C 1
ATOM 4961 O O . CYS C 1 44 ? 89.481 32.265 52.050 1.00 21.32 44 CYS C O 1
ATOM 4964 N N . ASN C 1 45 ? 89.906 30.380 53.200 1.00 22.58 45 ASN C N 1
ATOM 4965 C CA . ASN C 1 45 ? 91.347 30.561 53.173 1.00 25.28 45 ASN C CA 1
ATOM 4966 C C . ASN C 1 45 ? 91.858 29.470 52.230 1.00 25.50 45 ASN C C 1
ATOM 4967 O O . ASN C 1 45 ? 92.019 28.322 52.635 1.00 24.53 45 ASN C O 1
ATOM 4972 N N . PRO C 1 46 ? 92.101 29.821 50.951 1.00 27.35 46 PRO C N 1
ATOM 4973 C CA . PRO C 1 46 ? 92.584 28.895 49.918 1.00 28.60 46 PRO C CA 1
ATOM 4974 C C . PRO C 1 46 ? 93.802 28.140 50.400 1.00 29.46 46 PRO C C 1
ATOM 4975 O O . PRO C 1 46 ? 94.041 26.994 50.035 1.00 30.94 46 PRO C O 1
ATOM 4979 N N . GLN C 1 47 ? 94.566 28.817 51.238 1.00 31.57 47 GLN C N 1
ATOM 4980 C CA . GLN C 1 47 ? 95.778 28.274 51.805 1.00 33.46 47 GLN C CA 1
ATOM 4981 C C . GLN C 1 47 ? 95.558 26.927 52.482 1.00 33.17 47 GLN C C 1
ATOM 4982 O O . GLN C 1 47 ? 96.413 26.040 52.394 1.00 33.95 47 GLN C O 1
ATOM 4988 N N . TYR C 1 48 ? 94.414 26.761 53.140 1.00 32.20 48 TYR C N 1
ATOM 4989 C CA . TYR C 1 48 ? 94.144 25.517 53.857 1.00 32.55 48 TYR C CA 1
ATOM 4990 C C . TYR C 1 48 ? 92.798 24.833 53.619 1.00 31.86 48 TYR C C 1
ATOM 4991 O O . TYR C 1 48 ? 92.669 23.633 53.857 1.00 31.22 48 TYR C O 1
ATOM 5000 N N . ASP C 1 49 ? 91.797 25.583 53.165 1.00 31.35 49 ASP C N 1
ATOM 5001 C CA . ASP C 1 49 ? 90.474 25.005 52.927 1.00 29.51 49 ASP C CA 1
ATOM 5002 C C . ASP C 1 49 ? 90.362 24.256 51.596 1.00 29.76 49 ASP C C 1
ATOM 5003 O O . ASP C 1 49 ? 91.069 24.555 50.631 1.00 29.29 49 ASP C O 1
ATOM 5008 N N . ASP C 1 50 ? 89.469 23.275 51.547 1.00 28.31 50 ASP C N 1
ATOM 5009 C CA . ASP C 1 50 ? 89.271 22.513 50.325 1.00 28.43 50 ASP C CA 1
ATOM 5010 C C . ASP C 1 50 ? 88.135 23.129 49.500 1.00 28.53 50 ASP C C 1
ATOM 5011 O O . ASP C 1 50 ? 86.989 23.216 49.954 1.00 26.11 50 ASP C O 1
ATOM 5016 N N . TYR C 1 51 ? 88.473 23.557 48.288 1.00 27.55 51 TYR C N 1
ATOM 5017 C CA . TYR C 1 51 ? 87.520 24.171 47.378 1.00 27.95 51 TYR C CA 1
ATOM 5018 C C . TYR C 1 51 ? 86.323 23.256 47.084 1.00 26.46 51 TYR C C 1
ATOM 5019 O O . TYR C 1 51 ? 85.177 23.632 47.308 1.00 23.23 51 TYR C O 1
ATOM 5028 N N . GLN C 1 52 ? 86.602 22.058 46.581 1.00 26.33 52 GLN C N 1
ATOM 5029 C CA . GLN C 1 52 ? 85.556 21.100 46.234 1.00 27.30 52 GLN C CA 1
ATOM 5030 C C . GLN C 1 52 ? 84.578 20.855 47.376 1.00 26.40 52 GLN C C 1
ATOM 5031 O O . GLN C 1 52 ? 83.367 20.852 47.170 1.00 25.78 52 GLN C O 1
ATOM 5037 N N . GLN C 1 53 ? 85.101 20.654 48.580 1.00 26.13 53 GLN C N 1
ATOM 5038 C CA . GLN C 1 53 ? 84.252 20.420 49.736 1.00 24.53 53 GLN C CA 1
ATOM 5039 C C . GLN C 1 53 ? 83.485 21.669 50.154 1.00 23.25 53 GLN C C 1
ATOM 5040 O O . GLN C 1 53 ? 82.287 21.608 50.436 1.00 22.86 53 GLN C O 1
ATOM 5046 N N . ALA C 1 54 ? 84.177 22.800 50.198 1.00 22.99 54 ALA C N 1
ATOM 5047 C CA . ALA C 1 54 ? 83.555 24.063 50.576 1.00 22.12 54 ALA C CA 1
ATOM 5048 C C . ALA C 1 54 ? 82.361 24.348 49.670 1.00 22.20 54 ALA C C 1
ATOM 5049 O O . ALA C 1 54 ? 81.286 24.726 50.139 1.00 20.54 54 ALA C O 1
ATOM 5051 N N . ALA C 1 55 ? 82.563 24.155 48.370 1.00 21.39 55 ALA C N 1
ATOM 5052 C CA . ALA C 1 55 ? 81.520 24.384 47.382 1.00 23.48 55 ALA C CA 1
ATOM 5053 C C . ALA C 1 55 ? 80.380 23.379 47.535 1.00 23.06 55 ALA C C 1
ATOM 5054 O O . ALA C 1 55 ? 79.206 23.757 47.547 1.00 24.93 55 ALA C O 1
ATOM 5056 N N . LEU C 1 56 ? 80.727 22.103 47.647 1.00 22.22 56 LEU C N 1
ATOM 5057 C CA . LEU C 1 56 ? 79.720 21.059 47.802 1.00 23.21 56 LEU C CA 1
ATOM 5058 C C . LEU C 1 56 ? 78.784 21.356 48.980 1.00 22.43 56 LEU C C 1
ATOM 5059 O O . LEU C 1 56 ? 77.567 21.174 48.885 1.00 20.55 56 LEU C O 1
ATOM 5064 N N . ARG C 1 57 ? 79.361 21.816 50.086 1.00 21.76 57 ARG C N 1
ATOM 5065 C CA . ARG C 1 57 ? 78.585 22.139 51.277 1.00 22.47 57 ARG C CA 1
ATOM 5066 C C . ARG C 1 57 ? 77.610 23.276 51.030 1.00 20.79 57 ARG C C 1
ATOM 5067 O O . ARG C 1 57 ? 76.486 23.249 51.533 1.00 19.83 57 ARG C O 1
ATOM 5075 N N . GLN C 1 58 ? 78.042 24.287 50.276 1.00 19.45 58 GLN C N 1
ATOM 5076 C CA . GLN C 1 58 ? 77.173 25.417 49.979 1.00 18.44 58 GLN C CA 1
ATOM 5077 C C . GLN C 1 58 ? 76.052 24.990 49.043 1.00 18.25 58 GLN C C 1
ATOM 5078 O O . GLN C 1 58 ? 74.917 25.451 49.175 1.00 16.57 58 GLN C O 1
ATOM 5084 N N . SER C 1 59 ? 76.368 24.112 48.097 1.00 18.51 59 SER C N 1
ATOM 5085 C CA . SER C 1 59 ? 75.350 23.628 47.169 1.00 21.19 59 SER C CA 1
ATOM 5086 C C . SER C 1 59 ? 74.252 22.929 47.959 1.00 20.66 59 SER C C 1
ATOM 5087 O O . SER C 1 59 ? 73.063 23.193 47.759 1.00 19.58 59 SER C O 1
ATOM 5090 N N . ILE C 1 60 ? 74.659 22.041 48.860 1.00 20.82 60 ILE C N 1
ATOM 5091 C CA . ILE C 1 60 ? 73.706 21.307 49.683 1.00 20.96 60 ILE C CA 1
ATOM 5092 C C . ILE C 1 60 ? 72.834 22.277 50.459 1.00 20.23 60 ILE C C 1
ATOM 5093 O O . ILE C 1 60 ? 71.619 22.104 50.542 1.00 19.75 60 ILE C O 1
ATOM 5098 N N . ARG C 1 61 ? 73.462 23.307 51.015 1.00 20.07 61 ARG C N 1
ATOM 5099 C CA . ARG C 1 61 ? 72.749 24.314 51.794 1.00 18.92 61 ARG C CA 1
ATOM 5100 C C . ARG C 1 61 ? 71.656 25.033 50.996 1.00 18.79 61 ARG C C 1
ATOM 5101 O O . ARG C 1 61 ? 70.541 25.225 51.483 1.00 17.36 61 ARG C O 1
ATOM 5109 N N . ILE C 1 62 ? 71.966 25.432 49.768 1.00 18.31 62 ILE C N 1
ATOM 5110 C CA . ILE C 1 62 ? 70.980 26.148 48.972 1.00 17.52 62 ILE C CA 1
ATOM 5111 C C . ILE C 1 62 ? 69.907 25.220 48.404 1.00 18.52 62 ILE C C 1
ATOM 5112 O O . ILE C 1 62 ? 68.737 25.591 48.343 1.00 19.53 62 ILE C O 1
ATOM 5117 N N . LEU C 1 63 ? 70.298 24.018 47.995 1.00 19.00 63 LEU C N 1
ATOM 5118 C CA . LEU C 1 63 ? 69.334 23.055 47.469 1.00 21.76 63 LEU C CA 1
ATOM 5119 C C . LEU C 1 63 ? 68.349 22.721 48.590 1.00 22.76 63 LEU C C 1
ATOM 5120 O O . LEU C 1 63 ? 67.132 22.714 48.400 1.00 21.50 63 LEU C O 1
ATOM 5125 N N . LYS C 1 64 ? 68.898 22.460 49.768 1.00 24.03 64 LYS C N 1
ATOM 5126 C CA . LYS C 1 64 ? 68.097 22.148 50.934 1.00 24.63 64 LYS C CA 1
ATOM 5127 C C . LYS C 1 64 ? 67.139 23.313 51.199 1.00 24.92 64 LYS C C 1
ATOM 5128 O O . LYS C 1 64 ? 65.982 23.111 51.552 1.00 25.24 64 LYS C O 1
ATOM 5134 N N . MET C 1 65 ? 67.626 24.535 51.003 1.00 23.72 65 MET C N 1
ATOM 5135 C CA . MET C 1 65 ? 66.824 25.737 51.218 1.00 24.55 65 MET C CA 1
ATOM 5136 C C . MET C 1 65 ? 65.708 25.915 50.176 1.00 23.42 65 MET C C 1
ATOM 5137 O O . MET C 1 65 ? 64.599 26.336 50.513 1.00 22.09 65 MET C O 1
ATOM 5142 N N . LEU C 1 66 ? 66.004 25.607 48.916 1.00 20.37 66 LEU C N 1
ATOM 5143 C CA . LEU C 1 66 ? 65.007 25.724 47.854 1.00 21.45 66 LEU C CA 1
ATOM 5144 C C . LEU C 1 66 ? 63.852 24.747 48.071 1.00 21.36 66 LEU C C 1
ATOM 5145 O O . LEU C 1 66 ? 62.685 25.147 48.056 1.00 20.71 66 LEU C O 1
ATOM 5150 N N . PHE C 1 67 ? 64.180 23.473 48.275 1.00 20.75 67 PHE C N 1
ATOM 5151 C CA . PHE C 1 67 ? 63.160 22.447 48.487 1.00 23.25 67 PHE C CA 1
ATOM 5152 C C . PHE C 1 67 ? 62.311 22.719 49.725 1.00 25.22 67 PHE C C 1
ATOM 5153 O O . PHE C 1 67 ? 61.094 22.538 49.701 1.00 26.06 67 PHE C O 1
ATOM 5161 N N . GLU C 1 68 ? 62.954 23.150 50.805 1.00 25.56 68 GLU C N 1
ATOM 5162 C CA . GLU C 1 68 ? 62.241 23.448 52.037 1.00 27.33 68 GLU C CA 1
ATOM 5163 C C . GLU C 1 68 ? 61.188 24.511 51.799 1.00 26.15 68 GLU C C 1
ATOM 5164 O O . GLU C 1 68 ? 60.099 24.446 52.364 1.00 27.30 68 GLU C O 1
ATOM 5170 N N . HIS C 1 69 ? 61.508 25.494 50.966 1.00 24.89 69 HIS C N 1
ATOM 5171 C CA . HIS C 1 69 ? 60.555 26.558 50.675 1.00 22.85 69 HIS C CA 1
ATOM 5172 C C . HIS C 1 69 ? 59.432 26.146 49.733 1.00 21.67 69 HIS C C 1
ATOM 5173 O O . HIS C 1 69 ? 58.721 26.998 49.211 1.00 22.10 69 HIS C O 1
ATOM 5180 N N . GLY C 1 70 ? 59.289 24.841 49.512 1.00 21.44 70 GLY C N 1
ATOM 5181 C CA . GLY C 1 70 ? 58.220 24.343 48.670 1.00 22.09 70 GLY C CA 1
ATOM 5182 C C . GLY C 1 70 ? 58.475 24.060 47.204 1.00 23.36 70 GLY C C 1
ATOM 5183 O O . GLY C 1 70 ? 57.636 23.424 46.569 1.00 23.61 70 GLY C O 1
ATOM 5184 N N . ILE C 1 71 ? 59.599 24.519 46.654 1.00 23.07 71 ILE C N 1
ATOM 5185 C CA . ILE C 1 71 ? 59.907 24.283 45.238 1.00 20.63 71 ILE C CA 1
ATOM 5186 C C . ILE C 1 71 ? 60.087 22.796 44.964 1.00 20.10 71 ILE C C 1
ATOM 5187 O O . ILE C 1 71 ? 60.941 22.143 45.562 1.00 20.34 71 ILE C O 1
ATOM 5192 N N . GLU C 1 72 ? 59.283 22.267 44.049 1.00 19.54 72 GLU C N 1
ATOM 5193 C CA . GLU C 1 72 ? 59.328 20.852 43.709 1.00 19.15 72 GLU C CA 1
ATOM 5194 C C . GLU C 1 72 ? 60.536 20.430 42.876 1.00 18.92 72 GLU C C 1
ATOM 5195 O O . GLU C 1 72 ? 61.213 19.440 43.190 1.00 14.80 72 GLU C O 1
ATOM 5201 N N . THR C 1 73 ? 60.793 21.161 41.797 1.00 16.01 73 THR C N 1
ATOM 5202 C CA . THR C 1 73 ? 61.911 20.819 40.938 1.00 15.52 73 THR C CA 1
ATOM 5203 C C . THR C 1 73 ? 62.939 21.924 40.864 1.00 14.23 73 THR C C 1
ATOM 5204 O O . THR C 1 73 ? 62.605 23.098 40.717 1.00 15.37 73 THR C O 1
ATOM 5208 N N . VAL C 1 74 ? 64.196 21.530 40.980 1.00 13.84 74 VAL C N 1
ATOM 5209 C CA . VAL C 1 74 ? 65.293 22.468 40.878 1.00 13.82 74 VAL C CA 1
ATOM 5210 C C . VAL C 1 74 ? 66.163 21.916 39.765 1.00 15.01 74 VAL C C 1
ATOM 5211 O O . VAL C 1 74 ? 66.471 20.721 39.745 1.00 15.61 74 VAL C O 1
ATOM 5215 N N . ILE C 1 75 ? 66.503 22.779 38.813 1.00 13.92 75 ILE C N 1
ATOM 5216 C CA . ILE C 1 75 ? 67.356 22.411 37.696 1.00 13.65 75 ILE C CA 1
ATOM 5217 C C . ILE C 1 75 ? 68.633 23.174 37.979 1.00 15.60 75 ILE C C 1
ATOM 5218 O O . ILE C 1 75 ? 68.608 24.394 38.163 1.00 17.05 75 ILE C O 1
ATOM 5223 N N . SER C 1 76 ? 69.746 22.461 38.040 1.00 14.86 76 SER C N 1
ATOM 5224 C CA . SER C 1 76 ? 70.990 23.117 38.348 1.00 17.48 76 SER C CA 1
ATOM 5225 C C . SER C 1 76 ? 72.108 22.694 37.433 1.00 16.76 76 SER C C 1
ATOM 5226 O O . SER C 1 76 ? 72.674 21.612 37.579 1.00 18.03 76 SER C O 1
ATOM 5229 N N . PRO C 1 77 ? 72.424 23.540 36.449 1.00 18.14 77 PRO C N 1
ATOM 5230 C CA . PRO C 1 77 ? 73.504 23.241 35.502 1.00 18.79 77 PRO C CA 1
ATOM 5231 C C . PRO C 1 77 ? 74.798 23.227 36.327 1.00 20.74 77 PRO C C 1
ATOM 5232 O O . PRO C 1 77 ? 75.056 24.165 37.078 1.00 19.60 77 PRO C O 1
ATOM 5236 N N . ILE C 1 78 ? 75.589 22.165 36.219 1.00 24.88 78 ILE C N 1
ATOM 5237 C CA . ILE C 1 78 ? 76.837 22.092 36.971 1.00 30.19 78 ILE C CA 1
ATOM 5238 C C . ILE C 1 78 ? 78.029 22.267 36.039 1.00 31.93 78 ILE C C 1
ATOM 5239 O O . ILE C 1 78 ? 78.940 23.032 36.336 1.00 32.87 78 ILE C O 1
ATOM 5244 N N . PHE C 1 79 ? 78.036 21.564 34.915 1.00 35.45 79 PHE C N 1
ATOM 5245 C CA . PHE C 1 79 ? 79.131 21.737 33.975 1.00 40.75 79 PHE C CA 1
ATOM 5246 C C . PHE C 1 79 ? 78.569 22.149 32.628 1.00 42.89 79 PHE C C 1
ATOM 5247 O O . PHE C 1 79 ? 77.919 21.362 31.942 1.00 41.25 79 PHE C O 1
ATOM 5255 N N . SER C 1 80 ? 78.821 23.399 32.262 1.00 47.77 80 SER C N 1
ATOM 5256 C CA . SER C 1 80 ? 78.341 23.942 31.001 1.00 52.34 80 SER C CA 1
ATOM 5257 C C . SER C 1 80 ? 79.394 23.696 29.925 1.00 55.60 80 SER C C 1
ATOM 5258 O O . SER C 1 80 ? 80.591 23.685 30.212 1.00 56.52 80 SER C O 1
ATOM 5261 N N . ASP C 1 81 ? 78.946 23.485 28.692 1.00 59.08 81 ASP C N 1
ATOM 5262 C CA . ASP C 1 81 ? 79.867 23.249 27.588 1.00 61.80 81 ASP C CA 1
ATOM 5263 C C . ASP C 1 81 ? 80.971 24.303 27.585 1.00 63.00 81 ASP C C 1
ATOM 5264 O O . ASP C 1 81 ? 82.093 24.034 27.154 1.00 63.06 81 ASP C O 1
ATOM 5269 N N . ASP C 1 82 ? 80.645 25.499 28.072 1.00 64.68 82 ASP C N 1
ATOM 5270 C CA . ASP C 1 82 ? 81.605 26.598 28.129 1.00 65.55 82 ASP C CA 1
ATOM 5271 C C . ASP C 1 82 ? 82.926 26.145 28.749 1.00 66.70 82 ASP C C 1
ATOM 5272 O O . ASP C 1 82 ? 83.813 26.957 29.020 1.00 67.76 82 ASP C O 1
ATOM 5277 N N . ILE C 1 91 ? 88.355 19.463 32.919 1.00 73.88 91 ILE C N 1
ATOM 5278 C CA . ILE C 1 91 ? 89.284 19.443 34.043 1.00 73.84 91 ILE C CA 1
ATOM 5279 C C . ILE C 1 91 ? 88.998 18.254 34.956 1.00 73.58 91 ILE C C 1
ATOM 5280 O O . ILE C 1 91 ? 87.840 17.938 35.233 1.00 73.98 91 ILE C O 1
ATOM 5285 N N . VAL C 1 92 ? 90.057 17.595 35.418 1.00 72.77 92 VAL C N 1
ATOM 5286 C CA . VAL C 1 92 ? 89.911 16.448 36.306 1.00 71.86 92 VAL C CA 1
ATOM 5287 C C . VAL C 1 92 ? 89.184 16.843 37.590 1.00 71.00 92 VAL C C 1
ATOM 5288 O O . VAL C 1 92 ? 88.514 16.015 38.209 1.00 71.20 92 VAL C O 1
ATOM 5292 N N . GLN C 1 93 ? 89.311 18.107 37.986 1.00 69.54 93 GLN C N 1
ATOM 5293 C CA . GLN C 1 93 ? 88.643 18.572 39.195 1.00 68.05 93 GLN C CA 1
ATOM 5294 C C . GLN C 1 93 ? 87.142 18.525 38.944 1.00 66.52 93 GLN C C 1
ATOM 5295 O O . GLN C 1 93 ? 86.366 18.127 39.814 1.00 66.47 93 GLN C O 1
ATOM 5301 N N . ALA C 1 94 ? 86.742 18.933 37.744 1.00 64.44 94 ALA C N 1
ATOM 5302 C CA . ALA C 1 94 ? 85.337 18.931 37.372 1.00 62.34 94 ALA C CA 1
ATOM 5303 C C . ALA C 1 94 ? 84.774 17.533 37.580 1.00 61.02 94 ALA C C 1
ATOM 5304 O O . ALA C 1 94 ? 83.761 17.359 38.256 1.00 60.92 94 ALA C O 1
ATOM 5306 N N . LEU C 1 95 ? 85.444 16.540 36.999 1.00 59.48 95 LEU C N 1
ATOM 5307 C CA . LEU C 1 95 ? 85.018 15.149 37.117 1.00 57.79 95 LEU C CA 1
ATOM 5308 C C . LEU C 1 95 ? 84.876 14.742 38.577 1.00 57.22 95 LEU C C 1
ATOM 5309 O O . LEU C 1 95 ? 83.953 14.012 38.941 1.00 57.01 95 LEU C O 1
ATOM 5314 N N . GLU C 1 96 ? 85.794 15.215 39.413 1.00 56.41 96 GLU C N 1
ATOM 5315 C CA . GLU C 1 96 ? 85.758 14.889 40.830 1.00 55.45 96 GLU C CA 1
ATOM 5316 C C . GLU C 1 96 ? 84.587 15.598 41.495 1.00 53.73 96 GLU C C 1
ATOM 5317 O O . GLU C 1 96 ? 83.934 15.040 42.378 1.00 53.04 96 GLU C O 1
ATOM 5323 N N . GLY C 1 97 ? 84.319 16.827 41.063 1.00 52.12 97 GLY C N 1
ATOM 5324 C CA . GLY C 1 97 ? 83.204 17.573 41.620 1.00 49.95 97 GLY C CA 1
ATOM 5325 C C . GLY C 1 97 ? 81.915 16.835 41.307 1.00 48.77 97 GLY C C 1
ATOM 5326 O O . GLY C 1 97 ? 81.010 16.749 42.136 1.00 49.45 97 GLY C O 1
ATOM 5327 N N . MET C 1 98 ? 81.837 16.295 40.097 1.00 46.68 98 MET C N 1
ATOM 5328 C CA . MET C 1 98 ? 80.669 15.543 39.670 1.00 45.12 98 MET C CA 1
ATOM 5329 C C . MET C 1 98 ? 80.574 14.269 40.488 1.00 44.90 98 MET C C 1
ATOM 5330 O O . MET C 1 98 ? 79.517 13.935 41.024 1.00 45.44 98 MET C O 1
ATOM 5335 N N . ALA C 1 99 ? 81.696 13.564 40.579 1.00 43.78 99 ALA C N 1
ATOM 5336 C CA . ALA C 1 99 ? 81.777 12.324 41.334 1.00 42.10 99 ALA C CA 1
ATOM 5337 C C . ALA C 1 99 ? 81.172 12.479 42.729 1.00 40.51 99 ALA C C 1
ATOM 5338 O O . ALA C 1 99 ? 80.501 11.576 43.224 1.00 39.59 99 ALA C O 1
ATOM 5340 N N . LEU C 1 100 ? 81.411 13.628 43.354 1.00 38.78 100 LEU C N 1
ATOM 5341 C CA . LEU C 1 100 ? 80.894 13.892 44.694 1.00 38.33 100 LEU C CA 1
ATOM 5342 C C . LEU C 1 100 ? 79.373 14.008 44.743 1.00 38.08 100 LEU C C 1
ATOM 5343 O O . LEU C 1 100 ? 78.760 13.713 45.770 1.00 38.98 100 LEU C O 1
ATOM 5348 N N . LEU C 1 101 ? 78.767 14.453 43.647 1.00 36.55 101 LEU C N 1
ATOM 5349 C CA . LEU C 1 101 ? 77.318 14.603 43.609 1.00 36.41 101 LEU C CA 1
ATOM 5350 C C . LEU C 1 101 ? 76.636 13.252 43.761 1.00 36.37 101 LEU C C 1
ATOM 5351 O O . LEU C 1 101 ? 75.497 13.171 44.219 1.00 34.27 101 LEU C O 1
ATOM 5356 N N . ALA C 1 102 ? 77.350 12.197 43.381 1.00 38.78 102 ALA C N 1
ATOM 5357 C CA . ALA C 1 102 ? 76.827 10.838 43.455 1.00 41.45 102 ALA C CA 1
ATOM 5358 C C . ALA C 1 102 ? 77.569 9.974 44.474 1.00 43.20 102 ALA C C 1
ATOM 5359 O O . ALA C 1 102 ? 77.112 8.886 44.818 1.00 44.40 102 ALA C O 1
ATOM 5361 N N . ASN C 1 103 ? 78.711 10.460 44.953 1.00 46.10 103 ASN C N 1
ATOM 5362 C CA . ASN C 1 103 ? 79.512 9.725 45.931 1.00 47.22 103 ASN C CA 1
ATOM 5363 C C . ASN C 1 103 ? 79.345 10.259 47.349 1.00 47.17 103 ASN C C 1
ATOM 5364 O O . ASN C 1 103 ? 78.894 9.541 48.237 1.00 48.04 103 ASN C O 1
ATOM 5369 N N . ASP C 1 104 ? 79.722 11.520 47.550 1.00 46.65 104 ASP C N 1
ATOM 5370 C CA . ASP C 1 104 ? 79.647 12.169 48.858 1.00 46.35 104 ASP C CA 1
ATOM 5371 C C . ASP C 1 104 ? 78.535 11.622 49.757 1.00 45.49 104 ASP C C 1
ATOM 5372 O O . ASP C 1 104 ? 77.371 11.549 49.360 1.00 45.16 104 ASP C O 1
ATOM 5377 N N . GLU C 1 105 ? 78.916 11.241 50.973 1.00 44.30 105 GLU C N 1
ATOM 5378 C CA . GLU C 1 105 ? 77.992 10.676 51.953 1.00 43.32 105 GLU C CA 1
ATOM 5379 C C . GLU C 1 105 ? 76.975 11.689 52.472 1.00 41.60 105 GLU C C 1
ATOM 5380 O O . GLU C 1 105 ? 75.822 11.351 52.726 1.00 39.85 105 GLU C O 1
ATOM 5386 N N . GLU C 1 106 ? 77.407 12.933 52.632 1.00 40.34 106 GLU C N 1
ATOM 5387 C CA . GLU C 1 106 ? 76.526 13.975 53.136 1.00 40.69 106 GLU C CA 1
ATOM 5388 C C . GLU C 1 106 ? 75.432 14.321 52.134 1.00 38.56 106 GLU C C 1
ATOM 5389 O O . GLU C 1 106 ? 74.276 14.514 52.514 1.00 37.98 106 GLU C O 1
ATOM 5395 N N . ILE C 1 107 ? 75.788 14.400 50.855 1.00 35.84 107 ILE C N 1
ATOM 5396 C CA . ILE C 1 107 ? 74.794 14.739 49.845 1.00 35.08 107 ILE C CA 1
ATOM 5397 C C . ILE C 1 107 ? 73.831 13.568 49.625 1.00 34.26 107 ILE C C 1
ATOM 5398 O O . ILE C 1 107 ? 72.642 13.778 49.387 1.00 33.95 107 ILE C O 1
ATOM 5403 N N . LEU C 1 108 ? 74.341 12.341 49.726 1.00 33.41 108 LEU C N 1
ATOM 5404 C CA . LEU C 1 108 ? 73.505 11.155 49.570 1.00 32.97 108 LEU C CA 1
ATOM 5405 C C . LEU C 1 108 ? 72.466 11.115 50.688 1.00 32.69 108 LEU C C 1
ATOM 5406 O O . LEU C 1 108 ? 71.341 10.654 50.483 1.00 32.88 108 LEU C O 1
ATOM 5411 N N . SER C 1 109 ? 72.852 11.594 51.871 1.00 30.58 109 SER C N 1
ATOM 5412 C CA . SER C 1 109 ? 71.948 11.631 53.019 1.00 30.50 109 SER C CA 1
ATOM 5413 C C . SER C 1 109 ? 70.919 12.738 52.821 1.00 28.81 109 SER C C 1
ATOM 5414 O O . SER C 1 109 ? 69.794 12.655 53.314 1.00 27.74 109 SER C O 1
ATOM 5417 N N . PHE C 1 110 ? 71.324 13.786 52.111 1.00 27.36 110 PHE C N 1
ATOM 5418 C CA . PHE C 1 110 ? 70.433 14.899 51.820 1.00 24.22 110 PHE C CA 1
ATOM 5419 C C . PHE C 1 110 ? 69.322 14.375 50.912 1.00 23.82 110 PHE C C 1
ATOM 5420 O O . PHE C 1 110 ? 68.132 14.563 51.185 1.00 24.22 110 PHE C O 1
ATOM 5428 N N . TYR C 1 111 ? 69.718 13.705 49.836 1.00 23.20 111 TYR C N 1
ATOM 5429 C CA . TYR C 1 111 ? 68.757 13.145 48.894 1.00 24.81 111 TYR C CA 1
ATOM 5430 C C . TYR C 1 111 ? 67.749 12.276 49.632 1.00 26.10 111 TYR C C 1
ATOM 5431 O O . TYR C 1 111 ? 66.547 12.326 49.364 1.00 27.68 111 TYR C O 1
ATOM 5440 N N . LYS C 1 112 ? 68.257 11.473 50.560 1.00 28.49 112 LYS C N 1
ATOM 5441 C CA . LYS C 1 112 ? 67.426 10.569 51.337 1.00 30.17 112 LYS C CA 1
ATOM 5442 C C . LYS C 1 112 ? 66.482 11.308 52.272 1.00 30.32 112 LYS C C 1
ATOM 5443 O O . LYS C 1 112 ? 65.265 11.193 52.148 1.00 29.02 112 LYS C O 1
ATOM 5449 N N . GLU C 1 113 ? 67.043 12.080 53.197 1.00 31.51 113 GLU C N 1
ATOM 5450 C CA . GLU C 1 113 ? 66.232 12.815 54.160 1.00 33.78 113 GLU C CA 1
ATOM 5451 C C . GLU C 1 113 ? 65.235 13.787 53.538 1.00 34.36 113 GLU C C 1
ATOM 5452 O O . GLU C 1 113 ? 64.177 14.041 54.115 1.00 35.71 113 GLU C O 1
ATOM 5458 N N . HIS C 1 114 ? 65.555 14.330 52.368 1.00 33.61 114 HIS C N 1
ATOM 5459 C CA . HIS C 1 114 ? 64.652 15.268 51.721 1.00 33.67 114 HIS C CA 1
ATOM 5460 C C . HIS C 1 114 ? 63.822 14.678 50.584 1.00 33.76 114 HIS C C 1
ATOM 5461 O O . HIS C 1 114 ? 63.104 15.402 49.892 1.00 34.59 114 HIS C O 1
ATOM 5468 N N . GLU C 1 115 ? 63.919 13.363 50.406 1.00 32.76 115 GLU C N 1
ATOM 5469 C CA . GLU C 1 115 ? 63.170 12.647 49.373 1.00 32.99 115 GLU C CA 1
ATOM 5470 C C . GLU C 1 115 ? 63.325 13.295 48.010 1.00 31.30 115 GLU C C 1
ATOM 5471 O O . GLU C 1 115 ? 62.360 13.822 47.452 1.00 31.42 115 GLU C O 1
ATOM 5477 N N . VAL C 1 116 ? 64.539 13.245 47.477 1.00 27.90 116 VAL C N 1
ATOM 5478 C CA . VAL C 1 116 ? 64.832 13.836 46.184 1.00 23.50 116 VAL C CA 1
ATOM 5479 C C . VAL C 1 116 ? 65.213 12.774 45.166 1.00 22.40 116 VAL C C 1
ATOM 5480 O O . VAL C 1 116 ? 66.003 11.882 45.453 1.00 22.92 116 VAL C O 1
ATOM 5484 N N . HIS C 1 117 ? 64.632 12.863 43.980 1.00 22.81 117 HIS C N 1
ATOM 5485 C CA . HIS C 1 117 ? 64.960 11.942 42.899 1.00 24.14 117 HIS C CA 1
ATOM 5486 C C . HIS C 1 117 ? 65.939 12.748 42.039 1.00 24.09 117 HIS C C 1
ATOM 5487 O O . HIS C 1 117 ? 65.579 13.803 41.509 1.00 23.30 117 HIS C O 1
ATOM 5494 N N . VAL C 1 118 ? 67.172 12.264 41.915 1.00 23.73 118 VAL C N 1
ATOM 5495 C CA . VAL C 1 118 ? 68.197 12.967 41.146 1.00 24.15 118 VAL C CA 1
ATOM 5496 C C . VAL C 1 118 ? 68.297 12.452 39.717 1.00 24.03 118 VAL C C 1
ATOM 5497 O O . VAL C 1 118 ? 68.383 11.251 39.488 1.00 25.89 118 VAL C O 1
ATOM 5501 N N . LEU C 1 119 ? 68.284 13.376 38.763 1.00 23.25 119 LEU C N 1
ATOM 5502 C CA . LEU C 1 119 ? 68.371 13.041 37.347 1.00 22.28 119 LEU C CA 1
ATOM 5503 C C . LEU C 1 119 ? 69.417 13.937 36.681 1.00 21.70 119 LEU C C 1
ATOM 5504 O O . LEU C 1 119 ? 69.634 15.073 37.102 1.00 22.65 119 LEU C O 1
ATOM 5509 N N . PHE C 1 120 ? 70.054 13.427 35.633 1.00 20.79 120 PHE C N 1
ATOM 5510 C CA . PHE C 1 120 ? 71.069 14.186 34.916 1.00 19.31 120 PHE C CA 1
ATOM 5511 C C . PHE C 1 120 ? 70.626 14.392 33.477 1.00 17.99 120 PHE C C 1
ATOM 5512 O O . PHE C 1 120 ? 69.975 13.533 32.896 1.00 19.49 120 PHE C O 1
ATOM 5520 N N . TYR C 1 121 ? 70.965 15.542 32.907 1.00 18.27 121 TYR C N 1
ATOM 5521 C CA . TYR C 1 121 ? 70.628 15.817 31.518 1.00 16.84 121 TYR C CA 1
ATOM 5522 C C . TYR C 1 121 ? 71.835 16.443 30.847 1.00 20.25 121 TYR C C 1
ATOM 5523 O O . TYR C 1 121 ? 72.724 16.977 31.521 1.00 20.77 121 TYR C O 1
ATOM 5532 N N . GLY C 1 122 ? 71.864 16.381 29.520 1.00 20.02 122 GLY C N 1
ATOM 5533 C CA . GLY C 1 122 ? 72.977 16.945 28.792 1.00 23.29 122 GLY C CA 1
ATOM 5534 C C . GLY C 1 122 ? 73.636 15.875 27.952 1.00 26.30 122 GLY C C 1
ATOM 5535 O O . GLY C 1 122 ? 73.220 14.715 27.973 1.00 25.44 122 GLY C O 1
ATOM 5536 N N . ASP C 1 123 ? 74.678 16.260 27.227 1.00 27.57 123 ASP C N 1
ATOM 5537 C CA . ASP C 1 123 ? 75.382 15.336 26.359 1.00 30.71 123 ASP C CA 1
ATOM 5538 C C . ASP C 1 123 ? 76.639 14.758 27.014 1.00 31.03 123 ASP C C 1
ATOM 5539 O O . ASP C 1 123 ? 77.600 14.418 26.330 1.00 30.76 123 ASP C O 1
ATOM 5544 N N . TYR C 1 124 ? 76.617 14.632 28.338 1.00 31.73 124 TYR C N 1
ATOM 5545 C CA . TYR C 1 124 ? 77.759 14.106 29.090 1.00 33.32 124 TYR C CA 1
ATOM 5546 C C . TYR C 1 124 ? 78.208 12.696 28.704 1.00 36.10 124 TYR C C 1
ATOM 5547 O O . TYR C 1 124 ? 79.405 12.397 28.719 1.00 37.39 124 TYR C O 1
ATOM 5556 N N . LYS C 1 125 ? 77.258 11.823 28.386 1.00 38.38 125 LYS C N 1
ATOM 5557 C CA . LYS C 1 125 ? 77.597 10.448 28.020 1.00 41.75 125 LYS C CA 1
ATOM 5558 C C . LYS C 1 125 ? 78.526 10.412 26.817 1.00 43.25 125 LYS C C 1
ATOM 5559 O O . LYS C 1 125 ? 79.428 9.577 26.740 1.00 43.99 125 LYS C O 1
ATOM 5565 N N . LYS C 1 126 ? 78.306 11.334 25.889 1.00 44.67 126 LYS C N 1
ATOM 5566 C CA . LYS C 1 126 ? 79.106 11.403 24.680 1.00 46.46 126 LYS C CA 1
ATOM 5567 C C . LYS C 1 126 ? 80.314 12.330 24.816 1.00 47.23 126 LYS C C 1
ATOM 5568 O O . LYS C 1 126 ? 81.346 12.102 24.183 1.00 47.79 126 LYS C O 1
ATOM 5574 N N . ARG C 1 127 ? 80.196 13.364 25.647 1.00 46.64 127 ARG C N 1
ATOM 5575 C CA . ARG C 1 127 ? 81.289 14.315 25.812 1.00 46.82 127 ARG C CA 1
ATOM 5576 C C . ARG C 1 127 ? 82.220 14.133 27.008 1.00 47.14 127 ARG C C 1
ATOM 5577 O O . ARG C 1 127 ? 83.309 14.700 27.025 1.00 46.92 127 ARG C O 1
ATOM 5585 N N . LEU C 1 128 ? 81.818 13.365 28.012 1.00 47.79 128 LEU C N 1
ATOM 5586 C CA . LEU C 1 128 ? 82.713 13.169 29.145 1.00 49.15 128 LEU C CA 1
ATOM 5587 C C . LEU C 1 128 ? 83.923 12.385 28.660 1.00 51.16 128 LEU C C 1
ATOM 5588 O O . LEU C 1 128 ? 83.818 11.584 27.728 1.00 51.19 128 LEU C O 1
ATOM 5593 N N . PRO C 1 129 ? 85.094 12.616 29.274 1.00 52.59 129 PRO C N 1
ATOM 5594 C CA . PRO C 1 129 ? 86.308 11.903 28.871 1.00 53.37 129 PRO C CA 1
ATOM 5595 C C . PRO C 1 129 ? 86.051 10.405 28.728 1.00 53.96 129 PRO C C 1
ATOM 5596 O O . PRO C 1 129 ? 85.368 9.800 29.553 1.00 53.33 129 PRO C O 1
ATOM 5600 N N . SER C 1 130 ? 86.589 9.816 27.668 1.00 55.61 130 SER C N 1
ATOM 5601 C CA . SER C 1 130 ? 86.421 8.391 27.422 1.00 57.93 130 SER C CA 1
ATOM 5602 C C . SER C 1 130 ? 87.446 7.604 28.231 1.00 59.32 130 SER C C 1
ATOM 5603 O O . SER C 1 130 ? 87.959 6.584 27.771 1.00 59.90 130 SER C O 1
ATOM 5606 N N . THR C 1 131 ? 87.741 8.082 29.437 1.00 60.61 131 THR C N 1
ATOM 5607 C CA . THR C 1 131 ? 88.714 7.424 30.301 1.00 61.99 131 THR C CA 1
ATOM 5608 C C . THR C 1 131 ? 88.044 6.593 31.393 1.00 62.51 131 THR C C 1
ATOM 5609 O O . THR C 1 131 ? 86.819 6.572 31.510 1.00 63.32 131 THR C O 1
ATOM 5613 N N . ALA C 1 132 ? 88.858 5.904 32.187 1.00 62.37 132 ALA C N 1
ATOM 5614 C CA . ALA C 1 132 ? 88.349 5.076 33.271 1.00 61.77 132 ALA C CA 1
ATOM 5615 C C . ALA C 1 132 ? 87.534 5.923 34.242 1.00 61.45 132 ALA C C 1
ATOM 5616 O O . ALA C 1 132 ? 86.465 5.513 34.692 1.00 61.49 132 ALA C O 1
ATOM 5618 N N . GLN C 1 133 ? 88.048 7.108 34.555 1.00 60.57 133 GLN C N 1
ATOM 5619 C CA . GLN C 1 133 ? 87.382 8.018 35.478 1.00 59.83 133 GLN C CA 1
ATOM 5620 C C . GLN C 1 133 ? 86.075 8.540 34.886 1.00 59.46 133 GLN C C 1
ATOM 5621 O O . GLN C 1 133 ? 85.041 8.561 35.558 1.00 59.73 133 GLN C O 1
ATOM 5627 N N . GLY C 1 134 ? 86.129 8.970 33.629 1.00 58.15 134 GLY C N 1
ATOM 5628 C CA . GLY C 1 134 ? 84.938 9.477 32.976 1.00 55.73 134 GLY C CA 1
ATOM 5629 C C . GLY C 1 134 ? 83.859 8.415 32.957 1.00 54.96 134 GLY C C 1
ATOM 5630 O O . GLY C 1 134 ? 82.687 8.696 33.212 1.00 55.25 134 GLY C O 1
ATOM 5631 N N . ALA C 1 135 ? 84.262 7.184 32.657 1.00 53.56 135 ALA C N 1
ATOM 5632 C CA . ALA C 1 135 ? 83.335 6.060 32.604 1.00 51.70 135 ALA C CA 1
ATOM 5633 C C . ALA C 1 135 ? 82.686 5.853 33.967 1.00 49.82 135 ALA C C 1
ATOM 5634 O O . ALA C 1 135 ? 81.505 5.513 34.065 1.00 48.40 135 ALA C O 1
ATOM 5636 N N . ALA C 1 136 ? 83.470 6.059 35.017 1.00 47.79 136 ALA C N 1
ATOM 5637 C CA . ALA C 1 136 ? 82.975 5.906 36.376 1.00 47.57 136 ALA C CA 1
ATOM 5638 C C . ALA C 1 136 ? 81.861 6.919 36.620 1.00 46.71 136 ALA C C 1
ATOM 5639 O O . ALA C 1 136 ? 80.792 6.576 37.125 1.00 46.58 136 ALA C O 1
ATOM 5641 N N . VAL C 1 137 ? 82.124 8.168 36.253 1.00 44.93 137 VAL C N 1
ATOM 5642 C CA . VAL C 1 137 ? 81.159 9.245 36.418 1.00 42.70 137 VAL C CA 1
ATOM 5643 C C . VAL C 1 137 ? 79.800 8.884 35.825 1.00 41.39 137 VAL C C 1
ATOM 5644 O O . VAL C 1 137 ? 78.782 8.914 36.519 1.00 40.41 137 VAL C O 1
ATOM 5648 N N . VAL C 1 138 ? 79.782 8.546 34.542 1.00 39.74 138 VAL C N 1
ATOM 5649 C CA . VAL C 1 138 ? 78.533 8.192 33.887 1.00 39.70 138 VAL C CA 1
ATOM 5650 C C . VAL C 1 138 ? 77.806 7.071 34.628 1.00 39.36 138 VAL C C 1
ATOM 5651 O O . VAL C 1 138 ? 76.590 7.122 34.806 1.00 37.72 138 VAL C O 1
ATOM 5655 N N . LYS C 1 139 ? 78.559 6.067 35.065 1.00 40.21 139 LYS C N 1
ATOM 5656 C CA . LYS C 1 139 ? 77.986 4.931 35.782 1.00 39.70 139 LYS C CA 1
ATOM 5657 C C . LYS C 1 139 ? 77.356 5.415 37.080 1.00 38.74 139 LYS C C 1
ATOM 5658 O O . LYS C 1 139 ? 76.241 5.026 37.426 1.00 38.51 139 LYS C O 1
ATOM 5664 N N . SER C 1 140 ? 78.079 6.269 37.797 1.00 37.01 140 SER C N 1
ATOM 5665 C CA . SER C 1 140 ? 77.584 6.810 39.056 1.00 36.49 140 SER C CA 1
ATOM 5666 C C . SER C 1 140 ? 76.329 7.651 38.856 1.00 35.04 140 SER C C 1
ATOM 5667 O O . SER C 1 140 ? 75.429 7.629 39.691 1.00 36.12 140 SER C O 1
ATOM 5670 N N . PHE C 1 141 ? 76.272 8.398 37.757 1.00 34.02 141 PHE C N 1
ATOM 5671 C CA . PHE C 1 141 ? 75.097 9.215 37.475 1.00 32.42 141 PHE C CA 1
ATOM 5672 C C . PHE C 1 141 ? 73.905 8.273 37.319 1.00 32.59 141 PHE C C 1
ATOM 5673 O O . PHE C 1 141 ? 72.836 8.500 37.888 1.00 30.96 141 PHE C O 1
ATOM 5681 N N . ASP C 1 142 ? 74.100 7.207 36.549 1.00 34.03 142 ASP C N 1
ATOM 5682 C CA . ASP C 1 142 ? 73.041 6.230 36.321 1.00 37.38 142 ASP C CA 1
ATOM 5683 C C . ASP C 1 142 ? 72.549 5.596 37.623 1.00 37.27 142 ASP C C 1
ATOM 5684 O O . ASP C 1 142 ? 71.359 5.638 37.938 1.00 36.83 142 ASP C O 1
ATOM 5689 N N . ASP C 1 143 ? 73.471 5.017 38.383 1.00 37.24 143 ASP C N 1
ATOM 5690 C CA . ASP C 1 143 ? 73.114 4.367 39.637 1.00 37.15 143 ASP C CA 1
ATOM 5691 C C . ASP C 1 143 ? 72.443 5.300 40.644 1.00 35.90 143 ASP C C 1
ATOM 5692 O O . ASP C 1 143 ? 71.594 4.861 41.422 1.00 32.87 143 ASP C O 1
ATOM 5697 N N . LEU C 1 144 ? 72.818 6.580 40.634 1.00 33.98 144 LEU C N 1
ATOM 5698 C CA . LEU C 1 144 ? 72.227 7.546 41.561 1.00 31.35 144 LEU C CA 1
ATOM 5699 C C . LEU C 1 144 ? 70.765 7.821 41.227 1.00 30.80 144 LEU C C 1
ATOM 5700 O O . LEU C 1 144 ? 69.938 7.991 42.120 1.00 28.25 144 LEU C O 1
ATOM 5705 N N . THR C 1 145 ? 70.458 7.882 39.934 1.00 32.09 145 THR C N 1
ATOM 5706 C CA . THR C 1 145 ? 69.091 8.124 39.487 1.00 32.05 145 THR C CA 1
ATOM 5707 C C . THR C 1 145 ? 68.236 6.926 39.896 1.00 32.62 145 THR C C 1
ATOM 5708 O O . THR C 1 145 ? 67.054 7.063 40.207 1.00 33.73 145 THR C O 1
ATOM 5712 N N . ILE C 1 146 ? 68.851 5.748 39.896 1.00 32.78 146 ILE C N 1
ATOM 5713 C CA . ILE C 1 146 ? 68.164 4.529 40.297 1.00 32.81 146 ILE C CA 1
ATOM 5714 C C . ILE C 1 146 ? 67.980 4.540 41.812 1.00 32.15 146 ILE C C 1
ATOM 5715 O O . ILE C 1 146 ? 66.864 4.413 42.316 1.00 31.53 146 ILE C O 1
ATOM 5720 N N . SER C 1 147 ? 69.090 4.709 42.525 1.00 32.30 147 SER C N 1
ATOM 5721 C CA . SER C 1 147 ? 69.104 4.733 43.988 1.00 32.16 147 SER C CA 1
ATOM 5722 C C . SER C 1 147 ? 68.030 5.625 44.588 1.00 31.24 147 SER C C 1
ATOM 5723 O O . SER C 1 147 ? 67.378 5.258 45.570 1.00 29.86 147 SER C O 1
ATOM 5726 N N . THR C 1 148 ? 67.854 6.799 43.992 1.00 29.38 148 THR C N 1
ATOM 5727 C CA . THR C 1 148 ? 66.891 7.774 44.479 1.00 28.00 148 THR C CA 1
ATOM 5728 C C . THR C 1 148 ? 65.537 7.726 43.777 1.00 28.87 148 THR C C 1
ATOM 5729 O O . THR C 1 148 ? 64.660 8.544 44.067 1.00 27.45 148 THR C O 1
ATOM 5733 N N . SER C 1 149 ? 65.359 6.767 42.871 1.00 29.27 149 SER C N 1
ATOM 5734 C CA . SER C 1 149 ? 64.105 6.648 42.127 1.00 31.50 149 SER C CA 1
ATOM 5735 C C . SER C 1 149 ? 62.860 6.528 43.006 1.00 33.63 149 SER C C 1
ATOM 5736 O O . SER C 1 149 ? 61.770 6.928 42.597 1.00 34.39 149 SER C O 1
ATOM 5739 N N . SER C 1 150 ? 63.019 5.996 44.213 1.00 35.57 150 SER C N 1
ATOM 5740 C CA . SER C 1 150 ? 61.886 5.835 45.118 1.00 37.54 150 SER C CA 1
ATOM 5741 C C . SER C 1 150 ? 61.437 7.156 45.743 1.00 38.03 150 SER C C 1
ATOM 5742 O O . SER C 1 150 ? 60.308 7.269 46.226 1.00 39.74 150 SER C O 1
ATOM 5745 N N . ASN C 1 151 ? 62.310 8.159 45.732 1.00 36.87 151 ASN C N 1
ATOM 5746 C CA . ASN C 1 151 ? 61.956 9.454 46.303 1.00 34.75 151 ASN C CA 1
ATOM 5747 C C . ASN C 1 151 ? 60.954 10.156 45.397 1.00 33.77 151 ASN C C 1
ATOM 5748 O O . ASN C 1 151 ? 61.105 10.162 44.175 1.00 33.85 151 ASN C O 1
ATOM 5753 N N . THR C 1 152 ? 59.930 10.753 45.997 1.00 32.07 152 THR C N 1
ATOM 5754 C CA . THR C 1 152 ? 58.892 11.409 45.212 1.00 31.38 152 THR C CA 1
ATOM 5755 C C . THR C 1 152 ? 58.516 12.817 45.667 1.00 30.43 152 THR C C 1
ATOM 5756 O O . THR C 1 152 ? 57.565 13.395 45.152 1.00 30.56 152 THR C O 1
ATOM 5760 N N . GLU C 1 153 ? 59.246 13.367 46.629 1.00 29.11 153 GLU C N 1
ATOM 5761 C CA . GLU C 1 153 ? 58.932 14.695 47.135 1.00 29.19 153 GLU C CA 1
ATOM 5762 C C . GLU C 1 153 ? 59.545 15.803 46.291 1.00 27.92 153 GLU C C 1
ATOM 5763 O O . GLU C 1 153 ? 58.930 16.847 46.072 1.00 27.28 153 GLU C O 1
ATOM 5769 N N . HIS C 1 154 ? 60.765 15.573 45.820 1.00 25.71 154 HIS C N 1
ATOM 5770 C CA . HIS C 1 154 ? 61.460 16.579 45.039 1.00 23.75 154 HIS C CA 1
ATOM 5771 C C . HIS C 1 154 ? 62.277 16.004 43.897 1.00 22.84 154 HIS C C 1
ATOM 5772 O O . HIS C 1 154 ? 62.719 14.854 43.945 1.00 22.20 154 HIS C O 1
ATOM 5779 N N . ARG C 1 155 ? 62.462 16.815 42.860 1.00 20.91 155 ARG C N 1
ATOM 5780 C CA . ARG C 1 155 ? 63.235 16.402 41.705 1.00 18.31 155 ARG C CA 1
ATOM 5781 C C . ARG C 1 155 ? 64.433 17.327 41.573 1.00 19.00 155 ARG C C 1
ATOM 5782 O O . ARG C 1 155 ? 64.309 18.537 41.736 1.00 19.84 155 ARG C O 1
ATOM 5790 N N . LEU C 1 156 ? 65.592 16.744 41.285 1.00 19.88 156 LEU C N 1
ATOM 5791 C CA . LEU C 1 156 ? 66.819 17.507 41.120 1.00 18.02 156 LEU C CA 1
ATOM 5792 C C . LEU C 1 156 ? 67.473 17.110 39.797 1.00 17.46 156 LEU C C 1
ATOM 5793 O O . LEU C 1 156 ? 67.813 15.944 39.580 1.00 16.04 156 LEU C O 1
ATOM 5798 N N . CYS C 1 157 ? 67.633 18.087 38.908 1.00 16.75 157 CYS C N 1
ATOM 5799 C CA . CYS C 1 157 ? 68.236 17.831 37.612 1.00 15.16 157 CYS C CA 1
ATOM 5800 C C . CYS C 1 157 ? 69.548 18.584 37.473 1.00 13.98 157 CYS C C 1
ATOM 5801 O O . CYS C 1 157 ? 69.564 19.812 37.475 1.00 10.40 157 CYS C O 1
ATOM 5804 N N . PHE C 1 158 ? 70.645 17.836 37.374 1.00 13.57 158 PHE C N 1
ATOM 5805 C CA . PHE C 1 158 ? 71.972 18.417 37.192 1.00 13.95 158 PHE C CA 1
ATOM 5806 C C . PHE C 1 158 ? 72.276 18.388 35.698 1.00 12.97 158 PHE C C 1
ATOM 5807 O O . PHE C 1 158 ? 72.182 17.342 35.062 1.00 13.47 158 PHE C O 1
ATOM 5815 N N . GLY C 1 159 ? 72.635 19.535 35.136 1.00 15.59 159 GLY C N 1
ATOM 5816 C CA . GLY C 1 159 ? 72.965 19.573 33.725 1.00 13.82 159 GLY C CA 1
ATOM 5817 C C . GLY C 1 159 ? 74.462 19.456 33.535 1.00 15.33 159 GLY C C 1
ATOM 5818 O O . GLY C 1 159 ? 75.228 20.191 34.151 1.00 12.23 159 GLY C O 1
ATOM 5819 N N . VAL C 1 160 ? 74.870 18.516 32.690 1.00 16.96 160 VAL C N 1
ATOM 5820 C CA . VAL C 1 160 ? 76.277 18.281 32.394 1.00 19.29 160 VAL C CA 1
ATOM 5821 C C . VAL C 1 160 ? 76.365 18.333 30.880 1.00 20.04 160 VAL C C 1
ATOM 5822 O O . VAL C 1 160 ? 75.916 17.408 30.197 1.00 21.60 160 VAL C O 1
ATOM 5826 N N . PHE C 1 161 ? 76.939 19.413 30.355 1.00 20.31 161 PHE C N 1
ATOM 5827 C CA . PHE C 1 161 ? 77.019 19.600 28.912 1.00 21.49 161 PHE C CA 1
ATOM 5828 C C . PHE C 1 161 ? 75.565 19.681 28.433 1.00 21.47 161 PHE C C 1
ATOM 5829 O O . PHE C 1 161 ? 75.209 19.125 27.398 1.00 21.18 161 PHE C O 1
ATOM 5837 N N . GLY C 1 162 ? 74.727 20.368 29.206 1.00 22.38 162 GLY C N 1
ATOM 5838 C CA . GLY C 1 162 ? 73.325 20.503 28.846 1.00 21.98 162 GLY C CA 1
ATOM 5839 C C . GLY C 1 162 ? 73.014 21.883 28.307 1.00 22.76 162 GLY C C 1
ATOM 5840 O O . GLY C 1 162 ? 72.012 22.496 28.683 1.00 22.65 162 GLY C O 1
ATOM 5841 N N . ASN C 1 163 ? 73.863 22.358 27.402 1.00 22.55 163 ASN C N 1
ATOM 5842 C CA . ASN C 1 163 ? 73.719 23.687 26.818 1.00 24.25 163 ASN C CA 1
ATOM 5843 C C . ASN C 1 163 ? 72.895 23.783 25.541 1.00 26.49 163 ASN C C 1
ATOM 5844 O O . ASN C 1 163 ? 72.236 24.796 25.314 1.00 30.28 163 ASN C O 1
ATOM 5849 N N . ASP C 1 164 ? 72.933 22.749 24.704 1.00 27.13 164 ASP C N 1
ATOM 5850 C CA . ASP C 1 164 ? 72.193 22.778 23.441 1.00 27.86 164 ASP C CA 1
ATOM 5851 C C . ASP C 1 164 ? 71.596 21.426 23.056 1.00 26.07 164 ASP C C 1
ATOM 5852 O O . ASP C 1 164 ? 72.302 20.515 22.622 1.00 25.77 164 ASP C O 1
ATOM 5857 N N . ALA C 1 165 ? 70.280 21.326 23.190 1.00 23.81 165 ALA C N 1
ATOM 5858 C CA . ALA C 1 165 ? 69.550 20.097 22.910 1.00 21.81 165 ALA C CA 1
ATOM 5859 C C . ALA C 1 165 ? 69.169 19.815 21.458 1.00 20.80 165 ALA C C 1
ATOM 5860 O O . ALA C 1 165 ? 68.621 18.752 21.179 1.00 18.64 165 ALA C O 1
ATOM 5862 N N . ALA C 1 166 ? 69.468 20.735 20.540 1.00 18.07 166 ALA C N 1
ATOM 5863 C CA . ALA C 1 166 ? 69.078 20.581 19.136 1.00 17.39 166 ALA C CA 1
ATOM 5864 C C . ALA C 1 166 ? 69.292 19.223 18.469 1.00 19.00 166 ALA C C 1
ATOM 5865 O O . ALA C 1 166 ? 68.348 18.611 17.972 1.00 16.95 166 ALA C O 1
ATOM 5867 N N . GLU C 1 167 ? 70.527 18.752 18.432 1.00 20.95 167 GLU C N 1
ATOM 5868 C CA . GLU C 1 167 ? 70.787 17.476 17.787 1.00 21.60 167 GLU C CA 1
ATOM 5869 C C . GLU C 1 167 ? 70.230 16.323 18.604 1.00 20.83 167 GLU C C 1
ATOM 5870 O O . GLU C 1 167 ? 69.781 15.322 18.049 1.00 20.04 167 GLU C O 1
ATOM 5876 N N . SER C 1 168 ? 70.249 16.475 19.924 1.00 20.07 168 SER C N 1
ATOM 5877 C CA . SER C 1 168 ? 69.738 15.437 20.807 1.00 19.39 168 SER C CA 1
ATOM 5878 C C . SER C 1 168 ? 68.260 15.211 20.497 1.00 18.27 168 SER C C 1
ATOM 5879 O O . SER C 1 168 ? 67.809 14.069 20.343 1.00 17.64 168 SER C O 1
ATOM 5882 N N . VAL C 1 169 ? 67.517 16.309 20.385 1.00 15.98 169 VAL C N 1
ATOM 5883 C CA . VAL C 1 169 ? 66.098 16.251 20.075 1.00 14.93 169 VAL C CA 1
ATOM 5884 C C . VAL C 1 169 ? 65.872 15.611 18.719 1.00 15.28 169 VAL C C 1
ATOM 5885 O O . VAL C 1 169 ? 64.922 14.847 18.535 1.00 17.45 169 VAL C O 1
ATOM 5889 N N . ALA C 1 170 ? 66.736 15.926 17.761 1.00 14.74 170 ALA C N 1
ATOM 5890 C CA . ALA C 1 170 ? 66.593 15.356 16.424 1.00 15.75 170 ALA C CA 1
ATOM 5891 C C . ALA C 1 170 ? 66.768 13.825 16.430 1.00 15.92 170 ALA C C 1
ATOM 5892 O O . ALA C 1 170 ? 65.960 13.100 15.837 1.00 15.01 170 ALA C O 1
ATOM 5894 N N . GLN C 1 171 ? 67.810 13.331 17.101 1.00 15.81 171 GLN C N 1
ATOM 5895 C CA . GLN C 1 171 ? 68.036 11.889 17.140 1.00 17.37 171 GLN C CA 1
ATOM 5896 C C . GLN C 1 171 ? 66.929 11.196 17.924 1.00 16.80 171 GLN C C 1
ATOM 5897 O O . GLN C 1 171 ? 66.465 10.127 17.539 1.00 18.54 171 GLN C O 1
ATOM 5903 N N . PHE C 1 172 ? 66.503 11.802 19.024 1.00 14.05 172 PHE C N 1
ATOM 5904 C CA . PHE C 1 172 ? 65.424 11.226 19.812 1.00 14.15 172 PHE C CA 1
ATOM 5905 C C . PHE C 1 172 ? 64.169 11.083 18.933 1.00 14.40 172 PHE C C 1
ATOM 5906 O O . PHE C 1 172 ? 63.536 10.036 18.904 1.00 14.97 172 PHE C O 1
ATOM 5914 N N . SER C 1 173 ? 63.825 12.143 18.212 1.00 13.21 173 SER C N 1
ATOM 5915 C CA . SER C 1 173 ? 62.636 12.148 17.366 1.00 15.29 173 SER C CA 1
ATOM 5916 C C . SER C 1 173 ? 62.629 11.092 16.261 1.00 15.73 173 SER C C 1
ATOM 5917 O O . SER C 1 173 ? 61.594 10.487 15.983 1.00 13.32 173 SER C O 1
ATOM 5920 N N . ILE C 1 174 ? 63.785 10.890 15.635 1.00 16.23 174 ILE C N 1
ATOM 5921 C CA . ILE C 1 174 ? 63.937 9.917 14.562 1.00 17.81 174 ILE C CA 1
ATOM 5922 C C . ILE C 1 174 ? 63.753 8.504 15.115 1.00 17.86 174 ILE C C 1
ATOM 5923 O O . ILE C 1 174 ? 62.994 7.702 14.564 1.00 18.74 174 ILE C O 1
ATOM 5928 N N . SER C 1 175 ? 64.435 8.212 16.217 1.00 16.64 175 SER C N 1
ATOM 5929 C CA . SER C 1 175 ? 64.324 6.909 16.852 1.00 16.58 175 SER C CA 1
ATOM 5930 C C . SER C 1 175 ? 62.879 6.673 17.300 1.00 17.35 175 SER C C 1
ATOM 5931 O O . SER C 1 175 ? 62.313 5.596 17.099 1.00 18.99 175 SER C O 1
ATOM 5934 N N . TRP C 1 176 ? 62.278 7.691 17.898 1.00 15.60 176 TRP C N 1
ATOM 5935 C CA . TRP C 1 176 ? 60.901 7.588 18.364 1.00 16.54 176 TRP C CA 1
ATOM 5936 C C . TRP C 1 176 ? 59.924 7.270 17.236 1.00 16.63 176 TRP C C 1
ATOM 5937 O O . TRP C 1 176 ? 59.013 6.462 17.411 1.00 16.00 176 TRP C O 1
ATOM 5948 N N . ASN C 1 177 ? 60.101 7.924 16.090 1.00 18.49 177 ASN C N 1
ATOM 5949 C CA . ASN C 1 177 ? 59.230 7.691 14.939 1.00 20.11 177 ASN C CA 1
ATOM 5950 C C . ASN C 1 177 ? 59.366 6.233 14.491 1.00 20.67 177 ASN C C 1
ATOM 5951 O O . ASN C 1 177 ? 58.418 5.631 14.002 1.00 21.18 177 ASN C O 1
ATOM 5956 N N . GLU C 1 178 ? 60.554 5.673 14.665 1.00 22.26 178 GLU C N 1
ATOM 5957 C CA . GLU C 1 178 ? 60.797 4.291 14.289 1.00 24.59 178 GLU C CA 1
ATOM 5958 C C . GLU C 1 178 ? 60.174 3.319 15.278 1.00 23.50 178 GLU C C 1
ATOM 5959 O O . GLU C 1 178 ? 59.708 2.254 14.883 1.00 25.58 178 GLU C O 1
ATOM 5965 N N . THR C 1 179 ? 60.174 3.679 16.560 1.00 21.25 179 THR C N 1
ATOM 5966 C CA . THR C 1 179 ? 59.627 2.797 17.580 1.00 19.93 179 THR C CA 1
ATOM 5967 C C . THR C 1 179 ? 58.133 2.961 17.804 1.00 21.18 179 THR C C 1
ATOM 5968 O O . THR C 1 179 ? 57.533 2.174 18.533 1.00 21.16 179 THR C O 1
ATOM 5972 N N . HIS C 1 180 ? 57.533 3.970 17.178 1.00 20.41 180 HIS C N 1
ATOM 5973 C CA . HIS C 1 180 ? 56.106 4.229 17.351 1.00 21.86 180 HIS C CA 1
ATOM 5974 C C . HIS C 1 180 ? 55.327 4.442 16.061 1.00 23.35 180 HIS C C 1
ATOM 5975 O O . HIS C 1 180 ? 54.109 4.314 16.049 1.00 24.28 180 HIS C O 1
ATOM 5982 N N . GLY C 1 181 ? 56.020 4.796 14.987 1.00 25.70 181 GLY C N 1
ATOM 5983 C CA . GLY C 1 181 ? 55.332 5.026 13.728 1.00 28.04 181 GLY C CA 1
ATOM 5984 C C . GLY C 1 181 ? 54.761 6.428 13.583 1.00 28.05 181 GLY C C 1
ATOM 5985 O O . GLY C 1 181 ? 54.002 6.701 12.653 1.00 28.99 181 GLY C O 1
ATOM 5986 N N . LYS C 1 182 ? 55.117 7.320 14.502 1.00 27.39 182 LYS C N 1
ATOM 5987 C CA . LYS C 1 182 ? 54.645 8.700 14.460 1.00 25.75 182 LYS C CA 1
ATOM 5988 C C . LYS C 1 182 ? 55.588 9.579 15.278 1.00 24.44 182 LYS C C 1
ATOM 5989 O O . LYS C 1 182 ? 56.337 9.077 16.119 1.00 23.86 182 LYS C O 1
ATOM 5995 N N . PRO C 1 183 ? 55.572 10.901 15.036 1.00 21.81 183 PRO C N 1
ATOM 5996 C CA . PRO C 1 183 ? 56.445 11.824 15.770 1.00 19.49 183 PRO C CA 1
ATOM 5997 C C . PRO C 1 183 ? 56.077 11.921 17.246 1.00 17.98 183 PRO C C 1
ATOM 5998 O O . PRO C 1 183 ? 54.923 11.724 17.622 1.00 17.93 183 PRO C O 1
ATOM 6002 N N . PRO C 1 184 ? 57.065 12.202 18.108 1.00 17.49 184 PRO C N 1
ATOM 6003 C CA . PRO C 1 184 ? 56.781 12.315 19.541 1.00 16.38 184 PRO C CA 1
ATOM 6004 C C . PRO C 1 184 ? 56.159 13.681 19.856 1.00 15.29 184 PRO C C 1
ATOM 6005 O O . PRO C 1 184 ? 56.387 14.646 19.133 1.00 13.68 184 PRO C O 1
ATOM 6009 N N . THR C 1 185 ? 55.364 13.756 20.918 1.00 14.99 185 THR C N 1
ATOM 6010 C CA . THR C 1 185 ? 54.756 15.029 21.307 1.00 15.16 185 THR C CA 1
ATOM 6011 C C . THR C 1 185 ? 55.797 15.827 22.073 1.00 16.03 185 THR C C 1
ATOM 6012 O O . THR C 1 185 ? 56.857 15.306 22.446 1.00 15.17 185 THR C O 1
ATOM 6016 N N . ARG C 1 186 ? 55.492 17.091 22.329 1.00 16.95 186 ARG C N 1
ATOM 6017 C CA . ARG C 1 186 ? 56.416 17.910 23.080 1.00 17.37 186 ARG C CA 1
ATOM 6018 C C . ARG C 1 186 ? 56.697 17.247 24.428 1.00 16.97 186 ARG C C 1
ATOM 6019 O O . ARG C 1 186 ? 57.841 17.198 24.874 1.00 15.45 186 ARG C O 1
ATOM 6027 N N . ARG C 1 187 ? 55.650 16.745 25.076 1.00 17.39 187 ARG C N 1
ATOM 6028 C CA . ARG C 1 187 ? 55.803 16.091 26.375 1.00 19.42 187 ARG C CA 1
ATOM 6029 C C . ARG C 1 187 ? 56.784 14.927 26.294 1.00 19.08 187 ARG C C 1
ATOM 6030 O O . ARG C 1 187 ? 57.659 14.769 27.146 1.00 19.95 187 ARG C O 1
ATOM 6038 N N . GLU C 1 188 ? 56.609 14.096 25.274 1.00 16.56 188 GLU C N 1
ATOM 6039 C CA . GLU C 1 188 ? 57.467 12.944 25.083 1.00 16.97 188 GLU C CA 1
ATOM 6040 C C . GLU C 1 188 ? 58.917 13.375 24.843 1.00 15.03 188 GLU C C 1
ATOM 6041 O O . GLU C 1 188 ? 59.848 12.716 25.297 1.00 15.20 188 GLU C O 1
ATOM 6047 N N . ILE C 1 189 ? 59.103 14.503 24.160 1.00 13.83 189 ILE C N 1
ATOM 6048 C CA . ILE C 1 189 ? 60.442 15.019 23.886 1.00 11.14 189 ILE C CA 1
ATOM 6049 C C . ILE C 1 189 ? 61.115 15.514 25.170 1.00 11.66 189 ILE C C 1
ATOM 6050 O O . ILE C 1 189 ? 62.311 15.274 25.389 1.00 10.38 189 ILE C O 1
ATOM 6055 N N . ILE C 1 190 ? 60.357 16.208 26.015 1.00 9.34 190 ILE C N 1
ATOM 6056 C CA . ILE C 1 190 ? 60.914 16.695 27.272 1.00 11.74 190 ILE C CA 1
ATOM 6057 C C . ILE C 1 190 ? 61.312 15.481 28.123 1.00 15.02 190 ILE C C 1
ATOM 6058 O O . ILE C 1 190 ? 62.424 15.423 28.659 1.00 13.87 190 ILE C O 1
ATOM 6063 N N . GLU C 1 191 ? 60.397 14.514 28.228 1.00 15.73 191 GLU C N 1
ATOM 6064 C CA . GLU C 1 191 ? 60.638 13.294 28.998 1.00 18.29 191 GLU C CA 1
ATOM 6065 C C . GLU C 1 191 ? 61.897 12.563 28.520 1.00 20.08 191 GLU C C 1
ATOM 6066 O O . GLU C 1 191 ? 62.634 11.985 29.316 1.00 20.61 191 GLU C O 1
ATOM 6072 N N . GLY C 1 192 ? 62.135 12.584 27.216 1.00 19.36 192 GLY C N 1
ATOM 6073 C CA . GLY C 1 192 ? 63.296 11.906 26.683 1.00 19.64 192 GLY C CA 1
ATOM 6074 C C . GLY C 1 192 ? 64.605 12.616 26.960 1.00 19.75 192 GLY C C 1
ATOM 6075 O O . GLY C 1 192 ? 65.644 11.975 27.082 1.00 21.71 192 GLY C O 1
ATOM 6076 N N . TYR C 1 193 ? 64.565 13.940 27.062 1.00 19.19 193 TYR C N 1
ATOM 6077 C CA . TYR C 1 193 ? 65.778 14.711 27.306 1.00 17.23 193 TYR C CA 1
ATOM 6078 C C . TYR C 1 193 ? 66.151 14.789 28.789 1.00 18.01 193 TYR C C 1
ATOM 6079 O O . TYR C 1 193 ? 67.323 14.652 29.138 1.00 17.35 193 TYR C O 1
ATOM 6088 N N . TYR C 1 194 ? 65.158 14.989 29.652 1.00 16.41 194 TYR C N 1
ATOM 6089 C CA . TYR C 1 194 ? 65.395 15.094 31.092 1.00 18.83 194 TYR C CA 1
ATOM 6090 C C . TYR C 1 194 ? 65.186 13.795 31.874 1.00 19.97 194 TYR C C 1
ATOM 6091 O O . TYR C 1 194 ? 65.586 13.703 33.038 1.00 19.96 194 TYR C O 1
ATOM 6100 N N . GLY C 1 195 ? 64.552 12.805 31.252 1.00 19.72 195 GLY C N 1
ATOM 6101 C CA . GLY C 1 195 ? 64.322 11.538 31.932 1.00 20.45 195 GLY C CA 1
ATOM 6102 C C . GLY C 1 195 ? 62.885 11.390 32.398 1.00 21.47 195 GLY C C 1
ATOM 6103 O O . GLY C 1 195 ? 62.326 10.296 32.377 1.00 24.05 195 GLY C O 1
ATOM 6104 N N . GLU C 1 196 ? 62.300 12.497 32.842 1.00 21.59 196 GLU C N 1
ATOM 6105 C CA . GLU C 1 196 ? 60.911 12.546 33.297 1.00 20.01 196 GLU C CA 1
ATOM 6106 C C . GLU C 1 196 ? 60.374 13.856 32.737 1.00 19.04 196 GLU C C 1
ATOM 6107 O O . GLU C 1 196 ? 61.154 14.755 32.418 1.00 17.27 196 GLU C O 1
ATOM 6113 N N . TYR C 1 197 ? 59.058 13.977 32.624 1.00 16.32 197 TYR C N 1
ATOM 6114 C CA . TYR C 1 197 ? 58.483 15.208 32.114 1.00 18.16 197 TYR C CA 1
ATOM 6115 C C . TYR C 1 197 ? 58.631 16.298 33.162 1.00 19.30 197 TYR C C 1
ATOM 6116 O O . TYR C 1 197 ? 58.372 16.074 34.346 1.00 21.52 197 TYR C O 1
ATOM 6125 N N . VAL C 1 198 ? 59.036 17.482 32.711 1.00 17.61 198 VAL C N 1
ATOM 6126 C CA . VAL C 1 198 ? 59.201 18.631 33.585 1.00 15.65 198 VAL C CA 1
ATOM 6127 C C . VAL C 1 198 ? 58.498 19.821 32.935 1.00 16.12 198 VAL C C 1
ATOM 6128 O O . VAL C 1 198 ? 58.630 20.055 31.731 1.00 14.00 198 VAL C O 1
ATOM 6132 N N . ASP C 1 199 ? 57.735 20.566 33.722 1.00 15.92 199 ASP C N 1
ATOM 6133 C CA . ASP C 1 199 ? 57.052 21.729 33.174 1.00 18.28 199 ASP C CA 1
ATOM 6134 C C . ASP C 1 199 ? 58.060 22.833 32.898 1.00 18.15 199 ASP C C 1
ATOM 6135 O O . ASP C 1 199 ? 59.223 22.738 33.297 1.00 19.12 199 ASP C O 1
ATOM 6140 N N . LYS C 1 200 ? 57.614 23.881 32.221 1.00 16.73 200 LYS C N 1
ATOM 6141 C CA . LYS C 1 200 ? 58.487 25.004 31.910 1.00 17.14 200 LYS C CA 1
ATOM 6142 C C . LYS C 1 200 ? 58.952 25.711 33.179 1.00 15.76 200 LYS C C 1
ATOM 6143 O O . LYS C 1 200 ? 58.216 25.791 34.166 1.00 14.77 200 LYS C O 1
ATOM 6149 N N . ALA C 1 201 ? 60.181 26.211 33.148 1.00 14.95 201 ALA C N 1
ATOM 6150 C CA . ALA C 1 201 ? 60.761 26.915 34.286 1.00 14.16 201 ALA C CA 1
ATOM 6151 C C . ALA C 1 201 ? 59.944 28.135 34.679 1.00 13.55 201 ALA C C 1
ATOM 6152 O O . ALA C 1 201 ? 59.495 28.913 33.823 1.00 13.13 201 ALA C O 1
ATOM 6154 N N . ASP C 1 202 ? 59.752 28.299 35.981 1.00 13.82 202 ASP C N 1
ATOM 6155 C CA . ASP C 1 202 ? 59.004 29.435 36.497 1.00 14.63 202 ASP C CA 1
ATOM 6156 C C . ASP C 1 202 ? 59.982 30.544 36.845 1.00 14.53 202 ASP C C 1
ATOM 6157 O O . ASP C 1 202 ? 59.613 31.714 36.885 1.00 12.64 202 ASP C O 1
ATOM 6162 N N . MET C 1 203 ? 61.234 30.176 37.100 1.00 13.26 203 MET C N 1
ATOM 6163 C CA . MET C 1 203 ? 62.237 31.184 37.392 1.00 14.37 203 MET C CA 1
ATOM 6164 C C . MET C 1 203 ? 63.657 30.692 37.202 1.00 15.48 203 MET C C 1
ATOM 6165 O O . MET C 1 203 ? 63.951 29.501 37.318 1.00 16.57 203 MET C O 1
ATOM 6170 N N . PHE C 1 204 ? 64.530 31.633 36.871 1.00 15.98 204 PHE C N 1
ATOM 6171 C CA . PHE C 1 204 ? 65.936 31.351 36.683 1.00 14.15 204 PHE C CA 1
ATOM 6172 C C . PHE C 1 204 ? 66.673 32.356 37.552 1.00 14.68 204 PHE C C 1
ATOM 6173 O O . PHE C 1 204 ? 66.471 33.561 37.427 1.00 16.99 204 PHE C O 1
ATOM 6181 N N . ILE C 1 205 ? 67.505 31.863 38.456 1.00 14.69 205 ILE C N 1
ATOM 6182 C CA . ILE C 1 205 ? 68.265 32.749 39.319 1.00 14.55 205 ILE C CA 1
ATOM 6183 C C . ILE C 1 205 ? 69.699 32.821 38.795 1.00 14.55 205 ILE C C 1
ATOM 6184 O O . ILE C 1 205 ? 70.476 31.868 38.922 1.00 11.78 205 ILE C O 1
ATOM 6189 N N . GLY C 1 206 ? 70.039 33.955 38.191 1.00 12.34 206 GLY C N 1
ATOM 6190 C CA . GLY C 1 206 ? 71.372 34.112 37.637 1.00 13.11 206 GLY C CA 1
ATOM 6191 C C . GLY C 1 206 ? 72.325 34.873 38.529 1.00 13.81 206 GLY C C 1
ATOM 6192 O O . GLY C 1 206 ? 72.002 35.174 39.673 1.00 13.25 206 GLY C O 1
ATOM 6193 N N . PHE C 1 207 ? 73.504 35.192 37.995 1.00 15.98 207 PHE C N 1
ATOM 6194 C CA . PHE C 1 207 ? 74.533 35.916 38.741 1.00 16.41 207 PHE C CA 1
ATOM 6195 C C . PHE C 1 207 ? 75.287 36.873 37.820 1.00 17.29 207 PHE C C 1
ATOM 6196 O O . PHE C 1 207 ? 75.451 36.584 36.642 1.00 18.00 207 PHE C O 1
ATOM 6204 N N . GLY C 1 208 ? 75.739 38.002 38.367 1.00 16.48 208 GLY C N 1
ATOM 6205 C CA . GLY C 1 208 ? 76.496 38.981 37.595 1.00 16.37 208 GLY C CA 1
ATOM 6206 C C . GLY C 1 208 ? 75.922 39.416 36.255 1.00 16.66 208 GLY C C 1
ATOM 6207 O O . GLY C 1 208 ? 74.744 39.786 36.146 1.00 15.39 208 GLY C O 1
ATOM 6208 N N . ARG C 1 209 ? 76.758 39.381 35.223 1.00 14.34 209 ARG C N 1
ATOM 6209 C CA . ARG C 1 209 ? 76.313 39.778 33.891 1.00 15.57 209 ARG C CA 1
ATOM 6210 C C . ARG C 1 209 ? 75.012 39.051 33.539 1.00 13.52 209 ARG C C 1
ATOM 6211 O O . ARG C 1 209 ? 74.925 37.840 33.646 1.00 9.91 209 ARG C O 1
ATOM 6219 N N . PHE C 1 210 ? 73.999 39.797 33.122 1.00 12.40 210 PHE C N 1
ATOM 6220 C CA . PHE C 1 210 ? 72.710 39.187 32.803 1.00 12.92 210 PHE C CA 1
ATOM 6221 C C . PHE C 1 210 ? 72.780 38.164 31.674 1.00 13.15 210 PHE C C 1
ATOM 6222 O O . PHE C 1 210 ? 73.021 38.520 30.516 1.00 11.23 210 PHE C O 1
ATOM 6230 N N . SER C 1 211 ? 72.558 36.897 32.025 1.00 12.51 211 SER C N 1
ATOM 6231 C CA . SER C 1 211 ? 72.575 35.804 31.062 1.00 11.96 211 SER C CA 1
ATOM 6232 C C . SER C 1 211 ? 71.938 34.567 31.679 1.00 12.50 211 SER C C 1
ATOM 6233 O O . SER C 1 211 ? 71.939 34.397 32.894 1.00 12.71 211 SER C O 1
ATOM 6236 N N . THR C 1 212 ? 71.396 33.700 30.836 1.00 10.83 212 THR C N 1
ATOM 6237 C CA . THR C 1 212 ? 70.784 32.473 31.308 1.00 10.70 212 THR C CA 1
ATOM 6238 C C . THR C 1 212 ? 71.315 31.351 30.432 1.00 11.83 212 THR C C 1
ATOM 6239 O O . THR C 1 212 ? 71.789 31.595 29.322 1.00 10.87 212 THR C O 1
ATOM 6243 N N . PHE C 1 213 ? 71.222 30.119 30.913 1.00 10.48 213 PHE C N 1
ATOM 6244 C CA . PHE C 1 213 ? 71.750 29.010 30.150 1.00 12.45 213 PHE C CA 1
ATOM 6245 C C . PHE C 1 213 ? 71.413 27.662 30.750 1.00 13.78 213 PHE C C 1
ATOM 6246 O O . PHE C 1 213 ? 70.987 27.545 31.898 1.00 15.80 213 PHE C O 1
ATOM 6254 N N . ASP C 1 214 ? 71.626 26.641 29.940 1.00 15.82 214 ASP C N 1
ATOM 6255 C CA . ASP C 1 214 ? 71.455 25.266 30.346 1.00 15.14 214 ASP C CA 1
ATOM 6256 C C . ASP C 1 214 ? 70.137 24.709 30.870 1.00 15.95 214 ASP C C 1
ATOM 6257 O O . ASP C 1 214 ? 70.139 23.933 31.819 1.00 17.10 214 ASP C O 1
ATOM 6262 N N . PHE C 1 215 ? 69.016 25.116 30.283 1.00 15.44 215 PHE C N 1
ATOM 6263 C CA . PHE C 1 215 ? 67.722 24.529 30.643 1.00 13.95 215 PHE C CA 1
ATOM 6264 C C . PHE C 1 215 ? 66.890 24.502 29.366 1.00 14.97 215 PHE C C 1
ATOM 6265 O O . PHE C 1 215 ? 65.813 25.089 29.276 1.00 14.43 215 PHE C O 1
ATOM 6273 N N . PRO C 1 216 ? 67.407 23.780 28.351 1.00 15.69 216 PRO C N 1
ATOM 6274 C CA . PRO C 1 216 ? 66.831 23.590 27.017 1.00 14.18 216 PRO C CA 1
ATOM 6275 C C . PRO C 1 216 ? 65.375 23.169 27.067 1.00 14.61 216 PRO C C 1
ATOM 6276 O O . PRO C 1 216 ? 64.988 22.368 27.919 1.00 14.96 216 PRO C O 1
ATOM 6280 N N . LEU C 1 217 ? 64.573 23.724 26.161 1.00 12.31 217 LEU C N 1
ATOM 6281 C CA . LEU C 1 217 ? 63.156 23.383 26.060 1.00 13.35 217 LEU C CA 1
ATOM 6282 C C . LEU C 1 217 ? 62.267 23.881 27.196 1.00 12.63 217 LEU C C 1
ATOM 6283 O O . LEU C 1 217 ? 61.046 23.850 27.075 1.00 10.97 217 LEU C O 1
ATOM 6288 N N . LEU C 1 218 ? 62.858 24.336 28.295 1.00 11.29 218 LEU C N 1
ATOM 6289 C CA . LEU C 1 218 ? 62.044 24.758 29.425 1.00 10.45 218 LEU C CA 1
ATOM 6290 C C . LEU C 1 218 ? 61.910 26.255 29.638 1.00 12.14 218 LEU C C 1
ATOM 6291 O O . LEU C 1 218 ? 61.321 26.687 30.626 1.00 12.67 218 LEU C O 1
ATOM 6296 N N . SER C 1 219 ? 62.449 27.045 28.718 1.00 11.29 219 SER C N 1
ATOM 6297 C CA . SER C 1 219 ? 62.371 28.495 28.829 1.00 13.49 219 SER C CA 1
ATOM 6298 C C . SER C 1 219 ? 61.065 29.034 28.245 1.00 13.45 219 SER C C 1
ATOM 6299 O O . SER C 1 219 ? 60.578 28.560 27.225 1.00 15.33 219 SER C O 1
ATOM 6302 N N . SER C 1 220 ? 60.504 30.029 28.906 1.00 13.64 220 SER C N 1
ATOM 6303 C CA . SER C 1 220 ? 59.259 30.640 28.463 1.00 14.48 220 SER C CA 1
ATOM 6304 C C . SER C 1 220 ? 59.271 32.106 28.840 1.00 13.22 220 SER C C 1
ATOM 6305 O O . SER C 1 220 ? 60.054 32.524 29.692 1.00 14.19 220 SER C O 1
ATOM 6308 N N . GLY C 1 221 ? 58.401 32.886 28.211 1.00 13.93 221 GLY C N 1
ATOM 6309 C CA . GLY C 1 221 ? 58.337 34.298 28.525 1.00 13.12 221 GLY C CA 1
ATOM 6310 C C . GLY C 1 221 ? 57.832 34.475 29.943 1.00 14.01 221 GLY C C 1
ATOM 6311 O O . GLY C 1 221 ? 57.875 35.573 30.481 1.00 12.83 221 GLY C O 1
ATOM 6312 N N . LYS C 1 222 ? 57.348 33.390 30.550 1.00 14.40 222 LYS C N 1
ATOM 6313 C CA . LYS C 1 222 ? 56.834 33.456 31.918 1.00 15.68 222 LYS C CA 1
ATOM 6314 C C . LYS C 1 222 ? 57.892 33.071 32.936 1.00 15.22 222 LYS C C 1
ATOM 6315 O O . LYS C 1 222 ? 57.633 33.071 34.140 1.00 16.33 222 LYS C O 1
ATOM 6321 N N . THR C 1 223 ? 59.077 32.726 32.443 1.00 12.23 223 THR C N 1
ATOM 6322 C CA . THR C 1 223 ? 60.186 32.370 33.308 1.00 11.07 223 THR C CA 1
ATOM 6323 C C . THR C 1 223 ? 60.739 33.663 33.886 1.00 11.50 223 THR C C 1
ATOM 6324 O O . THR C 1 223 ? 61.339 34.467 33.161 1.00 13.64 223 THR C O 1
ATOM 6328 N N . SER C 1 224 ? 60.514 33.875 35.179 1.00 9.08 224 SER C N 1
ATOM 6329 C CA . SER C 1 224 ? 61.014 35.059 35.861 1.00 11.15 224 SER C CA 1
ATOM 6330 C C . SER C 1 224 ? 62.535 34.997 35.970 1.00 9.82 224 SER C C 1
ATOM 6331 O O . SER C 1 224 ? 63.093 34.018 36.466 1.00 11.50 224 SER C O 1
ATOM 6334 N N . LEU C 1 225 ? 63.204 36.048 35.514 1.00 9.03 225 LEU C N 1
ATOM 6335 C CA . LEU C 1 225 ? 64.657 36.090 35.567 1.00 8.14 225 LEU C CA 1
ATOM 6336 C C . LEU C 1 225 ? 65.161 36.986 36.689 1.00 7.02 225 LEU C C 1
ATOM 6337 O O . LEU C 1 225 ? 64.653 38.087 36.902 1.00 8.70 225 LEU C O 1
ATOM 6342 N N . TYR C 1 226 ? 66.171 36.509 37.404 1.00 9.47 226 TYR C N 1
ATOM 6343 C CA . TYR C 1 226 ? 66.782 37.273 38.493 1.00 9.71 226 TYR C CA 1
ATOM 6344 C C . TYR C 1 226 ? 68.303 37.134 38.356 1.00 10.75 226 TYR C C 1
ATOM 6345 O O . TYR C 1 226 ? 68.795 36.110 37.893 1.00 12.58 226 TYR C O 1
ATOM 6354 N N . PHE C 1 227 ? 69.043 38.167 38.738 1.00 10.86 227 PHE C N 1
ATOM 6355 C CA . PHE C 1 227 ? 70.502 38.123 38.643 1.00 11.45 227 PHE C CA 1
ATOM 6356 C C . PHE C 1 227 ? 71.103 38.715 39.919 1.00 10.64 227 PHE C C 1
ATOM 6357 O O . PHE C 1 227 ? 71.040 39.914 40.143 1.00 11.34 227 PHE C O 1
ATOM 6365 N N . THR C 1 228 ? 71.663 37.869 40.770 1.00 11.84 228 THR C N 1
ATOM 6366 C CA . THR C 1 228 ? 72.246 38.365 42.008 1.00 13.53 228 THR C CA 1
ATOM 6367 C C . THR C 1 228 ? 73.535 39.116 41.689 1.00 13.86 228 THR C C 1
ATOM 6368 O O . THR C 1 228 ? 74.137 38.908 40.635 1.00 12.37 228 THR C O 1
ATOM 6372 N N . VAL C 1 229 ? 73.939 40.011 42.584 1.00 14.13 229 VAL C N 1
ATOM 6373 C CA . VAL C 1 229 ? 75.179 40.747 42.377 1.00 15.89 229 VAL C CA 1
ATOM 6374 C C . VAL C 1 229 ? 76.291 39.872 42.941 1.00 14.66 229 VAL C C 1
ATOM 6375 O O . VAL C 1 229 ? 77.294 39.617 42.288 1.00 17.51 229 VAL C O 1
ATOM 6379 N N . ALA C 1 230 ? 76.080 39.375 44.150 1.00 15.14 230 ALA C N 1
ATOM 6380 C CA . ALA C 1 230 ? 77.060 38.527 44.805 1.00 14.17 230 ALA C CA 1
ATOM 6381 C C . ALA C 1 230 ? 77.009 37.080 44.323 1.00 15.06 230 ALA C C 1
ATOM 6382 O O . ALA C 1 230 ? 75.972 36.598 43.852 1.00 15.93 230 ALA C O 1
ATOM 6384 N N . PRO C 1 231 ? 78.149 36.373 44.404 1.00 13.97 231 PRO C N 1
ATOM 6385 C CA . PRO C 1 231 ? 78.202 34.975 43.983 1.00 13.46 231 PRO C CA 1
ATOM 6386 C C . PRO C 1 231 ? 77.043 34.230 44.648 1.00 13.85 231 PRO C C 1
ATOM 6387 O O . PRO C 1 231 ? 76.586 34.619 45.729 1.00 12.21 231 PRO C O 1
ATOM 6391 N N . SER C 1 232 ? 76.574 33.167 44.000 1.00 12.12 232 SER C N 1
ATOM 6392 C CA . SER C 1 232 ? 75.440 32.387 44.500 1.00 13.71 232 SER C CA 1
ATOM 6393 C C . SER C 1 232 ? 75.542 31.942 45.960 1.00 14.89 232 SER C C 1
ATOM 6394 O O . SER C 1 232 ? 74.548 31.942 46.679 1.00 13.00 232 SER C O 1
ATOM 6397 N N . TYR C 1 233 ? 76.738 31.574 46.405 1.00 14.88 233 TYR C N 1
ATOM 6398 C CA . TYR C 1 233 ? 76.903 31.094 47.774 1.00 17.03 233 TYR C CA 1
ATOM 6399 C C . TYR C 1 233 ? 76.713 32.085 48.923 1.00 17.38 233 TYR C C 1
ATOM 6400 O O . TYR C 1 233 ? 76.732 31.689 50.087 1.00 18.71 233 TYR C O 1
ATOM 6409 N N . TYR C 1 234 ? 76.526 33.363 48.603 1.00 18.54 234 TYR C N 1
ATOM 6410 C CA . TYR C 1 234 ? 76.274 34.385 49.618 1.00 18.52 234 TYR C CA 1
ATOM 6411 C C . TYR C 1 234 ? 74.764 34.381 49.891 1.00 19.33 234 TYR C C 1
ATOM 6412 O O . TYR C 1 234 ? 74.290 34.988 50.854 1.00 19.49 234 TYR C O 1
ATOM 6421 N N . MET C 1 235 ? 74.020 33.699 49.025 1.00 17.89 235 MET C N 1
ATOM 6422 C CA . MET C 1 235 ? 72.559 33.610 49.124 1.00 21.86 235 MET C CA 1
ATOM 6423 C C . MET C 1 235 ? 72.003 33.278 50.518 1.00 20.55 235 MET C C 1
ATOM 6424 O O . MET C 1 235 ? 72.336 32.244 51.102 1.00 20.37 235 MET C O 1
ATOM 6429 N N . THR C 1 236 ? 71.151 34.155 51.043 1.00 20.10 236 THR C N 1
ATOM 6430 C CA . THR C 1 236 ? 70.527 33.914 52.345 1.00 20.60 236 THR C CA 1
ATOM 6431 C C . THR C 1 236 ? 69.040 33.588 52.181 1.00 20.08 236 THR C C 1
ATOM 6432 O O . THR C 1 236 ? 68.444 33.844 51.135 1.00 16.25 236 THR C O 1
ATOM 6436 N N . GLU C 1 237 ? 68.457 33.038 53.240 1.00 21.77 237 GLU C N 1
ATOM 6437 C CA . GLU C 1 237 ? 67.049 32.670 53.282 1.00 24.10 237 GLU C CA 1
ATOM 6438 C C . GLU C 1 237 ? 66.180 33.895 53.000 1.00 24.32 237 GLU C C 1
ATOM 6439 O O . GLU C 1 237 ? 65.182 33.819 52.283 1.00 24.08 237 GLU C O 1
ATOM 6445 N N . THR C 1 238 ? 66.575 35.034 53.556 1.00 24.81 238 THR C N 1
ATOM 6446 C CA . THR C 1 238 ? 65.832 36.271 53.363 1.00 24.10 238 THR C CA 1
ATOM 6447 C C . THR C 1 238 ? 65.877 36.709 51.900 1.00 23.42 238 THR C C 1
ATOM 6448 O O . THR C 1 238 ? 64.882 37.167 51.341 1.00 21.33 238 THR C O 1
ATOM 6452 N N . THR C 1 239 ? 67.043 36.562 51.283 1.00 22.42 239 THR C N 1
ATOM 6453 C CA . THR C 1 239 ? 67.205 36.936 49.888 1.00 21.16 239 THR C CA 1
ATOM 6454 C C . THR C 1 239 ? 66.373 36.017 48.999 1.00 18.88 239 THR C C 1
ATOM 6455 O O . THR C 1 239 ? 65.778 36.470 48.030 1.00 19.86 239 THR C O 1
ATOM 6459 N N . LEU C 1 240 ? 66.321 34.732 49.329 1.00 18.09 240 LEU C N 1
ATOM 6460 C CA . LEU C 1 240 ? 65.511 33.814 48.542 1.00 18.51 240 LEU C CA 1
ATOM 6461 C C . LEU C 1 240 ? 64.040 34.212 48.661 1.00 18.65 240 LEU C C 1
ATOM 6462 O O . LEU C 1 240 ? 63.305 34.175 47.677 1.00 20.66 240 LEU C O 1
ATOM 6467 N N . ARG C 1 241 ? 63.617 34.597 49.862 1.00 18.16 241 ARG C N 1
ATOM 6468 C CA . ARG C 1 241 ? 62.227 34.993 50.088 1.00 19.31 241 ARG C CA 1
ATOM 6469 C C . ARG C 1 241 ? 61.834 36.240 49.316 1.00 18.22 241 ARG C C 1
ATOM 6470 O O . ARG C 1 241 ? 60.677 36.393 48.930 1.00 18.54 241 ARG C O 1
ATOM 6478 N N . ARG C 1 242 ? 62.782 37.145 49.114 1.00 16.10 242 ARG C N 1
ATOM 6479 C CA . ARG C 1 242 ? 62.489 38.359 48.375 1.00 16.51 242 ARG C CA 1
ATOM 6480 C C . ARG C 1 242 ? 62.296 38.018 46.899 1.00 16.25 242 ARG C C 1
ATOM 6481 O O . ARG C 1 242 ? 61.437 38.585 46.227 1.00 17.00 242 ARG C O 1
ATOM 6489 N N . ILE C 1 243 ? 63.093 37.085 46.397 1.00 14.54 243 ILE C N 1
ATOM 6490 C CA . ILE C 1 243 ? 62.973 36.662 45.007 1.00 15.41 243 ILE C CA 1
ATOM 6491 C C . ILE C 1 243 ? 61.609 35.974 44.816 1.00 15.64 243 ILE C C 1
ATOM 6492 O O . ILE C 1 243 ? 60.889 36.256 43.852 1.00 17.15 243 ILE C O 1
ATOM 6497 N N . LEU C 1 244 ? 61.259 35.086 45.746 1.00 14.98 244 LEU C N 1
ATOM 6498 C CA . LEU C 1 244 ? 59.987 34.371 45.702 1.00 14.72 244 LEU C CA 1
ATOM 6499 C C . LEU C 1 244 ? 58.815 35.338 45.768 1.00 16.59 244 LEU C C 1
ATOM 6500 O O . LEU C 1 244 ? 57.822 35.156 45.068 1.00 17.92 244 LEU C O 1
ATOM 6505 N N . TYR C 1 245 ? 58.931 36.371 46.603 1.00 16.30 245 TYR C N 1
ATOM 6506 C CA . TYR C 1 245 ? 57.865 37.356 46.741 1.00 16.65 245 TYR C CA 1
ATOM 6507 C C . TYR C 1 245 ? 57.573 38.083 45.438 1.00 16.27 245 TYR C C 1
ATOM 6508 O O . TYR C 1 245 ? 56.410 38.278 45.074 1.00 14.10 245 TYR C O 1
ATOM 6517 N N . ASP C 1 246 ? 58.633 38.508 44.756 1.00 14.12 246 ASP C N 1
ATOM 6518 C CA . ASP C 1 246 ? 58.500 39.226 43.492 1.00 14.25 246 ASP C CA 1
ATOM 6519 C C . ASP C 1 246 ? 57.818 38.324 42.473 1.00 15.95 246 ASP C C 1
ATOM 6520 O O . ASP C 1 246 ? 56.880 38.734 41.799 1.00 17.62 246 ASP C O 1
ATOM 6525 N N . HIS C 1 247 ? 58.291 37.087 42.372 1.00 14.99 247 HIS C N 1
ATOM 6526 C CA . HIS C 1 247 ? 57.725 36.144 41.428 1.00 16.00 247 HIS C CA 1
ATOM 6527 C C . HIS C 1 247 ? 56.238 35.879 41.684 1.00 16.90 247 HIS C C 1
ATOM 6528 O O . HIS C 1 247 ? 55.413 36.039 40.791 1.00 16.61 247 HIS C O 1
ATOM 6535 N N . ILE C 1 248 ? 55.912 35.483 42.911 1.00 18.16 248 ILE C N 1
ATOM 6536 C CA . ILE C 1 248 ? 54.541 35.158 43.297 1.00 18.60 248 ILE C CA 1
ATOM 6537 C C . ILE C 1 248 ? 53.569 36.325 43.286 1.00 19.18 248 ILE C C 1
ATOM 6538 O O . ILE C 1 248 ? 52.505 36.233 42.685 1.00 18.91 248 ILE C O 1
ATOM 6543 N N . TYR C 1 249 ? 53.949 37.427 43.929 1.00 18.35 249 TYR C N 1
ATOM 6544 C CA . TYR C 1 249 ? 53.072 38.588 44.044 1.00 20.76 249 TYR C CA 1
ATOM 6545 C C . TYR C 1 249 ? 53.275 39.786 43.111 1.00 22.31 249 TYR C C 1
ATOM 6546 O O . TYR C 1 249 ? 52.328 40.549 42.876 1.00 22.23 249 TYR C O 1
ATOM 6555 N N . LEU C 1 250 ? 54.480 39.970 42.577 1.00 23.38 250 LEU C N 1
ATOM 6556 C CA . LEU C 1 250 ? 54.735 41.138 41.733 1.00 25.50 250 LEU C CA 1
ATOM 6557 C C . LEU C 1 250 ? 54.829 40.956 40.215 1.00 27.32 250 LEU C C 1
ATOM 6558 O O . LEU C 1 250 ? 54.343 41.808 39.465 1.00 28.46 250 LEU C O 1
ATOM 6563 N N . ARG C 1 251 ? 55.450 39.872 39.757 1.00 28.39 251 ARG C N 1
ATOM 6564 C CA . ARG C 1 251 ? 55.585 39.638 38.321 1.00 29.61 251 ARG C CA 1
ATOM 6565 C C . ARG C 1 251 ? 54.235 39.469 37.633 1.00 32.56 251 ARG C C 1
ATOM 6566 O O . ARG C 1 251 ? 54.051 39.876 36.487 1.00 30.80 251 ARG C O 1
ATOM 6574 N N . HIS C 1 252 ? 53.289 38.864 38.337 1.00 35.78 252 HIS C N 1
ATOM 6575 C CA . HIS C 1 252 ? 51.965 38.654 37.780 1.00 40.85 252 HIS C CA 1
ATOM 6576 C C . HIS C 1 252 ? 50.956 39.389 38.647 1.00 43.76 252 HIS C C 1
ATOM 6577 O O . HIS C 1 252 ? 50.057 38.795 39.245 1.00 42.73 252 HIS C O 1
ATOM 6584 N N . PHE C 1 253 ? 51.136 40.704 38.701 1.00 47.26 253 PHE C N 1
ATOM 6585 C CA . PHE C 1 253 ? 50.294 41.581 39.492 1.00 51.07 253 PHE C CA 1
ATOM 6586 C C . PHE C 1 253 ? 48.940 41.825 38.841 1.00 53.62 253 PHE C C 1
ATOM 6587 O O . PHE C 1 253 ? 48.827 41.906 37.617 1.00 53.14 253 PHE C O 1
ATOM 6595 N N . ARG C 1 254 ? 47.922 41.942 39.688 1.00 56.78 254 ARG C N 1
ATOM 6596 C CA . ARG C 1 254 ? 46.551 42.177 39.256 1.00 60.03 254 ARG C CA 1
ATOM 6597 C C . ARG C 1 254 ? 45.904 43.109 40.288 1.00 60.83 254 ARG C C 1
ATOM 6598 O O . ARG C 1 254 ? 46.186 43.012 41.482 1.00 60.97 254 ARG C O 1
ATOM 6606 N N . PRO C 1 255 ? 45.023 44.021 39.845 1.00 61.75 255 PRO C N 1
ATOM 6607 C CA . PRO C 1 255 ? 44.574 44.253 38.469 1.00 62.44 255 PRO C CA 1
ATOM 6608 C C . PRO C 1 255 ? 45.635 44.811 37.525 1.00 62.96 255 PRO C C 1
ATOM 6609 O O . PRO C 1 255 ? 46.322 45.783 37.842 1.00 62.29 255 PRO C O 1
ATOM 6613 N N . LYS C 1 256 ? 45.758 44.183 36.361 1.00 64.10 256 LYS C N 1
ATOM 6614 C CA . LYS C 1 256 ? 46.712 44.627 35.361 1.00 65.23 256 LYS C CA 1
ATOM 6615 C C . LYS C 1 256 ? 46.386 46.083 35.066 1.00 66.22 256 LYS C C 1
ATOM 6616 O O . LYS C 1 256 ? 45.218 46.455 34.970 1.00 66.38 256 LYS C O 1
ATOM 6622 N N . PRO C 1 257 ? 47.418 46.931 34.929 1.00 67.43 257 PRO C N 1
ATOM 6623 C CA . PRO C 1 257 ? 47.213 48.356 34.650 1.00 66.99 257 PRO C CA 1
ATOM 6624 C C . PRO C 1 257 ? 46.416 48.652 33.386 1.00 66.78 257 PRO C C 1
ATOM 6625 O O . PRO C 1 257 ? 46.630 48.037 32.342 1.00 66.63 257 PRO C O 1
ATOM 6629 N N . ASP C 1 258 ? 45.486 49.593 33.496 1.00 66.98 258 ASP C N 1
ATOM 6630 C CA . ASP C 1 258 ? 44.673 50.001 32.360 1.00 67.05 258 ASP C CA 1
ATOM 6631 C C . ASP C 1 258 ? 45.039 51.453 32.096 1.00 66.16 258 ASP C C 1
ATOM 6632 O O . ASP C 1 258 ? 44.786 52.332 32.921 1.00 66.20 258 ASP C O 1
ATOM 6637 N N . TYR C 1 259 ? 45.657 51.705 30.952 1.00 64.99 259 TYR C N 1
ATOM 6638 C CA . TYR C 1 259 ? 46.069 53.058 30.621 1.00 64.15 259 TYR C CA 1
ATOM 6639 C C . TYR C 1 259 ? 44.863 53.904 30.222 1.00 65.34 259 TYR C C 1
ATOM 6640 O O . TYR C 1 259 ? 44.903 55.133 30.295 1.00 65.23 259 TYR C O 1
ATOM 6649 N N . SER C 1 260 ? 43.787 53.231 29.822 1.00 66.79 260 SER C N 1
ATOM 6650 C CA . SER C 1 260 ? 42.558 53.901 29.402 1.00 68.27 260 SER C CA 1
ATOM 6651 C C . SER C 1 260 ? 41.913 54.762 30.490 1.00 69.19 260 SER C C 1
ATOM 6652 O O . SER C 1 260 ? 41.331 55.808 30.195 1.00 69.44 260 SER C O 1
ATOM 6655 N N . ALA C 1 261 ? 42.013 54.331 31.744 1.00 69.92 261 ALA C N 1
ATOM 6656 C CA . ALA C 1 261 ? 41.408 55.082 32.837 1.00 70.52 261 ALA C CA 1
ATOM 6657 C C . ALA C 1 261 ? 42.389 55.543 33.912 1.00 70.56 261 ALA C C 1
ATOM 6658 O O . ALA C 1 261 ? 42.020 55.682 35.079 1.00 70.19 261 ALA C O 1
ATOM 6660 N N . MET C 1 262 ? 43.637 55.779 33.524 1.00 70.78 262 MET C N 1
ATOM 6661 C CA . MET C 1 262 ? 44.643 56.243 34.473 1.00 70.28 262 MET C CA 1
ATOM 6662 C C . MET C 1 262 ? 44.607 57.762 34.572 1.00 69.50 262 MET C C 1
ATOM 6663 O O . MET C 1 262 ? 44.499 58.456 33.562 1.00 69.41 262 MET C O 1
ATOM 6668 N N . SER C 1 263 ? 44.688 58.274 35.794 1.00 68.85 263 SER C N 1
ATOM 6669 C CA . SER C 1 263 ? 44.668 59.712 36.010 1.00 68.22 263 SER C CA 1
ATOM 6670 C C . SER C 1 263 ? 45.727 60.398 35.153 1.00 68.14 263 SER C C 1
ATOM 6671 O O . SER C 1 263 ? 46.758 59.805 34.836 1.00 68.14 263 SER C O 1
ATOM 6674 N N . ALA C 1 264 ? 45.459 61.644 34.773 1.00 67.56 264 ALA C N 1
ATOM 6675 C CA . ALA C 1 264 ? 46.380 62.414 33.943 1.00 67.56 264 ALA C CA 1
ATOM 6676 C C . ALA C 1 264 ? 47.763 62.547 34.574 1.00 67.41 264 ALA C C 1
ATOM 6677 O O . ALA C 1 264 ? 48.781 62.420 33.891 1.00 67.24 264 ALA C O 1
ATOM 6679 N N . ASP C 1 265 ? 47.798 62.813 35.876 1.00 67.30 265 ASP C N 1
ATOM 6680 C CA . ASP C 1 265 ? 49.063 62.955 36.588 1.00 67.22 265 ASP C CA 1
ATOM 6681 C C . ASP C 1 265 ? 49.724 61.589 36.712 1.00 66.36 265 ASP C C 1
ATOM 6682 O O . ASP C 1 265 ? 50.938 61.482 36.871 1.00 66.55 265 ASP C O 1
ATOM 6687 N N . GLN C 1 266 ? 48.904 60.546 36.634 1.00 65.10 266 GLN C N 1
ATOM 6688 C CA . GLN C 1 266 ? 49.375 59.174 36.728 1.00 63.87 266 GLN C CA 1
ATOM 6689 C C . GLN C 1 266 ? 50.049 58.819 35.405 1.00 62.54 266 GLN C C 1
ATOM 6690 O O . GLN C 1 266 ? 50.766 57.823 35.302 1.00 61.62 266 GLN C O 1
ATOM 6696 N N . LEU C 1 267 ? 49.806 59.652 34.396 1.00 60.38 267 LEU C N 1
ATOM 6697 C CA . LEU C 1 267 ? 50.380 59.455 33.073 1.00 57.81 267 LEU C CA 1
ATOM 6698 C C . LEU C 1 267 ? 51.580 60.369 32.881 1.00 56.21 267 LEU C C 1
ATOM 6699 O O . LEU C 1 267 ? 52.585 59.965 32.294 1.00 56.28 267 LEU C O 1
ATOM 6704 N N . ASN C 1 268 ? 51.471 61.601 33.371 1.00 53.77 268 ASN C N 1
ATOM 6705 C CA . ASN C 1 268 ? 52.561 62.561 33.245 1.00 52.26 268 ASN C CA 1
ATOM 6706 C C . ASN C 1 268 ? 53.818 62.103 33.974 1.00 49.97 268 ASN C C 1
ATOM 6707 O O . ASN C 1 268 ? 54.928 62.507 33.624 1.00 50.42 268 ASN C O 1
ATOM 6712 N N . VAL C 1 269 ? 53.642 61.265 34.989 1.00 46.97 269 VAL C N 1
ATOM 6713 C CA . VAL C 1 269 ? 54.777 60.744 35.739 1.00 45.06 269 VAL C CA 1
ATOM 6714 C C . VAL C 1 269 ? 55.529 59.772 34.835 1.00 42.36 269 VAL C C 1
ATOM 6715 O O . VAL C 1 269 ? 56.725 59.939 34.572 1.00 42.25 269 VAL C O 1
ATOM 6719 N N . LEU C 1 270 ? 54.809 58.756 34.365 1.00 38.91 270 LEU C N 1
ATOM 6720 C CA . LEU C 1 270 ? 55.378 57.741 33.491 1.00 35.04 270 LEU C CA 1
ATOM 6721 C C . LEU C 1 270 ? 56.021 58.423 32.300 1.00 31.42 270 LEU C C 1
ATOM 6722 O O . LEU C 1 270 ? 57.155 58.128 31.924 1.00 28.48 270 LEU C O 1
ATOM 6727 N N . ARG C 1 271 ? 55.280 59.355 31.722 1.00 29.52 271 ARG C N 1
ATOM 6728 C CA . ARG C 1 271 ? 55.743 60.093 30.568 1.00 28.55 271 ARG C CA 1
ATOM 6729 C C . ARG C 1 271 ? 57.080 60.782 30.825 1.00 29.87 271 ARG C C 1
ATOM 6730 O O . ARG C 1 271 ? 57.997 60.675 30.012 1.00 27.89 271 ARG C O 1
ATOM 6738 N N . ASN C 1 272 ? 57.209 61.475 31.954 1.00 31.19 272 ASN C N 1
ATOM 6739 C CA . ASN C 1 272 ? 58.466 62.164 32.235 1.00 33.42 272 ASN C CA 1
ATOM 6740 C C . ASN C 1 272 ? 59.582 61.192 32.593 1.00 33.23 272 ASN C C 1
ATOM 6741 O O . ASN C 1 272 ? 60.741 61.423 32.238 1.00 34.33 272 ASN C O 1
ATOM 6746 N N . ARG C 1 273 ? 59.249 60.112 33.297 1.00 33.04 273 ARG C N 1
ATOM 6747 C CA . ARG C 1 273 ? 60.275 59.135 33.649 1.00 32.12 273 ARG C CA 1
ATOM 6748 C C . ARG C 1 273 ? 60.901 58.564 32.389 1.00 30.05 273 ARG C C 1
ATOM 6749 O O . ARG C 1 273 ? 62.119 58.443 32.296 1.00 28.56 273 ARG C O 1
ATOM 6757 N N . TYR C 1 274 ? 60.059 58.212 31.422 1.00 28.95 274 TYR C N 1
ATOM 6758 C CA . TYR C 1 274 ? 60.540 57.633 30.177 1.00 28.94 274 TYR C CA 1
ATOM 6759 C C . TYR C 1 274 ? 61.163 58.653 29.222 1.00 30.72 274 TYR C C 1
ATOM 6760 O O . TYR C 1 274 ? 62.068 58.315 28.460 1.00 30.23 274 TYR C O 1
ATOM 6769 N N . ARG C 1 275 ? 60.695 59.898 29.257 1.00 31.64 275 ARG C N 1
ATOM 6770 C CA . ARG C 1 275 ? 61.233 60.894 28.338 1.00 33.50 275 ARG C CA 1
ATOM 6771 C C . ARG C 1 275 ? 62.522 61.546 28.815 1.00 35.51 275 ARG C C 1
ATOM 6772 O O . ARG C 1 275 ? 63.315 62.016 28.005 1.00 33.04 275 ARG C O 1
ATOM 6780 N N . ALA C 1 276 ? 62.738 61.547 30.127 1.00 39.28 276 ALA C N 1
ATOM 6781 C CA . ALA C 1 276 ? 63.943 62.132 30.711 1.00 42.83 276 ALA C CA 1
ATOM 6782 C C . ALA C 1 276 ? 65.043 61.077 30.826 1.00 45.13 276 ALA C C 1
ATOM 6783 O O . ALA C 1 276 ? 66.225 61.363 30.626 1.00 46.81 276 ALA C O 1
ATOM 6785 N N . GLN C 1 277 ? 64.644 59.853 31.142 1.00 47.02 277 GLN C N 1
ATOM 6786 C CA . GLN C 1 277 ? 65.586 58.749 31.288 1.00 48.39 277 GLN C CA 1
ATOM 6787 C C . GLN C 1 277 ? 65.270 57.663 30.263 1.00 48.10 277 GLN C C 1
ATOM 6788 O O . GLN C 1 277 ? 65.036 56.511 30.624 1.00 49.19 277 GLN C O 1
ATOM 6794 N N . PRO C 1 278 ? 65.255 58.016 28.969 1.00 47.78 278 PRO C N 1
ATOM 6795 C CA . PRO C 1 278 ? 64.960 57.033 27.923 1.00 47.35 278 PRO C CA 1
ATOM 6796 C C . PRO C 1 278 ? 66.134 56.091 27.692 1.00 46.65 278 PRO C C 1
ATOM 6797 O O . PRO C 1 278 ? 66.136 55.306 26.740 1.00 47.19 278 PRO C O 1
ATOM 6801 N N . ASP C 1 279 ? 67.130 56.175 28.571 1.00 44.44 279 ASP C N 1
ATOM 6802 C CA . ASP C 1 279 ? 68.321 55.346 28.457 1.00 41.55 279 ASP C CA 1
ATOM 6803 C C . ASP C 1 279 ? 68.669 54.549 29.716 1.00 37.89 279 ASP C C 1
ATOM 6804 O O . ASP C 1 279 ? 69.813 54.142 29.904 1.00 38.43 279 ASP C O 1
ATOM 6809 N N . ARG C 1 280 ? 67.686 54.336 30.581 1.00 32.82 280 ARG C N 1
ATOM 6810 C CA . ARG C 1 280 ? 67.901 53.538 31.778 1.00 28.49 280 ARG C CA 1
ATOM 6811 C C . ARG C 1 280 ? 67.736 52.102 31.277 1.00 25.18 280 ARG C C 1
ATOM 6812 O O . ARG C 1 280 ? 66.658 51.707 30.817 1.00 23.20 280 ARG C O 1
ATOM 6820 N N . VAL C 1 281 ? 68.807 51.327 31.345 1.00 18.84 281 VAL C N 1
ATOM 6821 C CA . VAL C 1 281 ? 68.752 49.957 30.871 1.00 15.66 281 VAL C CA 1
ATOM 6822 C C . VAL C 1 281 ? 69.423 49.002 31.844 1.00 14.18 281 VAL C C 1
ATOM 6823 O O . VAL C 1 281 ? 70.640 49.052 32.047 1.00 15.00 281 VAL C O 1
ATOM 6827 N N . PHE C 1 282 ? 68.630 48.132 32.450 1.00 11.55 282 PHE C N 1
ATOM 6828 C CA . PHE C 1 282 ? 69.185 47.160 33.372 1.00 14.26 282 PHE C CA 1
ATOM 6829 C C . PHE C 1 282 ? 69.927 46.118 32.532 1.00 13.78 282 PHE C C 1
ATOM 6830 O O . PHE C 1 282 ? 69.357 45.501 31.625 1.00 14.46 282 PHE C O 1
ATOM 6838 N N . GLY C 1 283 ? 71.213 45.954 32.827 1.00 13.14 283 GLY C N 1
ATOM 6839 C CA . GLY C 1 283 ? 72.046 45.025 32.084 1.00 12.98 283 GLY C CA 1
ATOM 6840 C C . GLY C 1 283 ? 73.281 45.766 31.615 1.00 14.69 283 GLY C C 1
ATOM 6841 O O . GLY C 1 283 ? 74.313 45.159 31.311 1.00 14.58 283 GLY C O 1
ATOM 6842 N N . VAL C 1 284 ? 73.171 47.090 31.525 1.00 15.59 284 VAL C N 1
ATOM 6843 C CA . VAL C 1 284 ? 74.312 47.906 31.122 1.00 18.43 284 VAL C CA 1
ATOM 6844 C C . VAL C 1 284 ? 75.071 48.189 32.405 1.00 19.31 284 VAL C C 1
ATOM 6845 O O . VAL C 1 284 ? 74.568 48.877 33.290 1.00 19.57 284 VAL C O 1
ATOM 6849 N N . GLY C 1 285 ? 76.271 47.636 32.516 1.00 20.12 285 GLY C N 1
ATOM 6850 C CA . GLY C 1 285 ? 77.049 47.851 33.719 1.00 22.71 285 GLY C CA 1
ATOM 6851 C C . GLY C 1 285 ? 78.314 48.631 33.456 1.00 25.01 285 GLY C C 1
ATOM 6852 O O . GLY C 1 285 ? 78.420 49.363 32.477 1.00 24.76 285 GLY C O 1
ATOM 6853 N N . CYS C 1 286 ? 79.270 48.483 34.359 1.00 27.81 286 CYS C N 1
ATOM 6854 C CA . CYS C 1 286 ? 80.560 49.132 34.236 1.00 31.88 286 CYS C CA 1
ATOM 6855 C C . CYS C 1 286 ? 81.543 48.190 34.902 1.00 32.23 286 CYS C C 1
ATOM 6856 O O . CYS C 1 286 ? 81.147 47.350 35.712 1.00 31.41 286 CYS C O 1
ATOM 6859 N N . VAL C 1 287 ? 82.817 48.317 34.553 1.00 33.55 287 VAL C N 1
ATOM 6860 C CA . VAL C 1 287 ? 83.845 47.454 35.116 1.00 34.38 287 VAL C CA 1
ATOM 6861 C C . VAL C 1 287 ? 84.729 48.172 36.135 1.00 36.06 287 VAL C C 1
ATOM 6862 O O . VAL C 1 287 ? 85.461 49.103 35.799 1.00 37.00 287 VAL C O 1
ATOM 6866 N N . HIS C 1 288 ? 84.637 47.739 37.387 1.00 36.94 288 HIS C N 1
ATOM 6867 C CA . HIS C 1 288 ? 85.440 48.306 38.460 1.00 38.21 288 HIS C CA 1
ATOM 6868 C C . HIS C 1 288 ? 86.490 47.270 38.820 1.00 37.54 288 HIS C C 1
ATOM 6869 O O . HIS C 1 288 ? 86.164 46.209 39.352 1.00 38.20 288 HIS C O 1
ATOM 6876 N N . ASP C 1 289 ? 87.747 47.572 38.521 1.00 36.99 289 ASP C N 1
ATOM 6877 C CA . ASP C 1 289 ? 88.845 46.664 38.823 1.00 36.84 289 ASP C CA 1
ATOM 6878 C C . ASP C 1 289 ? 88.633 45.289 38.196 1.00 34.68 289 ASP C C 1
ATOM 6879 O O . ASP C 1 289 ? 88.670 44.272 38.882 1.00 36.09 289 ASP C O 1
ATOM 6884 N N . GLY C 1 290 ? 88.397 45.259 36.893 1.00 33.05 290 GLY C N 1
ATOM 6885 C CA . GLY C 1 290 ? 88.205 43.989 36.216 1.00 31.96 290 GLY C CA 1
ATOM 6886 C C . GLY C 1 290 ? 86.930 43.235 36.555 1.00 31.35 290 GLY C C 1
ATOM 6887 O O . GLY C 1 290 ? 86.726 42.119 36.082 1.00 32.11 290 GLY C O 1
ATOM 6888 N N . ILE C 1 291 ? 86.064 43.830 37.365 1.00 29.92 291 ILE C N 1
ATOM 6889 C CA . ILE C 1 291 ? 84.818 43.170 37.734 1.00 28.37 291 ILE C CA 1
ATOM 6890 C C . ILE C 1 291 ? 83.632 43.924 37.140 1.00 26.79 291 ILE C C 1
ATOM 6891 O O . ILE C 1 291 ? 83.552 45.142 37.257 1.00 26.28 291 ILE C O 1
ATOM 6896 N N . TRP C 1 292 ? 82.721 43.201 36.493 1.00 24.58 292 TRP C N 1
ATOM 6897 C CA . TRP C 1 292 ? 81.533 43.818 35.901 1.00 22.08 292 TRP C CA 1
ATOM 6898 C C . TRP C 1 292 ? 80.452 43.965 36.966 1.00 20.51 292 TRP C C 1
ATOM 6899 O O . TRP C 1 292 ? 80.179 43.013 37.694 1.00 21.56 292 TRP C O 1
ATOM 6910 N N . PHE C 1 293 ? 79.846 45.147 37.050 1.00 19.80 293 PHE C N 1
ATOM 6911 C CA . PHE C 1 293 ? 78.771 45.422 38.010 1.00 20.22 293 PHE C CA 1
ATOM 6912 C C . PHE C 1 293 ? 77.546 46.036 37.323 1.00 21.00 293 PHE C C 1
ATOM 6913 O O . PHE C 1 293 ? 77.662 47.081 36.685 1.00 18.92 293 PHE C O 1
ATOM 6921 N N . ALA C 1 294 ? 76.381 45.407 37.464 1.00 20.16 294 ALA C N 1
ATOM 6922 C CA . ALA C 1 294 ? 75.155 45.951 36.882 1.00 22.30 294 ALA C CA 1
ATOM 6923 C C . ALA C 1 294 ? 74.951 47.328 37.521 1.00 24.95 294 ALA C C 1
ATOM 6924 O O . ALA C 1 294 ? 75.171 47.497 38.720 1.00 23.72 294 ALA C O 1
ATOM 6926 N N . GLU C 1 295 ? 74.525 48.304 36.726 1.00 28.83 295 GLU C N 1
ATOM 6927 C CA . GLU C 1 295 ? 74.347 49.672 37.215 1.00 34.03 295 GLU C CA 1
ATOM 6928 C C . GLU C 1 295 ? 73.071 50.067 37.963 1.00 36.46 295 GLU C C 1
ATOM 6929 O O . GLU C 1 295 ? 73.151 50.818 38.934 1.00 37.38 295 GLU C O 1
ATOM 6935 N N . GLY C 1 296 ? 71.912 49.589 37.508 1.00 36.96 296 GLY C N 1
ATOM 6936 C CA . GLY C 1 296 ? 70.639 49.953 38.129 1.00 38.92 296 GLY C CA 1
ATOM 6937 C C . GLY C 1 296 ? 70.521 50.129 39.641 1.00 39.60 296 GLY C C 1
ATOM 6938 O O . GLY C 1 296 ? 69.482 49.729 40.219 1.00 39.31 296 GLY C O 1
ATOM 6940 N N . ASN D 1 2 ? 90.586 48.492 20.553 1.00 70.75 2 ASN D N 1
ATOM 6941 C CA . ASN D 1 2 ? 91.539 49.107 21.522 1.00 70.90 2 ASN D CA 1
ATOM 6942 C C . ASN D 1 2 ? 90.759 49.849 22.608 1.00 70.22 2 ASN D C 1
ATOM 6943 O O . ASN D 1 2 ? 89.529 49.771 22.658 1.00 70.43 2 ASN D O 1
ATOM 6948 N N . LEU D 1 3 ? 91.475 50.567 23.471 1.00 68.91 3 LEU D N 1
ATOM 6949 C CA . LEU D 1 3 ? 90.847 51.315 24.558 1.00 66.86 3 LEU D CA 1
ATOM 6950 C C . LEU D 1 3 ? 89.900 52.417 24.080 1.00 65.13 3 LEU D C 1
ATOM 6951 O O . LEU D 1 3 ? 90.312 53.387 23.441 1.00 65.65 3 LEU D O 1
ATOM 6956 N N . VAL D 1 4 ? 88.621 52.249 24.398 1.00 62.02 4 VAL D N 1
ATOM 6957 C CA . VAL D 1 4 ? 87.593 53.209 24.016 1.00 58.29 4 VAL D CA 1
ATOM 6958 C C . VAL D 1 4 ? 86.642 53.393 25.192 1.00 55.27 4 VAL D C 1
ATOM 6959 O O . VAL D 1 4 ? 86.050 52.430 25.667 1.00 54.60 4 VAL D O 1
ATOM 6963 N N . SER D 1 5 ? 86.502 54.622 25.673 1.00 52.22 5 SER D N 1
ATOM 6964 C CA . SER D 1 5 ? 85.603 54.874 26.790 1.00 50.47 5 SER D CA 1
ATOM 6965 C C . SER D 1 5 ? 84.190 55.003 26.241 1.00 47.90 5 SER D C 1
ATOM 6966 O O . SER D 1 5 ? 84.004 55.254 25.051 1.00 47.47 5 SER D O 1
ATOM 6969 N N . GLU D 1 6 ? 83.195 54.834 27.104 1.00 45.19 6 GLU D N 1
ATOM 6970 C CA . GLU D 1 6 ? 81.811 54.929 26.665 1.00 43.54 6 GLU D CA 1
ATOM 6971 C C . GLU D 1 6 ? 81.529 56.227 25.914 1.00 41.55 6 GLU D C 1
ATOM 6972 O O . GLU D 1 6 ? 80.887 56.204 24.864 1.00 39.25 6 GLU D O 1
ATOM 6978 N N . LYS D 1 7 ? 82.011 57.354 26.438 1.00 40.49 7 LYS D N 1
ATOM 6979 C CA . LYS D 1 7 ? 81.775 58.637 25.779 1.00 40.94 7 LYS D CA 1
ATOM 6980 C C . LYS D 1 7 ? 82.342 58.654 24.370 1.00 40.17 7 LYS D C 1
ATOM 6981 O O . LYS D 1 7 ? 81.696 59.137 23.439 1.00 40.30 7 LYS D O 1
ATOM 6987 N N . GLU D 1 8 ? 83.552 58.131 24.216 1.00 37.93 8 GLU D N 1
ATOM 6988 C CA . GLU D 1 8 ? 84.191 58.086 22.911 1.00 37.94 8 GLU D CA 1
ATOM 6989 C C . GLU D 1 8 ? 83.300 57.288 21.972 1.00 37.11 8 GLU D C 1
ATOM 6990 O O . GLU D 1 8 ? 83.028 57.708 20.845 1.00 37.87 8 GLU D O 1
ATOM 6996 N N . PHE D 1 9 ? 82.838 56.136 22.447 1.00 34.62 9 PHE D N 1
ATOM 6997 C CA . PHE D 1 9 ? 81.971 55.287 21.643 1.00 32.20 9 PHE D CA 1
ATOM 6998 C C . PHE D 1 9 ? 80.700 56.053 21.285 1.00 31.51 9 PHE D C 1
ATOM 6999 O O . PHE D 1 9 ? 80.281 56.064 20.133 1.00 31.59 9 PHE D O 1
ATOM 7007 N N . LEU D 1 10 ? 80.095 56.704 22.273 1.00 32.60 10 LEU D N 1
ATOM 7008 C CA . LEU D 1 10 ? 78.875 57.464 22.027 1.00 34.34 10 LEU D CA 1
ATOM 7009 C C . LEU D 1 10 ? 79.090 58.612 21.049 1.00 35.47 10 LEU D C 1
ATOM 7010 O O . LEU D 1 10 ? 78.134 59.094 20.450 1.00 36.18 10 LEU D O 1
ATOM 7015 N N . ASP D 1 11 ? 80.335 59.049 20.878 1.00 36.70 11 ASP D N 1
ATOM 7016 C CA . ASP D 1 11 ? 80.612 60.154 19.968 1.00 38.54 11 ASP D CA 1
ATOM 7017 C C . ASP D 1 11 ? 81.142 59.739 18.601 1.00 39.06 11 ASP D C 1
ATOM 7018 O O . ASP D 1 11 ? 81.227 60.566 17.694 1.00 40.25 11 ASP D O 1
ATOM 7023 N N . LEU D 1 12 ? 81.499 58.469 18.448 1.00 38.68 12 LEU D N 1
ATOM 7024 C CA . LEU D 1 12 ? 82.012 57.979 17.171 1.00 38.53 12 LEU D CA 1
ATOM 7025 C C . LEU D 1 12 ? 80.998 58.145 16.047 1.00 38.37 12 LEU D C 1
ATOM 7026 O O . LEU D 1 12 ? 79.798 58.006 16.256 1.00 38.54 12 LEU D O 1
ATOM 7031 N N . PRO D 1 13 ? 81.471 58.461 14.834 1.00 39.17 13 PRO D N 1
ATOM 7032 C CA . PRO D 1 13 ? 80.510 58.611 13.738 1.00 39.57 13 PRO D CA 1
ATOM 7033 C C . PRO D 1 13 ? 79.899 57.238 13.459 1.00 40.12 13 PRO D C 1
ATOM 7034 O O . PRO D 1 13 ? 80.569 56.212 13.603 1.00 39.05 13 PRO D O 1
ATOM 7038 N N . LEU D 1 14 ? 78.629 57.228 13.070 1.00 40.27 14 LEU D N 1
ATOM 7039 C CA . LEU D 1 14 ? 77.909 55.990 12.805 1.00 40.75 14 LEU D CA 1
ATOM 7040 C C . LEU D 1 14 ? 78.703 54.951 12.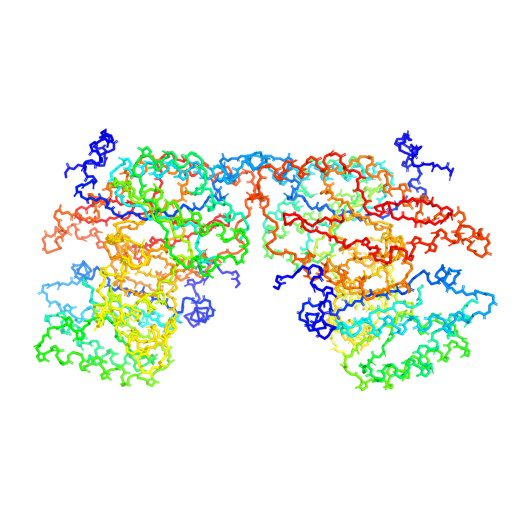012 1.00 41.32 14 LEU D C 1
ATOM 7041 O O . LEU D 1 14 ? 78.752 53.777 12.390 1.00 41.17 14 LEU D O 1
ATOM 7046 N N . VAL D 1 15 ? 79.326 55.378 10.918 1.00 40.70 15 VAL D N 1
ATOM 7047 C CA . VAL D 1 15 ? 80.116 54.466 10.098 1.00 39.47 15 VAL D CA 1
ATOM 7048 C C . VAL D 1 15 ? 81.210 53.797 10.935 1.00 38.01 15 VAL D C 1
ATOM 7049 O O . VAL D 1 15 ? 81.527 52.624 10.737 1.00 38.43 15 VAL D O 1
ATOM 7053 N N . SER D 1 16 ? 81.780 54.542 11.875 1.00 36.61 16 SER D N 1
ATOM 7054 C CA . SER D 1 16 ? 82.828 53.999 12.740 1.00 36.08 16 SER D CA 1
ATOM 7055 C C . SER D 1 16 ? 82.265 52.925 13.664 1.00 33.40 16 SER D C 1
ATOM 7056 O O . SER D 1 16 ? 82.878 51.875 13.860 1.00 31.30 16 SER D O 1
ATOM 7059 N N . VAL D 1 17 ? 81.097 53.204 14.238 1.00 31.53 17 VAL D N 1
ATOM 7060 C CA . VAL D 1 17 ? 80.444 52.257 15.132 1.00 28.62 17 VAL D CA 1
ATOM 7061 C C . VAL D 1 17 ? 80.111 50.987 14.362 1.00 28.40 17 VAL D C 1
ATOM 7062 O O . VAL D 1 17 ? 80.462 49.882 14.777 1.00 27.19 17 VAL D O 1
ATOM 7066 N N . ALA D 1 18 ? 79.440 51.158 13.229 1.00 28.76 18 ALA D N 1
ATOM 7067 C CA . ALA D 1 18 ? 79.050 50.037 12.389 1.00 29.18 18 ALA D CA 1
ATOM 7068 C C . ALA D 1 18 ? 80.266 49.219 11.970 1.00 30.09 18 ALA D C 1
ATOM 7069 O O . ALA D 1 18 ? 80.159 48.029 11.663 1.00 29.33 18 ALA D O 1
ATOM 7071 N N . GLU D 1 19 ? 81.427 49.862 11.960 1.00 32.13 19 GLU D N 1
ATOM 7072 C CA . GLU D 1 19 ? 82.668 49.195 11.576 1.00 34.30 19 GLU D CA 1
ATOM 7073 C C . GLU D 1 19 ? 83.138 48.304 12.727 1.00 33.22 19 GLU D C 1
ATOM 7074 O O . GLU D 1 19 ? 83.530 47.158 12.518 1.00 33.48 19 GLU D O 1
ATOM 7080 N N . ILE D 1 20 ? 83.090 48.843 13.941 1.00 31.60 20 ILE D N 1
ATOM 7081 C CA . ILE D 1 20 ? 83.489 48.104 15.131 1.00 30.09 20 ILE D CA 1
ATOM 7082 C C . ILE D 1 20 ? 82.532 46.925 15.361 1.00 30.46 20 ILE D C 1
ATOM 7083 O O . ILE D 1 20 ? 82.965 45.802 15.641 1.00 30.48 20 ILE D O 1
ATOM 7088 N N . VAL D 1 21 ? 81.232 47.195 15.236 1.00 28.43 21 VAL D N 1
ATOM 7089 C CA . VAL D 1 21 ? 80.204 46.182 15.442 1.00 26.21 21 VAL D CA 1
ATOM 7090 C C . VAL D 1 21 ? 80.363 45.013 14.489 1.00 27.35 21 VAL D C 1
ATOM 7091 O O . VAL D 1 21 ? 80.212 43.860 14.890 1.00 27.23 21 VAL D O 1
ATOM 7095 N N . ARG D 1 22 ? 80.664 45.305 13.229 1.00 28.52 22 ARG D N 1
ATOM 7096 C CA . ARG D 1 22 ? 80.842 44.249 12.238 1.00 30.60 22 ARG D CA 1
ATOM 7097 C C . ARG D 1 22 ? 82.037 43.345 12.548 1.00 32.08 22 ARG D C 1
ATOM 7098 O O . ARG D 1 22 ? 82.113 42.217 12.060 1.00 32.88 22 ARG D O 1
ATOM 7106 N N . CYS D 1 23 ? 82.963 43.835 13.365 1.00 33.88 23 CYS D N 1
ATOM 7107 C CA . CYS D 1 23 ? 84.147 43.060 13.710 1.00 35.45 23 CYS D CA 1
ATOM 7108 C C . CYS D 1 23 ? 84.040 42.317 15.040 1.00 35.47 23 CYS D C 1
ATOM 7109 O O . CYS D 1 23 ? 84.547 41.204 15.169 1.00 36.18 23 CYS D O 1
ATOM 7112 N N . ARG D 1 24 ? 83.377 42.916 16.024 1.00 34.78 24 ARG D N 1
ATOM 7113 C CA . ARG D 1 24 ? 83.268 42.280 17.332 1.00 33.82 24 ARG D CA 1
ATOM 7114 C C . ARG D 1 24 ? 81.844 41.915 17.732 1.00 32.28 24 ARG D C 1
ATOM 7115 O O . ARG D 1 24 ? 81.625 41.327 18.791 1.00 32.84 24 ARG D O 1
ATOM 7123 N N . GLY D 1 25 ? 80.878 42.256 16.885 1.00 30.78 25 GLY D N 1
ATOM 7124 C CA . GLY D 1 25 ? 79.492 41.946 17.186 1.00 28.27 25 GLY D CA 1
ATOM 7125 C C . GLY D 1 25 ? 78.773 43.099 17.859 1.00 28.69 25 GLY D C 1
ATOM 7126 O O . GLY D 1 25 ? 79.375 44.146 18.091 1.00 28.48 25 GLY D O 1
ATOM 7127 N N . PRO D 1 26 ? 77.480 42.943 18.189 1.00 28.82 26 PRO D N 1
ATOM 7128 C CA . PRO D 1 26 ? 76.664 41.747 17.963 1.00 28.52 26 PRO D CA 1
ATOM 7129 C C . PRO D 1 26 ? 76.376 41.459 16.487 1.00 28.44 26 PRO D C 1
ATOM 7130 O O . PRO D 1 26 ? 76.161 42.368 15.682 1.00 29.26 26 PRO D O 1
ATOM 7134 N N . LYS D 1 27 ? 76.381 40.178 16.154 1.00 26.41 27 LYS D N 1
ATOM 7135 C CA . LYS D 1 27 ? 76.133 39.699 14.799 1.00 26.34 27 LYS D CA 1
ATOM 7136 C C . LYS D 1 27 ? 74.637 39.372 14.674 1.00 23.57 27 LYS D C 1
ATOM 7137 O O . LYS D 1 27 ? 74.018 39.604 13.634 1.00 23.88 27 LYS D O 1
ATOM 7143 N N . VAL D 1 28 ? 74.074 38.838 15.758 1.00 20.46 28 VAL D N 1
ATOM 7144 C CA . VAL D 1 28 ? 72.660 38.466 15.841 1.00 16.36 28 VAL D CA 1
ATOM 7145 C C . VAL D 1 28 ? 72.036 39.049 17.122 1.00 15.07 28 VAL D C 1
ATOM 7146 O O . VAL D 1 28 ? 72.412 38.690 18.245 1.00 13.11 28 VAL D O 1
ATOM 7150 N N . SER D 1 29 ? 71.085 39.957 16.949 1.00 13.27 29 SER D N 1
ATOM 7151 C CA . SER D 1 29 ? 70.424 40.586 18.081 1.00 12.04 29 SER D CA 1
ATOM 7152 C C . SER D 1 29 ? 68.930 40.288 18.077 1.00 11.47 29 SER D C 1
ATOM 7153 O O . SER D 1 29 ? 68.279 40.322 17.034 1.00 7.87 29 SER D O 1
ATOM 7156 N N . VAL D 1 30 ? 68.394 39.997 19.254 1.00 10.70 30 VAL D N 1
ATOM 7157 C CA . VAL D 1 30 ? 66.980 39.709 19.387 1.00 10.05 30 VAL D CA 1
ATOM 7158 C C . VAL D 1 30 ? 66.357 40.933 20.022 1.00 11.62 30 VAL D C 1
ATOM 7159 O O . VAL D 1 30 ? 66.752 41.366 21.109 1.00 11.45 30 VAL D O 1
ATOM 7163 N N . PHE D 1 31 ? 65.372 41.499 19.346 1.00 10.59 31 PHE D N 1
ATOM 7164 C CA . PHE D 1 31 ? 64.775 42.708 19.865 1.00 12.45 31 PHE D CA 1
ATOM 7165 C C . PHE D 1 31 ? 63.267 42.777 19.617 1.00 11.52 31 PHE D C 1
ATOM 7166 O O . PHE D 1 31 ? 62.828 43.182 18.545 1.00 10.98 31 PHE D O 1
ATOM 7174 N N . PRO D 1 32 ? 62.458 42.334 20.599 1.00 12.44 32 PRO D N 1
ATOM 7175 C CA . PRO D 1 32 ? 61.003 42.402 20.415 1.00 12.15 32 PRO D CA 1
ATOM 7176 C C . PRO D 1 32 ? 60.542 43.802 20.821 1.00 14.44 32 PRO D C 1
ATOM 7177 O O . PRO D 1 32 ? 61.054 44.377 21.789 1.00 16.02 32 PRO D O 1
ATOM 7181 N N . PHE D 1 33 ? 59.601 44.371 20.082 1.00 14.29 33 PHE D N 1
ATOM 7182 C CA . PHE D 1 33 ? 59.119 45.697 20.433 1.00 15.55 33 PHE D CA 1
ATOM 7183 C C . PHE D 1 33 ? 57.980 45.489 21.412 1.00 15.47 33 PHE D C 1
ATOM 7184 O O . PHE D 1 33 ? 56.908 45.029 21.045 1.00 16.90 33 PHE D O 1
ATOM 7192 N N . ASP D 1 34 ? 58.244 45.828 22.669 1.00 15.51 34 ASP D N 1
ATOM 7193 C CA . ASP D 1 34 ? 57.300 45.619 23.760 1.00 14.98 34 ASP D CA 1
ATOM 7194 C C . ASP D 1 34 ? 56.803 46.914 24.400 1.00 14.63 34 ASP D C 1
ATOM 7195 O O . ASP D 1 34 ? 57.352 48.000 24.175 1.00 13.62 34 ASP D O 1
ATOM 7200 N N . GLY D 1 35 ? 55.764 46.767 25.217 1.00 13.54 35 GLY D N 1
ATOM 7201 C CA . GLY D 1 35 ? 55.164 47.886 25.919 1.00 14.59 35 GLY D CA 1
ATOM 7202 C C . GLY D 1 35 ? 54.561 48.903 24.981 1.00 14.07 35 GLY D C 1
ATOM 7203 O O . GLY D 1 35 ? 54.275 50.025 25.389 1.00 14.33 35 GLY D O 1
ATOM 7204 N N . THR D 1 36 ? 54.349 48.505 23.730 1.00 13.43 36 THR D N 1
ATOM 7205 C CA . THR D 1 36 ? 53.811 49.416 22.726 1.00 15.63 36 THR D CA 1
ATOM 7206 C C . THR D 1 36 ? 52.468 50.026 23.101 1.00 15.96 36 THR D C 1
ATOM 7207 O O . THR D 1 36 ? 52.184 51.167 22.729 1.00 14.79 36 THR D O 1
ATOM 7211 N N . ARG D 1 37 ? 51.644 49.280 23.831 1.00 15.85 37 ARG D N 1
ATOM 7212 C CA . ARG D 1 37 ? 50.349 49.806 24.258 1.00 18.49 37 ARG D CA 1
ATOM 7213 C C . ARG D 1 37 ? 50.584 50.930 25.276 1.00 18.38 37 ARG D C 1
ATOM 7214 O O . ARG D 1 37 ? 50.000 52.009 25.164 1.00 17.57 37 ARG D O 1
ATOM 7222 N N . ARG D 1 38 ? 51.450 50.680 26.258 1.00 17.67 38 ARG D N 1
ATOM 7223 C CA . ARG D 1 38 ? 51.754 51.689 27.272 1.00 18.14 38 ARG D CA 1
ATOM 7224 C C . ARG D 1 38 ? 52.305 52.895 26.536 1.00 16.00 38 ARG D C 1
ATOM 7225 O O . ARG D 1 38 ? 51.932 54.036 26.810 1.00 16.29 38 ARG D O 1
ATOM 7233 N N . TRP D 1 39 ? 53.187 52.624 25.582 1.00 13.75 39 TRP D N 1
ATOM 7234 C CA . TRP D 1 39 ? 53.787 53.676 24.780 1.00 14.61 39 TRP D CA 1
ATOM 7235 C C . TRP D 1 39 ? 52.733 54.484 24.012 1.00 14.20 39 TRP D C 1
ATOM 7236 O O . TRP D 1 39 ? 52.770 55.711 24.001 1.00 13.90 39 TRP D O 1
ATOM 7247 N N . PHE D 1 40 ? 51.799 53.787 23.372 1.00 14.58 40 PHE D N 1
ATOM 7248 C CA . PHE D 1 40 ? 50.749 54.436 22.592 1.00 16.62 40 PHE D CA 1
ATOM 7249 C C . PHE D 1 40 ? 49.892 55.409 23.409 1.00 17.56 40 PHE D C 1
ATOM 7250 O O . PHE D 1 40 ? 49.469 56.449 22.909 1.00 16.14 40 PHE D O 1
ATOM 7258 N N . HIS D 1 41 ? 49.639 55.068 24.666 1.00 18.59 41 HIS D N 1
ATOM 7259 C CA . HIS D 1 41 ? 48.832 55.914 25.530 1.00 19.48 41 HIS D CA 1
ATOM 7260 C C . HIS D 1 41 ? 49.605 57.098 26.106 1.00 20.28 41 HIS D C 1
ATOM 7261 O O . HIS D 1 41 ? 49.012 58.097 26.504 1.00 21.22 41 HIS D O 1
ATOM 7268 N N . LEU D 1 42 ? 50.929 56.993 26.135 1.00 20.06 42 LEU D N 1
ATOM 7269 C CA . LEU D 1 42 ? 51.749 58.063 26.679 1.00 19.21 42 LEU D CA 1
ATOM 7270 C C . LEU D 1 42 ? 52.309 58.987 25.610 1.00 19.98 42 LEU D C 1
ATOM 7271 O O . LEU D 1 42 ? 52.429 60.188 25.839 1.00 19.71 42 LEU D O 1
ATOM 7276 N N . GLU D 1 43 ? 52.649 58.435 24.448 1.00 18.45 43 GLU D N 1
ATOM 7277 C CA . GLU D 1 43 ? 53.238 59.241 23.389 1.00 19.40 43 GLU D CA 1
ATOM 7278 C C . GLU D 1 43 ? 52.343 59.560 22.200 1.00 21.90 43 GLU D C 1
ATOM 7279 O O . GLU D 1 43 ? 52.771 60.246 21.270 1.00 21.88 43 GLU D O 1
ATOM 7285 N N . CYS D 1 44 ? 51.108 59.071 22.224 1.00 22.51 44 CYS D N 1
ATOM 7286 C CA . CYS D 1 44 ? 50.165 59.340 21.141 1.00 24.02 44 CYS D CA 1
ATOM 7287 C C . CYS D 1 44 ? 48.807 59.648 21.754 1.00 25.58 44 CYS D C 1
ATOM 7288 O O . CYS D 1 44 ? 48.653 59.624 22.973 1.00 25.02 44 CYS D O 1
ATOM 7291 N N . ASN D 1 45 ? 47.829 59.945 20.908 1.00 28.56 45 ASN D N 1
ATOM 7292 C CA . ASN D 1 45 ? 46.474 60.222 21.371 1.00 32.30 45 ASN D CA 1
ATOM 7293 C C . ASN D 1 45 ? 45.604 59.081 20.861 1.00 32.75 45 ASN D C 1
ATOM 7294 O O . ASN D 1 45 ? 45.171 59.081 19.713 1.00 31.85 45 ASN D O 1
ATOM 7299 N N . PRO D 1 46 ? 45.350 58.084 21.718 1.00 34.39 46 PRO D N 1
ATOM 7300 C CA . PRO D 1 46 ? 44.542 56.905 21.395 1.00 36.76 46 PRO D CA 1
ATOM 7301 C C . PRO D 1 46 ? 43.149 57.229 20.875 1.00 38.54 46 PRO D C 1
ATOM 7302 O O . PRO D 1 46 ? 42.515 56.407 20.215 1.00 37.46 46 PRO D O 1
ATOM 7306 N N . GLN D 1 47 ? 42.680 58.434 21.169 1.00 41.07 47 GLN D N 1
ATOM 7307 C CA . GLN D 1 47 ? 41.350 58.843 20.758 1.00 43.55 47 GLN D CA 1
ATOM 7308 C C . GLN D 1 47 ? 41.229 59.064 19.253 1.00 44.00 47 GLN D C 1
ATOM 7309 O O . GLN D 1 47 ? 40.146 58.895 18.687 1.00 44.02 47 GLN D O 1
ATOM 7315 N N . TYR D 1 48 ? 42.337 59.410 18.599 1.00 43.84 48 TYR D N 1
ATOM 7316 C CA . TYR D 1 48 ? 42.307 59.681 17.164 1.00 43.27 48 TYR D CA 1
ATOM 7317 C C . TYR D 1 48 ? 43.312 58.924 16.297 1.00 41.82 48 TYR D C 1
ATOM 7318 O O . TYR D 1 48 ? 42.951 58.392 15.248 1.00 43.38 48 TYR D O 1
ATOM 7327 N N . ASP D 1 49 ? 44.567 58.882 16.737 1.00 38.55 49 ASP D N 1
ATOM 7328 C CA . ASP D 1 49 ? 45.644 58.246 15.980 1.00 35.26 49 ASP D CA 1
ATOM 7329 C C . ASP D 1 49 ? 45.512 56.780 15.597 1.00 32.92 49 ASP D C 1
ATOM 7330 O O . ASP D 1 49 ? 44.879 55.987 16.291 1.00 32.80 49 ASP D O 1
ATOM 7335 N N . ASP D 1 50 ? 46.147 56.445 14.477 1.00 30.21 50 ASP D N 1
ATOM 7336 C CA . ASP D 1 50 ? 46.165 55.098 13.916 1.00 29.44 50 ASP D CA 1
ATOM 7337 C C . ASP D 1 50 ? 47.246 54.251 14.607 1.00 27.69 50 ASP D C 1
ATOM 7338 O O . ASP D 1 50 ? 48.440 54.422 14.354 1.00 22.40 50 ASP D O 1
ATOM 7343 N N . TYR D 1 51 ? 46.812 53.335 15.467 1.00 27.66 51 TYR D N 1
ATOM 7344 C CA . TYR D 1 51 ? 47.721 52.469 16.209 1.00 27.92 51 TYR D CA 1
ATOM 7345 C C . TYR D 1 51 ? 48.717 51.707 15.338 1.00 28.10 51 TYR D C 1
ATOM 7346 O O . TYR D 1 51 ? 49.925 51.773 15.567 1.00 26.25 51 TYR D O 1
ATOM 7355 N N . GLN D 1 52 ? 48.212 50.987 14.339 1.00 28.82 52 GLN D N 1
ATOM 7356 C CA . GLN D 1 52 ? 49.071 50.195 13.457 1.00 28.73 52 GLN D CA 1
ATOM 7357 C C . GLN D 1 52 ? 50.139 51.027 12.758 1.00 27.01 52 GLN D C 1
ATOM 7358 O O . GLN D 1 52 ? 51.301 50.623 12.679 1.00 25.01 52 GLN D O 1
ATOM 7364 N N . GLN D 1 53 ? 49.736 52.182 12.235 1.00 25.00 53 GLN D N 1
ATOM 7365 C CA . GLN D 1 53 ? 50.667 53.053 11.526 1.00 24.59 53 GLN D CA 1
ATOM 7366 C C . GLN D 1 53 ? 51.714 53.658 12.455 1.00 21.15 53 GLN D C 1
ATOM 7367 O O . GLN D 1 53 ? 52.903 53.674 12.128 1.00 19.17 53 GLN D O 1
ATOM 7373 N N . ALA D 1 54 ? 51.261 54.148 13.606 1.00 17.91 54 ALA D N 1
ATOM 7374 C CA . ALA D 1 54 ? 52.146 54.748 14.595 1.00 18.21 54 ALA D CA 1
ATOM 7375 C C . ALA D 1 54 ? 53.181 53.724 15.049 1.00 17.53 54 ALA D C 1
ATOM 7376 O O . ALA D 1 54 ? 54.358 54.048 15.204 1.00 15.37 54 ALA D O 1
ATOM 7378 N N . ALA D 1 55 ? 52.744 52.485 15.256 1.00 17.97 55 ALA D N 1
ATOM 7379 C CA . ALA D 1 55 ? 53.670 51.426 15.668 1.00 19.74 55 ALA D CA 1
ATOM 7380 C C . ALA D 1 55 ? 54.606 51.096 14.512 1.00 20.07 55 ALA D C 1
ATOM 7381 O O . ALA D 1 55 ? 55.825 50.985 14.685 1.00 20.16 55 ALA D O 1
ATOM 7383 N N . LEU D 1 56 ? 54.026 50.942 13.327 1.00 20.39 56 LEU D N 1
ATOM 7384 C CA . LEU D 1 56 ? 54.805 50.619 12.142 1.00 19.20 56 LEU D CA 1
ATOM 7385 C C . LEU D 1 56 ? 55.971 51.591 11.972 1.00 18.09 56 LEU D C 1
ATOM 7386 O O . LEU D 1 56 ? 57.114 51.187 11.749 1.00 17.44 56 LEU D O 1
ATOM 7391 N N . ARG D 1 57 ? 55.662 52.877 12.081 1.00 17.20 57 ARG D N 1
ATOM 7392 C CA . ARG D 1 57 ? 56.645 53.951 11.952 1.00 16.82 57 ARG D CA 1
ATOM 7393 C C . ARG D 1 57 ? 57.842 53.731 12.886 1.00 13.85 57 ARG D C 1
ATOM 7394 O O . ARG D 1 57 ? 58.990 53.782 12.456 1.00 10.64 57 ARG D O 1
ATOM 7402 N N . GLN D 1 58 ? 57.563 53.488 14.164 1.00 13.18 58 GLN D N 1
ATOM 7403 C CA . GLN D 1 58 ? 58.615 53.276 15.152 1.00 13.72 58 GLN D CA 1
ATOM 7404 C C . GLN D 1 58 ? 59.402 51.993 14.922 1.00 15.04 58 GLN D C 1
ATOM 7405 O O . GLN D 1 58 ? 60.602 51.942 15.193 1.00 15.48 58 GLN D O 1
ATOM 7411 N N . SER D 1 59 ? 58.723 50.954 14.438 1.00 14.78 59 SER D N 1
ATOM 7412 C CA . SER D 1 59 ? 59.388 49.681 14.172 1.00 14.34 59 SER D CA 1
ATOM 7413 C C . SER D 1 59 ? 60.452 49.908 13.106 1.00 13.75 59 SER D C 1
ATOM 7414 O O . SER D 1 59 ? 61.592 49.483 13.256 1.00 14.86 59 SER D O 1
ATOM 7417 N N . ILE D 1 60 ? 60.066 50.602 12.039 1.00 14.41 60 ILE D N 1
ATOM 7418 C CA . ILE D 1 60 ? 60.964 50.902 10.933 1.00 14.51 60 ILE D CA 1
ATOM 7419 C C . ILE D 1 60 ? 62.133 51.738 11.420 1.00 15.09 60 ILE D C 1
ATOM 7420 O O . ILE D 1 60 ? 63.275 51.495 11.040 1.00 16.12 60 ILE D O 1
ATOM 7425 N N . ARG D 1 61 ? 61.832 52.732 12.254 1.00 14.63 61 ARG D N 1
ATOM 7426 C CA . ARG D 1 61 ? 62.850 53.617 12.804 1.00 13.24 61 ARG D CA 1
ATOM 7427 C C . ARG D 1 61 ? 63.912 52.848 13.579 1.00 15.48 61 ARG D C 1
ATOM 7428 O O . ARG D 1 61 ? 65.111 53.085 13.415 1.00 16.99 61 ARG D O 1
ATOM 7436 N N . ILE D 1 62 ? 63.467 51.931 14.430 1.00 15.08 62 ILE D N 1
ATOM 7437 C CA . ILE D 1 62 ? 64.386 51.150 15.238 1.00 15.07 62 ILE D CA 1
ATOM 7438 C C . ILE D 1 62 ? 65.134 50.108 14.416 1.00 16.00 62 ILE D C 1
ATOM 7439 O O . ILE D 1 62 ? 66.333 49.897 14.619 1.00 16.14 62 ILE D O 1
ATOM 7444 N N . LEU D 1 63 ? 64.445 49.468 13.476 1.00 16.31 63 LEU D N 1
ATOM 7445 C CA . LEU D 1 63 ? 65.105 48.476 12.628 1.00 18.42 63 LEU D CA 1
ATOM 7446 C C . LEU D 1 63 ? 66.190 49.156 11.801 1.00 18.18 63 LEU D C 1
ATOM 7447 O O . LEU D 1 63 ? 67.307 48.641 11.672 1.00 18.13 63 LEU D O 1
ATOM 7452 N N . LYS D 1 64 ? 65.862 50.320 11.248 1.00 17.97 64 LYS D N 1
ATOM 7453 C CA . LYS D 1 64 ? 66.829 51.075 10.464 1.00 18.61 64 LYS D CA 1
ATOM 7454 C C . LYS D 1 64 ? 68.060 51.328 11.337 1.00 18.74 64 LYS D C 1
ATOM 7455 O O . LYS D 1 64 ? 69.197 51.100 10.915 1.00 18.48 64 LYS D O 1
ATOM 7461 N N . MET D 1 65 ? 67.811 51.786 12.563 1.00 18.24 65 MET D N 1
ATOM 7462 C CA . MET D 1 65 ? 68.859 52.091 13.540 1.00 18.80 65 MET D CA 1
ATOM 7463 C C . MET D 1 65 ? 69.738 50.878 13.846 1.00 18.94 65 MET D C 1
ATOM 7464 O O . MET D 1 65 ? 70.975 50.963 13.823 1.00 18.35 65 MET D O 1
ATOM 7469 N N . LEU D 1 66 ? 69.099 49.752 14.143 1.00 15.81 66 LEU D N 1
ATOM 7470 C CA . LEU D 1 66 ? 69.838 48.534 14.439 1.00 15.76 66 LEU D CA 1
ATOM 7471 C C . LEU D 1 66 ? 70.764 48.174 13.273 1.00 14.44 66 LEU D C 1
ATOM 7472 O O . LEU D 1 66 ? 71.962 47.965 13.472 1.00 14.09 66 LEU D O 1
ATOM 7477 N N . PHE D 1 67 ? 70.225 48.127 12.058 1.00 14.44 67 PHE D N 1
ATOM 7478 C CA . PHE D 1 67 ? 71.048 47.786 10.895 1.00 15.74 67 PHE D CA 1
ATOM 7479 C C . PHE D 1 67 ? 72.155 48.815 10.604 1.00 17.02 67 PHE D C 1
ATOM 7480 O O . PHE D 1 67 ? 73.295 48.438 10.344 1.00 16.35 67 PHE D O 1
ATOM 7488 N N . GLU D 1 68 ? 71.839 50.107 10.658 1.00 17.96 68 GLU D N 1
ATOM 7489 C CA . GLU D 1 68 ? 72.863 51.116 10.395 1.00 19.30 68 GLU D CA 1
ATOM 7490 C C . GLU D 1 68 ? 74.010 51.045 11.405 1.00 20.61 68 GLU D C 1
ATOM 7491 O O . GLU D 1 68 ? 75.098 51.557 11.150 1.00 19.54 68 GLU D O 1
ATOM 7497 N N . HIS D 1 69 ? 73.781 50.429 12.559 1.00 19.56 69 HIS D N 1
ATOM 7498 C CA . HIS D 1 69 ? 74.867 50.328 13.518 1.00 19.84 69 HIS D CA 1
ATOM 7499 C C . HIS D 1 69 ? 75.719 49.090 13.258 1.00 20.13 69 HIS D C 1
ATOM 7500 O O . HIS D 1 69 ? 76.577 48.730 14.058 1.00 18.19 69 HIS D O 1
ATOM 7507 N N . GLY D 1 70 ? 75.483 48.455 12.111 1.00 20.60 70 GLY D N 1
ATOM 7508 C CA . GLY D 1 70 ? 76.271 47.299 11.724 1.00 21.42 70 GLY D CA 1
ATOM 7509 C C . GLY D 1 70 ? 75.802 45.921 12.145 1.00 21.30 70 GLY D C 1
ATOM 7510 O O . GLY D 1 70 ? 76.514 44.948 11.917 1.00 23.83 70 GLY D O 1
ATOM 7511 N N . ILE D 1 71 ? 74.628 45.817 12.759 1.00 20.91 71 ILE D N 1
ATOM 7512 C CA . ILE D 1 71 ? 74.123 44.511 13.177 1.00 18.18 71 ILE D CA 1
ATOM 7513 C C . ILE D 1 71 ? 73.616 43.772 11.946 1.00 18.67 71 ILE D C 1
ATOM 7514 O O . ILE D 1 71 ? 72.743 44.265 11.233 1.00 20.91 71 ILE D O 1
ATOM 7519 N N . GLU D 1 72 ? 74.164 42.588 11.697 1.00 18.86 72 GLU D N 1
ATOM 7520 C CA . GLU D 1 72 ? 73.775 41.806 10.530 1.00 20.32 72 GLU D CA 1
ATOM 7521 C C . GLU D 1 72 ? 72.363 41.236 10.598 1.00 18.95 72 GLU D C 1
ATOM 7522 O O . GLU D 1 72 ? 71.536 41.519 9.730 1.00 20.08 72 GLU D O 1
ATOM 7528 N N . THR D 1 73 ? 72.086 40.433 11.622 1.00 18.44 73 THR D N 1
ATOM 7529 C CA . THR D 1 73 ? 70.769 39.821 11.767 1.00 15.64 73 THR D CA 1
ATOM 7530 C C . THR D 1 73 ? 70.021 40.293 12.999 1.00 16.97 73 THR D C 1
ATOM 7531 O O . THR D 1 73 ? 70.570 40.320 14.105 1.00 14.96 73 THR D O 1
ATOM 7535 N N . VAL D 1 74 ? 68.762 40.668 12.801 1.00 16.48 74 VAL D N 1
ATOM 7536 C CA . VAL D 1 74 ? 67.906 41.091 13.903 1.00 13.51 74 VAL D CA 1
ATOM 7537 C C . VAL D 1 74 ? 66.762 40.078 13.963 1.00 13.44 74 VAL D C 1
ATOM 7538 O O . VAL D 1 74 ? 66.163 39.759 12.940 1.00 12.56 74 VAL D O 1
ATOM 7542 N N . ILE D 1 75 ? 66.497 39.547 15.152 1.00 12.09 75 ILE D N 1
ATOM 7543 C CA . ILE D 1 75 ? 65.408 38.600 15.352 1.00 13.40 75 ILE D CA 1
ATOM 7544 C C . ILE D 1 75 ? 64.372 39.413 16.102 1.00 14.33 75 ILE D C 1
ATOM 7545 O O . ILE D 1 75 ? 64.663 39.925 17.186 1.00 15.83 75 ILE D O 1
ATOM 7550 N N . SER D 1 76 ? 63.173 39.540 15.554 1.00 13.48 76 SER D N 1
ATOM 7551 C CA . SER D 1 76 ? 62.159 40.307 16.252 1.00 14.72 76 SER D CA 1
ATOM 7552 C C . SER D 1 76 ? 60.814 39.598 16.366 1.00 14.09 76 SER D C 1
ATOM 7553 O O . SER D 1 76 ? 60.065 39.506 15.393 1.00 12.32 76 SER D O 1
ATOM 7556 N N . PRO D 1 77 ? 60.507 39.065 17.561 1.00 13.41 77 PRO D N 1
ATOM 7557 C CA . PRO D 1 77 ? 59.234 38.375 17.789 1.00 15.12 77 PRO D CA 1
ATOM 7558 C C . PRO D 1 77 ? 58.155 39.447 17.637 1.00 17.32 77 PRO D C 1
ATOM 7559 O O . PRO D 1 77 ? 58.217 40.472 18.319 1.00 16.80 77 PRO D O 1
ATOM 7563 N N . ILE D 1 78 ? 57.193 39.239 16.744 1.00 20.23 78 ILE D N 1
ATOM 7564 C CA . ILE D 1 78 ? 56.139 40.234 16.564 1.00 24.97 78 ILE D CA 1
ATOM 7565 C C . ILE D 1 78 ? 54.807 39.750 17.119 1.00 25.46 78 ILE D C 1
ATOM 7566 O O . ILE D 1 78 ? 54.021 40.540 17.627 1.00 25.16 78 ILE D O 1
ATOM 7571 N N . PHE D 1 79 ? 54.536 38.455 17.020 1.00 29.11 79 PHE D N 1
ATOM 7572 C CA . PHE D 1 79 ? 53.309 37.935 17.602 1.00 32.07 79 PHE D CA 1
ATOM 7573 C C . PHE D 1 79 ? 53.695 36.794 18.517 1.00 33.19 79 PHE D C 1
ATOM 7574 O O . PHE D 1 79 ? 53.926 35.677 18.067 1.00 32.48 79 PHE D O 1
ATOM 7582 N N . SER D 1 80 ? 53.779 37.086 19.808 1.00 36.29 80 SER D N 1
ATOM 7583 C CA . SER D 1 80 ? 54.160 36.079 20.780 1.00 39.57 80 SER D CA 1
ATOM 7584 C C . SER D 1 80 ? 52.967 35.585 21.574 1.00 42.73 80 SER D C 1
ATOM 7585 O O . SER D 1 80 ? 52.293 36.354 22.261 1.00 43.00 80 SER D O 1
ATOM 7588 N N . ASP D 1 81 ? 52.718 34.285 21.469 1.00 46.26 81 ASP D N 1
ATOM 7589 C CA . ASP D 1 81 ? 51.612 33.643 22.157 1.00 48.61 81 ASP D CA 1
ATOM 7590 C C . ASP D 1 81 ? 51.928 33.459 23.641 1.00 49.07 81 ASP D C 1
ATOM 7591 O O . ASP D 1 81 ? 52.242 32.356 24.092 1.00 50.05 81 ASP D O 1
ATOM 7596 N N . VAL D 1 92 ? 42.570 39.188 14.264 1.00 54.84 92 VAL D N 1
ATOM 7597 C CA . VAL D 1 92 ? 42.449 39.674 12.893 1.00 55.40 92 VAL D CA 1
ATOM 7598 C C . VAL D 1 92 ? 43.115 41.047 12.777 1.00 55.78 92 VAL D C 1
ATOM 7599 O O . VAL D 1 92 ? 43.616 41.424 11.713 1.00 55.76 92 VAL D O 1
ATOM 7603 N N . GLN D 1 93 ? 43.107 41.793 13.879 1.00 55.02 93 GLN D N 1
ATOM 7604 C CA . GLN D 1 93 ? 43.732 43.107 13.910 1.00 53.74 93 GLN D CA 1
ATOM 7605 C C . GLN D 1 93 ? 45.219 42.801 13.995 1.00 52.03 93 GLN D C 1
ATOM 7606 O O . GLN D 1 93 ? 46.068 43.581 13.558 1.00 51.42 93 GLN D O 1
ATOM 7612 N N . ALA D 1 94 ? 45.520 41.644 14.571 1.00 49.69 94 ALA D N 1
ATOM 7613 C CA . ALA D 1 94 ? 46.892 41.196 14.701 1.00 48.28 94 ALA D CA 1
ATOM 7614 C C . ALA D 1 94 ? 47.327 40.804 13.294 1.00 47.32 94 ALA D C 1
ATOM 7615 O O . ALA D 1 94 ? 48.512 40.844 12.955 1.00 46.45 94 ALA D O 1
ATOM 7617 N N . LEU D 1 95 ? 46.344 40.440 12.474 1.00 45.14 95 LEU D N 1
ATOM 7618 C CA . LEU D 1 95 ? 46.596 40.034 11.098 1.00 42.63 95 LEU D CA 1
ATOM 7619 C C . LEU D 1 95 ? 46.924 41.221 10.199 1.00 40.76 95 LEU D C 1
ATOM 7620 O O . LEU D 1 95 ? 47.788 41.127 9.328 1.00 40.61 95 LEU D O 1
ATOM 7625 N N . GLU D 1 96 ? 46.236 42.336 10.409 1.00 38.73 96 GLU D N 1
ATOM 7626 C CA . GLU D 1 96 ? 46.484 43.523 9.602 1.00 37.07 96 GLU D CA 1
ATOM 7627 C C . GLU D 1 96 ? 47.876 44.069 9.862 1.00 34.09 96 GLU D C 1
ATOM 7628 O O . GLU D 1 96 ? 48.554 44.516 8.938 1.00 34.15 96 GLU D O 1
ATOM 7634 N N . GLY D 1 97 ? 48.303 44.024 11.121 1.00 31.39 97 GLY D N 1
ATOM 7635 C CA . GLY D 1 97 ? 49.629 44.496 11.466 1.00 30.07 97 GLY D CA 1
ATOM 7636 C C . GLY D 1 97 ? 50.675 43.604 10.820 1.00 30.64 97 GLY D C 1
ATOM 7637 O O . GLY D 1 97 ? 51.709 44.082 10.344 1.00 30.77 97 GLY D O 1
ATOM 7638 N N . MET D 1 98 ? 50.405 42.301 10.801 1.00 29.33 98 MET D N 1
ATOM 7639 C CA . MET D 1 98 ? 51.318 41.343 10.198 1.00 29.62 98 MET D CA 1
ATOM 7640 C C . MET D 1 98 ? 51.459 41.647 8.708 1.00 28.38 98 MET D C 1
ATOM 7641 O O . MET D 1 98 ? 52.572 41.716 8.178 1.00 26.14 98 MET D O 1
ATOM 7646 N N . ALA D 1 99 ? 50.318 41.833 8.047 1.00 26.72 99 ALA D N 1
ATOM 7647 C CA . ALA D 1 99 ? 50.271 42.124 6.617 1.00 26.19 99 ALA D CA 1
ATOM 7648 C C . ALA D 1 99 ? 51.041 43.390 6.255 1.00 26.91 99 ALA D C 1
ATOM 7649 O O . ALA D 1 99 ? 51.645 43.468 5.179 1.00 26.82 99 ALA D O 1
ATOM 7651 N N . LEU D 1 100 ? 51.020 44.383 7.143 1.00 25.65 100 LEU D N 1
ATOM 7652 C CA . LEU D 1 100 ? 51.743 45.625 6.887 1.00 25.77 100 LEU D CA 1
ATOM 7653 C C . LEU D 1 100 ? 53.238 45.372 6.719 1.00 24.67 100 LEU D C 1
ATOM 7654 O O . LEU D 1 100 ? 53.916 46.076 5.968 1.00 22.44 100 LEU D O 1
ATOM 7659 N N . LEU D 1 101 ? 53.743 44.364 7.425 1.00 23.78 101 LEU D N 1
ATOM 7660 C CA . LEU D 1 101 ? 55.161 44.023 7.377 1.00 23.79 101 LEU D CA 1
ATOM 7661 C C . LEU D 1 101 ? 55.592 43.515 6.006 1.00 23.11 101 LEU D C 1
ATOM 7662 O O . LEU D 1 101 ? 56.780 43.484 5.691 1.00 22.83 101 LEU D O 1
ATOM 7667 N N . ALA D 1 102 ? 54.631 43.107 5.191 1.00 23.70 102 ALA D N 1
ATOM 7668 C CA . ALA D 1 102 ? 54.967 42.600 3.868 1.00 26.37 102 ALA D CA 1
ATOM 7669 C C . ALA D 1 102 ? 54.326 43.388 2.744 1.00 26.89 102 ALA D C 1
ATOM 7670 O O . ALA D 1 102 ? 54.658 43.176 1.580 1.00 29.03 102 ALA D O 1
ATOM 7672 N N . ASN D 1 103 ? 53.430 44.310 3.086 1.00 27.84 103 ASN D N 1
ATOM 7673 C CA . ASN D 1 103 ? 52.730 45.089 2.066 1.00 28.35 103 ASN D CA 1
ATOM 7674 C C . ASN D 1 103 ? 52.984 46.592 2.089 1.00 27.38 103 ASN D C 1
ATOM 7675 O O . ASN D 1 103 ? 53.090 47.224 1.036 1.00 25.69 103 ASN D O 1
ATOM 7680 N N . ASP D 1 104 ? 53.087 47.159 3.286 1.00 26.23 104 ASP D N 1
ATOM 7681 C CA . ASP D 1 104 ? 53.314 48.586 3.433 1.00 25.25 104 ASP D CA 1
ATOM 7682 C C . ASP D 1 104 ? 54.473 49.118 2.597 1.00 26.22 104 ASP D C 1
ATOM 7683 O O . ASP D 1 104 ? 55.592 48.606 2.647 1.00 24.36 104 ASP D O 1
ATOM 7688 N N . GLU D 1 105 ? 54.180 50.165 1.833 1.00 29.03 105 GLU D N 1
ATOM 7689 C CA . GLU D 1 105 ? 55.144 50.804 0.945 1.00 31.43 105 GLU D CA 1
ATOM 7690 C C . GLU D 1 105 ? 56.425 51.273 1.614 1.00 32.31 105 GLU D C 1
ATOM 7691 O O . GLU D 1 105 ? 57.525 50.923 1.171 1.00 33.42 105 GLU D O 1
ATOM 7697 N N . GLU D 1 106 ? 56.306 52.068 2.674 1.00 32.97 106 GLU D N 1
ATOM 7698 C CA . GLU D 1 106 ? 57.514 52.556 3.320 1.00 32.01 106 GLU D CA 1
ATOM 7699 C C . GLU D 1 106 ? 58.372 51.415 3.872 1.00 28.75 106 GLU D C 1
ATOM 7700 O O . GLU D 1 106 ? 59.601 51.506 3.854 1.00 27.67 106 GLU D O 1
ATOM 7706 N N . ILE D 1 107 ? 57.751 50.328 4.325 1.00 25.14 107 ILE D N 1
ATOM 7707 C CA . ILE D 1 107 ? 58.554 49.226 4.852 1.00 22.61 107 ILE D CA 1
ATOM 7708 C C . ILE D 1 107 ? 59.258 48.495 3.695 1.00 20.18 107 ILE D C 1
ATOM 7709 O O . ILE D 1 107 ? 60.458 48.194 3.774 1.00 16.25 107 ILE D O 1
ATOM 7714 N N . LEU D 1 108 ? 58.533 48.256 2.605 1.00 19.40 108 LEU D N 1
ATOM 7715 C CA . LEU D 1 108 ? 59.119 47.600 1.434 1.00 19.32 108 LEU D CA 1
ATOM 7716 C C . LEU D 1 108 ? 60.308 48.390 0.890 1.00 21.54 108 LEU D C 1
ATOM 7717 O O . LEU D 1 108 ? 61.305 47.809 0.446 1.00 22.18 108 LEU D O 1
ATOM 7722 N N . SER D 1 109 ? 60.196 49.717 0.913 1.00 20.80 109 SER D N 1
ATOM 7723 C CA . SER D 1 109 ? 61.273 50.578 0.429 1.00 22.49 109 SER D CA 1
ATOM 7724 C C . SER D 1 109 ? 62.459 50.443 1.367 1.00 20.69 109 SER D C 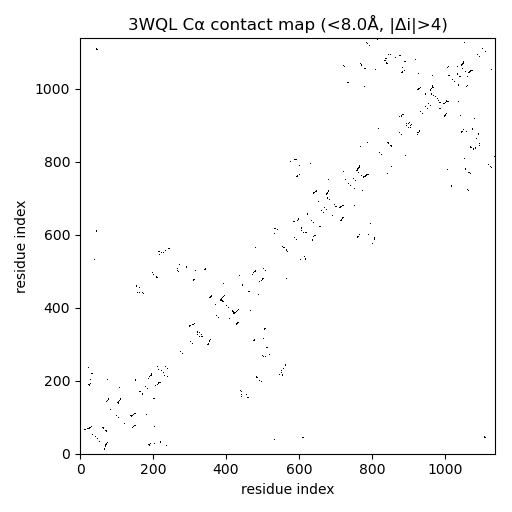1
ATOM 7725 O O . SER D 1 109 ? 63.605 50.423 0.937 1.00 22.24 109 SER D O 1
ATOM 7728 N N . PHE D 1 110 ? 62.162 50.352 2.657 1.00 20.82 110 PHE D N 1
ATOM 7729 C CA . PHE D 1 110 ? 63.173 50.191 3.688 1.00 18.44 110 PHE D CA 1
ATOM 7730 C C . PHE D 1 110 ? 63.983 48.908 3.440 1.00 18.22 110 PHE D C 1
ATOM 7731 O O . PHE D 1 110 ? 65.218 48.927 3.493 1.00 17.43 110 PHE D O 1
ATOM 7739 N N . TYR D 1 111 ? 63.293 47.803 3.161 1.00 17.31 111 TYR D N 1
ATOM 7740 C CA . TYR D 1 111 ? 63.974 46.537 2.895 1.00 18.48 111 TYR D CA 1
ATOM 7741 C C . TYR D 1 111 ? 64.915 46.702 1.699 1.00 21.84 111 TYR D C 1
ATOM 7742 O O . TYR D 1 111 ? 66.042 46.214 1.705 1.00 21.57 111 TYR D O 1
ATOM 7751 N N . LYS D 1 112 ? 64.434 47.406 0.679 1.00 25.19 112 LYS D N 1
ATOM 7752 C CA . LYS D 1 112 ? 65.191 47.656 -0.542 1.00 27.38 112 LYS D CA 1
ATOM 7753 C C . LYS D 1 112 ? 66.421 48.521 -0.282 1.00 27.99 112 LYS D C 1
ATOM 7754 O O . LYS D 1 112 ? 67.542 48.147 -0.638 1.00 26.93 112 LYS D O 1
ATOM 7760 N N . GLU D 1 113 ? 66.213 49.675 0.348 1.00 29.74 113 GLU D N 1
ATOM 7761 C CA . GLU D 1 113 ? 67.311 50.593 0.629 1.00 31.20 113 GLU D CA 1
ATOM 7762 C C . GLU D 1 113 ? 68.448 50.011 1.461 1.00 30.97 113 GLU D C 1
ATOM 7763 O O . GLU D 1 113 ? 69.626 50.221 1.158 1.00 30.53 113 GLU D O 1
ATOM 7769 N N . HIS D 1 114 ? 68.098 49.276 2.508 1.00 30.68 114 HIS D N 1
ATOM 7770 C CA . HIS D 1 114 ? 69.107 48.704 3.383 1.00 29.27 114 HIS D CA 1
ATOM 7771 C C . HIS D 1 114 ? 69.492 47.286 3.002 1.00 29.40 114 HIS D C 1
ATOM 7772 O O . HIS D 1 114 ? 70.290 46.647 3.693 1.00 29.78 114 HIS D O 1
ATOM 7779 N N . GLU D 1 115 ? 68.939 46.810 1.887 1.00 28.57 115 GLU D N 1
ATOM 7780 C CA . GLU D 1 115 ? 69.220 45.465 1.395 1.00 27.31 115 GLU D CA 1
ATOM 7781 C C . GLU D 1 115 ? 68.995 44.450 2.512 1.00 23.34 115 GLU D C 1
ATOM 7782 O O . GLU D 1 115 ? 69.932 43.811 2.994 1.00 20.93 115 GLU D O 1
ATOM 7788 N N . VAL D 1 116 ? 67.735 44.312 2.911 1.00 20.27 116 VAL D N 1
ATOM 7789 C CA . VAL D 1 116 ? 67.367 43.399 3.976 1.00 17.75 116 VAL D CA 1
ATOM 7790 C C . VAL D 1 116 ? 66.595 42.186 3.464 1.00 17.62 116 VAL D C 1
ATOM 7791 O O . VAL D 1 116 ? 65.588 42.321 2.767 1.00 18.15 116 VAL D O 1
ATOM 7795 N N . HIS D 1 117 ? 67.083 41.000 3.804 1.00 14.59 117 HIS D N 1
ATOM 7796 C CA . HIS D 1 117 ? 66.408 39.771 3.415 1.00 14.75 117 HIS D CA 1
ATOM 7797 C C . HIS D 1 117 ? 65.493 39.467 4.600 1.00 15.79 117 HIS D C 1
ATOM 7798 O O . HIS D 1 117 ? 65.973 39.288 5.727 1.00 14.65 117 HIS D O 1
ATOM 7805 N N . VAL D 1 118 ? 64.187 39.416 4.352 1.00 12.95 118 VAL D N 1
ATOM 7806 C CA . VAL D 1 118 ? 63.218 39.177 5.414 1.00 14.22 118 VAL D CA 1
ATOM 7807 C C . VAL D 1 118 ? 62.714 37.737 5.474 1.00 16.93 118 VAL D C 1
ATOM 7808 O O . VAL D 1 118 ? 62.312 37.163 4.458 1.00 19.10 118 VAL D O 1
ATOM 7812 N N . LEU D 1 119 ? 62.724 37.168 6.677 1.00 17.19 119 LEU D N 1
ATOM 7813 C CA . LEU D 1 119 ? 62.273 35.797 6.905 1.00 17.62 119 LEU D CA 1
ATOM 7814 C C . LEU D 1 119 ? 61.282 35.755 8.061 1.00 18.80 119 LEU D C 1
ATOM 7815 O O . LEU D 1 119 ? 61.263 36.647 8.904 1.00 18.97 119 LEU D O 1
ATOM 7820 N N . PHE D 1 120 ? 60.478 34.697 8.107 1.00 17.86 120 PHE D N 1
ATOM 7821 C CA . PHE D 1 120 ? 59.510 34.509 9.177 1.00 17.55 120 PHE D CA 1
ATOM 7822 C C . PHE D 1 120 ? 59.756 33.153 9.808 1.00 18.40 120 PHE D C 1
ATOM 7823 O O . PHE D 1 120 ? 60.183 32.220 9.133 1.00 20.62 120 PHE D O 1
ATOM 7831 N N . TYR D 1 121 ? 59.512 33.044 11.106 1.00 17.58 121 TYR D N 1
ATOM 7832 C CA . TYR D 1 121 ? 59.686 31.772 11.787 1.00 15.94 121 TYR D CA 1
ATOM 7833 C C . TYR D 1 121 ? 58.547 31.604 12.764 1.00 15.85 121 TYR D C 1
ATOM 7834 O O . TYR D 1 121 ? 57.877 32.570 13.111 1.00 15.55 121 TYR D O 1
ATOM 7843 N N . GLY D 1 122 ? 58.320 30.373 13.199 1.00 16.18 122 GLY D N 1
ATOM 7844 C CA . GLY D 1 122 ? 57.243 30.128 14.134 1.00 17.64 122 GLY D CA 1
ATOM 7845 C C . GLY D 1 122 ? 56.211 29.164 13.584 1.00 19.34 122 GLY D C 1
ATOM 7846 O O . GLY D 1 122 ? 56.322 28.691 12.453 1.00 17.74 122 GLY D O 1
ATOM 7847 N N . ASP D 1 123 ? 55.187 28.901 14.385 1.00 20.55 123 ASP D N 1
ATOM 7848 C CA . ASP D 1 123 ? 54.129 27.963 14.028 1.00 22.98 123 ASP D CA 1
ATOM 7849 C C . ASP D 1 123 ? 52.916 28.639 13.379 1.00 22.75 123 ASP D C 1
ATOM 7850 O O . ASP D 1 123 ? 51.801 28.129 13.467 1.00 21.86 123 ASP D O 1
ATOM 7855 N N . TYR D 1 124 ? 53.136 29.770 12.718 1.00 23.71 124 TYR D N 1
ATOM 7856 C CA . TYR D 1 124 ? 52.047 30.519 12.091 1.00 26.92 124 TYR D CA 1
ATOM 7857 C C . TYR D 1 124 ? 51.233 29.801 11.008 1.00 28.72 124 TYR D C 1
ATOM 7858 O O . TYR D 1 124 ? 49.997 29.834 11.043 1.00 29.95 124 TYR D O 1
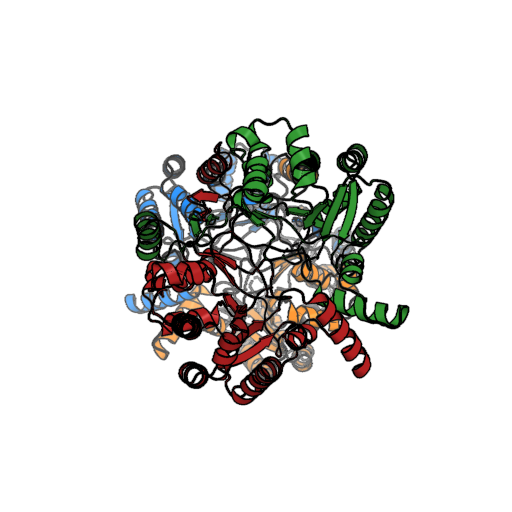ATOM 7867 N N . LYS D 1 125 ? 51.911 29.175 10.048 1.00 30.41 125 LYS D N 1
ATOM 7868 C CA . LYS D 1 125 ? 51.220 28.471 8.961 1.00 34.18 125 LYS D CA 1
ATOM 7869 C C . LYS D 1 125 ? 50.129 27.558 9.502 1.00 35.19 125 LYS D C 1
ATOM 7870 O O . LYS D 1 125 ? 49.239 27.145 8.770 1.00 35.68 125 LYS D O 1
ATOM 7876 N N . LYS D 1 126 ? 50.205 27.247 10.790 1.00 38.32 126 LYS D N 1
ATOM 7877 C CA . LYS D 1 126 ? 49.240 26.360 11.416 1.00 41.76 126 LYS D CA 1
ATOM 7878 C C . LYS D 1 126 ? 48.409 27.033 12.499 1.00 42.91 126 LYS D C 1
ATOM 7879 O O . LYS D 1 126 ? 47.217 26.758 12.637 1.00 44.44 126 LYS D O 1
ATOM 7885 N N . ARG D 1 127 ? 49.036 27.923 13.258 1.00 43.79 127 ARG D N 1
ATOM 7886 C CA . ARG D 1 127 ? 48.348 28.634 14.327 1.00 44.07 127 ARG D CA 1
ATOM 7887 C C . ARG D 1 127 ? 47.444 29.750 13.804 1.00 43.50 127 ARG D C 1
ATOM 7888 O O . ARG D 1 127 ? 46.407 30.046 14.398 1.00 43.27 127 ARG D O 1
ATOM 7896 N N . LEU D 1 128 ? 47.828 30.368 12.692 1.00 43.78 128 LEU D N 1
ATOM 7897 C CA . LEU D 1 128 ? 47.028 31.448 12.131 1.00 44.53 128 LEU D CA 1
ATOM 7898 C C . LEU D 1 128 ? 45.642 30.970 11.710 1.00 46.87 128 LEU D C 1
ATOM 7899 O O . LEU D 1 128 ? 45.462 29.818 11.312 1.00 47.28 128 LEU D O 1
ATOM 7904 N N . PRO D 1 129 ? 44.638 31.858 11.803 1.00 48.44 129 PRO D N 1
ATOM 7905 C CA . PRO D 1 129 ? 43.252 31.549 11.438 1.00 49.42 129 PRO D CA 1
ATOM 7906 C C . PRO D 1 129 ? 43.134 30.967 10.034 1.00 50.61 129 PRO D C 1
ATOM 7907 O O . PRO D 1 129 ? 43.873 31.347 9.126 1.00 50.25 129 PRO D O 1
ATOM 7911 N N . SER D 1 130 ? 42.196 30.043 9.863 1.00 52.44 130 SER D N 1
ATOM 7912 C CA . SER D 1 130 ? 41.979 29.403 8.573 1.00 53.50 130 SER D CA 1
ATOM 7913 C C . SER D 1 130 ? 40.972 30.190 7.734 1.00 53.52 130 SER D C 1
ATOM 7914 O O . SER D 1 130 ? 39.930 29.664 7.345 1.00 53.60 130 SER D O 1
ATOM 7917 N N . THR D 1 131 ? 41.290 31.455 7.468 1.00 53.37 131 THR D N 1
ATOM 7918 C CA . THR D 1 131 ? 40.429 32.320 6.666 1.00 52.47 131 THR D CA 1
ATOM 7919 C C . THR D 1 131 ? 41.206 32.827 5.454 1.00 51.71 131 THR D C 1
ATOM 7920 O O . THR D 1 131 ? 42.364 32.461 5.253 1.00 50.94 131 THR D O 1
ATOM 7924 N N . ALA D 1 132 ? 40.563 33.667 4.649 1.00 51.03 132 ALA D N 1
ATOM 7925 C CA . ALA D 1 132 ? 41.197 34.224 3.458 1.00 49.23 132 ALA D CA 1
ATOM 7926 C C . ALA D 1 132 ? 42.298 35.191 3.864 1.00 47.79 132 ALA D C 1
ATOM 7927 O O . ALA D 1 132 ? 43.360 35.237 3.241 1.00 47.09 132 ALA D O 1
ATOM 7929 N N . GLN D 1 133 ? 42.036 35.971 4.907 1.00 46.14 133 GLN D N 1
ATOM 7930 C CA . GLN D 1 133 ? 43.026 36.924 5.386 1.00 45.01 133 GLN D CA 1
ATOM 7931 C C . GLN D 1 133 ? 44.200 36.101 5.914 1.00 42.99 133 GLN D C 1
ATOM 7932 O O . GLN D 1 133 ? 45.361 36.467 5.741 1.00 43.00 133 GLN D O 1
ATOM 7938 N N . GLY D 1 134 ? 43.880 34.977 6.546 1.00 40.64 134 GLY D N 1
ATOM 7939 C CA . GLY D 1 134 ? 44.913 34.107 7.073 1.00 39.24 134 GLY D CA 1
ATOM 7940 C C . GLY D 1 134 ? 45.780 33.565 5.952 1.00 37.80 134 GLY D C 1
ATOM 7941 O O . GLY D 1 134 ? 47.008 33.570 6.041 1.00 37.93 134 GLY D O 1
ATOM 7942 N N . ALA D 1 135 ? 45.134 33.101 4.888 1.00 35.81 135 ALA D N 1
ATOM 7943 C CA . ALA D 1 135 ? 45.843 32.559 3.737 1.00 34.25 135 ALA D CA 1
ATOM 7944 C C . ALA D 1 135 ? 46.688 33.655 3.105 1.00 32.57 135 ALA D C 1
ATOM 7945 O O . ALA D 1 135 ? 47.845 33.434 2.752 1.00 33.28 135 ALA D O 1
ATOM 7947 N N . ALA D 1 136 ? 46.098 34.839 2.965 1.00 31.41 136 ALA D N 1
ATOM 7948 C CA . ALA D 1 136 ? 46.794 35.974 2.375 1.00 30.28 136 ALA D CA 1
ATOM 7949 C C . ALA D 1 136 ? 48.063 36.309 3.156 1.00 29.11 136 ALA D C 1
ATOM 7950 O O . ALA D 1 136 ? 49.102 36.590 2.567 1.00 28.17 136 ALA D O 1
ATOM 7952 N N . VAL D 1 137 ? 47.978 36.266 4.481 1.00 29.49 137 VAL D N 1
ATOM 7953 C CA . VAL D 1 137 ? 49.135 36.569 5.320 1.00 30.15 137 VAL D CA 1
ATOM 7954 C C . VAL D 1 137 ? 50.298 35.603 5.097 1.00 28.69 137 VAL D C 1
ATOM 7955 O O . VAL D 1 137 ? 51.432 36.033 4.879 1.00 27.80 137 VAL D O 1
ATOM 7959 N N . VAL D 1 138 ? 50.031 34.301 5.153 1.00 28.79 138 VAL D N 1
ATOM 7960 C CA . VAL D 1 138 ? 51.100 33.335 4.944 1.00 27.95 138 VAL D CA 1
ATOM 7961 C C . VAL D 1 138 ? 51.697 33.536 3.558 1.00 28.92 138 VAL D C 1
ATOM 7962 O O . VAL D 1 138 ? 52.920 33.511 3.389 1.00 29.37 138 VAL D O 1
ATOM 7966 N N . LYS D 1 139 ? 50.825 33.744 2.573 1.00 28.33 139 LYS D N 1
ATOM 7967 C CA . LYS D 1 139 ? 51.252 33.963 1.194 1.00 28.40 139 LYS D CA 1
ATOM 7968 C C . LYS D 1 139 ? 52.156 35.186 1.134 1.00 26.33 139 LYS D C 1
ATOM 7969 O O . LYS D 1 139 ? 53.209 35.170 0.492 1.00 24.84 139 LYS D O 1
ATOM 7975 N N . SER D 1 140 ? 51.733 36.252 1.806 1.00 25.51 140 SER D N 1
ATOM 7976 C CA . SER D 1 140 ? 52.514 37.484 1.842 1.00 25.36 140 SER D CA 1
ATOM 7977 C C . SER D 1 140 ? 53.891 37.214 2.427 1.00 22.31 140 SER D C 1
ATOM 7978 O O . SER D 1 140 ? 54.893 37.717 1.934 1.00 22.10 140 SER D O 1
ATOM 7981 N N . PHE D 1 141 ? 53.926 36.410 3.484 1.00 22.14 141 PHE D N 1
ATOM 7982 C CA . PHE D 1 141 ? 55.176 36.072 4.140 1.00 22.21 141 PHE D CA 1
ATOM 7983 C C . PHE D 1 141 ? 56.133 35.378 3.171 1.00 23.53 141 PHE D C 1
ATOM 7984 O O . PHE D 1 141 ? 57.285 35.792 3.023 1.00 21.07 141 PHE D O 1
ATOM 7992 N N . ASP D 1 142 ? 55.654 34.330 2.507 1.00 25.41 142 ASP D N 1
ATOM 7993 C CA . ASP D 1 142 ? 56.482 33.597 1.552 1.00 27.57 142 ASP D CA 1
ATOM 7994 C C . ASP D 1 142 ? 56.939 34.481 0.387 1.00 26.82 142 ASP D C 1
ATOM 7995 O O . ASP D 1 142 ? 58.112 34.445 -0.005 1.00 26.75 142 ASP D O 1
ATOM 8000 N N . ASP D 1 143 ? 56.027 35.280 -0.160 1.00 25.74 143 ASP D N 1
ATOM 8001 C CA . ASP D 1 143 ? 56.381 36.162 -1.274 1.00 27.13 143 ASP D CA 1
ATOM 8002 C C . ASP D 1 143 ? 57.492 37.143 -0.904 1.00 26.94 143 ASP D C 1
ATOM 8003 O O . ASP D 1 143 ? 58.423 37.365 -1.684 1.00 27.57 143 ASP D O 1
ATOM 8008 N N . LEU D 1 144 ? 57.393 37.733 0.286 1.00 23.64 144 LEU D N 1
ATOM 8009 C CA . LEU D 1 144 ? 58.378 38.709 0.726 1.00 21.00 144 LEU D CA 1
ATOM 8010 C C . LEU D 1 144 ? 59.766 38.109 0.909 1.00 21.12 144 LEU D C 1
ATOM 8011 O O . LEU D 1 144 ? 60.775 38.762 0.628 1.00 19.79 144 LEU D O 1
ATOM 8016 N N . THR D 1 145 ? 59.822 36.872 1.391 1.00 20.47 145 THR D N 1
ATOM 8017 C CA . THR D 1 145 ? 61.103 36.210 1.590 1.00 21.44 145 THR D CA 1
ATOM 8018 C C . THR D 1 145 ? 61.759 35.968 0.234 1.00 23.81 145 THR D C 1
ATOM 8019 O O . THR D 1 145 ? 62.984 36.060 0.097 1.00 24.51 145 THR D O 1
ATOM 8023 N N . ILE D 1 146 ? 60.937 35.656 -0.765 1.00 24.89 146 ILE D N 1
ATOM 8024 C CA . ILE D 1 146 ? 61.432 35.426 -2.119 1.00 26.35 146 ILE D CA 1
ATOM 8025 C C . ILE D 1 146 ? 61.891 36.747 -2.741 1.00 26.44 146 ILE D C 1
ATOM 8026 O O . ILE D 1 146 ? 63.030 36.868 -3.196 1.00 26.93 146 ILE D O 1
ATOM 8031 N N . SER D 1 147 ? 61.007 37.741 -2.740 1.00 24.95 147 SER D N 1
ATOM 8032 C CA . SER D 1 147 ? 61.324 39.045 -3.320 1.00 24.30 147 SER D CA 1
ATOM 8033 C C . SER D 1 147 ? 62.548 39.752 -2.732 1.00 25.01 147 SER D C 1
ATOM 8034 O O . SER D 1 147 ? 63.239 40.489 -3.442 1.00 24.97 147 SER D O 1
ATOM 8037 N N . THR D 1 148 ? 62.822 39.548 -1.445 1.00 23.67 148 THR D N 1
ATOM 8038 C CA . THR D 1 148 ? 63.980 40.188 -0.829 1.00 21.45 148 THR D CA 1
ATOM 8039 C C . THR D 1 148 ? 65.176 39.240 -0.752 1.00 22.27 148 THR D C 1
ATOM 8040 O O . THR D 1 148 ? 66.199 39.568 -0.145 1.00 22.27 148 THR D O 1
ATOM 8044 N N . SER D 1 149 ? 65.054 38.075 -1.383 1.00 22.94 149 SER D N 1
ATOM 8045 C CA . SER D 1 149 ? 66.128 37.079 -1.375 1.00 23.47 149 SER D CA 1
ATOM 8046 C C . SER D 1 149 ? 67.443 37.599 -1.949 1.00 24.84 149 SER D C 1
ATOM 8047 O O . SER D 1 149 ? 68.511 37.123 -1.570 1.00 24.76 149 SER D O 1
ATOM 8050 N N . SER D 1 150 ? 67.373 38.566 -2.861 1.00 24.80 150 SER D N 1
ATOM 8051 C CA . SER D 1 150 ? 68.588 39.123 -3.454 1.00 26.61 150 SER D CA 1
ATOM 8052 C C . SER D 1 150 ? 69.277 40.135 -2.541 1.00 26.94 150 SER D C 1
ATOM 8053 O O . SER D 1 150 ? 70.402 40.574 -2.822 1.00 27.11 150 SER D O 1
ATOM 8056 N N . ASN D 1 151 ? 68.606 40.521 -1.457 1.00 25.36 151 ASN D N 1
ATOM 8057 C CA . ASN D 1 151 ? 69.201 41.463 -0.518 1.00 24.78 151 ASN D CA 1
ATOM 8058 C C . ASN D 1 151 ? 70.186 40.651 0.315 1.00 26.49 151 ASN D C 1
ATOM 8059 O O . ASN D 1 151 ? 69.852 39.583 0.825 1.00 24.13 151 ASN D O 1
ATOM 8064 N N . THR D 1 152 ? 71.409 41.147 0.447 1.00 26.89 152 THR D N 1
ATOM 8065 C CA . THR D 1 152 ? 72.410 40.391 1.175 1.00 28.32 152 THR D CA 1
ATOM 8066 C C . THR D 1 152 ? 73.170 41.179 2.225 1.00 27.55 152 THR D C 1
ATOM 8067 O O . THR D 1 152 ? 74.208 40.730 2.699 1.00 27.31 152 THR D O 1
ATOM 8071 N N . GLU D 1 153 ? 72.672 42.350 2.591 1.00 26.16 153 GLU D N 1
ATOM 8072 C CA . GLU D 1 153 ? 73.362 43.136 3.596 1.00 27.04 153 GLU D CA 1
ATOM 8073 C C . GLU D 1 153 ? 72.885 42.821 5.003 1.00 26.54 153 GLU D C 1
ATOM 8074 O O . GLU D 1 153 ? 73.688 42.714 5.925 1.00 27.67 153 GLU D O 1
ATOM 8080 N N . HIS D 1 154 ? 71.582 42.650 5.171 1.00 23.94 154 HIS D N 1
ATOM 8081 C CA . HIS D 1 154 ? 71.051 42.362 6.492 1.00 21.85 154 HIS D CA 1
ATOM 8082 C C . HIS D 1 154 ? 69.970 41.295 6.452 1.00 19.46 154 HIS D C 1
ATOM 8083 O O . HIS D 1 154 ? 69.364 41.061 5.409 1.00 19.85 154 HIS D O 1
ATOM 8090 N N . ARG D 1 155 ? 69.747 40.643 7.592 1.00 17.62 155 ARG D N 1
ATOM 8091 C CA . ARG D 1 155 ? 68.718 39.616 7.713 1.00 15.55 155 ARG D CA 1
ATOM 8092 C C . ARG D 1 155 ? 67.743 40.016 8.822 1.00 14.08 155 ARG D C 1
ATOM 8093 O O . ARG D 1 155 ? 68.155 40.397 9.919 1.00 13.06 155 ARG D O 1
ATOM 8101 N N . LEU D 1 156 ? 66.451 39.932 8.529 1.00 14.72 156 LEU D N 1
ATOM 8102 C CA . LEU D 1 156 ? 65.413 40.284 9.488 1.00 14.96 156 LEU D CA 1
ATOM 8103 C C . LEU D 1 156 ? 64.437 39.120 9.669 1.00 16.94 156 LEU D C 1
ATOM 8104 O O . LEU D 1 156 ? 63.717 38.756 8.739 1.00 17.16 156 LEU D O 1
ATOM 8109 N N . CYS D 1 157 ? 64.412 38.545 10.869 1.00 15.89 157 CYS D N 1
ATOM 8110 C CA . CYS D 1 157 ? 63.534 37.418 11.154 1.00 16.19 157 CYS D CA 1
ATOM 8111 C C . CYS D 1 157 ? 62.357 37.819 12.027 1.00 15.52 157 CYS D C 1
ATOM 8112 O O . CYS D 1 157 ? 62.546 38.216 13.176 1.00 17.11 157 CYS D O 1
ATOM 8115 N N . PHE D 1 158 ? 61.146 37.717 11.479 1.00 14.85 158 PHE D N 1
ATOM 8116 C CA . PHE D 1 158 ? 59.934 38.059 12.222 1.00 13.57 158 PHE D CA 1
ATOM 8117 C C . PHE D 1 158 ? 59.338 36.797 12.802 1.00 15.14 158 PHE D C 1
ATOM 8118 O O . PHE D 1 158 ? 59.009 35.860 12.065 1.00 14.70 158 PHE D O 1
ATOM 8126 N N . GLY D 1 159 ? 59.199 36.772 14.124 1.00 12.85 159 GLY D N 1
ATOM 8127 C CA . GLY D 1 159 ? 58.634 35.607 14.768 1.00 13.52 159 GLY D CA 1
ATOM 8128 C C . GLY D 1 159 ? 57.135 35.720 14.963 1.00 14.91 159 GLY D C 1
ATOM 8129 O O . GLY D 1 159 ? 56.645 36.673 15.575 1.00 13.37 159 GLY D O 1
ATOM 8130 N N . VAL D 1 160 ? 56.411 34.738 14.433 1.00 15.16 160 VAL D N 1
ATOM 8131 C CA . VAL D 1 160 ? 54.959 34.670 14.547 1.00 15.56 160 VAL D CA 1
ATOM 8132 C C . VAL D 1 160 ? 54.691 33.281 15.121 1.00 17.84 160 VAL D C 1
ATOM 8133 O O . VAL D 1 160 ? 54.729 32.277 14.391 1.00 13.34 160 VAL D O 1
ATOM 8137 N N . PHE D 1 161 ? 54.438 33.230 16.430 1.00 19.70 161 PHE D N 1
ATOM 8138 C CA . PHE D 1 161 ? 54.208 31.965 17.123 1.00 22.05 161 PHE D CA 1
ATOM 8139 C C . PHE D 1 161 ? 55.520 31.183 17.147 1.00 21.59 161 PHE D C 1
ATOM 8140 O O . PHE D 1 161 ? 55.523 29.962 16.988 1.00 22.22 161 PHE D O 1
ATOM 8148 N N . GLY D 1 162 ? 56.635 31.888 17.322 1.00 22.23 162 GLY D N 1
ATOM 8149 C CA . GLY D 1 162 ? 57.929 31.224 17.366 1.00 22.23 162 GLY D CA 1
ATOM 8150 C C . GLY D 1 162 ? 58.425 31.038 18.790 1.00 22.58 162 GLY D C 1
ATOM 8151 O O . GLY D 1 162 ? 59.517 31.480 19.137 1.00 22.65 162 GLY D O 1
ATOM 8152 N N . ASN D 1 163 ? 57.636 30.357 19.612 1.00 24.09 163 ASN D N 1
ATOM 8153 C CA . ASN D 1 163 ? 57.994 30.155 21.012 1.00 27.47 163 ASN D CA 1
ATOM 8154 C C . ASN D 1 163 ? 58.270 28.738 21.474 1.00 29.66 163 ASN D C 1
ATOM 8155 O O . ASN D 1 163 ? 58.710 28.553 22.607 1.00 33.49 163 ASN D O 1
ATOM 8160 N N . ASP D 1 164 ? 58.003 27.736 20.644 1.00 28.36 164 ASP D N 1
ATOM 8161 C CA . ASP D 1 164 ? 58.195 26.355 21.088 1.00 27.90 164 ASP D CA 1
ATOM 8162 C C . ASP D 1 164 ? 58.515 25.446 19.905 1.00 26.15 164 ASP D C 1
ATOM 8163 O O . ASP D 1 164 ? 57.635 24.771 19.373 1.00 25.15 164 ASP D O 1
ATOM 8168 N N . ALA D 1 165 ? 59.784 25.417 19.520 1.00 21.43 165 ALA D N 1
ATOM 8169 C CA . ALA D 1 165 ? 60.236 24.651 18.374 1.00 18.85 165 ALA D CA 1
ATOM 8170 C C . ALA D 1 165 ? 60.319 23.130 18.483 1.00 18.16 165 ALA D C 1
ATOM 8171 O O . ALA D 1 165 ? 60.492 22.463 17.465 1.00 18.66 165 ALA D O 1
ATOM 8173 N N . ALA D 1 166 ? 60.186 22.582 19.689 1.00 16.20 166 ALA D N 1
ATOM 8174 C CA . ALA D 1 166 ? 60.301 21.132 19.901 1.00 15.25 166 ALA D CA 1
ATOM 8175 C C . ALA D 1 166 ? 59.675 20.238 18.844 1.00 14.12 166 ALA D C 1
ATOM 8176 O O . ALA D 1 166 ? 60.383 19.518 18.135 1.00 15.00 166 ALA D O 1
ATOM 8178 N N . GLU D 1 167 ? 58.353 20.267 18.748 1.00 11.66 167 GLU D N 1
ATOM 8179 C CA . GLU D 1 167 ? 57.652 19.428 17.792 1.00 13.47 167 GLU D CA 1
ATOM 8180 C C . GLU D 1 167 ? 58.019 19.753 16.352 1.00 14.11 167 GLU D C 1
ATOM 8181 O O . GLU D 1 167 ? 58.004 18.881 15.492 1.00 12.07 167 GLU D O 1
ATOM 8187 N N . SER D 1 168 ? 58.352 21.010 16.080 1.00 15.50 168 SER D N 1
ATOM 8188 C CA . SER D 1 168 ? 58.730 21.380 14.724 1.00 14.60 168 SER D CA 1
ATOM 8189 C C . SER D 1 168 ? 60.069 20.733 14.381 1.00 13.74 168 SER D C 1
ATOM 8190 O O . SER D 1 168 ? 60.237 20.175 13.291 1.00 13.41 168 SER D O 1
ATOM 8193 N N . VAL D 1 169 ? 61.024 20.808 15.307 1.00 12.15 169 VAL D N 1
ATOM 8194 C CA . VAL D 1 169 ? 62.337 20.196 15.089 1.00 12.37 169 VAL D CA 1
ATOM 8195 C C . VAL D 1 169 ? 62.186 18.667 14.960 1.00 12.42 169 VAL D C 1
ATOM 8196 O O . VAL D 1 169 ? 62.911 18.023 14.207 1.00 11.11 169 VAL D O 1
ATOM 8200 N N . ALA D 1 170 ? 61.245 18.092 15.701 1.00 11.09 170 ALA D N 1
ATOM 8201 C CA . ALA D 1 170 ? 61.028 16.648 15.655 1.00 12.12 170 ALA D CA 1
ATOM 8202 C C . ALA D 1 170 ? 60.604 16.183 14.264 1.00 13.49 170 ALA D C 1
ATOM 8203 O O . ALA D 1 170 ? 61.187 15.264 13.703 1.00 12.76 170 ALA D O 1
ATOM 8205 N N . GLN D 1 171 ? 59.593 16.835 13.706 1.00 16.66 171 GLN D N 1
ATOM 8206 C CA . GLN D 1 171 ? 59.079 16.467 12.392 1.00 18.43 171 GLN D CA 1
ATOM 8207 C C . GLN D 1 171 ? 60.074 16.793 11.289 1.00 17.34 171 GLN D C 1
ATOM 8208 O O . GLN D 1 171 ? 60.256 16.019 10.346 1.00 15.54 171 GLN D O 1
ATOM 8214 N N . PHE D 1 172 ? 60.725 17.939 11.411 1.00 17.25 172 PHE D N 1
ATOM 8215 C CA . PHE D 1 172 ? 61.734 18.314 10.439 1.00 17.42 172 PHE D CA 1
ATOM 8216 C C . PHE D 1 172 ? 62.785 17.206 10.393 1.00 17.25 172 PHE D C 1
ATOM 8217 O O . PHE D 1 172 ? 63.220 16.786 9.327 1.00 17.43 172 PHE D O 1
ATOM 8225 N N . SER D 1 173 ? 63.189 16.750 11.572 1.00 17.81 173 SER D N 1
ATOM 8226 C CA . SER D 1 173 ? 64.216 15.723 11.693 1.00 19.45 173 SER D CA 1
ATOM 8227 C C . SER D 1 173 ? 63.813 14.377 11.104 1.00 18.93 173 SER D C 1
ATOM 8228 O O . SER D 1 173 ? 64.618 13.718 10.454 1.00 17.05 173 SER D O 1
ATOM 8231 N N . ILE D 1 174 ? 62.564 13.977 11.323 1.00 20.38 174 ILE D N 1
ATOM 8232 C CA . ILE D 1 174 ? 62.074 12.712 10.796 1.00 20.45 174 ILE D CA 1
ATOM 8233 C C . ILE D 1 174 ? 62.035 12.732 9.265 1.00 22.10 174 ILE D C 1
ATOM 8234 O O . ILE D 1 174 ? 62.380 11.739 8.619 1.00 22.57 174 ILE D O 1
ATOM 8239 N N . SER D 1 175 ? 61.629 13.855 8.678 1.00 23.01 175 SER D N 1
ATOM 8240 C CA . SER D 1 175 ? 61.594 13.962 7.220 1.00 24.41 175 SER D CA 1
ATOM 8241 C C . SER D 1 175 ? 63.012 14.006 6.663 1.00 24.77 175 SER D C 1
ATOM 8242 O O . SER D 1 175 ? 63.328 13.332 5.683 1.00 24.09 175 SER D O 1
ATOM 8245 N N . TRP D 1 176 ? 63.865 14.805 7.297 1.00 24.26 176 TRP D N 1
ATOM 8246 C CA . TRP D 1 176 ? 65.245 14.937 6.852 1.00 23.15 176 TRP D CA 1
ATOM 8247 C C . TRP D 1 176 ? 65.947 13.586 6.801 1.00 25.16 176 TRP D C 1
ATOM 8248 O O . TRP D 1 176 ? 66.571 13.239 5.803 1.00 24.72 176 TRP D O 1
ATOM 8259 N N . ASN D 1 177 ? 65.860 12.830 7.888 1.00 26.24 177 ASN D N 1
ATOM 8260 C CA . ASN D 1 177 ? 66.495 11.520 7.935 1.00 27.96 177 ASN D CA 1
ATOM 8261 C C . ASN D 1 177 ? 65.867 10.604 6.882 1.00 28.97 177 ASN D C 1
ATOM 8262 O O . ASN D 1 177 ? 66.550 9.808 6.243 1.00 26.57 177 ASN D O 1
ATOM 8267 N N . GLU D 1 178 ? 64.559 10.746 6.709 1.00 30.29 178 GLU D N 1
ATOM 8268 C CA . GLU D 1 178 ? 63.802 9.964 5.745 1.00 32.87 178 GLU D CA 1
ATOM 8269 C C . GLU D 1 178 ? 64.316 10.134 4.317 1.00 33.36 178 GLU D C 1
ATOM 8270 O O . GLU D 1 178 ? 64.366 9.172 3.550 1.00 33.23 178 GLU D O 1
ATOM 8276 N N . THR D 1 179 ? 64.697 11.357 3.962 1.00 33.22 179 THR D N 1
ATOM 8277 C CA . THR D 1 179 ? 65.189 11.634 2.618 1.00 33.62 179 THR D CA 1
ATOM 8278 C C . THR D 1 179 ? 66.707 11.782 2.512 1.00 33.52 179 THR D C 1
ATOM 8279 O O . THR D 1 179 ? 67.237 11.954 1.417 1.00 34.98 179 THR D O 1
ATOM 8283 N N . HIS D 1 180 ? 67.407 11.710 3.638 1.00 32.46 180 HIS D N 1
ATOM 8284 C CA . HIS D 1 180 ? 68.864 11.843 3.632 1.00 31.91 180 HIS D CA 1
ATOM 8285 C C . HIS D 1 180 ? 69.534 10.613 4.223 1.00 31.58 180 HIS D C 1
ATOM 8286 O O . HIS D 1 180 ? 70.745 10.439 4.104 1.00 32.67 180 HIS D O 1
ATOM 8293 N N . GLY D 1 181 ? 68.737 9.761 4.859 1.00 31.91 181 GLY D N 1
ATOM 8294 C CA . GLY D 1 181 ? 69.271 8.553 5.458 1.00 31.58 181 GLY D CA 1
ATOM 8295 C C . GLY D 1 181 ? 70.233 8.881 6.575 1.00 31.92 181 GLY D C 1
ATOM 8296 O O . GLY D 1 181 ? 71.077 8.070 6.947 1.00 32.39 181 GLY D O 1
ATOM 8297 N N . LYS D 1 182 ? 70.095 10.081 7.121 1.00 33.10 182 LYS D N 1
ATOM 8298 C CA . LYS D 1 182 ? 70.960 10.541 8.202 1.00 32.74 182 LYS D CA 1
ATOM 8299 C C . LYS D 1 182 ? 70.273 11.697 8.920 1.00 30.89 182 LYS D C 1
ATOM 8300 O O . LYS D 1 182 ? 69.489 12.431 8.318 1.00 29.15 182 LYS D O 1
ATOM 8306 N N . PRO D 1 183 ? 70.556 11.869 10.220 1.00 28.78 183 PRO D N 1
ATOM 8307 C CA . PRO D 1 183 ? 69.953 12.950 11.005 1.00 26.26 183 PRO D CA 1
ATOM 8308 C C . PRO D 1 183 ? 70.598 14.294 10.682 1.00 23.38 183 PRO D C 1
ATOM 8309 O O . PRO D 1 183 ? 71.799 14.378 10.443 1.00 21.48 183 PRO D O 1
ATOM 8313 N N . PRO D 1 184 ? 69.802 15.366 10.682 1.00 22.79 184 PRO D N 1
ATOM 8314 C CA . PRO D 1 184 ? 70.321 16.699 10.383 1.00 22.24 184 PRO D CA 1
ATOM 8315 C C . PRO D 1 184 ? 71.226 17.219 11.491 1.00 22.29 184 PRO D C 1
ATOM 8316 O O . PRO D 1 184 ? 70.995 16.947 12.667 1.00 22.88 184 PRO D O 1
ATOM 8320 N N . THR D 1 185 ? 72.265 17.953 11.109 1.00 21.87 185 THR D N 1
ATOM 8321 C CA . THR D 1 185 ? 73.178 18.536 12.084 1.00 21.05 185 THR D CA 1
ATOM 8322 C C . THR D 1 185 ? 72.462 19.737 12.698 1.00 19.78 185 THR D C 1
ATOM 8323 O O . THR D 1 185 ? 71.365 20.108 12.272 1.00 18.98 185 THR D O 1
ATOM 8327 N N . ARG D 1 186 ? 73.092 20.349 13.693 1.00 19.01 186 ARG D N 1
ATOM 8328 C CA . ARG D 1 186 ? 72.525 21.529 14.325 1.00 20.25 186 ARG D CA 1
ATOM 8329 C C . ARG D 1 186 ? 72.313 22.620 13.262 1.00 21.79 186 ARG D C 1
ATOM 8330 O O . ARG D 1 186 ? 71.246 23.234 13.178 1.00 20.48 186 ARG D O 1
ATOM 8338 N N . ARG D 1 187 ? 73.329 22.844 12.436 1.00 21.17 187 ARG D N 1
ATOM 8339 C CA . ARG D 1 187 ? 73.233 23.867 11.402 1.00 22.96 187 ARG D CA 1
ATOM 8340 C C . ARG D 1 187 ? 71.991 23.668 10.528 1.00 22.91 187 ARG D C 1
ATOM 8341 O O . ARG D 1 187 ? 71.261 24.617 10.227 1.00 20.27 187 ARG D O 1
ATOM 8349 N N . GLU D 1 188 ? 71.749 22.421 10.135 1.00 22.55 188 GLU D N 1
ATOM 8350 C CA . GLU D 1 188 ? 70.616 22.092 9.279 1.00 20.00 188 GLU D CA 1
ATOM 8351 C C . GLU D 1 188 ? 69.283 22.209 10.000 1.00 19.04 188 GLU D C 1
ATOM 8352 O O . GLU D 1 188 ? 68.268 22.549 9.388 1.00 18.77 188 GLU D O 1
ATOM 8358 N N . ILE D 1 189 ? 69.280 21.944 11.302 1.00 16.62 189 ILE D N 1
ATOM 8359 C CA . ILE D 1 189 ? 68.052 22.060 12.079 1.00 14.69 189 ILE D CA 1
ATOM 8360 C C . ILE D 1 189 ? 67.683 23.552 12.189 1.00 15.39 189 ILE D C 1
ATOM 8361 O O . ILE D 1 189 ? 66.515 23.933 12.092 1.00 13.34 189 ILE D O 1
ATOM 8366 N N . ILE D 1 190 ? 68.689 24.395 12.377 1.00 13.50 190 ILE D N 1
ATOM 8367 C CA . ILE D 1 190 ? 68.455 25.828 12.488 1.00 15.94 190 ILE D CA 1
ATOM 8368 C C . ILE D 1 190 ? 67.972 26.414 11.155 1.00 18.38 190 ILE D C 1
ATOM 8369 O O . ILE D 1 190 ? 67.040 27.236 11.123 1.00 16.44 190 ILE D O 1
ATOM 8374 N N . GLU D 1 191 ? 68.594 25.979 10.058 1.00 18.47 191 GLU D N 1
ATOM 8375 C CA . GLU D 1 191 ? 68.205 26.441 8.726 1.00 19.32 191 GLU D CA 1
ATOM 8376 C C . GLU D 1 191 ? 66.751 26.077 8.481 1.00 17.22 191 GLU D C 1
ATOM 8377 O O . GLU D 1 191 ? 65.981 26.882 7.976 1.00 18.07 191 GLU D O 1
ATOM 8383 N N . GLY D 1 192 ? 66.386 24.851 8.838 1.00 16.82 192 GLY D N 1
ATOM 8384 C CA . GLY D 1 192 ? 65.022 24.399 8.635 1.00 16.78 192 GLY D CA 1
ATOM 8385 C C . GLY D 1 192 ? 63.963 25.170 9.408 1.00 17.11 192 GLY D C 1
ATOM 8386 O O . GLY D 1 192 ? 62.844 25.363 8.917 1.00 17.26 192 GLY D O 1
ATOM 8387 N N . TYR D 1 193 ? 64.296 25.613 10.617 1.00 15.41 193 TYR D N 1
ATOM 8388 C CA . TYR D 1 193 ? 63.328 26.349 11.427 1.00 15.10 193 TYR D CA 1
ATOM 8389 C C . TYR D 1 193 ? 63.219 27.847 11.090 1.00 12.96 193 TYR D C 1
ATOM 8390 O O . TYR D 1 193 ? 62.116 28.385 11.023 1.00 13.26 193 TYR D O 1
ATOM 8399 N N . TYR D 1 194 ? 64.348 28.511 10.868 1.00 13.22 194 TYR D N 1
ATOM 8400 C CA . TYR D 1 194 ? 64.350 29.948 10.552 1.00 15.09 194 TYR D CA 1
ATOM 8401 C C . TYR D 1 194 ? 64.379 30.277 9.056 1.00 17.26 194 TYR D C 1
ATOM 8402 O O . TYR D 1 194 ? 64.152 31.420 8.669 1.00 17.88 194 TYR D O 1
ATOM 8411 N N . GLY D 1 195 ? 64.676 29.294 8.214 1.00 19.18 195 GLY D N 1
ATOM 8412 C CA . GLY D 1 195 ? 64.740 29.566 6.787 1.00 21.52 195 GLY D CA 1
ATOM 8413 C C . GLY D 1 195 ? 66.172 29.535 6.281 1.00 22.64 195 GLY D C 1
ATOM 8414 O O . GLY D 1 195 ? 66.434 29.020 5.198 1.00 24.35 195 GLY D O 1
ATOM 8415 N N . GLU D 1 196 ? 67.095 30.098 7.058 1.00 23.25 196 GLU D N 1
ATOM 8416 C CA . GLU D 1 196 ? 68.519 30.105 6.713 1.00 22.45 196 GLU D CA 1
ATOM 8417 C C . GLU D 1 196 ? 69.292 29.867 8.000 1.00 20.99 196 GLU D C 1
ATOM 8418 O O . GLU D 1 196 ? 68.734 29.997 9.086 1.00 21.14 196 GLU D O 1
ATOM 8424 N N . TYR D 1 197 ? 70.577 29.545 7.895 1.00 19.44 197 TYR D N 1
ATOM 8425 C CA . TYR D 1 197 ? 71.357 29.331 9.102 1.00 19.89 197 TYR D CA 1
ATOM 8426 C C . TYR D 1 197 ? 71.663 30.658 9.801 1.00 20.61 197 TYR D C 1
ATOM 8427 O O . TYR D 1 197 ? 72.153 31.599 9.179 1.00 21.21 197 TYR D O 1
ATOM 8436 N N . VAL D 1 198 ? 71.385 30.721 11.097 1.00 19.84 198 VAL D N 1
ATOM 8437 C CA . VAL D 1 198 ? 71.633 31.929 11.875 1.00 19.70 198 VAL D CA 1
ATOM 8438 C C . VAL D 1 198 ? 72.466 31.572 13.097 1.00 20.99 198 VAL D C 1
ATOM 8439 O O . VAL D 1 198 ? 72.244 30.541 13.724 1.00 22.75 198 VAL D O 1
ATOM 8443 N N . ASP D 1 199 ? 73.446 32.406 13.421 1.00 21.44 199 ASP D N 1
ATOM 8444 C CA . ASP D 1 199 ? 74.281 32.156 14.588 1.00 22.02 199 ASP D CA 1
ATOM 8445 C C . ASP D 1 199 ? 73.483 32.354 15.867 1.00 22.07 199 ASP D C 1
ATOM 8446 O O . ASP D 1 199 ? 72.339 32.832 15.837 1.00 18.94 199 ASP D O 1
ATOM 8451 N N . LYS D 1 200 ? 74.092 31.974 16.988 1.00 19.55 200 LYS D N 1
ATOM 8452 C CA . LYS D 1 200 ? 73.452 32.137 18.281 1.00 17.92 200 LYS D CA 1
ATOM 8453 C C . LYS D 1 200 ? 73.360 33.632 18.581 1.00 17.29 200 LYS D C 1
ATOM 8454 O O . LYS D 1 200 ? 74.287 34.393 18.282 1.00 14.51 200 LYS D O 1
ATOM 8460 N N . ALA D 1 201 ? 72.235 34.051 19.153 1.00 13.91 201 ALA D N 1
ATOM 8461 C CA . ALA D 1 201 ? 72.042 35.456 19.490 1.00 13.57 201 ALA D CA 1
ATOM 8462 C C . ALA D 1 201 ? 73.176 35.954 20.384 1.00 12.37 201 ALA D C 1
ATOM 8463 O O . ALA D 1 201 ? 73.575 35.277 21.329 1.00 11.79 201 ALA D O 1
ATOM 8465 N N . ASP D 1 202 ? 73.696 37.134 20.071 1.00 13.14 202 ASP D N 1
ATOM 8466 C CA . ASP D 1 202 ? 74.763 37.735 20.862 1.00 13.39 202 ASP D CA 1
ATOM 8467 C C . ASP D 1 202 ? 74.161 38.589 21.970 1.00 11.56 202 ASP D C 1
ATOM 8468 O O . ASP D 1 202 ? 74.804 38.849 22.976 1.00 10.59 202 ASP D O 1
ATOM 8473 N N . MET D 1 203 ? 72.921 39.031 21.778 1.00 12.39 203 MET D N 1
ATOM 8474 C CA . MET D 1 203 ? 72.243 39.812 22.799 1.00 13.13 203 MET D CA 1
ATOM 8475 C C . MET D 1 203 ? 70.734 39.794 22.630 1.00 14.37 203 MET D C 1
ATOM 8476 O O . MET D 1 203 ? 70.220 39.516 21.549 1.00 15.69 203 MET D O 1
ATOM 8481 N N . PHE D 1 204 ? 70.029 40.063 23.721 1.00 14.40 204 PHE D N 1
ATOM 8482 C CA . PHE D 1 204 ? 68.575 40.135 23.707 1.00 13.11 204 PHE D CA 1
ATOM 8483 C C . PHE D 1 204 ? 68.191 41.406 24.445 1.00 12.09 204 PHE D C 1
ATOM 8484 O O . PHE D 1 204 ? 68.637 41.637 25.564 1.00 11.19 204 PHE D O 1
ATOM 8492 N N . ILE D 1 205 ? 67.378 42.240 23.809 1.00 11.00 205 ILE D N 1
ATOM 8493 C CA . ILE D 1 205 ? 66.955 43.475 24.437 1.00 11.78 205 ILE D CA 1
ATOM 8494 C C . ILE D 1 205 ? 65.485 43.370 24.833 1.00 12.11 205 ILE D C 1
ATOM 8495 O O . ILE D 1 205 ? 64.601 43.439 23.985 1.00 9.72 205 ILE D O 1
ATOM 8500 N N . GLY D 1 206 ? 65.252 43.182 26.133 1.00 11.85 206 GLY D N 1
ATOM 8501 C CA . GLY D 1 206 ? 63.908 43.054 26.671 1.00 10.94 206 GLY D CA 1
ATOM 8502 C C . GLY D 1 206 ? 63.352 44.338 27.269 1.00 12.40 206 GLY D C 1
ATOM 8503 O O . GLY D 1 206 ? 63.959 45.399 27.164 1.00 12.11 206 GLY D O 1
ATOM 8504 N N . PHE D 1 207 ? 62.192 44.229 27.910 1.00 14.06 207 PHE D N 1
ATOM 8505 C CA . PHE D 1 207 ? 61.512 45.377 28.500 1.00 14.83 207 PHE D CA 1
ATOM 8506 C C . PHE D 1 207 ? 60.820 45.028 29.816 1.00 14.84 207 PHE D C 1
ATOM 8507 O O . PHE D 1 207 ? 60.286 43.934 29.972 1.00 16.18 207 PHE D O 1
ATOM 8515 N N . GLY D 1 208 ? 60.833 45.971 30.755 1.00 15.21 208 GLY D N 1
ATOM 8516 C CA . GLY D 1 208 ? 60.188 45.775 32.044 1.00 12.73 208 GLY D CA 1
ATOM 8517 C C . GLY D 1 208 ? 60.612 44.536 32.805 1.00 14.09 208 GLY D C 1
ATOM 8518 O O . GLY D 1 208 ? 61.813 44.295 33.004 1.00 13.51 208 GLY D O 1
ATOM 8519 N N . ARG D 1 209 ? 59.626 43.755 33.245 1.00 10.43 209 ARG D N 1
ATOM 8520 C CA . ARG D 1 209 ? 59.891 42.528 33.986 1.00 13.49 209 ARG D CA 1
ATOM 8521 C C . ARG D 1 209 ? 60.935 41.696 33.248 1.00 13.10 209 ARG D C 1
ATOM 8522 O O . ARG D 1 209 ? 60.782 41.429 32.067 1.00 13.90 209 ARG D O 1
ATOM 8530 N N . PHE D 1 210 ? 62.003 41.303 33.936 1.00 10.78 210 PHE D N 1
ATOM 8531 C CA . PHE D 1 210 ? 63.055 40.527 33.282 1.00 8.72 210 PHE D CA 1
ATOM 8532 C C . PHE D 1 210 ? 62.543 39.179 32.763 1.00 9.29 210 PHE D C 1
ATOM 8533 O O . PHE D 1 210 ? 62.166 38.303 33.545 1.00 8.69 210 PHE D O 1
ATOM 8541 N N . SER D 1 211 ? 62.544 39.022 31.439 1.00 7.73 211 SER D N 1
ATOM 8542 C CA . SER D 1 211 ? 62.101 37.792 30.781 1.00 8.19 211 SER D CA 1
ATOM 8543 C C . SER D 1 211 ? 62.513 37.850 29.316 1.00 7.41 211 SER D C 1
ATOM 8544 O O . SER D 1 211 ? 62.645 38.927 28.735 1.00 4.77 211 SER D O 1
ATOM 8547 N N . THR D 1 212 ? 62.722 36.684 28.722 1.00 8.57 212 THR D N 1
ATOM 8548 C CA . THR D 1 212 ? 63.096 36.611 27.320 1.00 10.31 212 THR D CA 1
ATOM 8549 C C . THR D 1 212 ? 62.162 35.603 26.678 1.00 11.65 212 THR D C 1
ATOM 8550 O O . THR D 1 212 ? 61.526 34.800 27.371 1.00 10.28 212 THR D O 1
ATOM 8554 N N . PHE D 1 213 ? 62.091 35.626 25.353 1.00 10.93 213 PHE D N 1
ATOM 8555 C CA . PHE D 1 213 ? 61.187 34.729 24.672 1.00 11.98 213 PHE D CA 1
ATOM 8556 C C . PHE D 1 213 ? 61.332 34.756 23.166 1.00 11.84 213 PHE D C 1
ATOM 8557 O O . PHE D 1 213 ? 61.879 35.690 22.583 1.00 11.59 213 PHE D O 1
ATOM 8565 N N . ASP D 1 214 ? 60.812 33.699 22.564 1.00 11.82 214 ASP D N 1
ATOM 8566 C CA . ASP D 1 214 ? 60.748 33.517 21.127 1.00 11.81 214 ASP D CA 1
ATOM 8567 C C . ASP D 1 214 ? 61.975 33.570 20.228 1.00 12.19 214 ASP D C 1
ATOM 8568 O O . ASP D 1 214 ? 61.907 34.157 19.152 1.00 14.07 214 ASP D O 1
ATOM 8573 N N . PHE D 1 215 ? 63.100 33.007 20.664 1.00 10.23 215 PHE D N 1
ATOM 8574 C CA . PHE D 1 215 ? 64.253 32.900 19.768 1.00 11.41 215 PHE D CA 1
ATOM 8575 C C . PHE D 1 215 ? 64.798 31.486 19.929 1.00 12.24 215 PHE D C 1
ATOM 8576 O O . PHE D 1 215 ? 65.969 31.262 20.255 1.00 11.31 215 PHE D O 1
ATOM 8584 N N . PRO D 1 216 ? 63.920 30.499 19.664 1.00 10.40 216 PRO D N 1
ATOM 8585 C CA . PRO D 1 216 ? 64.186 29.063 19.745 1.00 12.82 216 PRO D CA 1
ATOM 8586 C C . PRO D 1 216 ? 65.537 28.668 19.173 1.00 13.38 216 PRO D C 1
ATOM 8587 O O . PRO D 1 216 ? 65.900 29.107 18.080 1.00 12.87 216 PRO D O 1
ATOM 8591 N N . LEU D 1 217 ? 66.263 27.842 19.928 1.00 13.91 217 LEU D N 1
ATOM 8592 C CA . LEU D 1 217 ? 67.559 27.305 19.520 1.00 14.34 217 LEU D CA 1
ATOM 8593 C C . LEU D 1 217 ? 68.715 28.275 19.418 1.00 15.40 217 LEU D C 1
ATOM 8594 O O . LEU D 1 217 ? 69.848 27.838 19.186 1.00 14.73 217 LEU D O 1
ATOM 8599 N N . LEU D 1 218 ? 68.455 29.574 19.590 1.00 14.30 218 LEU D N 1
ATOM 8600 C CA . LEU D 1 218 ? 69.517 30.568 19.464 1.00 13.23 218 LEU D CA 1
ATOM 8601 C C . LEU D 1 218 ? 70.081 31.197 20.739 1.00 13.84 218 LEU D C 1
ATOM 8602 O O . LEU D 1 218 ? 70.994 32.016 20.662 1.00 13.48 218 LEU D O 1
ATOM 8607 N N . SER D 1 219 ? 69.572 30.827 21.910 1.00 14.00 219 SER D N 1
ATOM 8608 C CA . SER D 1 219 ? 70.113 31.407 23.135 1.00 14.33 219 SER D CA 1
ATOM 8609 C C . SER D 1 219 ? 71.249 30.568 23.701 1.00 15.86 219 SER D C 1
ATOM 8610 O O . SER D 1 219 ? 71.271 29.340 23.578 1.00 17.05 219 SER D O 1
ATOM 8613 N N . SER D 1 220 ? 72.206 31.247 24.314 1.00 14.83 220 SER D N 1
ATOM 8614 C CA . SER D 1 220 ? 73.329 30.569 24.928 1.00 14.89 220 SER D CA 1
ATOM 8615 C C . SER D 1 220 ? 73.729 31.444 26.093 1.00 13.08 220 SER D C 1
ATOM 8616 O O . SER D 1 220 ? 73.238 32.573 26.231 1.00 11.66 220 SER D O 1
ATOM 8619 N N . GLY D 1 221 ? 74.617 30.922 26.927 1.00 13.66 221 GLY D N 1
ATOM 8620 C CA . GLY D 1 221 ? 75.089 31.676 28.068 1.00 14.45 221 GLY D CA 1
ATOM 8621 C C . GLY D 1 221 ? 75.911 32.866 27.613 1.00 16.63 221 GLY D C 1
ATOM 8622 O O . GLY D 1 221 ? 76.303 33.691 28.430 1.00 19.68 221 GLY D O 1
ATOM 8623 N N . LYS D 1 222 ? 76.181 32.961 26.312 1.00 17.07 222 LYS D N 1
ATOM 8624 C CA . LYS D 1 222 ? 76.961 34.076 25.773 1.00 17.79 222 LYS D CA 1
ATOM 8625 C C . LYS D 1 222 ? 76.033 35.175 25.270 1.00 17.45 222 LYS D C 1
ATOM 8626 O O . LYS D 1 222 ? 76.488 36.216 24.803 1.00 18.51 222 LYS D O 1
ATOM 8632 N N . THR D 1 223 ? 74.729 34.927 25.335 1.00 16.45 223 THR D N 1
ATOM 8633 C CA . THR D 1 223 ? 73.748 35.903 24.881 1.00 13.18 223 THR D CA 1
ATOM 8634 C C . THR D 1 223 ? 73.583 36.978 25.955 1.00 14.02 223 THR D C 1
ATOM 8635 O O . THR D 1 223 ? 73.008 36.706 27.020 1.00 13.50 223 THR D O 1
ATOM 8639 N N . SER D 1 224 ? 74.101 38.177 25.679 1.00 9.76 224 SER D N 1
ATOM 8640 C CA . SER D 1 224 ? 73.997 39.312 26.597 1.00 9.66 224 SER D CA 1
ATOM 8641 C C . SER D 1 224 ? 72.542 39.738 26.735 1.00 9.22 224 SER D C 1
ATOM 8642 O O . SER D 1 224 ? 71.865 39.980 25.733 1.00 8.11 224 SER D O 1
ATOM 8645 N N . LEU D 1 225 ? 72.073 39.862 27.972 1.00 9.80 225 LEU D N 1
ATOM 8646 C CA . LEU D 1 225 ? 70.686 40.264 28.225 1.00 8.86 225 LEU D CA 1
ATOM 8647 C C . LEU D 1 225 ? 70.563 41.694 28.769 1.00 9.90 225 LEU D C 1
ATOM 8648 O O . LEU D 1 225 ? 71.343 42.111 29.626 1.00 11.20 225 LEU D O 1
ATOM 8653 N N . TYR D 1 226 ? 69.560 42.419 28.272 1.00 9.44 226 TYR D N 1
ATOM 8654 C CA . TYR D 1 226 ? 69.270 43.805 28.664 1.00 10.56 226 TYR D CA 1
ATOM 8655 C C . TYR D 1 226 ? 67.754 43.985 28.792 1.00 11.34 226 TYR D C 1
ATOM 8656 O O . TYR D 1 226 ? 66.984 43.348 28.075 1.00 11.09 226 TYR D O 1
ATOM 8665 N N . PHE D 1 227 ? 67.327 44.849 29.703 1.00 9.52 227 PHE D N 1
ATOM 8666 C CA . PHE D 1 227 ? 65.904 45.113 29.880 1.00 10.48 227 PHE D CA 1
ATOM 8667 C C . PHE D 1 227 ? 65.703 46.625 30.047 1.00 11.06 227 PHE D C 1
ATOM 8668 O O . PHE D 1 227 ? 66.144 47.228 31.029 1.00 11.09 227 PHE D O 1
ATOM 8676 N N . THR D 1 228 ? 65.072 47.242 29.061 1.00 7.42 228 THR D N 1
ATOM 8677 C CA . THR D 1 228 ? 64.824 48.676 29.122 1.00 8.88 228 THR D CA 1
ATOM 8678 C C . THR D 1 228 ? 63.741 48.939 30.146 1.00 7.38 228 THR D C 1
ATOM 8679 O O . THR D 1 228 ? 62.917 48.067 30.399 1.00 8.72 228 THR D O 1
ATOM 8683 N N . VAL D 1 229 ? 63.761 50.125 30.753 1.00 6.98 229 VAL D N 1
ATOM 8684 C CA . VAL D 1 229 ? 62.741 50.492 31.729 1.00 7.49 229 VAL D CA 1
ATOM 8685 C C . VAL D 1 229 ? 61.525 50.968 30.926 1.00 9.54 229 VAL D C 1
ATOM 8686 O O . VAL D 1 229 ? 60.385 50.583 31.177 1.00 9.00 229 VAL D O 1
ATOM 8690 N N . ALA D 1 230 ? 61.807 51.795 29.932 1.00 9.81 230 ALA D N 1
ATOM 8691 C CA . ALA D 1 230 ? 60.791 52.356 29.066 1.00 11.18 230 ALA D CA 1
ATOM 8692 C C . ALA D 1 230 ? 60.429 51.424 27.900 1.00 12.55 230 ALA D C 1
ATOM 8693 O O . ALA D 1 230 ? 61.247 50.612 27.460 1.00 12.47 230 ALA D O 1
ATOM 8695 N N . PRO D 1 231 ? 59.182 51.515 27.403 1.00 10.76 231 PRO D N 1
ATOM 8696 C CA . PRO D 1 231 ? 58.793 50.661 26.279 1.00 11.38 231 PRO D CA 1
ATOM 8697 C C . PRO D 1 231 ? 59.799 50.820 25.144 1.00 11.98 231 PRO D C 1
ATOM 8698 O O . PRO D 1 231 ? 60.442 51.868 25.000 1.00 9.58 231 PRO D O 1
ATOM 8702 N N . SER D 1 232 ? 59.920 49.771 24.343 1.00 11.55 232 SER D N 1
ATOM 8703 C CA . SER D 1 232 ? 60.847 49.733 23.225 1.00 11.82 232 SER D CA 1
ATOM 8704 C C . SER D 1 232 ? 60.877 50.958 22.308 1.00 13.24 232 SER D C 1
ATOM 8705 O O . SER D 1 232 ? 61.953 51.428 21.932 1.00 12.82 232 SER D O 1
ATOM 8708 N N . TYR D 1 233 ? 59.711 51.478 21.940 1.00 12.61 233 TYR D N 1
ATOM 8709 C CA . TYR D 1 233 ? 59.683 52.611 21.027 1.00 13.02 233 TYR D CA 1
ATOM 8710 C C . TYR D 1 233 ? 60.343 53.897 21.512 1.00 12.96 233 TYR D C 1
ATOM 8711 O O . TYR D 1 233 ? 60.548 54.819 20.728 1.00 13.06 233 TYR D O 1
ATOM 8720 N N . TYR D 1 234 ? 60.694 53.959 22.790 1.00 12.77 234 TYR D N 1
ATOM 8721 C CA . TYR D 1 234 ? 61.364 55.144 23.330 1.00 13.27 234 TYR D CA 1
ATOM 8722 C C . TYR D 1 234 ? 62.848 55.108 22.967 1.00 13.90 234 TYR D C 1
ATOM 8723 O O . TYR D 1 234 ? 63.551 56.108 23.082 1.00 15.77 234 TYR D O 1
ATOM 8732 N N . MET D 1 235 ? 63.299 53.946 22.512 1.00 15.08 235 MET D N 1
ATOM 8733 C CA . MET D 1 235 ? 64.697 53.691 22.147 1.00 17.86 235 MET D CA 1
ATOM 8734 C C . MET D 1 235 ? 65.384 54.763 21.286 1.00 17.59 235 MET D C 1
ATOM 8735 O O . MET D 1 235 ? 64.959 55.031 20.165 1.00 17.05 235 MET D O 1
ATOM 8740 N N . THR D 1 236 ? 66.450 55.362 21.813 1.00 17.55 236 THR D N 1
ATOM 8741 C CA . THR D 1 236 ? 67.215 56.372 21.073 1.00 18.79 236 THR D CA 1
ATOM 8742 C C . THR D 1 236 ? 68.579 55.787 20.693 1.00 18.52 236 THR D C 1
ATOM 8743 O O . THR D 1 236 ? 69.007 54.758 21.236 1.00 13.73 236 THR D O 1
ATOM 8747 N N . GLU D 1 237 ? 69.271 56.457 19.776 1.00 17.97 237 GLU D N 1
ATOM 8748 C CA . GLU D 1 237 ? 70.592 56.011 19.354 1.00 20.01 237 GLU D CA 1
ATOM 8749 C C . GLU D 1 237 ? 71.546 55.928 20.551 1.00 18.78 237 GLU D C 1
ATOM 8750 O O . GLU D 1 237 ? 72.365 55.022 20.623 1.00 19.52 237 GLU D O 1
ATOM 8756 N N . THR D 1 238 ? 71.447 56.872 21.484 1.00 18.48 238 THR D N 1
ATOM 8757 C CA . THR D 1 238 ? 72.326 56.875 22.655 1.00 20.14 238 THR D CA 1
ATOM 8758 C C . THR D 1 238 ? 72.116 55.631 23.505 1.00 19.91 238 THR D C 1
ATOM 8759 O O . THR D 1 238 ? 73.070 55.017 23.989 1.00 18.79 238 THR D O 1
ATOM 8763 N N . THR D 1 239 ? 70.853 55.279 23.697 1.00 18.64 239 THR D N 1
ATOM 8764 C CA . THR D 1 239 ? 70.501 54.114 24.478 1.00 19.49 239 THR D CA 1
ATOM 8765 C C . THR D 1 239 ? 71.104 52.875 23.840 1.00 17.54 239 THR D C 1
ATOM 8766 O O . THR D 1 239 ? 71.735 52.064 24.512 1.00 18.13 239 THR D O 1
ATOM 8770 N N . LEU D 1 240 ? 70.903 52.730 22.536 1.00 18.12 240 LEU D N 1
ATOM 8771 C CA . LEU D 1 240 ? 71.426 51.576 21.811 1.00 18.37 240 LEU D CA 1
ATOM 8772 C C . LEU D 1 240 ? 72.951 51.463 21.940 1.00 17.23 240 LEU D C 1
ATOM 8773 O O . LEU D 1 240 ? 73.477 50.394 22.227 1.00 14.54 240 LEU D O 1
ATOM 8778 N N . ARG D 1 241 ? 73.661 52.567 21.740 1.00 17.03 241 ARG D N 1
ATOM 8779 C CA . ARG D 1 241 ? 75.118 52.530 21.834 1.00 17.86 241 ARG D CA 1
ATOM 8780 C C . ARG D 1 241 ? 75.605 52.142 23.232 1.00 15.54 241 ARG D C 1
ATOM 8781 O O . ARG D 1 241 ? 76.642 51.500 23.369 1.00 16.68 241 ARG D O 1
ATOM 8789 N N . ARG D 1 242 ? 74.856 52.524 24.261 1.00 12.81 242 ARG D N 1
ATOM 8790 C CA . ARG D 1 242 ? 75.226 52.178 25.627 1.00 14.69 242 ARG D CA 1
ATOM 8791 C C . ARG D 1 242 ? 75.119 50.668 25.771 1.00 15.02 242 ARG D C 1
ATOM 8792 O O . ARG D 1 242 ? 75.932 50.034 26.449 1.00 15.89 242 ARG D O 1
ATOM 8800 N N . ILE D 1 243 ? 74.093 50.099 25.144 1.00 13.23 243 ILE D N 1
ATOM 8801 C CA . ILE D 1 243 ? 73.903 48.657 25.171 1.00 12.40 243 ILE D CA 1
ATOM 8802 C C . ILE D 1 243 ? 75.055 48.014 24.390 1.00 11.98 243 ILE D C 1
ATOM 8803 O O . ILE D 1 243 ? 75.679 47.064 24.858 1.00 11.92 243 ILE D O 1
ATOM 8808 N N . LEU D 1 244 ? 75.339 48.540 23.201 1.00 12.51 244 LEU D N 1
ATOM 8809 C CA . LEU D 1 244 ? 76.415 48.000 22.383 1.00 13.95 244 LEU D CA 1
ATOM 8810 C C . LEU D 1 244 ? 77.759 48.113 23.091 1.00 13.91 244 LEU D C 1
ATOM 8811 O O . LEU D 1 244 ? 78.548 47.179 23.070 1.00 15.99 244 LEU D O 1
ATOM 8816 N N . TYR D 1 245 ? 78.013 49.249 23.727 1.00 16.52 245 TYR D N 1
ATOM 8817 C CA . TYR D 1 245 ? 79.276 49.441 24.426 1.00 16.73 245 TYR D CA 1
ATOM 8818 C C . TYR D 1 245 ? 79.439 48.437 25.566 1.00 17.12 245 TYR D C 1
ATOM 8819 O O . TYR D 1 245 ? 80.542 47.940 25.814 1.00 15.22 245 TYR D O 1
ATOM 8828 N N . ASP D 1 246 ? 78.347 48.147 26.265 1.00 15.03 246 ASP D N 1
ATOM 8829 C CA . ASP D 1 246 ? 78.399 47.181 27.354 1.00 17.10 246 ASP D CA 1
ATOM 8830 C C . ASP D 1 246 ? 78.773 45.814 26.795 1.00 17.02 246 ASP D C 1
ATOM 8831 O O . ASP D 1 246 ? 79.700 45.161 27.274 1.00 18.42 246 ASP D O 1
ATOM 8836 N N . HIS D 1 247 ? 78.046 45.391 25.767 1.00 16.09 247 HIS D N 1
ATOM 8837 C CA . HIS D 1 247 ? 78.277 44.090 25.146 1.00 16.83 247 HIS D CA 1
ATOM 8838 C C . HIS D 1 247 ? 79.678 43.892 24.560 1.00 18.15 247 HIS D C 1
ATOM 8839 O O . HIS D 1 247 ? 80.298 42.840 24.746 1.00 16.32 247 HIS D O 1
ATOM 8846 N N . ILE D 1 248 ? 80.157 44.896 23.834 1.00 17.41 248 ILE D N 1
ATOM 8847 C CA . ILE D 1 248 ? 81.463 44.835 23.187 1.00 18.08 248 ILE D CA 1
ATOM 8848 C C . ILE D 1 248 ? 82.669 45.007 24.110 1.00 19.21 248 ILE D C 1
ATOM 8849 O O . ILE D 1 248 ? 83.630 44.247 24.021 1.00 20.70 248 ILE D O 1
ATOM 8854 N N . TYR D 1 249 ? 82.611 45.981 25.009 1.00 22.30 249 TYR D N 1
ATOM 8855 C CA . TYR D 1 249 ? 83.749 46.266 25.890 1.00 23.67 249 TYR D CA 1
ATOM 8856 C C . TYR D 1 249 ? 83.677 45.804 27.343 1.00 25.07 249 TYR D C 1
ATOM 8857 O O . TYR D 1 249 ? 84.708 45.571 27.979 1.00 24.18 249 TYR D O 1
ATOM 8866 N N . LEU D 1 250 ? 82.470 45.669 27.875 1.00 25.91 250 LEU D N 1
ATOM 8867 C CA . LEU D 1 250 ? 82.320 45.293 29.269 1.00 24.28 250 LEU D CA 1
ATOM 8868 C C . LEU D 1 250 ? 82.022 43.821 29.521 1.00 26.30 250 LEU D C 1
ATOM 8869 O O . LEU D 1 250 ? 82.609 43.222 30.413 1.00 27.94 250 LEU D O 1
ATOM 8874 N N . ARG D 1 251 ? 81.113 43.240 28.744 1.00 29.06 251 ARG D N 1
ATOM 8875 C CA . ARG D 1 251 ? 80.743 41.838 28.912 1.00 31.41 251 ARG D CA 1
ATOM 8876 C C . ARG D 1 251 ? 81.917 40.893 28.703 1.00 35.15 251 ARG D C 1
ATOM 8877 O O . ARG D 1 251 ? 81.996 39.840 29.326 1.00 33.83 251 ARG D O 1
ATOM 8885 N N . HIS D 1 252 ? 82.828 41.274 27.819 1.00 41.14 252 HIS D N 1
ATOM 8886 C CA . HIS D 1 252 ? 83.991 40.449 27.531 1.00 47.36 252 HIS D CA 1
ATOM 8887 C C . HIS D 1 252 ? 85.245 41.273 27.795 1.00 50.86 252 HIS D C 1
ATOM 8888 O O . HIS D 1 252 ? 86.092 41.450 26.917 1.00 51.70 252 HIS D O 1
ATOM 8895 N N . PHE D 1 253 ? 85.345 41.780 29.019 1.00 54.47 253 PHE D N 1
ATOM 8896 C CA . PHE D 1 253 ? 86.473 42.599 29.440 1.00 58.68 253 PHE D CA 1
ATOM 8897 C C . PHE D 1 253 ? 87.690 41.733 29.746 1.00 61.34 253 PHE D C 1
ATOM 8898 O O . PHE D 1 253 ? 87.595 40.732 30.463 1.00 61.36 253 PHE D O 1
ATOM 8906 N N . ARG D 1 254 ? 88.831 42.128 29.188 1.00 64.60 254 ARG D N 1
ATOM 8907 C CA . ARG D 1 254 ? 90.084 41.414 29.398 1.00 67.48 254 ARG D CA 1
ATOM 8908 C C . ARG D 1 254 ? 91.128 42.338 30.021 1.00 68.42 254 ARG D C 1
A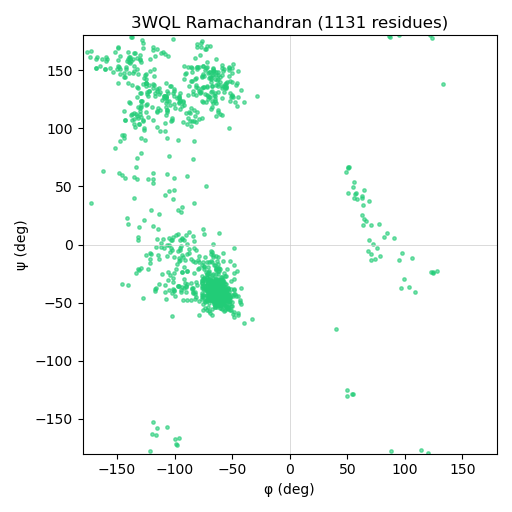TOM 8909 O O . ARG D 1 254 ? 91.118 43.550 29.794 1.00 68.15 254 ARG D O 1
ATOM 8917 N N . PRO D 1 255 ? 92.044 41.772 30.823 1.00 69.53 255 PRO D N 1
ATOM 8918 C CA . PRO D 1 255 ? 92.103 40.341 31.137 1.00 70.13 255 PRO D CA 1
ATOM 8919 C C . PRO D 1 255 ? 91.128 40.020 32.259 1.00 70.64 255 PRO D C 1
ATOM 8920 O O . PRO D 1 255 ? 90.963 40.821 33.177 1.00 70.97 255 PRO D O 1
ATOM 8924 N N . LYS D 1 256 ? 90.481 38.860 32.192 1.00 70.96 256 LYS D N 1
ATOM 8925 C CA . LYS D 1 256 ? 89.535 38.494 33.236 1.00 70.99 256 LYS D CA 1
ATOM 8926 C C . LYS D 1 256 ? 90.239 38.620 34.591 1.00 70.87 256 LYS D C 1
ATOM 8927 O O . LYS D 1 256 ? 91.458 38.467 34.682 1.00 70.29 256 LYS D O 1
ATOM 8933 N N . PRO D 1 257 ? 89.476 38.906 35.658 1.00 70.99 257 PRO D N 1
ATOM 8934 C CA . PRO D 1 257 ? 90.014 39.066 37.015 1.00 70.62 257 PRO D CA 1
ATOM 8935 C C . PRO D 1 257 ? 90.756 37.878 37.624 1.00 70.27 257 PRO D C 1
ATOM 8936 O O . PRO D 1 257 ? 90.303 36.736 37.545 1.00 70.41 257 PRO D O 1
ATOM 8940 N N . ASP D 1 258 ? 91.905 38.164 38.228 1.00 69.73 258 ASP D N 1
ATOM 8941 C CA . ASP D 1 258 ? 92.705 37.144 38.899 1.00 68.61 258 ASP D CA 1
ATOM 8942 C C . ASP D 1 258 ? 92.718 37.516 40.370 1.00 67.22 258 ASP D C 1
ATOM 8943 O O . ASP D 1 258 ? 93.465 38.403 40.790 1.00 67.03 258 ASP D O 1
ATOM 8948 N N . TYR D 1 259 ? 91.887 36.834 41.150 1.00 65.41 259 TYR D N 1
ATOM 8949 C CA . TYR D 1 259 ? 91.787 37.109 42.574 1.00 63.24 259 TYR D CA 1
ATOM 8950 C C . TYR D 1 259 ? 93.093 36.805 43.301 1.00 62.83 259 TYR D C 1
ATOM 8951 O O . TYR D 1 259 ? 93.505 37.561 44.183 1.00 63.18 259 TYR D O 1
ATOM 8960 N N . SER D 1 260 ? 93.755 35.716 42.915 1.00 62.01 260 SER D N 1
ATOM 8961 C CA . SER D 1 260 ? 95.019 35.322 43.537 1.00 61.20 260 SER D CA 1
ATOM 8962 C C . SER D 1 260 ? 96.117 36.362 43.355 1.00 60.32 260 SER D C 1
ATOM 8963 O O . SER D 1 260 ? 97.282 36.107 43.652 1.00 60.80 260 SER D O 1
ATOM 8966 N N . ALA D 1 261 ? 95.737 37.532 42.860 1.00 59.09 261 ALA D N 1
ATOM 8967 C CA . ALA D 1 261 ? 96.679 38.619 42.643 1.00 57.65 261 ALA D CA 1
ATOM 8968 C C . ALA D 1 261 ? 95.875 39.899 42.502 1.00 56.65 261 ALA D C 1
ATOM 8969 O O . ALA D 1 261 ? 95.859 40.537 41.450 1.00 55.95 261 ALA D O 1
ATOM 8971 N N . MET D 1 262 ? 95.191 40.251 43.583 1.00 56.06 262 MET D N 1
ATOM 8972 C CA . MET D 1 262 ? 94.363 41.447 43.637 1.00 54.78 262 MET D CA 1
ATOM 8973 C C . MET D 1 262 ? 94.708 42.085 44.980 1.00 52.55 262 MET D C 1
ATOM 8974 O O . MET D 1 262 ? 95.056 41.377 45.923 1.00 52.66 262 MET D O 1
ATOM 8979 N N . SER D 1 263 ? 94.626 43.407 45.076 1.00 49.99 263 SER D N 1
ATOM 8980 C CA . SER D 1 263 ? 94.967 44.074 46.326 1.00 48.25 263 SER D CA 1
ATOM 8981 C C . SER D 1 263 ? 94.049 43.653 47.467 1.00 47.14 263 SER D C 1
ATOM 8982 O O . SER D 1 263 ? 92.835 43.528 47.287 1.00 46.87 263 SER D O 1
ATOM 8985 N N . ALA D 1 264 ? 94.637 43.436 48.640 1.00 44.58 264 ALA D N 1
ATOM 8986 C CA . ALA D 1 264 ? 93.875 43.044 49.819 1.00 42.24 264 ALA D CA 1
ATOM 8987 C C . ALA D 1 264 ? 92.783 44.072 50.090 1.00 41.73 264 ALA D C 1
ATOM 8988 O O . ALA D 1 264 ? 91.750 43.755 50.679 1.00 40.65 264 ALA D O 1
ATOM 8990 N N . ASP D 1 265 ? 93.013 45.312 49.671 1.00 41.65 265 ASP D N 1
ATOM 8991 C CA . ASP D 1 265 ? 92.010 46.346 49.876 1.00 43.05 265 ASP D CA 1
ATOM 8992 C C . ASP D 1 265 ? 90.881 46.170 48.871 1.00 41.98 265 ASP D C 1
ATOM 8993 O O . ASP D 1 265 ? 89.723 46.449 49.174 1.00 41.27 265 ASP D O 1
ATOM 8998 N N . GLN D 1 266 ? 91.228 45.700 47.676 1.00 41.13 266 GLN D N 1
ATOM 8999 C CA . GLN D 1 266 ? 90.243 45.473 46.626 1.00 41.05 266 GLN D CA 1
ATOM 9000 C C . GLN D 1 266 ? 89.328 44.321 47.033 1.00 39.52 266 GLN D C 1
ATOM 9001 O O . GLN D 1 266 ? 88.113 44.379 46.861 1.00 39.53 266 GLN D O 1
ATOM 9007 N N . LEU D 1 267 ? 89.927 43.266 47.565 1.00 36.45 267 LEU D N 1
ATOM 9008 C CA . LEU D 1 267 ? 89.161 42.111 47.985 1.00 35.05 267 LEU D CA 1
ATOM 9009 C C . LEU D 1 267 ? 88.305 42.453 49.185 1.00 33.34 267 LEU D C 1
ATOM 9010 O O . LEU D 1 267 ? 87.215 41.912 49.349 1.00 32.90 267 LEU D O 1
ATOM 9015 N N . ASN D 1 268 ? 88.783 43.366 50.021 1.00 31.73 268 ASN D N 1
ATOM 9016 C CA . ASN D 1 268 ? 88.016 43.728 51.199 1.00 31.26 268 ASN D CA 1
ATOM 9017 C C . ASN D 1 268 ? 86.761 44.522 50.845 1.00 29.76 268 ASN D C 1
ATOM 9018 O O . ASN D 1 268 ? 85.706 44.301 51.438 1.00 27.17 268 ASN D O 1
ATOM 9023 N N . VAL D 1 269 ? 86.870 45.441 49.885 1.00 29.06 269 VAL D N 1
ATOM 9024 C CA . VAL D 1 269 ? 85.711 46.229 49.469 1.00 29.14 269 VAL D CA 1
ATOM 9025 C C . VAL D 1 269 ? 84.694 45.313 48.792 1.00 28.04 269 VAL D C 1
ATOM 9026 O O . VAL D 1 269 ? 83.497 45.422 49.028 1.00 27.79 269 VAL D O 1
ATOM 9030 N N . LEU D 1 270 ? 85.187 44.400 47.962 1.00 28.05 270 LEU D N 1
ATOM 9031 C CA . LEU D 1 270 ? 84.334 43.454 47.253 1.00 27.71 270 LEU D CA 1
ATOM 9032 C C . LEU D 1 270 ? 83.574 42.604 48.273 1.00 29.14 270 LEU D C 1
ATOM 9033 O O . LEU D 1 270 ? 82.347 42.481 48.224 1.00 29.20 270 LEU D O 1
ATOM 9038 N N . ARG D 1 271 ? 84.325 42.024 49.201 1.00 28.29 271 ARG D N 1
ATOM 9039 C CA . ARG D 1 271 ? 83.768 41.183 50.247 1.00 28.82 271 ARG D CA 1
ATOM 9040 C C . ARG D 1 271 ? 82.689 41.906 51.050 1.00 29.27 271 ARG D C 1
ATOM 9041 O O . ARG D 1 271 ? 81.636 41.334 51.343 1.00 27.28 271 ARG D O 1
ATOM 9049 N N . ASN D 1 272 ? 82.944 43.165 51.392 1.00 28.87 272 ASN D N 1
ATOM 9050 C CA . ASN D 1 272 ? 81.977 43.938 52.155 1.00 29.11 272 ASN D CA 1
ATOM 9051 C C . ASN D 1 272 ? 80.755 44.307 51.312 1.00 28.72 272 ASN D C 1
ATOM 9052 O O . ASN D 1 272 ? 79.648 44.432 51.832 1.00 26.93 272 ASN D O 1
ATOM 9057 N N . ARG D 1 273 ? 80.949 44.475 50.011 1.00 28.84 273 ARG D N 1
ATOM 9058 C CA . ARG D 1 273 ? 79.829 44.808 49.144 1.00 29.97 273 ARG D CA 1
ATOM 9059 C C . ARG D 1 273 ? 78.901 43.608 48.979 1.00 29.60 273 ARG D C 1
ATOM 9060 O O . ARG D 1 273 ? 77.684 43.755 48.947 1.00 30.95 273 ARG D O 1
ATOM 9068 N N . TYR D 1 274 ? 79.487 42.421 48.877 1.00 27.68 274 TYR D N 1
ATOM 9069 C CA . TYR D 1 274 ? 78.707 41.213 48.709 1.00 26.99 274 TYR D CA 1
ATOM 9070 C C . TYR D 1 274 ? 77.954 40.808 49.967 1.00 27.92 274 TYR D C 1
ATOM 9071 O O . TYR D 1 274 ? 76.898 40.181 49.879 1.00 26.92 274 TYR D O 1
ATOM 9080 N N . ARG D 1 275 ? 78.481 41.171 51.134 1.00 29.01 275 ARG D N 1
ATOM 9081 C CA . ARG D 1 275 ? 77.824 40.801 52.378 1.00 31.20 275 ARG D CA 1
ATOM 9082 C C . ARG D 1 275 ? 76.860 41.855 52.923 1.00 31.92 275 ARG D C 1
ATOM 9083 O O . ARG D 1 275 ? 76.088 41.567 53.835 1.00 30.57 275 ARG D O 1
ATOM 9091 N N . ALA D 1 276 ? 76.882 43.063 52.358 1.00 34.08 276 ALA D N 1
ATOM 9092 C CA . ALA D 1 276 ? 75.966 44.141 52.782 1.00 36.91 276 ALA D CA 1
ATOM 9093 C C . ALA D 1 276 ? 74.568 43.556 53.059 1.00 39.91 276 ALA D C 1
ATOM 9094 O O . ALA D 1 276 ? 73.965 42.948 52.170 1.00 38.66 276 ALA D O 1
ATOM 9096 N N . GLN D 1 277 ? 74.059 43.761 54.280 1.00 43.10 277 GLN D N 1
ATOM 9097 C CA . GLN D 1 277 ? 72.755 43.220 54.712 1.00 46.12 277 GLN D CA 1
ATOM 9098 C C . GLN D 1 277 ? 71.641 43.085 53.679 1.00 45.84 277 GLN D C 1
ATOM 9099 O O . GLN D 1 277 ? 71.224 41.963 53.373 1.00 47.54 277 GLN D O 1
ATOM 9105 N N . PRO D 1 278 ? 71.146 44.203 53.111 1.00 45.42 278 PRO D N 1
ATOM 9106 C CA . PRO D 1 278 ? 70.076 44.016 52.121 1.00 44.45 278 PRO D CA 1
ATOM 9107 C C . PRO D 1 278 ? 70.674 43.682 50.740 1.00 42.62 278 PRO D C 1
ATOM 9108 O O . PRO D 1 278 ? 70.946 44.563 49.918 1.00 42.40 278 PRO D O 1
ATOM 9112 N N . ASP D 1 279 ? 70.871 42.395 50.497 1.00 41.37 279 ASP D N 1
ATOM 9113 C CA . ASP D 1 279 ? 71.434 41.890 49.250 1.00 40.49 279 ASP D CA 1
ATOM 9114 C C . ASP D 1 279 ? 70.693 42.427 48.040 1.00 37.59 279 ASP D C 1
ATOM 9115 O O . ASP D 1 279 ? 69.473 42.359 47.976 1.00 38.11 279 ASP D O 1
ATOM 9120 N N . ARG D 1 280 ? 71.435 42.953 47.075 1.00 33.07 280 ARG D N 1
ATOM 9121 C CA . ARG D 1 280 ? 70.819 43.491 45.876 1.00 28.19 280 ARG D CA 1
ATOM 9122 C C . ARG D 1 280 ? 70.659 42.400 44.818 1.00 26.19 280 ARG D C 1
ATOM 9123 O O . ARG D 1 280 ? 71.609 41.678 44.485 1.00 23.66 280 ARG D O 1
ATOM 9131 N N . VAL D 1 281 ? 69.442 42.280 44.301 1.00 19.96 281 VAL D N 1
ATOM 9132 C CA . VAL D 1 281 ? 69.138 41.282 43.290 1.00 18.49 281 VAL D CA 1
ATOM 9133 C C . VAL D 1 281 ? 68.348 41.946 42.170 1.00 18.88 281 VAL D C 1
ATOM 9134 O O . VAL D 1 281 ? 67.203 42.361 42.374 1.00 15.92 281 VAL D O 1
ATOM 9138 N N . PHE D 1 282 ? 68.960 42.057 40.994 1.00 17.06 282 PHE D N 1
ATOM 9139 C CA . PHE D 1 282 ? 68.278 42.661 39.856 1.00 15.86 282 PHE D CA 1
ATOM 9140 C C . PHE D 1 282 ? 67.214 41.700 39.375 1.00 15.69 282 PHE D C 1
ATOM 9141 O O . PHE D 1 282 ? 67.486 40.526 39.148 1.00 15.72 282 PHE D O 1
ATOM 9149 N N . GLY D 1 283 ? 65.995 42.208 39.242 1.00 17.51 283 GLY D N 1
ATOM 9150 C CA . GLY D 1 283 ? 64.883 41.384 38.817 1.00 16.75 283 GLY D CA 1
ATOM 9151 C C . GLY D 1 283 ? 63.806 41.497 39.877 1.00 19.26 283 GLY D C 1
ATOM 9152 O O . GLY D 1 283 ? 62.619 41.290 39.613 1.00 18.53 283 GLY D O 1
ATOM 9153 N N . VAL D 1 284 ? 64.229 41.827 41.094 1.00 18.41 284 VAL D N 1
ATOM 9154 C CA . VAL D 1 284 ? 63.302 41.992 42.204 1.00 19.12 284 VAL D CA 1
ATOM 9155 C C . VAL D 1 284 ? 62.825 43.424 42.132 1.00 20.33 284 VAL D C 1
ATOM 9156 O O . VAL D 1 284 ? 63.573 44.348 42.444 1.00 21.92 284 VAL D O 1
ATOM 9160 N N . GLY D 1 285 ? 61.586 43.613 41.697 1.00 20.34 285 GLY D N 1
ATOM 9161 C CA . GLY D 1 285 ? 61.070 44.961 41.587 1.00 21.39 285 GLY D CA 1
ATOM 9162 C C . GLY D 1 285 ? 60.054 45.310 42.650 1.00 22.48 285 GLY D C 1
ATOM 9163 O O . GLY D 1 285 ? 60.014 44.730 43.733 1.00 19.89 285 GLY D O 1
ATOM 9164 N N . CYS D 1 286 ? 59.235 46.295 42.328 1.00 25.59 286 CYS D N 1
ATOM 9165 C CA . CYS D 1 286 ? 58.174 46.749 43.207 1.00 28.78 286 CYS D CA 1
ATOM 9166 C C . CYS D 1 286 ? 57.119 47.230 42.234 1.00 27.10 286 CYS D C 1
ATOM 9167 O O . CYS D 1 286 ? 57.449 47.610 41.114 1.00 26.71 286 CYS D O 1
ATOM 9170 N N . VAL D 1 287 ? 55.860 47.214 42.642 1.00 27.59 287 VAL D N 1
ATOM 9171 C CA . VAL D 1 287 ? 54.797 47.665 41.756 1.00 28.82 287 VAL D CA 1
ATOM 9172 C C . VAL D 1 287 ? 54.245 49.016 42.193 1.00 30.21 287 VAL D C 1
ATOM 9173 O O . VAL D 1 287 ? 53.868 49.202 43.345 1.00 31.49 287 VAL D O 1
ATOM 9177 N N . HIS D 1 288 ? 54.220 49.960 41.262 1.00 31.92 288 HIS D N 1
ATOM 9178 C CA . HIS D 1 288 ? 53.699 51.295 41.527 1.00 33.90 288 HIS D CA 1
ATOM 9179 C C . HIS D 1 288 ? 52.520 51.519 40.592 1.00 32.99 288 HIS D C 1
ATOM 9180 O O . HIS D 1 288 ? 52.712 51.694 39.389 1.00 32.26 288 HIS D O 1
ATOM 9187 N N . ASP D 1 289 ? 51.308 51.495 41.142 1.00 33.14 289 ASP D N 1
ATOM 9188 C CA . ASP D 1 289 ? 50.093 51.710 40.359 1.00 32.58 289 ASP D CA 1
ATOM 9189 C C . ASP D 1 289 ? 49.879 50.610 39.321 1.00 32.31 289 ASP D C 1
ATOM 9190 O O . ASP D 1 289 ? 49.594 50.897 38.159 1.00 32.76 289 ASP D O 1
ATOM 9195 N N . GLY D 1 290 ? 50.019 49.355 39.741 1.00 31.14 290 GLY D N 1
ATOM 9196 C CA . GLY D 1 290 ? 49.834 48.242 38.828 1.00 28.10 290 GLY D CA 1
ATOM 9197 C C . GLY D 1 290 ? 50.993 48.032 37.867 1.00 27.97 290 GLY D C 1
ATOM 9198 O O . GLY D 1 290 ? 50.987 47.085 37.081 1.00 27.93 290 GLY D O 1
ATOM 9199 N N . ILE D 1 291 ? 51.992 48.910 37.928 1.00 26.08 291 ILE D N 1
ATOM 9200 C CA . ILE D 1 291 ? 53.148 48.805 37.046 1.00 24.27 291 ILE D CA 1
ATOM 9201 C C . ILE D 1 291 ? 54.420 48.372 37.768 1.00 21.92 291 ILE D C 1
ATOM 9202 O O . ILE D 1 291 ? 54.819 48.960 38.776 1.00 20.13 291 ILE D O 1
ATOM 9207 N N . TRP D 1 292 ? 55.048 47.336 37.224 1.00 18.99 292 TRP D N 1
ATOM 9208 C CA . TRP D 1 292 ? 56.273 46.764 37.766 1.00 18.03 292 TRP D CA 1
ATOM 9209 C C . TRP D 1 292 ? 57.495 47.594 37.379 1.00 18.34 292 TRP D C 1
ATOM 9210 O O . TRP D 1 292 ? 57.629 47.991 36.221 1.00 19.95 292 TRP D O 1
ATOM 9221 N N . PHE D 1 293 ? 58.375 47.859 38.348 1.00 18.72 293 PHE D N 1
ATOM 9222 C CA . PHE D 1 293 ? 59.613 48.614 38.114 1.00 19.84 293 PHE D CA 1
ATOM 9223 C C . PHE D 1 293 ? 60.798 47.848 38.694 1.00 20.38 293 PHE D C 1
ATOM 9224 O O . PHE D 1 293 ? 60.757 47.423 39.847 1.00 19.94 293 PHE D O 1
ATOM 9232 N N . ALA D 1 294 ? 61.853 47.672 37.905 1.00 21.40 294 ALA D N 1
ATOM 9233 C CA . ALA D 1 294 ? 63.041 46.983 38.397 1.00 24.90 294 ALA D CA 1
ATOM 9234 C C . ALA D 1 294 ? 63.665 47.903 39.454 1.00 28.61 294 ALA D C 1
ATOM 9235 O O . ALA D 1 294 ? 63.639 49.127 39.311 1.00 26.46 294 ALA D O 1
ATOM 9237 N N . GLU D 1 295 ? 64.220 47.313 40.509 1.00 34.28 295 GLU D N 1
ATOM 9238 C CA . GLU D 1 295 ? 64.803 48.090 41.607 1.00 41.87 295 GLU D CA 1
ATOM 9239 C C . GLU D 1 295 ? 63.718 49.049 42.079 1.00 43.23 295 GLU D C 1
ATOM 9240 O O . GLU D 1 295 ? 62.798 48.613 42.810 1.00 45.10 295 GLU D O 1
#

CATH classification: 3.40.1180.10

GO terms:
  GO:0016791 phosphatase activity (F, IDA)
  GO:0016102 diterpenoid biosynthetic process (P, IDA)
  GO:0035440 tuberculosinol biosynthetic process (P, IDA)
  GO:0062204 (13S)-vitexifolin A synthase activity (F, EXP)

B-factor: mean 28.61, std 14.53, range [3.88, 76.59]

Solvent-accessible surface area: 49425 Å² total; per-residue (Å²): 168,170,28,41,55,131,75,0,59,116,50,78,63,116,36,0,9,114,32,2,166,105,104,14,0,96,1,0,0,2,6,35,50,15,24,94,23,14,6,3,1,48,15,39,5,18,119,62,36,24,26,79,20,15,9,115,42,16,12,79,0,2,93,25,0,5,66,3,6,0,79,1,0,0,0,11,61,64,77,133,82,29,28,4,67,22,7,30,38,15,12,79,22,154,59,0,68,60,9,1,146,127,35,75,0,19,0,11,18,3,17,50,16,116,138,142,17,50,125,73,83,74,0,60,53,5,31,128,24,1,60,65,5,34,125,80,8,67,97,18,114,104,29,49,0,0,4,0,0,28,0,66,44,7,3,78,36,8,0,99,54,0,17,57,48,37,132,103,93,63,130,57,4,69,39,145,53,2,0,86,37,27,2,49,55,57,2,54,67,2,40,0,0,0,4,31,13,91,1,24,13,55,8,14,19,42,0,54,23,35,150,1,3,6,0,0,9,24,6,1,4,12,22,7,46,65,63,0,0,15,25,0,0,18,0,12,10,23,19,6,72,76,179,111,131,24,72,22,75,80,36,51,68,105,68,31,85,100,11,44,95,92,2,128,66,103,51,42,74,1,5,1,14,16,53,30,97,92,19,2,18,18,43,104,175,21,61,60,154,83,0,48,111,47,84,66,114,34,0,3,117,26,2,158,105,107,12,0,95,2,0,0,1,5,37,52,15,22,121,29,19,15,28,5,58,28,65,62,138,172,63,79,74,44,70,22,17,8,105,32,12,12,55,1,0,70,26,0,1,59,2,4,0,68,1,0,0,1,10,56,47,84,206,54,73,90,24,2,80,24,6,27,40,15,11,86,19,126,73,0,57,47,11,2,165,129,25,73,0,20,0,7,17,2,19,47,9,126,156,137,10,37,121,76,92,61,0,62,56,3,29,123,22,0,55,61,5,37,122,80,8,62,95,24,121,95,18,50,0,1,2,0,0,21,0,74,46,5,3,76,47,4,0,93,55,0,29,67,57,32,135,98,100,66,116,45,3,65,50,134,53,2,0,82,40,28,1,48,53,51,3,52,56,2,37,0,0,0,3,30,13,86,0,19,13,43,9,14,21,35,0,50,27,39,162,2,5,4,0,0,11,20,7,2,2,13,24,7,52,70,60,2,1,9,57,0,0,24,0,25,11,22,18,14,101,77,138,74,134,45,62,20,8,15,25,29,22,121,58,2,64,93,7,2,68,100,3,115,80,92,30,41,62,0,20,1,4,6,45,32,92,87,17,1,22,17,14,84,50,217,45,51,65,134,91,0,51,95,53,81,66,115,37,0,9,115,36,2,163,102,138,11,0,90,2,0,0,1,6,38,54,15,22,72,28,19,3,2,0,46,16,25,1,19,120,56,34,21,36,64,4,16,11,146,36,12,16,80,0,1,75,21,0,3,77,3,7,0,63,1,0,0,1,8,62,58,17,66,149,125,90,38,18,10,77,21,8,27,39,14,13,78,14,131,102,0,70,49,7,2,151,133,40,76,0,20,0,9,17,2,22,64,17,138,173,94,10,60,122,65,94,66,0,63,54,3,30,121,29,2,58,51,6,35,120,79,8,63,94,23,120,93,33,40,0,0,3,0,0,25,0,38,46,5,2,90,55,6,0,85,50,0,9,47,46,38,138,101,100,65,134,58,4,65,40,134,51,2,0,85,41,29,2,52,52,55,2,55,69,3,38,0,0,0,3,30,13,100,1,20,18,40,6,13,20,44,0,56,25,34,149,2,3,4,0,0,12,27,13,2,2,12,25,8,64,62,68,6,0,14,51,0,0,23,0,12,10,24,20,7,88,66,182,109,122,34,65,20,90,84,23,54,73,96,62,27,81,90,9,48,98,70,2,137,65,85,31,44,65,0,9,0,3,3,39,32,94,90,21,2,21,13,13,76,40,154,146,31,52,62,153,85,0,49,96,50,86,54,104,30,0,6,104,40,1,154,108,128,10,1,96,2,0,0,1,6,31,54,14,24,122,29,17,16,33,4,56,28,93,59,146,166,67,77,95,51,70,24,16,8,103,33,12,12,59,0,1,80,22,0,2,57,3,3,0,68,0,0,0,0,7,64,69,58,103,92,121,44,4,78,25,9,25,32,15,12,80,22,152,83,0,68,66,12,1,161,130,28,77,0,18,0,8,17,3,13,60,14,113,131,111,16,66,123,76,86,64,2,65,49,2,31,136,21,1,60,64,6,35,122,80,10,62,96,26,108,96,26,48,0,0,3,0,0,16,0,49,54,7,8,78,46,5,0,98,55,0,29,68,57,37,130,108,94,69,112,57,4,64,39,135,47,1,0,67,43,28,1,53,57,48,1,50,64,2,39,0,0,0,5,27,14,111,1,20,12,40,9,17,20,42,0,57,17,34,146,2,4,4,0,1,9,27,5,1,3,12,23,5,50,74,60,1,0,8,41,0,0,23,0,6,5,27,20,14,92,83,212,85,155,32,60,22,8,18,19,26,22,113,45,4,62,99,13,2,82,130,6,119,52,178,100,24,62,1,8,0,14,9,41,31,99,91,15,2,22,19,18,103

Nearest PDB structures (foldseek):
  3wql-assembly1_B  TM=1.004E+00  e=4.577E-60  Mycobacterium tuberculosis
  3wql-assembly1_A  TM=9.998E-01  e=6.987E-57  Mycobacterium tuberculosis
  3wql-assembly2_C  TM=9.965E-01  e=4.779E-56  Mycobacterium tuberculosis
  3wql-assembly2_D  TM=9.943E-01  e=3.332E-56  Mycobacterium tuberculosis
  4cmw-assembly1_A  TM=9.805E-01  e=3.471E-55  Mycobacterium tuberculosis H37Rv

Radius of gyration: 36.24 Å; Cα contacts (8 Å, |Δi|>4): 2126; chains: 4; bounding box: 106×62×63 Å

Sequence (1139 aa):
NLVSEKEFLDLPLVSVAEIVRCRGPKVSVFPFDGTRRWFHLECNPQYDDYQQAALRQSIRILKMLFEHGIETVISPIFSIVQALEGMALLANDEEILSFYKEHEVHVLFYGDYKKRLPSTAQGAAVVKSFDDLTISTSSNTEHRLCFGVFGNDAAESVAQFSISWNETHGKPPTRREIIEGYYGEYVDKADMFIGFGRFSTFDFPLLSSGKTSLYFTVAPSYYMTETTLRRILYDHIYLRHFRPKPDYSAMSADQLNVLRNRYRAQPDRVFGVGCVHDGIWFANLVSEKEFLDLPLVSVAEIVRCRGPKVSVFPFDGTRRWFHLECNPQYDDYQQAALRQSIRILKMLFEHGIETVISPIFSYIVQALEGMALLANDEEILSFYKEHEVHVLFYGDYKKRLPSTAQGAAVVKSFDDLTISTSSNTEHRLCFGVFGNDAAESVAQFSISWNETHGKPPTRREIIEGYYGEYVDKADMFIGFGRFSTFDFPLLSSGKTSLYFTVAPSYYMTETTLRRILYDHIYLRHFRPKPDYSAMSADQLNVLRNRYRAQPDRVFGVGCVHDGIWFAEGLVSEKEFLDLPLVSVAEIVRCRGPKVSVFPFDGTRRWFHLECNPQYDDYQQAALRQSIRILKMLFEHGIETVISPIFSDDIVQALEGMALLANDEEILSFYKEHEVHVLFYGDYKKRLPSTAQGAAVVKSFDDLTISTSSNTEHRLCFGVFGNDAAESVAQFSISWNETHGKPPTRREIIEGYYGEYVDKADMFIGFGRFSTFDFPLLSSGKTSLYFTVAPSYYMTETTLRRILYDHIYLRHFRPKPDYSAMSADQLNVLRNRYRAQPDRVFGVGCVHDGIWFAEGNLVSEKEFLDLPLVSVAEIVRCRGPKVSVFPFDGTRRWFHLECNPQYDDYQQAALRQSIRILKMLFEHGIETVISPIFSDVQALEGMALLANDEEILSFYKEHEVHVLFYGDYKKRLPSTAQGAAVVKSFDDLTISTSSNTEHRLCFGVFGNDAAESVAQFSISWNETHGKPPTRREIIEGYYGEYVDKADMFIGFGRFSTFDFPLLSSGKTSLYFTVAPSYYMTETTLRRILYDHIYLRHFRPKPDYSAMSADQLNVLRNRYRAQPDRVFGVGCVHDGIWFAE

InterPro domains:
  IPR036424 Decaprenyl diphosphate synthase-like superfamily [G3DSA:3.40.1180.10] (1-255)

Foldseek 3Di:
DDDDLVRLLVDDLVVQLVLCLVQDPQEEEEEQPPLVVVCVPPHDVVDDDSLVVVVVLVLVVVVLCLSSNHAEYEYEQELALVSLVNLCCCLDPPVNLVSCVVSLEQEFEFADLVPPFPPDDSSVVSVVSRVVSNVVSVVRRRHYYYYYYNQFDCVVVLVVVQVVVCVVPVDGDDLQRSCCSGGVHGDAAAQEYEAEFQDDDTRDPPRHDPNYHYHYDDDGNSVDDSSNVSVSVCCSRDPVDHPPDDDPVDDDPVVVVVVVCVCVVCVDDDPNDFDADPNGTGD/DDDDLVRLLVDDLQVQLVVCLVQDPQEEEEEQPPLVVVCVPVHDVVDDDSLVVVVVLVLVVVLLCLSSNHAEYEYEQACVVLVSLVSLLCCQPPPVNLVSCVVQLEQEWEFAPLVPPFDPDPSSVVSVVSRVVSNVVSVVRDRHYYYYYHNQFDCVVVLVVVQVVCCVVPVDGDDLQVSCCSGGVHGDAARQEYEAEFQDDDGRPPSRHDPNYHYHYHDDGNSVDDSSNVSSVVCCSRDPVDPPPDDDVVDDDPVVVVVVVCVCVVCVPDDFNDFDDDPNGTGTND/DADLVNLLPDDLVVLLVLCLPQHPQEEEEEQPPLVVVCVVPHDPVDDDSLVVVVVLVLVVVLLCVSSNHAEYEYEHAEPVDPVSLVSLVCCLVPPVNLVSCVVSLEQEWEFAPLVPPQDPDPSSVVSVVSRVVSNVVSVVRDRHYYYYYHNQFDCVVVLVVVQVVVCVVPVDGDDLQVSCCSGGVHGDAARQEYEAEFQDDDGRDPPRDDPNYHYHYHDDGNSVDDSSNVSSVVCCSRDNPPHPPPDDPVPADPVSVVVVVCVCVVCVPDDFRDFDADPNGTGTDD/DDDDLVNLLPDDLVVQLVLCQVQHPQEEEEEFPPLVVVCVVPHPPVDDDSLVVVVVLVLVVVLLCVSSNHAEYEYEHAEPVVSLVSLLCCQDPDVNLVSCVVSLEQEWEFADLVPPFDPDPSSVVSVVSRVVSNVVSVPRRRHYYYYYHHQFDCVVVLVVVQVVCCVVPVDGDDLQRSCCSGTVHGDAARQEYEAEFQDDDGRPPPRHDPNYHYHYHDDGRSVDDSSNVSVVVCCSRDPSPPPPPDDPVDDDPVVVVVVVCLCVPPPHDDFNDFDDDPNGTGTD

Secondary structure (DSSP, 8-state):
----HHHHHHS-HHHHHHHHHHH--SEEE-----HHHHHHHHS-TTTS-HHHHHHHHHHHHHHHHHHTT--EEEEEEE--HHHHHHHHHHTT-HHHHHHHHHTTEEEEEESSHHHHS-SSHHHHHHHHHHHHHHHHTTT--SEEEEEEES-S--HHHHHHHHHHHHHHHSSPPPHHHHHHHHHSS--PPPSEEEEESSS---S-TT---TT-EEEEESS-GGG--HHHHHHHHHIIIIITT-SSPP-GGG--HHHHHHHHHHHHHSTT-EET--EEETTEEE-/----HHHHHHS-HHHHHHHHHHH--SEEE-----HHHHHHHHS-TTTS-HHHHHHHHHHHHHHHHHHTT-SEEEEEEE--HHHHHHHHHHHHH-HHHHHHHHHTTEEEEEESSHHHHS-SSHHHHHHHHHHHHHHHHTTT--SEEEEEEES-S--HHHHHHHHHHHHHHHSSPPPHHHHHHHHHSS--PPPSEEEEESSS---S-TT---TT-EEEEESS-GGG--HHHHHHHHHIIIIITT-SSPP-GGGS-HHHHHHHHHHHHH-TT-EET-EEEETTEEEE--/---HHHHHHS-HHHHHHHHHHH--SEEE-----HHHHHHHHS-TTTS-HHHHHHHHHHHHHHHHHHTT--EEEEEEE----HHHHHHHHHHHS-HHHHHHHHHTTEEEEEESSHHHHS-SSHHHHHHHHHHHHHHHHTTT--SEEEEEEES-S--HHHHHHHHHHHHHHHSSPPPHHHHHHHHHSS--PPPSEEEEESSS---S-TT---TT-EEEEESS-GGG--HHHHHHHHHIIIIITT-SSPP-GGG--HHHHHHHHHHHHH-TT-EET-EEEETTEEEE--/----HHHHHHS-HHHHHHHHHHH--SEEE-----HHHHHHHHS-TTTS-HHHHHHHHHHHHHHHHHHTT--EEEEEEE---HHHHHHHHHHH-HHHHHHHHHTTEEEEEESSHHHHS-SSHHHHHHHHHHHHHHHHTTT--SEEEEEEES-S--HHHHHHHHHHHHHHHSS---HHHHHHHHHSS--PPPSEEEEESSS---S-TT---TT-EEEEESS-GGG--HHHHHHHHHIIIIITT-SSPP-GGGS-HHHHHHHHHHHH-SS--EET-EEEETTEEEE-

Organism: Mycobacterium tuberculosis (strain ATCC 25618 / H37Rv) (NCBI:txid83332)